Protein 6XYE (pdb70)

Nearest PDB structures (foldseek):
  6xye-assembly1_A  TM=1.014E+00  e=1.224E-12  Morbillivirus canis
  6xye-assembly1_B  TM=1.003E+00  e=4.525E-70  Morbillivirus canis
  5yxw-assembly1_B  TM=9.207E-01  e=1.035E-49  Measles virus strain Ichinose-B95a
  8uuq-assembly1_E  TM=9.115E-01  e=1.194E-48  Measles virus strain Ichinose-B95a
  7upb-assembly1_A  TM=8.606E-01  e=6.570E-30  Henipavirus nipahense

Radius of gyration: 33.46 Å; Cα contacts (8 Å, |Δi|>4): 2441; chains: 6; bounding box: 87×92×81 Å

Solvent-accessible surface area: 60922 Å² total; per-residue (Å²): 176,24,80,83,87,59,3,28,50,9,2,3,16,25,46,59,62,5,64,3,41,60,9,64,108,95,46,98,23,35,5,2,15,37,9,54,29,39,14,103,78,46,92,136,20,13,170,78,52,54,34,54,17,49,98,2,1,36,27,3,5,85,83,10,24,107,24,13,55,84,7,30,150,31,119,58,44,4,21,1,85,64,21,19,60,3,12,6,37,21,2,68,26,9,35,57,24,109,132,17,81,17,120,90,81,75,41,109,74,20,68,67,37,5,110,153,22,82,97,39,4,40,80,34,160,38,85,148,51,65,31,6,16,6,10,18,21,25,35,64,26,21,55,31,28,91,120,26,12,150,179,45,26,65,71,140,55,18,7,116,101,20,4,54,75,29,25,84,26,2,54,80,2,18,76,50,4,7,28,54,38,102,42,12,18,34,8,93,8,37,0,85,76,1,31,92,13,8,23,13,15,27,28,58,4,10,71,92,45,67,34,64,0,79,50,113,38,15,13,7,1,23,49,4,4,31,1,88,6,27,39,13,24,76,95,14,40,10,2,10,0,15,4,8,62,2,38,46,56,84,56,214,38,8,57,1,25,28,0,35,22,5,3,13,32,72,74,111,104,46,18,87,7,25,29,16,96,9,0,9,16,44,49,154,102,25,21,12,32,33,102,98,16,8,4,44,39,106,95,0,0,1,0,4,84,29,0,39,102,59,29,19,92,63,8,44,78,7,6,116,26,61,7,50,52,8,3,50,19,75,19,30,30,121,116,28,43,68,18,2,0,6,138,3,2,0,19,1,3,10,67,60,35,110,1,75,19,116,91,102,53,77,94,87,131,31,46,134,111,70,25,13,30,48,9,1,45,97,86,11,74,46,3,45,7,106,58,16,30,0,72,10,8,43,83,113,53,94,81,49,111,139,14,98,172,74,65,49,4,35,55,20,42,128,46,120,24,7,13,6,11,35,26,5,38,30,72,150,119,113,137,175,23,79,86,86,61,3,26,49,10,3,4,15,25,45,61,62,5,65,3,42,60,9,64,109,95,45,97,22,34,4,2,14,38,9,52,30,40,14,104,76,45,92,137,20,13,171,78,51,53,35,56,17,48,96,2,1,35,29,3,4,85,83,13,24,111,24,12,54,84,8,31,146,31,119,58,45,4,20,0,83,63,21,18,61,4,13,7,37,22,2,70,25,9,34,58,23,109,133,17,81,18,121,91,82,78,41,110,74,22,67,67,37,5,107,151,24,80,98,38,4,42,78,33,158,38,84,147,53,64,32,6,16,5,10,17,22,25,35,59,26,21,54,29,27,91,118,25,11,150,179,45,26,64,72,140,54,17,7,114,105,20,4,53,75,29,27,87,25,3,58,80,1,18,74,49,4,7,32,57,37,104,44,13,18,34,9,91,8,39,0,85,76,0,31,90,14,8,22,14,14,25,25,59,4,10,70,92,46,67,31,65,0,76,50,114,38,16,14,5,1,22,47,3,4,32,1,89,6,28,40,13,25,76,97,13,40,10,2,11,0,15,3,7,62,2,39,46,56,86,57,214,38,8,57,1,25,30,1,35,21,5,2,12,31,72,72,112,107,45,19,88,7,25,28,18,100,8,0,9,16,44,50,154,103,26,20,11,31,33,102,99,17,8,4,47,40,105,97,0,0,1,1,4,83,28,0,40,101,60,31,21,92,70,9,45,76,7,7,117,27,62,8,50,53,7,3,50,20,78,21,30,33,124,120,28,44,68,21,1,0,6,138,3,3,0,18,0,2,10,66,61,36,108,1,73,19,116,94,104,52,76,93,85,133,28,47,135,110,70,28,11,30,49,10,1,45,97,86,10,73,47,2,47,7,106,60,19,33,0,73,11,8,43,84,112,51,94,82,48,112,138,15,98,168,75,66,49,4,36,53,20,42,127,45,119,27,7,10,7,13,34,24,6,41,28,72,153,118,109,139,175,24,82,83,85,60,4,26,50,11,2,4,16,25,46,59,61,5,65,3,42,60,9,64,109,94,46,97,24,36,5,2,14,36,10,53,31,38,15,105,76,45,91,136,20,14,173,78,52,54,35,56,17,47,96,1,1,36,31,3,5,86,81,10,24,111,24,12,54,83,8,29,148,32,117,57,48,4,19,0,81,64,21,18,62,3,11,6,36,21,2,68,27,8,33,58,24,110,133,17,80,18,120,91,81,77,42,110,72,21,70,68,38,6,109,151,23,82,97,38,4,41,79,34,158,37,85,146,51,67,31,6,17,5,9,18,22,25,34,64,26,22,56,31,27,89,118,25,11,152,179,44,27,64,74,141,57,18,6,116,105,20,4,54,75,30,26,86,25,3,59,79,2,17,75,49,4,6,28,54,36,101,40,12,17,33,9,91,8,38,1,85,76,1,31,92,14,8,22,15,16,29,29,60,3,10,71,92,47,65,31,66,0,80,50,113,38,14,13,8,1,22,50,4,4,30,1,89,6,26,42,14,25,76,96,14,40,10,2,10,0,15,4,8,61,2,38,46,55,84,56,214,36,8,57,1,25,31,1,36,21,5,2,13,32,71,73,112,105,45,18,86,7,24,28,16,97,8,0,9,14,44,50,154,104,25,21,11,31,33,100,98,18,10,4,46,40,106,96,0,0,1,2,4,82,25,0,40,102,58,29,20,91,67,8,44,79,6,6,117,27,62,8,50,50,7,3,50,20,77,18,30,31,122,119,28,44,68,19,1,0,6,137,4,3,0,19,1,2,10,67,61,36,110,1,72,19,115,92,103,53,77,93,87,131,31,46,136,111,70,26,12,28,47,11,1,46,99,85,11,74,47,3,46,7,104,59,16,33,0,72,10,8,44,81,115,51,94,80,49,111,139,14,98,170,75,64,49,4,30,52,19,43,126,46,115,24,8,12,6,14,38,23,6,42,28,74,151,125,112,139

Structure (mmCIF, N/CA/C/O backbone):
data_6XYE
#
_entry.id   6XYE
#
_cell.length_a   1.00
_cell.length_b   1.00
_cell.length_c   1.00
_cell.angle_alpha   90.00
_cell.angle_beta   90.00
_cell.angle_gamma   90.00
#
_symmetry.space_group_name_H-M   'P 1'
#
loop_
_entity.id
_entity.type
_entity.pdbx_description
1 polymer 'Fusion glycoprotein F2'
2 polymer 'Fusion glycoprotein F1'
#
loop_
_atom_site.group_PDB
_atom_site.id
_atom_site.type_symbol
_atom_site.label_atom_id
_atom_site.label_alt_id
_atom_site.label_comp_id
_atom_site.label_asym_id
_atom_site.label_entity_id
_atom_site.label_seq_id
_atom_site.pdbx_PDB_ins_code
_atom_site.Cartn_x
_atom_site.Cartn_y
_atom_site.Cartn_z
_atom_site.occupancy
_atom_site.B_iso_or_equiv
_atom_site.auth_seq_id
_atom_site.auth_comp_id
_atom_site.auth_asym_id
_atom_site.auth_atom_id
_atom_site.pdbx_PDB_model_num
ATOM 1 N N . GLN A 1 1 ? 59.996 57.936 102.291 1.00 75.49 136 GLN A N 1
ATOM 2 C CA . GLN A 1 1 ? 61.248 58.244 102.968 1.00 75.49 136 GLN A CA 1
ATOM 3 C C . GLN A 1 1 ? 61.290 59.700 103.378 1.00 75.49 136 GLN A C 1
ATOM 4 O O . GLN A 1 1 ? 61.710 60.036 104.482 1.00 75.49 136 GLN A O 1
ATOM 10 N N . ILE A 1 2 ? 60.846 60.566 102.478 1.00 74.12 137 ILE A N 1
ATOM 11 C CA . ILE A 1 2 ? 60.776 61.991 102.768 1.00 74.12 137 ILE A CA 1
ATOM 12 C C . ILE A 1 2 ? 59.498 62.281 103.541 1.00 74.12 137 ILE A C 1
ATOM 13 O O . ILE A 1 2 ? 58.402 61.904 103.118 1.00 74.12 137 ILE A O 1
ATOM 18 N N . HIS A 1 3 ? 59.641 62.944 104.688 1.00 75.99 138 HIS A N 1
ATOM 19 C CA . HIS A 1 3 ? 58.492 63.393 105.467 1.00 75.99 138 HIS A CA 1
ATOM 20 C C . HIS A 1 3 ? 58.007 64.712 104.872 1.00 75.99 138 HIS A C 1
ATOM 21 O O . HIS A 1 3 ? 58.285 65.804 105.373 1.00 75.99 138 HIS A O 1
ATOM 28 N N . TRP A 1 4 ? 57.253 64.596 103.774 1.00 69.97 139 TRP A N 1
ATOM 29 C CA . TRP A 1 4 ? 56.708 65.759 103.086 1.00 69.97 139 TRP A CA 1
ATOM 30 C C . TRP A 1 4 ? 55.681 66.508 103.925 1.00 69.97 139 TRP A C 1
ATOM 31 O O . TRP A 1 4 ? 55.423 67.684 103.653 1.00 69.97 139 TRP A O 1
ATOM 42 N N . ASN A 1 5 ? 55.079 65.844 104.919 1.00 76.81 140 ASN A N 1
ATOM 43 C CA . ASN A 1 5 ? 54.042 66.445 105.749 1.00 76.81 140 ASN A CA 1
ATOM 44 C C . ASN A 1 5 ? 54.564 67.609 106.571 1.00 76.81 140 ASN A C 1
ATOM 45 O O . ASN A 1 5 ? 53.805 68.542 106.846 1.00 76.81 140 ASN A O 1
ATOM 50 N N . ASN A 1 6 ? 55.859 67.587 106.886 1.00 76.06 141 ASN A N 1
ATOM 51 C CA . ASN A 1 6 ? 56.505 68.762 107.525 1.00 76.06 141 ASN A CA 1
ATOM 52 C C . ASN A 1 6 ? 56.919 69.768 106.448 1.00 76.06 141 ASN A C 1
ATOM 53 O O . ASN A 1 6 ? 57.215 70.925 106.811 1.00 76.06 141 ASN A O 1
ATOM 58 N N . LEU A 1 7 ? 56.956 69.345 105.180 1.00 75.96 142 LEU A N 1
ATOM 59 C CA . LEU A 1 7 ? 57.554 70.214 104.171 1.00 75.96 142 LEU A CA 1
ATOM 60 C C . LEU A 1 7 ? 56.569 71.171 103.516 1.00 75.96 142 LEU A C 1
ATOM 61 O O . LEU A 1 7 ? 56.972 72.252 103.073 1.00 75.96 142 LEU A O 1
ATOM 66 N N . SER A 1 8 ? 55.301 70.805 103.415 1.00 74.63 143 SER A N 1
ATOM 67 C CA . SER A 1 8 ? 54.359 71.697 102.760 1.00 74.63 143 SER A CA 1
ATOM 68 C C . SER A 1 8 ? 53.895 72.830 103.662 1.00 74.63 143 SER A C 1
ATOM 69 O O . SER A 1 8 ? 53.264 73.770 103.170 1.00 74.63 143 SER A O 1
ATOM 72 N N . THR A 1 9 ? 54.199 72.773 104.963 1.00 75.59 144 THR A N 1
ATOM 73 C CA . THR A 1 9 ? 53.736 73.809 105.881 1.00 75.59 144 THR A CA 1
ATOM 74 C C . THR A 1 9 ? 54.464 75.126 105.664 1.00 75.59 144 THR A C 1
ATOM 75 O O . THR A 1 9 ? 53.933 76.187 106.004 1.00 75.59 144 THR A O 1
ATOM 79 N N . ILE A 1 10 ? 55.682 75.083 105.130 1.00 67.82 145 ILE A N 1
ATOM 80 C CA . ILE A 1 10 ? 56.319 76.260 104.560 1.00 67.82 145 ILE A CA 1
ATOM 81 C C . ILE A 1 10 ? 56.519 76.101 103.064 1.00 67.82 145 ILE A C 1
ATOM 82 O O . ILE A 1 10 ? 57.309 76.832 102.463 1.00 67.82 145 ILE A O 1
ATOM 87 N N . GLY A 1 11 ? 55.816 75.161 102.448 1.00 66.24 146 GLY A N 1
ATOM 88 C CA . GLY A 1 11 ? 55.763 75.125 101.010 1.00 66.24 146 GLY A CA 1
ATOM 89 C C . GLY A 1 11 ? 57.002 74.549 100.380 1.00 66.24 146 GLY A C 1
ATOM 90 O O . GLY A 1 11 ? 57.778 75.281 99.770 1.00 66.24 146 GLY A O 1
ATOM 91 N N . ILE A 1 12 ? 57.239 73.262 100.573 1.00 67.43 147 ILE A N 1
ATOM 92 C CA . ILE A 1 12 ? 58.266 72.540 99.837 1.00 67.43 147 ILE A CA 1
ATOM 93 C C . ILE A 1 12 ? 57.560 71.434 99.083 1.00 67.43 147 ILE A C 1
ATOM 94 O O . ILE A 1 12 ? 57.036 70.493 99.690 1.00 67.43 147 ILE A O 1
ATOM 99 N N . ILE A 1 13 ? 57.500 71.564 97.761 1.00 69.07 148 ILE A N 1
ATOM 100 C CA . ILE A 1 13 ? 56.693 70.684 96.929 1.00 69.07 148 ILE A CA 1
ATOM 101 C C . ILE A 1 13 ? 57.543 70.193 95.765 1.00 69.07 148 ILE A C 1
ATOM 102 O O . ILE A 1 13 ? 57.918 70.978 94.889 1.00 69.07 148 ILE A O 1
ATOM 107 N N . GLY A 1 14 ? 57.837 68.897 95.751 1.00 58.57 149 GLY A N 1
ATOM 108 C CA . GLY A 1 14 ? 58.728 68.336 94.764 1.00 58.57 149 GLY A CA 1
ATOM 109 C C . GLY A 1 14 ? 57.982 68.013 93.486 1.00 58.57 149 GLY A C 1
ATOM 110 O O . GLY A 1 14 ? 57.211 67.064 93.426 1.00 58.57 149 GLY A O 1
ATOM 111 N N . THR A 1 15 ? 58.251 68.806 92.453 1.00 62.27 150 THR A N 1
ATOM 112 C CA . THR A 1 15 ? 57.530 68.687 91.198 1.00 62.27 150 THR A CA 1
ATOM 113 C C . THR A 1 15 ? 57.991 67.517 90.345 1.00 62.27 150 THR A C 1
ATOM 114 O O . THR A 1 15 ? 57.361 67.243 89.319 1.00 62.27 150 THR A O 1
ATOM 118 N N . ASP A 1 16 ? 59.063 66.832 90.731 1.00 68.93 151 ASP A N 1
ATOM 119 C CA . ASP A 1 16 ? 59.561 65.708 89.956 1.00 68.93 151 ASP A CA 1
ATOM 120 C C . ASP A 1 16 ? 60.443 64.858 90.855 1.00 68.93 151 ASP A C 1
ATOM 121 O O . ASP A 1 16 ? 61.183 65.385 91.690 1.00 68.93 151 ASP A O 1
ATOM 126 N N . SER A 1 17 ? 60.350 63.544 90.677 1.00 70.67 152 SER A N 1
ATOM 127 C CA . SER A 1 17 ? 61.238 62.592 91.326 1.00 70.67 152 SER A CA 1
ATOM 128 C C . SER A 1 17 ? 61.535 61.476 90.342 1.00 70.67 152 SER A C 1
ATOM 129 O O . SER A 1 17 ? 60.617 60.855 89.802 1.00 70.67 152 SER A O 1
ATOM 132 N N . VAL A 1 18 ? 62.825 61.301 90.054 1.00 64.95 153 VAL A N 1
ATOM 133 C CA . VAL A 1 18 ? 63.279 60.330 89.020 1.00 64.95 153 VAL A CA 1
ATOM 134 C C . VAL A 1 18 ? 64.327 59.420 89.662 1.00 64.95 153 VAL A C 1
ATOM 135 O O . VAL A 1 18 ? 64.645 59.620 90.849 1.00 64.95 153 VAL A O 1
ATOM 139 N N . HIS A 1 19 ? 64.843 58.468 88.887 1.00 67.76 154 HIS A N 1
ATOM 140 C CA . HIS A 1 19 ? 65.962 57.647 89.321 1.00 67.76 154 HIS A CA 1
ATOM 141 C C . HIS A 1 19 ? 67.282 58.335 89.005 1.00 67.76 154 HIS A C 1
ATOM 142 O O . HIS A 1 19 ? 67.328 59.528 88.704 1.00 67.76 154 HIS A O 1
ATOM 149 N N . TYR A 1 20 ? 68.364 57.570 89.092 1.00 62.90 155 TYR A N 1
ATOM 150 C CA . TYR A 1 20 ? 69.702 58.049 88.765 1.00 62.90 155 TYR A CA 1
ATOM 151 C C . TYR A 1 20 ? 70.533 56.935 88.150 1.00 62.90 155 TYR A C 1
ATOM 152 O O . TYR A 1 20 ? 70.503 55.800 88.625 1.00 62.90 155 TYR A O 1
ATOM 161 N N . LYS A 1 21 ? 71.265 57.262 87.097 1.00 66.10 156 LYS A N 1
ATOM 162 C CA . LYS A 1 21 ? 72.135 56.315 86.422 1.00 66.10 156 LYS A CA 1
ATOM 163 C C . LYS A 1 21 ? 73.534 56.893 86.380 1.00 66.10 156 LYS A C 1
ATOM 164 O O . LYS A 1 21 ? 73.694 58.113 86.386 1.00 66.10 156 LYS A O 1
ATOM 170 N N . ILE A 1 22 ? 74.538 56.028 86.335 1.00 65.07 157 ILE A N 1
ATOM 171 C CA . ILE A 1 22 ? 75.907 56.442 86.094 1.00 65.07 157 ILE A CA 1
ATOM 172 C C . ILE A 1 22 ? 76.430 55.605 84.934 1.00 65.07 157 ILE A C 1
ATOM 173 O O . ILE A 1 22 ? 75.999 54.468 84.709 1.00 65.07 157 ILE A O 1
ATOM 178 N N . MET A 1 23 ? 77.304 56.196 84.128 1.00 75.09 158 MET A N 1
ATOM 179 C CA . MET A 1 23 ? 77.833 55.488 82.969 1.00 75.09 158 MET A CA 1
ATOM 180 C C . MET A 1 23 ? 79.106 54.766 83.385 1.00 75.09 158 MET A C 1
ATOM 181 O O . MET A 1 23 ? 79.869 55.248 84.224 1.00 75.09 158 MET A O 1
ATOM 186 N N . THR A 1 24 ? 79.298 53.577 82.826 1.00 83.59 159 THR A N 1
ATOM 187 C CA . THR A 1 24 ? 80.511 52.807 83.010 1.00 83.59 159 THR A CA 1
ATOM 188 C C . THR A 1 24 ? 81.197 52.592 81.672 1.00 83.59 159 THR A C 1
ATOM 189 O O . THR A 1 24 ? 80.596 52.747 80.592 1.00 83.59 159 THR A O 1
ATOM 193 N N . ARG A 1 25 ? 82.468 52.188 81.766 1.00 73.81 160 ARG A N 1
ATOM 194 C CA . ARG A 1 25 ? 83.421 52.171 80.660 1.00 73.81 160 ARG A CA 1
ATOM 195 C C . ARG A 1 25 ? 84.011 50.772 80.546 1.00 73.81 160 ARG A C 1
ATOM 196 O O . ARG A 1 25 ? 85.080 50.494 81.108 1.00 73.81 160 ARG A O 1
ATOM 204 N N . PRO A 1 26 ? 83.341 49.858 79.839 1.00 84.88 161 PRO A N 1
ATOM 205 C CA . PRO A 1 26 ? 83.896 48.502 79.714 1.00 84.88 161 PRO A CA 1
ATOM 206 C C . PRO A 1 26 ? 85.055 48.422 78.749 1.00 84.88 161 PRO A C 1
ATOM 207 O O . PRO A 1 26 ? 85.953 47.593 78.936 1.00 84.88 161 PRO A O 1
ATOM 211 N N . SER A 1 27 ? 85.057 49.245 77.706 1.00 81.21 162 SER A N 1
ATOM 212 C CA . SER A 1 27 ? 86.113 49.183 76.711 1.00 81.21 162 SER A CA 1
ATOM 213 C C . SER A 1 27 ? 86.427 50.586 76.216 1.00 81.21 162 SER A C 1
ATOM 214 O O . SER A 1 27 ? 85.961 51.583 76.768 1.00 81.21 162 SER A O 1
ATOM 217 N N . HIS A 1 28 ? 87.239 50.646 75.165 1.00 76.05 163 HIS A N 1
ATOM 218 C CA . HIS A 1 28 ? 87.796 51.892 74.672 1.00 76.05 163 HIS A CA 1
ATOM 219 C C . HIS A 1 28 ? 87.775 51.887 73.152 1.00 76.05 163 HIS A C 1
ATOM 220 O O . HIS A 1 28 ? 87.355 50.918 72.517 1.00 76.05 163 HIS A O 1
ATOM 227 N N . GLN A 1 29 ? 88.257 52.979 72.565 1.00 76.07 164 GLN A N 1
ATOM 228 C CA . GLN A 1 29 ? 88.286 53.074 71.116 1.00 76.07 164 GLN A CA 1
ATOM 229 C C . GLN A 1 29 ? 89.337 54.099 70.719 1.00 76.07 164 GLN A C 1
ATOM 230 O O . GLN A 1 29 ? 89.565 55.066 71.446 1.00 76.07 164 GLN A O 1
ATOM 236 N N . TYR A 1 30 ? 89.962 53.898 69.563 1.00 74.46 165 TYR A N 1
ATOM 237 C CA . TYR A 1 30 ? 91.076 54.755 69.181 1.00 74.46 165 TYR A CA 1
ATOM 238 C C . TYR A 1 30 ? 90.660 55.871 68.236 1.00 74.46 165 TYR A C 1
ATOM 239 O O . TYR A 1 30 ? 89.794 55.694 67.375 1.00 74.46 165 TYR A O 1
ATOM 248 N N . LEU A 1 31 ? 91.320 57.023 68.392 1.00 76.30 166 LEU A N 1
ATOM 249 C CA . LEU A 1 31 ? 90.915 58.274 67.757 1.00 76.30 166 LEU A CA 1
ATOM 250 C C . LEU A 1 31 ? 92.160 59.139 67.586 1.00 76.30 166 LEU A C 1
ATOM 251 O O . LEU A 1 31 ? 92.688 59.656 68.569 1.00 76.30 166 LEU A O 1
ATOM 256 N N . VAL A 1 32 ? 92.628 59.301 66.353 1.00 80.59 167 VAL A N 1
ATOM 257 C CA . VAL A 1 32 ? 93.901 59.962 66.081 1.00 80.59 167 VAL A CA 1
ATOM 258 C C . VAL A 1 32 ? 93.637 61.397 65.653 1.00 80.59 167 VAL A C 1
ATOM 259 O O . VAL A 1 32 ? 92.983 61.635 64.630 1.00 80.59 167 VAL A O 1
ATOM 263 N N . ILE A 1 33 ? 94.144 62.355 66.427 1.00 72.69 168 ILE A N 1
ATOM 264 C CA . ILE A 1 33 ? 94.127 63.757 66.038 1.00 72.69 168 ILE A CA 1
ATOM 265 C C . ILE A 1 33 ? 95.405 64.000 65.252 1.00 72.69 168 ILE A C 1
ATOM 266 O O . ILE A 1 33 ? 96.514 64.027 65.810 1.00 72.69 168 ILE A O 1
ATOM 271 N N . LYS A 1 34 ? 95.234 64.141 63.946 1.00 79.84 169 LYS A N 1
ATOM 272 C CA . LYS A 1 34 ? 96.297 64.544 63.040 1.00 79.84 169 LYS A CA 1
ATOM 273 C C . LYS A 1 34 ? 96.269 66.063 62.979 1.00 79.84 169 LYS A C 1
ATOM 274 O O . LYS A 1 34 ? 95.406 66.651 62.324 1.00 79.84 169 LYS A O 1
ATOM 280 N N . LEU A 1 35 ? 97.216 66.704 63.675 1.00 63.06 170 LEU A N 1
ATOM 281 C CA . LEU A 1 35 ? 97.223 68.162 63.791 1.00 63.06 170 LEU A CA 1
ATOM 282 C C . LEU A 1 35 ? 97.500 68.830 62.456 1.00 63.06 170 LEU A C 1
ATOM 283 O O . LEU A 1 35 ? 97.054 69.957 62.221 1.00 63.06 170 LEU A O 1
ATOM 288 N N . MET A 1 36 ? 98.221 68.111 61.589 1.00 74.17 171 MET A N 1
ATOM 289 C CA . MET A 1 36 ? 98.608 68.616 60.245 1.00 74.17 171 MET A CA 1
ATOM 290 C C . MET A 1 36 ? 97.403 68.531 59.303 1.00 74.17 171 MET A C 1
ATOM 291 O O . MET A 1 36 ? 96.853 67.422 59.147 1.00 74.17 171 MET A O 1
ATOM 296 N N . PRO A 1 37 ? 96.977 69.642 58.661 1.00 68.71 172 PRO A N 1
ATOM 297 C CA . PRO A 1 37 ? 95.878 69.599 57.691 1.00 68.71 172 PRO A CA 1
ATOM 298 C C . PRO A 1 37 ? 96.323 68.819 56.445 1.00 68.71 172 PRO A C 1
ATOM 299 O O . PRO A 1 37 ? 97.111 69.341 55.678 1.00 68.71 172 PRO A O 1
ATOM 303 N N . ASN A 1 38 ? 95.818 67.591 56.292 1.00 87.78 173 ASN A N 1
ATOM 304 C CA . ASN A 1 38 ? 96.324 66.650 55.264 1.00 87.78 173 ASN A CA 1
ATOM 305 C C . ASN A 1 38 ? 95.682 67.050 53.941 1.00 87.78 173 ASN A C 1
ATOM 306 O O . ASN A 1 38 ? 94.868 66.271 53.419 1.00 87.78 173 ASN A O 1
ATOM 311 N N . VAL A 1 39 ? 96.061 68.205 53.405 1.00 87.20 174 VAL A N 1
ATOM 312 C CA . VAL A 1 39 ? 95.372 68.682 52.174 1.00 87.20 174 VAL A CA 1
ATOM 313 C C . VAL A 1 39 ? 96.430 68.999 51.119 1.00 87.20 174 VAL A C 1
ATOM 314 O O . VAL A 1 39 ? 96.621 70.189 50.815 1.00 87.20 174 VAL A O 1
ATOM 318 N N . SER A 1 40 ? 97.060 67.962 50.561 1.00 91.30 175 SER A N 1
ATOM 319 C CA . SER A 1 40 ? 98.079 68.164 49.499 1.00 91.30 175 SER A CA 1
ATOM 320 C C . SER A 1 40 ? 97.426 68.886 48.318 1.00 91.30 175 SER A C 1
ATOM 321 O O . SER A 1 40 ? 98.155 69.395 47.448 1.00 91.30 175 SER A O 1
ATOM 324 N N . LEU A 1 41 ? 96.091 68.957 48.321 1.00 96.21 176 LEU A N 1
ATOM 325 C CA . LEU A 1 41 ? 95.339 69.738 47.302 1.00 96.21 176 LEU A CA 1
ATOM 326 C C . LEU A 1 41 ? 95.835 71.189 47.306 1.00 96.21 176 LEU A C 1
ATOM 327 O O . LEU A 1 41 ? 95.485 71.934 46.370 1.00 96.21 176 LEU A O 1
ATOM 332 N N . ILE A 1 42 ? 96.614 71.567 48.326 1.00 105.31 177 ILE A N 1
ATOM 333 C CA . ILE A 1 42 ? 97.020 72.995 48.514 1.00 105.31 177 ILE A CA 1
ATOM 334 C C . ILE A 1 42 ? 97.768 73.487 47.270 1.00 105.31 177 ILE A C 1
ATOM 335 O O . ILE A 1 42 ? 97.928 74.712 47.144 1.00 105.31 177 ILE A O 1
ATOM 340 N N . ASP A 1 43 ? 98.230 72.577 46.404 1.00 116.92 178 ASP A N 1
ATOM 341 C CA . ASP A 1 43 ? 98.879 73.001 45.134 1.00 116.92 178 ASP A CA 1
ATOM 342 C C . ASP A 1 43 ? 100.062 73.928 45.421 1.00 116.92 178 ASP A C 1
ATOM 343 O O . ASP A 1 43 ? 100.111 75.023 44.829 1.00 116.92 178 ASP A O 1
ATOM 348 N N . ASN A 1 44 ? 100.960 73.515 46.318 1.00 111.13 179 ASN A N 1
ATOM 349 C CA . ASN A 1 44 ? 102.156 74.333 46.647 1.00 111.13 179 ASN A CA 1
ATOM 350 C C . ASN A 1 44 ? 101.721 75.708 47.171 1.00 111.13 179 ASN A C 1
ATOM 351 O O . ASN A 1 44 ? 102.309 76.717 46.736 1.00 111.13 179 ASN A O 1
ATOM 356 N N . CYS A 1 45 ? 100.714 75.742 48.049 1.00 109.58 180 CYS A N 1
ATOM 357 C CA . CYS A 1 45 ? 100.228 77.024 48.629 1.00 109.58 180 CYS A CA 1
ATOM 358 C C . CYS A 1 45 ? 100.233 76.935 50.154 1.00 109.58 180 CYS A C 1
ATOM 359 O O . CYS A 1 45 ? 100.354 75.805 50.670 1.00 109.58 180 CYS A O 1
ATOM 362 N N . THR A 1 46 ? 100.157 78.079 50.840 1.00 101.83 181 THR A N 1
ATOM 363 C CA . THR A 1 46 ? 100.226 78.126 52.326 1.00 101.83 181 THR A CA 1
ATOM 364 C C . THR A 1 46 ? 101.621 77.691 52.765 1.00 101.83 181 THR A C 1
ATOM 365 O O . THR A 1 46 ? 101.801 77.472 53.978 1.00 101.83 181 THR A O 1
ATOM 369 N N . LYS A 1 47 ? 102.565 77.588 51.820 1.00 106.06 182 LYS A N 1
ATOM 370 C CA . LYS A 1 47 ? 103.847 77.034 52.233 1.00 106.06 182 LYS A CA 1
ATOM 371 C C . LYS A 1 47 ? 104.425 77.790 53.419 1.00 106.06 182 LYS A C 1
ATOM 372 O O . LYS A 1 47 ? 104.933 77.179 54.363 1.00 106.06 182 LYS A O 1
ATOM 378 N N . ALA A 1 48 ? 104.334 79.121 53.399 1.00 101.18 183 ALA A N 1
ATOM 379 C CA . ALA A 1 48 ? 104.956 79.920 54.450 1.00 101.18 183 ALA A CA 1
ATOM 380 C C . ALA A 1 48 ? 104.210 79.782 55.769 1.00 101.18 183 ALA A C 1
ATOM 381 O O . ALA A 1 48 ? 104.831 79.702 56.834 1.00 101.18 183 ALA A O 1
ATOM 383 N N . GLU A 1 49 ? 102.881 79.729 55.712 1.00 97.54 184 GLU A N 1
ATOM 384 C CA . GLU A 1 49 ? 102.075 79.662 56.926 1.00 97.54 184 GLU A CA 1
ATOM 385 C C . GLU A 1 49 ? 102.194 78.297 57.577 1.00 97.54 184 GLU A C 1
ATOM 386 O O . GLU A 1 49 ? 102.319 78.190 58.801 1.00 97.54 184 GLU A O 1
ATOM 392 N N . LEU A 1 50 ? 102.187 77.247 56.760 1.00 92.49 185 LEU A N 1
ATOM 393 C CA . LEU A 1 50 ? 102.450 75.907 57.260 1.00 92.49 185 LEU A CA 1
ATOM 394 C C . LEU A 1 50 ? 103.877 75.781 57.774 1.00 92.49 185 LEU A C 1
ATOM 395 O O . LEU A 1 50 ? 104.129 75.070 58.751 1.00 92.49 185 LEU A O 1
ATOM 400 N N . GLY A 1 51 ? 104.821 76.482 57.144 1.00 90.20 186 GLY A N 1
ATOM 401 C CA . GLY A 1 51 ? 106.203 76.414 57.590 1.00 90.20 186 GLY A CA 1
ATOM 402 C C . GLY A 1 51 ? 106.419 77.110 58.915 1.00 90.20 186 GLY A C 1
ATOM 403 O O . GLY A 1 51 ? 107.233 76.672 59.735 1.00 90.20 186 GLY A O 1
ATOM 404 N N . GLU A 1 52 ? 105.699 78.208 59.144 1.00 87.39 187 GLU A N 1
ATOM 405 C CA . GLU A 1 52 ? 105.674 78.816 60.470 1.00 87.39 187 GLU A CA 1
ATOM 406 C C . GLU A 1 52 ? 104.962 77.914 61.464 1.00 87.39 187 GLU A C 1
ATOM 407 O O . GLU A 1 52 ? 105.373 77.798 62.624 1.00 87.39 187 GLU A O 1
ATOM 413 N N . TYR A 1 53 ? 103.907 77.239 61.005 1.00 79.65 188 TYR A N 1
ATOM 414 C CA . TYR A 1 53 ? 103.111 76.402 61.888 1.00 79.65 188 TYR A CA 1
ATOM 415 C C . TYR A 1 53 ? 103.887 75.175 62.340 1.00 79.65 188 TYR A C 1
ATOM 416 O O . TYR A 1 53 ? 103.650 74.653 63.431 1.00 79.65 188 TYR A O 1
ATOM 425 N N . GLU A 1 54 ? 104.726 74.667 61.441 1.00 81.45 189 GLU A N 1
ATOM 426 C CA . GLU A 1 54 ? 105.605 73.526 61.793 1.00 81.45 189 GLU A CA 1
ATOM 427 C C . GLU A 1 54 ? 106.344 73.913 63.073 1.00 81.45 189 GLU A C 1
ATOM 428 O O . GLU A 1 54 ? 106.261 73.163 64.060 1.00 81.45 189 GLU A O 1
ATOM 434 N N . LYS A 1 55 ? 107.012 75.064 63.048 1.00 83.03 190 LYS A N 1
ATOM 435 C CA . LYS A 1 55 ? 107.796 75.503 64.229 1.00 83.03 190 LYS A CA 1
ATOM 436 C C . LYS A 1 55 ? 106.835 75.699 65.406 1.00 83.03 190 LYS A C 1
ATOM 437 O O . LYS A 1 55 ? 107.165 75.240 66.516 1.00 83.03 190 LYS A O 1
ATOM 443 N N . LEU A 1 56 ? 105.677 76.312 65.149 1.00 75.25 191 LEU A N 1
ATOM 444 C CA . LEU A 1 56 ? 104.672 76.492 66.225 1.00 75.25 191 LEU A CA 1
ATOM 445 C C . LEU A 1 56 ? 104.523 75.143 66.927 1.00 75.25 191 LEU A C 1
ATOM 446 O O . LEU A 1 56 ? 104.495 75.113 68.171 1.00 75.25 191 LEU A O 1
ATOM 451 N N . LEU A 1 57 ? 104.485 74.070 66.135 1.00 78.50 192 LEU A N 1
ATOM 452 C CA . LEU A 1 57 ? 104.169 72.748 66.660 1.00 78.50 192 LEU A CA 1
ATOM 453 C C . LEU A 1 57 ? 105.122 72.273 67.738 1.00 78.50 192 LEU A C 1
ATOM 454 O O . LEU A 1 57 ? 104.725 71.432 68.545 1.00 78.50 192 LEU A O 1
ATOM 459 N N . ASN A 1 58 ? 106.348 72.791 67.783 1.00 79.67 193 ASN A N 1
ATOM 460 C CA . ASN A 1 58 ? 107.270 72.381 68.832 1.00 79.67 193 ASN A CA 1
ATOM 461 C C . ASN A 1 58 ? 106.807 72.896 70.190 1.00 79.67 193 ASN A C 1
ATOM 462 O O . ASN A 1 58 ? 106.740 72.136 71.162 1.00 79.67 193 ASN A O 1
ATOM 467 N N . SER A 1 59 ? 106.416 74.170 70.257 1.00 78.33 194 SER A N 1
ATOM 468 C CA . SER A 1 59 ? 105.846 74.692 71.491 1.00 78.33 194 SER A CA 1
ATOM 469 C C . SER A 1 59 ? 104.458 74.138 71.745 1.00 78.33 194 SER A C 1
ATOM 470 O O . SER A 1 59 ? 103.999 74.138 72.891 1.00 78.33 194 SER A O 1
ATOM 473 N N . VAL A 1 60 ? 103.771 73.701 70.696 1.00 77.16 195 VAL A N 1
ATOM 474 C CA . VAL A 1 60 ? 102.508 72.997 70.888 1.00 77.16 195 VAL A CA 1
ATOM 475 C C . VAL A 1 60 ? 102.723 71.686 71.626 1.00 77.16 195 VAL A C 1
ATOM 476 O O . VAL A 1 60 ? 102.058 71.400 72.626 1.00 77.16 195 VAL A O 1
ATOM 480 N N . LEU A 1 61 ? 103.684 70.889 71.160 1.00 74.26 196 LEU A N 1
ATOM 481 C CA . LEU A 1 61 ? 103.717 69.473 71.501 1.00 74.26 196 LEU A CA 1
ATOM 482 C C . LEU A 1 61 ? 104.756 69.141 72.559 1.00 74.26 196 LEU A C 1
ATOM 483 O O . LEU A 1 61 ? 104.435 68.468 73.541 1.00 74.26 196 LEU A O 1
ATOM 488 N N . GLU A 1 62 ? 105.992 69.607 72.340 1.00 78.82 197 GLU A N 1
ATOM 489 C CA . GLU A 1 62 ? 107.223 69.013 72.931 1.00 78.82 197 GLU A CA 1
ATOM 490 C C . GLU A 1 62 ? 107.051 68.771 74.437 1.00 78.82 197 GLU A C 1
ATOM 491 O O . GLU A 1 62 ? 107.344 67.647 74.884 1.00 78.82 197 GLU A O 1
ATOM 497 N N . PRO A 1 63 ? 106.602 69.764 75.233 1.00 73.82 198 PRO A N 1
ATOM 498 C CA . PRO A 1 63 ? 106.376 69.569 76.669 1.00 73.82 198 PRO A CA 1
ATOM 499 C C . PRO A 1 63 ? 105.643 68.248 76.948 1.00 73.82 198 PRO A C 1
ATOM 500 O O . PRO A 1 63 ? 106.126 67.462 77.744 1.00 73.82 198 PRO A O 1
ATOM 504 N N . ILE A 1 64 ? 104.503 68.051 76.281 1.00 72.97 199 ILE A N 1
ATOM 505 C CA . ILE A 1 64 ? 103.702 66.836 76.389 1.00 72.97 199 ILE A CA 1
ATOM 506 C C . ILE A 1 64 ? 104.517 65.629 75.950 1.00 72.97 199 ILE A C 1
ATOM 507 O O . ILE A 1 64 ? 104.437 64.550 76.553 1.00 72.97 199 ILE A O 1
ATOM 512 N N . ASN A 1 65 ? 105.271 65.807 74.859 1.00 73.53 200 ASN A N 1
ATOM 513 C CA . ASN A 1 65 ? 106.068 64.703 74.265 1.00 73.53 200 ASN A CA 1
ATOM 514 C C . ASN A 1 65 ? 107.041 64.211 75.328 1.00 73.53 200 ASN A C 1
ATOM 515 O O . ASN A 1 65 ? 107.102 62.992 75.562 1.00 73.53 200 ASN A O 1
ATOM 520 N N . GLN A 1 66 ? 107.753 65.147 75.951 1.00 75.36 201 GLN A N 1
ATOM 521 C CA . GLN A 1 66 ? 108.692 64.780 77.038 1.00 75.36 201 GLN A CA 1
ATOM 522 C C . GLN A 1 66 ? 107.892 64.162 78.187 1.00 75.36 201 GLN A C 1
ATOM 523 O O . GLN A 1 66 ? 108.329 63.119 78.705 1.00 75.36 201 GLN A O 1
ATOM 529 N N . ALA A 1 67 ? 106.744 64.752 78.530 1.00 75.52 202 ALA A N 1
ATOM 530 C CA . ALA A 1 67 ? 105.964 64.256 79.687 1.00 75.52 202 ALA A CA 1
ATOM 531 C C . ALA A 1 67 ? 105.614 62.776 79.479 1.00 75.52 202 ALA A C 1
ATOM 532 O O . ALA A 1 67 ? 105.602 62.027 80.473 1.00 75.52 202 ALA A O 1
ATOM 534 N N . LEU A 1 68 ? 105.398 62.377 78.222 1.00 77.23 203 LEU A N 1
ATOM 535 C CA . LEU A 1 68 ? 105.051 61.023 77.805 1.00 77.23 203 LEU A CA 1
ATOM 536 C C . LEU A 1 68 ? 106.282 60.142 77.628 1.00 77.23 203 LEU A C 1
ATOM 537 O O . LEU A 1 68 ? 106.216 58.939 77.894 1.00 77.23 203 LEU A O 1
ATOM 542 N N . THR A 1 69 ? 107.409 60.709 77.202 1.00 76.11 204 THR A N 1
ATOM 543 C CA . THR A 1 69 ? 108.621 59.907 77.159 1.00 76.11 204 THR A CA 1
ATOM 544 C C . THR A 1 69 ? 109.140 59.597 78.554 1.00 76.11 204 THR A C 1
ATOM 545 O O . THR A 1 69 ? 109.751 58.542 78.753 1.00 76.11 204 THR A O 1
ATOM 549 N N . LEU A 1 70 ? 108.890 60.477 79.531 1.00 80.06 205 LEU A N 1
ATOM 550 C CA . LEU A 1 70 ? 109.192 60.107 80.912 1.00 80.06 205 LEU A CA 1
ATOM 551 C C . LEU A 1 70 ? 108.307 58.977 81.405 1.00 80.06 205 LEU A C 1
ATOM 552 O O . LEU A 1 70 ? 108.757 58.156 82.206 1.00 80.06 205 LEU A O 1
ATOM 557 N N . MET A 1 71 ? 107.059 58.914 80.953 1.00 81.80 206 MET A N 1
ATOM 558 C CA . MET A 1 71 ? 106.225 57.794 81.386 1.00 81.80 206 MET A CA 1
ATOM 559 C C . MET A 1 71 ? 106.605 56.496 80.669 1.00 81.80 206 MET A C 1
ATOM 560 O O . MET A 1 71 ? 106.611 55.422 81.282 1.00 81.80 206 MET A O 1
ATOM 565 N N . THR A 1 72 ? 106.949 56.571 79.380 1.00 83.73 207 THR A N 1
ATOM 566 C CA . THR A 1 72 ? 107.256 55.348 78.636 1.00 83.73 207 THR A CA 1
ATOM 567 C C . THR A 1 72 ? 108.629 54.795 78.987 1.00 83.73 207 THR A C 1
ATOM 568 O O . THR A 1 72 ? 108.754 53.623 79.363 1.00 83.73 207 THR A O 1
ATOM 572 N N . LYS A 1 73 ? 109.668 55.624 78.893 1.00 82.78 208 LYS A N 1
ATOM 573 C CA . LYS A 1 73 ? 111.027 55.094 78.864 1.00 82.78 208 LYS A CA 1
ATOM 574 C C . LYS A 1 73 ? 111.571 54.847 80.265 1.00 82.78 208 LYS A C 1
ATOM 575 O O . LYS A 1 73 ? 112.767 54.588 80.430 1.00 82.78 208 LYS A O 1
ATOM 581 N N . ASN A 1 74 ? 110.728 54.930 81.282 1.00 94.36 209 ASN A N 1
ATOM 582 C CA . ASN A 1 74 ? 111.189 54.699 82.638 1.00 94.36 209 ASN A CA 1
ATOM 583 C C . ASN A 1 74 ? 110.278 53.710 83.337 1.00 94.36 209 ASN A C 1
ATOM 584 O O . ASN A 1 74 ? 110.594 52.529 83.417 1.00 94.36 209 ASN A O 1
ATOM 589 N N . GLY B 2 3 ? 108.456 41.424 82.476 1.00 105.88 227 GLY B N 1
ATOM 590 C CA . GLY B 2 3 ? 109.115 42.676 82.153 1.00 105.88 227 GLY B CA 1
ATOM 591 C C . GLY B 2 3 ? 108.313 43.877 82.597 1.00 105.88 227 GLY B C 1
ATOM 592 O O . GLY B 2 3 ? 107.104 43.781 82.796 1.00 105.88 227 GLY B O 1
ATOM 593 N N . VAL B 2 4 ? 108.982 45.015 82.765 1.00 112.81 228 VAL B N 1
ATOM 594 C CA . VAL B 2 4 ? 108.323 46.250 83.158 1.00 112.81 228 VAL B CA 1
ATOM 595 C C . VAL B 2 4 ? 108.546 47.298 82.077 1.00 112.81 228 VAL B C 1
ATOM 596 O O . VAL B 2 4 ? 109.465 47.213 81.257 1.00 112.81 228 VAL B O 1
ATOM 600 N N . VAL B 2 5 ? 107.670 48.294 82.068 1.00 108.61 229 VAL B N 1
ATOM 601 C CA . VAL B 2 5 ? 107.874 49.545 81.354 1.00 108.61 229 VAL B CA 1
ATOM 602 C C . VAL B 2 5 ? 107.993 50.692 82.358 1.00 108.61 229 VAL B C 1
ATOM 603 O O . VAL B 2 5 ? 108.146 51.855 81.996 1.00 108.61 229 VAL B O 1
ATOM 607 N N . LEU B 2 6 ? 107.977 50.336 83.639 1.00 107.28 230 LEU B N 1
ATOM 608 C CA . LEU B 2 6 ? 107.848 51.288 84.737 1.00 107.28 230 LEU B CA 1
ATOM 609 C C . LEU B 2 6 ? 108.901 50.955 85.790 1.00 107.28 230 LEU B C 1
ATOM 610 O O . LEU B 2 6 ? 108.727 50.016 86.572 1.00 107.28 230 LEU B O 1
ATOM 615 N N . ALA B 2 7 ? 109.987 51.722 85.806 1.00 111.61 231 ALA B N 1
ATOM 616 C CA . ALA B 2 7 ? 111.041 51.591 86.802 1.00 111.61 231 ALA B CA 1
ATOM 617 C C . ALA B 2 7 ? 111.105 52.880 87.606 1.00 111.61 231 ALA B C 1
ATOM 618 O O . ALA B 2 7 ? 111.260 53.965 87.032 1.00 111.61 231 ALA B O 1
ATOM 620 N N . GLY B 2 8 ? 110.999 52.759 88.931 1.00 110.82 232 GLY B N 1
ATOM 621 C CA . GLY B 2 8 ? 110.821 53.940 89.761 1.00 110.82 232 GLY B CA 1
ATOM 622 C C . GLY B 2 8 ? 112.077 54.763 89.944 1.00 110.82 232 GLY B C 1
ATOM 623 O O . GLY B 2 8 ? 112.001 55.986 90.086 1.00 110.82 232 GLY B O 1
ATOM 624 N N . ALA B 2 9 ? 113.246 54.119 89.914 1.00 108.76 233 ALA B N 1
ATOM 625 C CA . ALA B 2 9 ? 114.490 54.835 90.179 1.00 108.76 233 ALA B CA 1
ATOM 626 C C . ALA B 2 9 ? 114.892 55.736 89.019 1.00 108.76 233 ALA B C 1
ATOM 627 O O . ALA B 2 9 ? 115.738 56.620 89.188 1.00 108.76 233 ALA B O 1
ATOM 629 N N . ALA B 2 10 ? 114.306 55.532 87.843 1.00 109.26 234 ALA B N 1
ATOM 630 C CA . ALA B 2 10 ? 114.593 56.382 86.697 1.00 109.26 234 ALA B CA 1
ATOM 631 C C . ALA B 2 10 ? 113.469 57.371 86.411 1.00 109.26 234 ALA B C 1
ATOM 632 O O . ALA B 2 10 ? 113.699 58.393 85.758 1.00 109.26 234 ALA B O 1
ATOM 634 N N . LEU B 2 11 ? 112.251 57.084 86.879 1.00 102.45 235 LEU B N 1
ATOM 635 C CA . LEU B 2 11 ? 111.147 58.022 86.717 1.00 102.45 235 LEU B CA 1
ATOM 636 C C . LEU B 2 11 ? 111.106 59.049 87.839 1.00 102.45 235 LEU B C 1
ATOM 637 O O . LEU B 2 11 ? 111.118 60.256 87.582 1.00 102.45 235 LEU B O 1
ATOM 642 N N . GLY B 2 12 ? 111.047 58.596 89.082 1.00 102.73 236 GLY B N 1
ATOM 643 C CA . GLY B 2 12 ? 111.017 59.525 90.188 1.00 102.73 236 GLY B CA 1
ATOM 644 C C . GLY B 2 12 ? 109.622 59.884 90.648 1.00 102.73 236 GLY B C 1
ATOM 645 O O . GLY B 2 12 ? 109.215 59.458 91.728 1.00 102.73 236 GLY B O 1
ATOM 646 N N . VAL B 2 13 ? 108.872 60.650 89.856 1.00 96.67 237 VAL B N 1
ATOM 647 C CA . VAL B 2 13 ? 107.585 61.171 90.309 1.00 96.67 237 VAL B CA 1
ATOM 648 C C . VAL B 2 13 ? 106.536 61.037 89.206 1.00 96.67 237 VAL B C 1
ATOM 649 O O . VAL B 2 13 ? 106.787 61.378 88.043 1.00 96.67 237 VAL B O 1
ATOM 653 N N . ALA B 2 14 ? 105.380 60.487 89.572 1.00 86.93 238 ALA B N 1
ATOM 654 C CA . ALA B 2 14 ? 104.188 60.325 88.749 1.00 86.93 238 ALA B CA 1
ATOM 655 C C . ALA B 2 14 ? 103.035 59.949 89.674 1.00 86.93 238 ALA B C 1
ATOM 656 O O . ALA B 2 14 ? 103.253 59.368 90.739 1.00 86.93 238 ALA B O 1
ATOM 658 N N . THR B 2 15 ? 101.815 60.277 89.255 1.00 80.10 239 THR B N 1
ATOM 659 C CA . THR B 2 15 ? 100.647 60.076 90.099 1.00 80.10 239 THR B CA 1
ATOM 660 C C . THR B 2 15 ? 99.874 58.828 89.681 1.00 80.10 239 THR B C 1
ATOM 661 O O . THR B 2 15 ? 100.286 58.079 88.799 1.00 80.10 239 THR B O 1
ATOM 665 N N . ALA B 2 16 ? 98.714 58.631 90.314 1.00 74.26 240 ALA B N 1
ATOM 666 C CA . ALA B 2 16 ? 97.949 57.400 90.141 1.00 74.26 240 ALA B CA 1
ATOM 667 C C . ALA B 2 16 ? 97.392 57.273 88.736 1.00 74.26 240 ALA B C 1
ATOM 668 O O . ALA B 2 16 ? 97.590 56.246 88.067 1.00 74.26 240 ALA B O 1
ATOM 670 N N . ALA B 2 17 ? 96.700 58.312 88.278 1.00 78.27 241 ALA B N 1
ATOM 671 C CA . ALA B 2 17 ? 96.116 58.293 86.948 1.00 78.27 241 ALA B CA 1
ATOM 672 C C . ALA B 2 17 ? 97.193 58.253 85.882 1.00 78.27 241 ALA B C 1
ATOM 673 O O . ALA B 2 17 ? 97.004 57.642 84.826 1.00 78.27 241 ALA B O 1
ATOM 675 N N . GLN B 2 18 ? 98.347 58.856 86.162 1.00 76.89 242 GLN B N 1
ATOM 676 C CA . GLN B 2 18 ? 99.449 58.827 85.209 1.00 76.89 242 GLN B CA 1
ATOM 677 C C . GLN B 2 18 ? 100.033 57.426 85.075 1.00 76.89 242 GLN B C 1
ATOM 678 O O . GLN B 2 18 ? 100.354 56.980 83.963 1.00 76.89 242 GLN B O 1
ATOM 684 N N . ILE B 2 19 ? 100.159 56.716 86.198 1.00 80.96 243 ILE B N 1
ATOM 685 C CA . ILE B 2 19 ? 100.620 55.334 86.178 1.00 80.96 243 ILE B CA 1
ATOM 686 C C . ILE B 2 19 ? 99.645 54.457 85.411 1.00 80.96 243 ILE B C 1
ATOM 687 O O . ILE B 2 19 ? 100.053 53.665 84.552 1.00 80.96 243 ILE B O 1
ATOM 692 N N . THR B 2 20 ? 98.345 54.610 85.678 1.00 78.57 244 THR B N 1
ATOM 693 C CA . THR B 2 20 ? 97.358 53.799 84.974 1.00 78.57 244 THR B CA 1
ATOM 694 C C . THR B 2 20 ? 97.298 54.141 83.492 1.00 78.57 244 THR B C 1
ATOM 695 O O . THR B 2 20 ? 97.086 53.248 82.664 1.00 78.57 244 THR B O 1
ATOM 699 N N . ALA B 2 21 ? 97.536 55.404 83.135 1.00 80.97 245 ALA B N 1
ATOM 700 C CA . ALA B 2 21 ? 97.594 55.774 81.726 1.00 80.97 245 ALA B CA 1
ATOM 701 C C . ALA B 2 21 ? 98.820 55.194 81.047 1.00 80.97 245 ALA B C 1
ATOM 702 O O . ALA B 2 21 ? 98.744 54.799 79.881 1.00 80.97 245 ALA B O 1
ATOM 704 N N . GLY B 2 22 ? 99.946 55.108 81.757 1.00 84.74 246 GLY B N 1
ATOM 705 C CA . GLY B 2 22 ? 101.117 54.471 81.175 1.00 84.74 246 GLY B CA 1
ATOM 706 C C . GLY B 2 22 ? 100.942 52.974 80.995 1.00 84.74 246 GLY B C 1
ATOM 707 O O . GLY B 2 22 ? 101.367 52.404 79.983 1.00 84.74 246 GLY B O 1
ATOM 708 N N . ILE B 2 23 ? 100.300 52.325 81.967 1.00 90.77 247 ILE B N 1
ATOM 709 C CA . ILE B 2 23 ? 100.012 50.899 81.860 1.00 90.77 247 ILE B CA 1
ATOM 710 C C . ILE B 2 23 ? 99.059 50.636 80.707 1.00 90.77 247 ILE B C 1
ATOM 711 O O . ILE B 2 23 ? 99.269 49.716 79.911 1.00 90.77 247 ILE B O 1
ATOM 716 N N . ALA B 2 24 ? 98.034 51.480 80.561 1.00 93.65 248 ALA B N 1
ATOM 717 C CA . ALA B 2 24 ? 97.087 51.316 79.464 1.00 93.65 248 ALA B CA 1
ATOM 718 C C . ALA B 2 24 ? 97.721 51.658 78.121 1.00 93.65 248 ALA B C 1
ATOM 719 O O . ALA B 2 24 ? 97.305 51.139 77.079 1.00 93.65 248 ALA B O 1
ATOM 721 N N . LEU B 2 25 ? 98.723 52.538 78.123 1.00 97.90 249 LEU B N 1
ATOM 722 C CA . LEU B 2 25 ? 99.467 52.796 76.901 1.00 97.90 249 LEU B CA 1
ATOM 723 C C . LEU B 2 25 ? 100.296 51.586 76.511 1.00 97.90 249 LEU B C 1
ATOM 724 O O . LEU B 2 25 ? 100.406 51.254 75.325 1.00 97.90 249 LEU B O 1
ATOM 729 N N . HIS B 2 26 ? 100.872 50.902 77.499 1.00 112.90 250 HIS B N 1
ATOM 730 C CA . HIS B 2 26 ? 101.591 49.675 77.185 1.00 112.90 250 HIS B CA 1
ATOM 731 C C . HIS B 2 26 ? 100.644 48.517 76.874 1.00 112.90 250 HIS B C 1
ATOM 732 O O . HIS B 2 26 ? 101.081 47.518 76.287 1.00 112.90 250 HIS B O 1
ATOM 739 N N . GLN B 2 27 ? 99.362 48.626 77.242 1.00 115.59 251 GLN B N 1
ATOM 740 C CA . GLN B 2 27 ? 98.375 47.675 76.741 1.00 115.59 251 GLN B CA 1
ATOM 741 C C . GLN B 2 27 ? 98.224 47.792 75.234 1.00 115.59 251 GLN B C 1
ATOM 742 O O . GLN B 2 27 ? 98.006 46.790 74.549 1.00 115.59 251 GLN B O 1
ATOM 748 N N . SER B 2 28 ? 98.408 49.014 74.729 1.00 113.96 252 SER B N 1
ATOM 749 C CA . SER B 2 28 ? 98.592 49.240 73.272 1.00 113.96 252 SER B CA 1
ATOM 750 C C . SER B 2 28 ? 99.985 48.758 72.850 1.00 113.96 252 SER B C 1
ATOM 751 O O . SER B 2 28 ? 100.975 49.209 73.453 1.00 113.96 252 SER B O 1
ATOM 754 N N . ASN B 2 29 ? 100.023 47.821 71.900 1.00 129.30 253 ASN B N 1
ATOM 755 C CA . ASN B 2 29 ? 101.288 47.229 71.395 1.00 129.30 253 ASN B CA 1
ATOM 756 C C . ASN B 2 29 ? 101.693 47.981 70.126 1.00 129.30 253 ASN B C 1
ATOM 757 O O . ASN B 2 29 ? 102.410 47.394 69.295 1.00 129.30 253 ASN B O 1
ATOM 762 N N . LEU B 2 30 ? 101.297 49.254 70.023 1.00 127.95 254 LEU B N 1
ATOM 763 C CA . LEU B 2 30 ? 101.623 50.065 68.821 1.00 127.95 254 LEU B CA 1
ATOM 764 C C . LEU B 2 30 ? 103.145 50.156 68.699 1.00 127.95 254 LEU B C 1
ATOM 765 O O . LEU B 2 30 ? 103.640 50.033 67.571 1.00 127.95 254 LEU B O 1
ATOM 770 N N . ASN B 2 31 ? 103.847 50.334 69.823 1.00 134.42 255 ASN B N 1
ATOM 771 C CA . ASN B 2 31 ? 105.334 50.385 69.812 1.00 134.42 255 ASN B CA 1
ATOM 772 C C . ASN B 2 31 ? 105.884 49.013 69.406 1.00 134.42 255 ASN B C 1
ATOM 773 O O . ASN B 2 31 ? 106.789 48.973 68.549 1.00 134.42 255 ASN B O 1
ATOM 778 N N . ALA B 2 32 ? 105.355 47.939 70.001 1.00 143.34 256 ALA B N 1
ATOM 779 C CA . ALA B 2 32 ? 105.776 46.559 69.663 1.00 143.34 256 ALA B CA 1
ATOM 780 C C . ALA B 2 32 ? 105.567 46.316 68.165 1.00 143.34 256 ALA B C 1
ATOM 781 O O . ALA B 2 32 ? 106.529 45.884 67.498 1.00 143.34 256 ALA B O 1
ATOM 783 N N . GLN B 2 33 ? 104.365 46.602 67.659 1.00 142.24 257 GLN B N 1
ATOM 784 C CA . GLN B 2 33 ? 104.055 46.425 66.213 1.00 142.24 257 GLN B CA 1
ATOM 785 C C . GLN B 2 33 ? 104.764 47.520 65.408 1.00 142.24 257 GLN B C 1
ATOM 786 O O . GLN B 2 33 ? 105.200 48.510 66.017 1.00 142.24 257 GLN B O 1
ATOM 792 N N . ALA B 2 34 ? 104.949 47.322 64.100 1.00 128.42 258 ALA B N 1
ATOM 793 C CA . ALA B 2 34 ? 105.529 48.416 63.287 1.00 128.42 258 ALA B CA 1
ATOM 794 C C . ALA B 2 34 ? 104.544 49.591 63.304 1.00 128.42 258 ALA B C 1
ATOM 795 O O . ALA B 2 34 ? 103.347 49.362 63.039 1.00 128.42 258 ALA B O 1
ATOM 797 N N . ILE B 2 35 ? 105.038 50.804 63.575 1.00 118.36 259 ILE B N 1
ATOM 798 C CA . ILE B 2 35 ? 104.160 52.013 63.588 1.00 118.36 259 ILE B CA 1
ATOM 799 C C . ILE B 2 35 ? 104.076 52.568 62.163 1.00 118.36 259 ILE B C 1
ATOM 800 O O . ILE B 2 35 ? 103.274 53.495 61.939 1.00 118.36 259 ILE B O 1
ATOM 805 N N . GLN B 2 36 ? 104.873 52.016 61.245 1.00 111.92 260 GLN B N 1
ATOM 806 C CA . GLN B 2 36 ? 104.871 52.479 59.833 1.00 111.92 260 GLN B CA 1
ATOM 807 C C . GLN B 2 36 ? 103.486 52.230 59.230 1.00 111.92 260 GLN B C 1
ATOM 808 O O . GLN B 2 36 ? 102.988 53.123 58.526 1.00 111.92 260 GLN B O 1
ATOM 814 N N . SER B 2 37 ? 102.871 51.087 59.547 1.00 108.34 261 SER B N 1
ATOM 815 C CA . SER B 2 37 ? 101.543 50.745 58.974 1.00 108.34 261 SER B CA 1
ATOM 816 C C . SER B 2 37 ? 100.527 51.812 59.394 1.00 108.34 261 SER B C 1
ATOM 817 O O . SER B 2 37 ? 99.752 52.254 58.525 1.00 108.34 261 SER B O 1
ATOM 820 N N . LEU B 2 38 ? 100.569 52.241 60.659 1.00 100.07 262 LEU B N 1
ATOM 821 C CA . LEU B 2 38 ? 99.669 53.329 61.127 1.00 100.07 262 LEU B CA 1
ATOM 822 C C . LEU B 2 38 ? 100.004 54.605 60.349 1.00 100.07 262 LEU B C 1
ATOM 823 O O . LEU B 2 38 ? 99.085 55.189 59.741 1.00 100.07 262 LEU B O 1
ATOM 828 N N . ARG B 2 39 ? 101.281 55.001 60.369 1.00 104.88 263 ARG B N 1
ATOM 829 C CA . ARG B 2 39 ? 101.767 56.140 59.602 1.00 104.88 263 ARG B CA 1
ATOM 830 C C . ARG B 2 39 ? 101.311 56.076 58.149 1.00 104.88 263 ARG B C 1
ATOM 831 O O . ARG B 2 39 ? 100.672 57.008 57.650 1.00 104.88 263 ARG B O 1
ATOM 839 N N . THR B 2 40 ? 101.638 54.974 57.469 1.00 104.14 264 THR B N 1
ATOM 840 C CA . THR B 2 40 ? 101.378 54.842 56.040 1.00 104.14 264 THR B CA 1
ATOM 841 C C . THR B 2 40 ? 99.896 54.712 55.713 1.00 104.14 264 THR B C 1
ATOM 842 O O . THR B 2 40 ? 99.510 54.932 54.560 1.00 104.14 264 THR B O 1
ATOM 846 N N . SER B 2 41 ? 99.055 54.360 56.687 1.00 103.99 265 SER B N 1
ATOM 847 C CA . SER B 2 41 ? 97.622 54.375 56.429 1.00 103.99 265 SER B CA 1
ATOM 848 C C . SER B 2 41 ? 97.091 55.799 56.353 1.00 103.99 265 SER B C 1
ATOM 849 O O . SER B 2 41 ? 96.138 56.072 55.612 1.00 103.99 265 SER B O 1
ATOM 852 N N . LEU B 2 42 ? 97.643 56.696 57.176 1.00 93.82 266 LEU B N 1
ATOM 853 C CA . LEU B 2 42 ? 96.968 57.995 57.452 1.00 93.82 266 LEU B CA 1
ATOM 854 C C . LEU B 2 42 ? 97.309 59.013 56.360 1.00 93.82 266 LEU B C 1
ATOM 855 O O . LEU B 2 42 ? 96.712 60.108 56.375 1.00 93.82 266 LEU B O 1
ATOM 860 N N . GLU B 2 43 ? 98.237 58.670 55.464 1.00 103.36 267 GLU B N 1
ATOM 861 C CA . GLU B 2 43 ? 98.678 59.610 54.397 1.00 103.36 267 GLU B CA 1
ATOM 862 C C . GLU B 2 43 ? 97.519 59.940 53.449 1.00 103.36 267 GLU B C 1
ATOM 863 O O . GLU B 2 43 ? 97.377 61.126 53.095 1.00 103.36 267 GLU B O 1
ATOM 869 N N . GLN B 2 44 ? 96.761 58.923 53.033 1.00 105.97 268 GLN B N 1
ATOM 870 C CA . GLN B 2 44 ? 95.829 59.060 51.884 1.00 105.97 268 GLN B CA 1
ATOM 871 C C . GLN B 2 44 ? 94.387 58.988 52.391 1.00 105.97 268 GLN B C 1
ATOM 872 O O . GLN B 2 44 ? 93.483 58.800 51.553 1.00 105.97 268 GLN B O 1
ATOM 878 N N . SER B 2 45 ? 94.179 59.160 53.701 1.00 99.04 269 SER B N 1
ATOM 879 C CA . SER B 2 45 ? 92.811 59.012 54.261 1.00 99.04 269 SER B CA 1
ATOM 880 C C . SER B 2 45 ? 91.885 60.057 53.631 1.00 99.04 269 SER B C 1
ATOM 881 O O . SER B 2 45 ? 90.797 59.662 53.165 1.00 99.04 269 SER B O 1
ATOM 884 N N . ASN B 2 46 ? 92.325 61.321 53.618 1.00 95.51 270 ASN B N 1
ATOM 885 C CA . ASN B 2 46 ? 91.583 62.443 52.981 1.00 95.51 270 ASN B CA 1
ATOM 886 C C . ASN B 2 46 ? 90.106 62.371 53.383 1.00 95.51 270 ASN B C 1
ATOM 887 O O . ASN B 2 46 ? 89.243 62.427 52.486 1.00 95.51 270 ASN B O 1
ATOM 892 N N . LYS B 2 47 ? 89.842 62.243 54.685 1.00 84.88 271 LYS B N 1
ATOM 893 C CA . LYS B 2 47 ? 88.452 62.125 55.207 1.00 84.88 271 LYS B CA 1
ATOM 894 C C . LYS B 2 47 ? 88.358 62.785 56.587 1.00 84.88 271 LYS B C 1
ATOM 895 O O . LYS B 2 47 ? 89.250 62.536 57.422 1.00 84.88 271 LYS B O 1
ATOM 901 N N . ALA B 2 48 ? 87.319 63.602 56.792 1.00 80.89 272 ALA B N 1
ATOM 902 C CA . ALA B 2 48 ? 87.083 64.299 58.078 1.00 80.89 272 ALA B CA 1
ATOM 903 C C . ALA B 2 48 ? 87.087 63.278 59.220 1.00 80.89 272 ALA B C 1
ATOM 904 O O . ALA B 2 48 ? 87.824 63.496 60.194 1.00 80.89 272 ALA B O 1
ATOM 906 N N . ILE B 2 49 ? 86.293 62.210 59.095 1.00 88.13 273 ILE B N 1
ATOM 907 C CA . ILE B 2 49 ? 86.261 61.136 60.133 1.00 88.13 273 ILE B CA 1
ATOM 908 C C . ILE B 2 49 ? 86.250 59.780 59.420 1.00 88.13 273 ILE B C 1
ATOM 909 O O . ILE B 2 49 ? 85.236 59.476 58.762 1.00 88.13 273 ILE B O 1
ATOM 914 N N . GLU B 2 50 ? 87.336 59.008 59.531 1.00 87.86 274 GLU B N 1
ATOM 915 C CA . GLU B 2 50 ? 87.418 57.736 58.764 1.00 87.86 274 GLU B CA 1
ATOM 916 C C . GLU B 2 50 ? 87.607 56.563 59.730 1.00 87.86 274 GLU B C 1
ATOM 917 O O . GLU B 2 50 ? 88.095 56.796 60.849 1.00 87.86 274 GLU B O 1
ATOM 923 N N . GLU B 2 51 ? 87.205 55.359 59.314 1.00 92.72 275 GLU B N 1
ATOM 924 C CA . GLU B 2 51 ? 87.397 54.155 60.163 1.00 92.72 275 GLU B CA 1
ATOM 925 C C . GLU B 2 51 ? 88.536 53.310 59.587 1.00 92.72 275 GLU B C 1
ATOM 926 O O . GLU B 2 51 ? 88.275 52.492 58.691 1.00 92.72 275 GLU B O 1
ATOM 932 N N . ILE B 2 52 ? 89.756 53.551 60.068 1.00 95.66 276 ILE B N 1
ATOM 933 C CA . ILE B 2 52 ? 90.968 52.752 59.719 1.00 95.66 276 ILE B CA 1
ATOM 934 C C . ILE B 2 52 ? 91.120 51.628 60.747 1.00 95.66 276 ILE B C 1
ATOM 935 O O . ILE B 2 52 ? 91.501 51.926 61.891 1.00 95.66 276 ILE B O 1
ATOM 940 N N . ARG B 2 53 ? 90.815 50.387 60.359 1.00 101.72 277 ARG B N 1
ATOM 941 C CA . ARG B 2 53 ? 90.875 49.241 61.309 1.00 101.72 277 ARG B CA 1
ATOM 942 C C . ARG B 2 53 ? 92.325 48.863 61.626 1.00 101.72 277 ARG B C 1
ATOM 943 O O . ARG B 2 53 ? 93.208 49.165 60.799 1.00 101.72 277 ARG B O 1
ATOM 951 N N . GLU B 2 54 ? 92.560 48.256 62.794 1.00 114.37 278 GLU B N 1
ATOM 952 C CA . GLU B 2 54 ? 93.927 47.823 63.194 1.00 114.37 278 GLU B CA 1
ATOM 953 C C . GLU B 2 54 ? 93.842 46.387 63.726 1.00 114.37 278 GLU B C 1
ATOM 954 O O . GLU B 2 54 ? 93.003 46.140 64.611 1.00 114.37 278 GLU B O 1
ATOM 960 N N . ALA B 2 55 ? 94.680 45.483 63.207 1.00 124.82 279 ALA B N 1
ATOM 961 C CA . ALA B 2 55 ? 94.435 44.028 63.352 1.00 124.82 279 ALA B CA 1
ATOM 962 C C . ALA B 2 55 ? 94.536 43.655 64.834 1.00 124.82 279 ALA B C 1
ATOM 963 O O . ALA B 2 55 ? 95.506 44.094 65.485 1.00 124.82 279 ALA B O 1
ATOM 965 N N . THR B 2 56 ? 93.587 42.858 65.332 1.00 127.54 280 THR B N 1
ATOM 966 C CA . THR B 2 56 ? 93.568 42.473 66.771 1.00 127.54 280 THR B CA 1
ATOM 967 C C . THR B 2 56 ? 93.526 43.739 67.637 1.00 127.54 280 THR B C 1
ATOM 968 O O . THR B 2 56 ? 94.210 43.760 68.679 1.00 127.54 280 THR B O 1
ATOM 972 N N . GLN B 2 57 ? 92.780 44.757 67.198 1.00 109.01 281 GLN B N 1
ATOM 973 C CA . GLN B 2 57 ? 92.681 46.034 67.956 1.00 109.01 281 GLN B CA 1
ATOM 974 C C . GLN B 2 57 ? 91.386 46.749 67.552 1.00 109.01 281 GLN B C 1
ATOM 975 O O . GLN B 2 57 ? 90.781 46.344 66.539 1.00 109.01 281 GLN B O 1
ATOM 981 N N . GLU B 2 58 ? 90.958 47.747 68.331 1.00 98.30 282 GLU B N 1
ATOM 982 C CA . GLU B 2 58 ? 89.744 48.526 67.972 1.00 98.30 282 GLU B CA 1
ATOM 983 C C . GLU B 2 58 ? 90.007 49.310 66.681 1.00 98.30 282 GLU B C 1
ATOM 984 O O . GLU B 2 58 ? 91.188 49.590 66.388 1.00 98.30 282 GLU B O 1
ATOM 990 N N . THR B 2 59 ? 88.947 49.630 65.932 1.00 97.19 283 THR B N 1
ATOM 991 C CA . THR B 2 59 ? 89.093 50.473 64.752 1.00 97.19 283 THR B CA 1
ATOM 992 C C . THR B 2 59 ? 89.582 51.869 65.121 1.00 97.19 283 THR B C 1
ATOM 993 O O . THR B 2 59 ? 88.981 52.556 65.948 1.00 97.19 283 THR B O 1
ATOM 997 N N . VAL B 2 60 ? 90.673 52.279 64.499 1.00 87.99 284 VAL B N 1
ATOM 998 C CA . VAL B 2 60 ? 91.159 53.647 64.623 1.00 87.99 284 VAL B CA 1
ATOM 999 C C . VAL B 2 60 ? 90.217 54.560 63.853 1.00 87.99 284 VAL B C 1
ATOM 1000 O O . VAL B 2 60 ? 89.732 54.201 62.780 1.00 87.99 284 VAL B O 1
ATOM 1004 N N . ILE B 2 61 ? 89.830 55.674 64.469 1.00 84.87 285 ILE B N 1
ATOM 1005 C CA . ILE B 2 61 ? 88.977 56.667 63.753 1.00 84.87 285 ILE B CA 1
ATOM 1006 C C . ILE B 2 61 ? 89.822 57.919 63.528 1.00 84.87 285 ILE B C 1
ATOM 1007 O O . ILE B 2 61 ? 90.307 58.483 64.528 1.00 84.87 285 ILE B O 1
ATOM 1012 N N . ALA B 2 62 ? 89.995 58.330 62.267 1.00 90.60 286 ALA B N 1
ATOM 1013 C CA . ALA B 2 62 ? 90.927 59.428 61.916 1.00 90.60 286 ALA B CA 1
ATOM 1014 C C . ALA B 2 62 ? 90.152 60.741 61.752 1.00 90.60 286 ALA B C 1
ATOM 1015 O O . ALA B 2 62 ? 89.169 60.747 60.990 1.00 90.60 286 ALA B O 1
ATOM 1017 N N . VAL B 2 63 ? 90.598 61.811 62.420 1.00 82.16 287 VAL B N 1
ATOM 1018 C CA . VAL B 2 63 ? 89.896 63.129 62.347 1.00 82.16 287 VAL B CA 1
ATOM 1019 C C . VAL B 2 63 ? 90.680 64.076 61.427 1.00 82.16 287 VAL B C 1
ATOM 1020 O O . VAL B 2 63 ? 91.882 63.824 61.210 1.00 82.16 287 VAL B O 1
ATOM 1024 N N . GLN B 2 64 ? 90.014 65.108 60.889 1.00 80.60 288 GLN B N 1
ATOM 1025 C CA . GLN B 2 64 ? 90.708 66.174 60.182 1.00 80.60 288 GLN B CA 1
ATOM 1026 C C . GLN B 2 64 ? 90.130 67.492 60.681 1.00 80.60 288 GLN B C 1
ATOM 1027 O O . GLN B 2 64 ? 89.154 67.495 61.433 1.00 80.60 288 GLN B O 1
ATOM 1033 N N . GLY B 2 65 ? 90.757 68.610 60.321 1.00 71.29 289 GLY B N 1
ATOM 1034 C CA . GLY B 2 65 ? 90.250 69.900 60.759 1.00 71.29 289 GLY B CA 1
ATOM 1035 C C . GLY B 2 65 ? 89.406 70.748 59.823 1.00 71.29 289 GLY B C 1
ATOM 1036 O O . GLY B 2 65 ? 88.287 71.122 60.179 1.00 71.29 289 GLY B O 1
ATOM 1037 N N . VAL B 2 66 ? 89.920 71.077 58.633 1.00 76.68 290 VAL B N 1
ATOM 1038 C CA . VAL B 2 66 ? 89.441 72.239 57.875 1.00 76.68 290 VAL B CA 1
ATOM 1039 C C . VAL B 2 66 ? 89.105 71.951 56.412 1.00 76.68 290 VAL B C 1
ATOM 1040 O O . VAL B 2 66 ? 89.218 72.843 55.564 1.00 76.68 290 VAL B O 1
ATOM 1044 N N . GLN B 2 67 ? 88.653 70.726 56.120 1.00 92.61 291 GLN B N 1
ATOM 1045 C CA . GLN B 2 67 ? 88.742 70.145 54.779 1.00 92.61 291 GLN B CA 1
ATOM 1046 C C . GLN B 2 67 ? 87.924 70.889 53.717 1.00 92.61 291 GLN B C 1
ATOM 1047 O O . GLN B 2 67 ? 88.350 70.975 52.554 1.00 92.61 291 GLN B O 1
ATOM 1053 N N . ASP B 2 68 ? 86.775 71.450 54.096 1.00 105.59 292 ASP B N 1
ATOM 1054 C CA . ASP B 2 68 ? 85.740 71.745 53.107 1.00 105.59 292 ASP B CA 1
ATOM 1055 C C . ASP B 2 68 ? 86.087 72.922 52.213 1.00 105.59 292 ASP B C 1
ATOM 1056 O O . ASP B 2 68 ? 85.723 72.918 51.036 1.00 105.59 292 ASP B O 1
ATOM 1061 N N . TYR B 2 69 ? 86.780 73.935 52.736 1.00 102.23 293 TYR B N 1
ATOM 1062 C CA . TYR B 2 69 ? 87.112 75.055 51.862 1.00 102.23 293 TYR B CA 1
ATOM 1063 C C . TYR B 2 69 ? 88.151 74.655 50.823 1.00 102.23 293 TYR B C 1
ATOM 1064 O O . TYR B 2 69 ? 88.089 75.100 49.666 1.00 102.23 293 TYR B O 1
ATOM 1073 N N . VAL B 2 70 ? 89.102 73.810 51.211 1.00 111.27 294 VAL B N 1
ATOM 1074 C CA . VAL B 2 70 ? 90.053 73.284 50.244 1.00 111.27 294 VAL B CA 1
ATOM 1075 C C . VAL B 2 70 ? 89.337 72.404 49.227 1.00 111.27 294 VAL B C 1
ATOM 1076 O O . VAL B 2 70 ? 89.679 72.419 48.038 1.00 111.27 294 VAL B O 1
ATOM 1080 N N . ASN B 2 71 ? 88.284 71.694 49.654 1.00 110.81 295 ASN B N 1
ATOM 1081 C CA . ASN B 2 71 ? 87.420 71.039 48.672 1.00 110.81 295 ASN B CA 1
ATOM 1082 C C . ASN B 2 71 ? 86.691 72.043 47.785 1.00 110.81 295 ASN B C 1
ATOM 1083 O O . ASN B 2 71 ? 86.328 71.714 46.652 1.00 110.81 295 ASN B O 1
ATOM 1088 N N . ASN B 2 72 ? 86.480 73.268 48.265 1.00 112.88 296 ASN B N 1
ATOM 1089 C CA . ASN B 2 72 ? 85.659 74.202 47.511 1.00 112.88 296 ASN B CA 1
ATOM 1090 C C . ASN B 2 72 ? 86.445 74.883 46.395 1.00 112.88 296 ASN B C 1
ATOM 1091 O O . ASN B 2 72 ? 86.094 74.766 45.218 1.00 112.88 296 ASN B O 1
ATOM 1096 N N . GLU B 2 73 ? 87.472 75.661 46.752 1.00 114.61 297 GLU B N 1
ATOM 1097 C CA . GLU B 2 73 ? 88.001 76.671 45.795 1.00 114.61 297 GLU B CA 1
ATOM 1098 C C . GLU B 2 73 ? 89.313 76.193 45.160 1.00 114.61 297 GLU B C 1
ATOM 1099 O O . GLU B 2 73 ? 90.325 76.907 45.291 1.00 114.61 297 GLU B O 1
ATOM 1105 N N . LEU B 2 74 ? 89.254 75.109 44.384 1.00 126.43 298 LEU B N 1
ATOM 1106 C CA . LEU B 2 74 ? 90.381 74.764 43.479 1.00 126.43 298 LEU B CA 1
ATOM 1107 C C . LEU B 2 74 ? 90.173 75.415 42.107 1.00 126.43 298 LEU B C 1
ATOM 1108 O O . LEU B 2 74 ? 90.863 76.416 41.825 1.00 126.43 298 LEU B O 1
ATOM 1113 N N . VAL B 2 75 ? 89.279 74.861 41.280 1.00 138.90 299 VAL B N 1
ATOM 1114 C CA . VAL B 2 75 ? 89.074 75.372 39.889 1.00 138.90 299 VAL B CA 1
ATOM 1115 C C . VAL B 2 75 ? 88.529 76.806 39.891 1.00 138.90 299 VAL B C 1
ATOM 1116 O O . VAL B 2 75 ? 89.039 77.619 39.100 1.00 138.90 299 VAL B O 1
ATOM 1120 N N . PRO B 2 76 ? 87.543 77.169 40.742 1.00 129.46 300 PRO B N 1
ATOM 1121 C CA . PRO B 2 76 ? 86.937 78.508 40.687 1.00 129.46 300 PRO B CA 1
ATOM 1122 C C . PRO B 2 76 ? 87.961 79.619 40.960 1.00 129.46 300 PRO B C 1
ATOM 1123 O O . PRO B 2 76 ? 87.984 80.597 40.234 1.00 129.46 300 PRO B O 1
ATOM 1127 N N . ALA B 2 77 ? 88.774 79.425 41.998 1.00 128.86 301 ALA B N 1
ATOM 1128 C CA . ALA B 2 77 ? 89.709 80.449 42.516 1.00 128.86 301 ALA B CA 1
ATOM 1129 C C . ALA B 2 77 ? 90.694 80.850 41.415 1.00 128.86 301 ALA B C 1
ATOM 1130 O O . ALA B 2 77 ? 91.369 81.882 41.566 1.00 128.86 301 ALA B O 1
ATOM 1132 N N . MET B 2 78 ? 90.764 80.061 40.342 1.00 133.62 302 MET B N 1
ATOM 1133 C CA . MET B 2 78 ? 91.716 80.355 39.239 1.00 133.62 302 MET B CA 1
ATOM 1134 C C . MET B 2 78 ? 91.355 81.716 38.641 1.00 133.62 302 MET B C 1
ATOM 1135 O O . MET B 2 78 ? 92.284 82.497 38.354 1.00 133.62 302 MET B O 1
ATOM 1140 N N . GLN B 2 79 ? 90.064 82.062 38.664 1.00 136.76 303 GLN B N 1
ATOM 1141 C CA . GLN B 2 79 ? 89.653 83.479 38.477 1.00 136.76 303 GLN B CA 1
ATOM 1142 C C . GLN B 2 79 ? 88.984 84.029 39.745 1.00 136.76 303 GLN B C 1
ATOM 1143 O O . GLN B 2 79 ? 89.051 85.257 39.944 1.00 136.76 303 GLN B O 1
ATOM 1149 N N . HIS B 2 80 ? 88.326 83.179 40.542 1.00 138.54 304 HIS B N 1
ATOM 1150 C CA . HIS B 2 80 ? 87.559 83.674 41.721 1.00 138.54 304 HIS B CA 1
ATOM 1151 C C . HIS B 2 80 ? 88.437 84.324 42.799 1.00 138.54 304 HIS B C 1
ATOM 1152 O O . HIS B 2 80 ? 88.053 85.415 43.266 1.00 138.54 304 HIS B O 1
ATOM 1159 N N . MET B 2 81 ? 89.567 83.710 43.171 1.00 124.98 305 MET B N 1
ATOM 1160 C CA . MET B 2 81 ? 90.389 84.247 44.296 1.00 124.98 305 MET B CA 1
ATOM 1161 C C . MET B 2 81 ? 91.846 83.801 44.131 1.00 124.98 305 MET B C 1
ATOM 1162 O O . MET B 2 81 ? 92.086 82.580 44.138 1.00 124.98 305 MET B O 1
ATOM 1167 N N . SER B 2 82 ? 92.782 84.752 44.048 1.00 122.30 306 SER B N 1
ATOM 1168 C CA . SER B 2 82 ? 94.198 84.404 43.748 1.00 122.30 306 SER B CA 1
ATOM 1169 C C . SER B 2 82 ? 94.776 83.451 44.804 1.00 122.30 306 SER B C 1
ATOM 1170 O O . SER B 2 82 ? 94.292 83.460 45.953 1.00 122.30 306 SER B O 1
ATOM 1173 N N . CYS B 2 83 ? 95.767 82.649 44.403 1.00 114.83 307 CYS B N 1
ATOM 1174 C CA . CYS B 2 83 ? 96.453 81.672 45.290 1.00 114.83 307 CYS B CA 1
ATOM 1175 C C . CYS B 2 83 ? 96.971 82.398 46.533 1.00 114.83 307 CYS B C 1
ATOM 1176 O O . CYS B 2 83 ? 96.787 81.869 47.645 1.00 114.83 307 CYS B O 1
ATOM 1179 N N . GLU B 2 84 ? 97.554 83.583 46.347 1.00 109.94 308 GLU B N 1
ATOM 1180 C CA . GLU B 2 84 ? 98.046 84.381 47.498 1.00 109.94 308 GLU B CA 1
ATOM 1181 C C . GLU B 2 84 ? 96.826 84.847 48.291 1.00 109.94 308 GLU B C 1
ATOM 1182 O O . GLU B 2 84 ? 96.847 84.727 49.525 1.00 109.94 308 GLU B O 1
ATOM 1188 N N . LEU B 2 85 ? 95.798 85.331 47.590 1.00 108.49 309 LEU B N 1
ATOM 1189 C CA . LEU B 2 85 ? 94.606 85.790 48.296 1.00 108.49 309 LEU B CA 1
ATOM 1190 C C . LEU B 2 85 ? 94.039 84.682 49.174 1.00 108.49 309 LEU B C 1
ATOM 1191 O O . LEU B 2 85 ? 93.817 84.870 50.379 1.00 108.49 309 LEU B O 1
ATOM 1196 N N . VAL B 2 86 ? 93.834 83.506 48.582 1.00 107.46 310 VAL B N 1
ATOM 1197 C CA . VAL B 2 86 ? 93.409 82.332 49.334 1.00 107.46 310 VAL B CA 1
ATOM 1198 C C . VAL B 2 86 ? 94.496 81.895 50.307 1.00 107.46 310 VAL B C 1
ATOM 1199 O O . VAL B 2 86 ? 94.199 81.359 51.380 1.00 107.46 310 VAL B O 1
ATOM 1203 N N . GLY B 2 87 ? 95.762 82.155 49.977 1.00 96.99 311 GLY B N 1
ATOM 1204 C CA . GLY B 2 87 ? 96.840 81.869 50.906 1.00 96.99 311 GLY B CA 1
ATOM 1205 C C . GLY B 2 87 ? 96.747 82.716 52.155 1.00 96.99 311 GLY B C 1
ATOM 1206 O O . GLY B 2 87 ? 96.922 82.219 53.267 1.00 96.99 311 GLY B O 1
ATOM 1207 N N . GLN B 2 88 ? 96.473 84.002 51.956 1.00 90.83 312 GLN B N 1
ATOM 1208 C CA . GLN B 2 88 ? 96.192 84.884 53.108 1.00 90.83 312 GLN B CA 1
ATOM 1209 C C . GLN B 2 88 ? 94.935 84.357 53.790 1.00 90.83 312 GLN B C 1
ATOM 1210 O O . GLN B 2 88 ? 94.955 84.208 55.026 1.00 90.83 312 GLN B O 1
ATOM 1216 N N . ARG B 2 89 ? 93.915 84.017 53.002 1.00 81.97 313 ARG B N 1
ATOM 1217 C CA . ARG B 2 89 ? 92.630 83.628 53.629 1.00 81.97 313 ARG B CA 1
ATOM 1218 C C . ARG B 2 89 ? 92.874 82.411 54.512 1.00 81.97 313 ARG B C 1
ATOM 1219 O O . ARG B 2 89 ? 92.445 82.427 55.682 1.00 81.97 313 ARG B O 1
ATOM 1227 N N . LEU B 2 90 ? 93.517 81.381 53.957 1.00 81.33 314 LEU B N 1
ATOM 1228 C CA . LEU B 2 90 ? 93.825 80.155 54.735 1.00 81.33 314 LEU B CA 1
ATOM 1229 C C . LEU B 2 90 ? 94.692 80.539 55.936 1.00 81.33 314 LEU B C 1
ATOM 1230 O O . LEU B 2 90 ? 94.366 80.107 57.057 1.00 81.33 314 LEU B O 1
ATOM 1235 N N . GLY B 2 91 ? 95.730 81.351 55.706 1.00 77.22 315 GLY B N 1
ATOM 1236 C CA . GLY B 2 91 ? 96.641 81.730 56.765 1.00 77.22 315 GLY B CA 1
ATOM 1237 C C . GLY B 2 91 ? 95.901 82.262 57.964 1.00 77.22 315 GLY B C 1
ATOM 1238 O O . GLY B 2 91 ? 96.232 81.941 59.107 1.00 77.22 315 GLY B O 1
ATOM 1239 N N . LEU B 2 92 ? 94.825 82.989 57.678 1.00 69.08 316 LEU B N 1
ATOM 1240 C CA . LEU B 2 92 ? 93.952 83.497 58.759 1.00 69.08 316 LEU B CA 1
ATOM 1241 C C . LEU B 2 92 ? 93.376 82.313 59.531 1.00 69.08 316 LEU B C 1
ATOM 1242 O O . LEU B 2 92 ? 93.619 82.223 60.749 1.00 69.08 316 LEU B O 1
ATOM 1247 N N . LYS B 2 93 ? 92.662 81.422 58.839 1.00 62.37 317 LYS B N 1
ATOM 1248 C CA . LYS B 2 93 ? 91.983 80.320 59.567 1.00 62.37 317 LYS B CA 1
ATOM 1249 C C . LYS B 2 93 ? 93.038 79.469 60.268 1.00 62.37 317 LYS B C 1
ATOM 1250 O O . LYS B 2 93 ? 92.838 79.130 61.448 1.00 62.37 317 LYS B O 1
ATOM 1256 N N . LEU B 2 94 ? 94.134 79.182 59.569 1.00 59.93 318 LEU B N 1
ATOM 1257 C CA . LEU B 2 94 ? 95.165 78.305 60.162 1.00 59.93 318 LEU B CA 1
ATOM 1258 C C . LEU B 2 94 ? 95.636 78.948 61.465 1.00 59.93 318 LEU B C 1
ATOM 1259 O O . LEU B 2 94 ? 95.700 78.234 62.482 1.00 59.93 318 LEU B O 1
ATOM 1264 N N . LEU B 2 95 ? 95.903 80.255 61.448 1.00 58.44 319 LEU B N 1
ATOM 1265 C CA . LEU B 2 95 ? 96.333 80.896 62.681 1.00 58.44 319 LEU B CA 1
ATOM 1266 C C . LEU B 2 95 ? 95.212 80.888 63.712 1.00 58.44 319 LEU B C 1
ATOM 1267 O O . LEU B 2 95 ? 95.471 80.816 64.916 1.00 58.44 319 LEU B O 1
ATOM 1272 N N . ARG B 2 96 ? 93.958 80.901 63.259 1.00 55.24 320 ARG B N 1
ATOM 1273 C CA . ARG B 2 96 ? 92.860 80.724 64.200 1.00 55.24 320 ARG B CA 1
ATOM 1274 C C . ARG B 2 96 ? 92.837 79.310 64.751 1.00 55.24 320 ARG B C 1
ATOM 1275 O O . ARG B 2 96 ? 92.532 79.100 65.931 1.00 55.24 320 ARG B O 1
ATOM 1283 N N . TYR B 2 97 ? 93.171 78.335 63.910 1.00 54.30 321 TYR B N 1
ATOM 1284 C CA . TYR B 2 97 ? 93.213 76.953 64.358 1.00 54.30 321 TYR B CA 1
ATOM 1285 C C . TYR B 2 97 ? 94.328 76.785 65.374 1.00 54.30 321 TYR B C 1
ATOM 1286 O O . TYR B 2 97 ? 94.173 76.080 66.377 1.00 54.30 321 TYR B O 1
ATOM 1295 N N . TYR B 2 98 ? 95.451 77.457 65.126 1.00 62.95 322 TYR B N 1
ATOM 1296 C CA . TYR B 2 98 ? 96.551 77.470 66.074 1.00 62.95 322 TYR B CA 1
ATOM 1297 C C . TYR B 2 98 ? 96.154 78.175 67.351 1.00 62.95 322 TYR B C 1
ATOM 1298 O O . TYR B 2 98 ? 96.604 77.799 68.434 1.00 62.95 322 TYR B O 1
ATOM 1307 N N . THR B 2 99 ? 95.303 79.189 67.245 1.00 57.33 323 THR B N 1
ATOM 1308 C CA . THR B 2 99 ? 94.847 79.887 68.433 1.00 57.33 323 THR B CA 1
ATOM 1309 C C . THR B 2 99 ? 93.989 78.974 69.285 1.00 57.33 323 THR B C 1
ATOM 1310 O O . THR B 2 99 ? 94.138 78.924 70.511 1.00 57.33 323 THR B O 1
ATOM 1314 N N . GLU B 2 100 ? 93.140 78.185 68.634 1.00 52.23 324 GLU B N 1
ATOM 1315 C CA . GLU B 2 100 ? 92.289 77.255 69.362 1.00 52.23 324 GLU B CA 1
ATOM 1316 C C . GLU B 2 100 ? 93.105 76.135 69.990 1.00 52.23 324 GLU B C 1
ATOM 1317 O O . GLU B 2 100 ? 92.948 75.830 71.182 1.00 52.23 324 GLU B O 1
ATOM 1323 N N . LEU B 2 101 ? 93.998 75.522 69.213 1.00 54.20 325 LEU B N 1
ATOM 1324 C CA . LEU B 2 101 ? 94.837 74.460 69.745 1.00 54.20 325 LEU B CA 1
ATOM 1325 C C . LEU B 2 101 ? 95.820 74.956 70.777 1.00 54.20 325 LEU B C 1
ATOM 1326 O O . LEU B 2 101 ? 96.180 74.196 71.671 1.00 54.20 325 LEU B O 1
ATOM 1331 N N . LEU B 2 102 ? 96.242 76.209 70.701 1.00 53.46 326 LEU B N 1
ATOM 1332 C CA . LEU B 2 102 ? 97.084 76.761 71.737 1.00 53.46 326 LEU B CA 1
ATOM 1333 C C . LEU B 2 102 ? 96.268 77.135 72.958 1.00 53.46 326 LEU B C 1
ATOM 1334 O O . LEU B 2 102 ? 96.815 77.210 74.067 1.00 53.46 326 LEU B O 1
ATOM 1339 N N . SER B 2 103 ? 94.963 77.331 72.787 1.00 49.63 327 SER B N 1
ATOM 1340 C CA . SER B 2 103 ? 94.104 77.491 73.947 1.00 49.63 327 SER B CA 1
ATOM 1341 C C . SER B 2 103 ? 93.901 76.170 74.669 1.00 49.63 327 SER B C 1
ATOM 1342 O O . SER B 2 103 ? 93.872 76.136 75.904 1.00 49.63 327 SER B O 1
ATOM 1345 N N . ILE B 2 104 ? 93.765 75.067 73.928 1.00 54.14 328 ILE B N 1
ATOM 1346 C CA . ILE B 2 104 ? 93.385 73.808 74.552 1.00 54.14 328 ILE B CA 1
ATOM 1347 C C . ILE B 2 104 ? 94.530 72.790 74.649 1.00 54.14 328 ILE B C 1
ATOM 1348 O O . ILE B 2 104 ? 94.709 72.188 75.713 1.00 54.14 328 ILE B O 1
ATOM 1353 N N . PHE B 2 105 ? 95.339 72.598 73.604 1.00 58.57 329 PHE B N 1
ATOM 1354 C CA . PHE B 2 105 ? 96.506 71.729 73.691 1.00 58.57 329 PHE B CA 1
ATOM 1355 C C . PHE B 2 105 ? 97.744 72.483 74.139 1.00 58.57 329 PHE B C 1
ATOM 1356 O O . PHE B 2 105 ? 98.837 71.912 74.146 1.00 58.57 329 PHE B O 1
ATOM 1364 N N . GLY B 2 106 ? 97.600 73.751 74.502 1.00 54.65 330 GLY B N 1
ATOM 1365 C CA . GLY B 2 106 ? 98.734 74.605 74.734 1.00 54.65 330 GLY B CA 1
ATOM 1366 C C . GLY B 2 106 ? 99.318 74.471 76.118 1.00 54.65 330 GLY B C 1
ATOM 1367 O O . GLY B 2 106 ? 99.266 73.412 76.748 1.00 54.65 330 GLY B O 1
ATOM 1368 N N . PRO B 2 107 ? 99.905 75.558 76.618 1.00 52.54 331 PRO B N 1
ATOM 1369 C CA . PRO B 2 107 ? 100.622 75.486 77.889 1.00 52.54 331 PRO B CA 1
ATOM 1370 C C . PRO B 2 107 ? 99.770 75.819 79.096 1.00 52.54 331 PRO B C 1
ATOM 1371 O O . PRO B 2 107 ? 100.293 75.799 80.216 1.00 52.54 331 PRO B O 1
ATOM 1375 N N . SER B 2 108 ? 98.494 76.135 78.917 1.00 50.77 332 SER B N 1
ATOM 1376 C CA . SER B 2 108 ? 97.590 76.142 80.057 1.00 50.77 332 SER B CA 1
ATOM 1377 C C . SER B 2 108 ? 97.104 74.748 80.402 1.00 50.77 332 SER B C 1
ATOM 1378 O O . SER B 2 108 ? 96.439 74.577 81.424 1.00 50.77 332 SER B O 1
ATOM 1381 N N . LEU B 2 109 ? 97.409 73.763 79.567 1.00 51.85 333 LEU B N 1
ATOM 1382 C CA . LEU B 2 109 ? 96.996 72.376 79.738 1.00 51.85 333 LEU B CA 1
ATOM 1383 C C . LEU B 2 109 ? 97.932 71.751 80.760 1.00 51.85 333 LEU B C 1
ATOM 1384 O O . LEU B 2 109 ? 99.141 71.672 80.553 1.00 51.85 333 LEU B O 1
ATOM 1389 N N . ARG B 2 110 ? 97.372 71.301 81.884 1.00 57.54 334 ARG B N 1
ATOM 1390 C CA . ARG B 2 110 ? 98.203 71.003 83.049 1.00 57.54 334 ARG B CA 1
ATOM 1391 C C . ARG B 2 110 ? 98.930 69.669 82.916 1.00 57.54 334 ARG B C 1
ATOM 1392 O O . ARG B 2 110 ? 100.162 69.628 82.838 1.00 57.54 334 ARG B O 1
ATOM 1400 N N . ASP B 2 111 ? 98.190 68.564 82.890 1.00 59.93 335 ASP B N 1
ATOM 1401 C CA . ASP B 2 111 ? 98.796 67.240 82.998 1.00 59.93 335 ASP B CA 1
ATOM 1402 C C . ASP B 2 111 ? 98.359 66.379 81.829 1.00 59.93 335 ASP B C 1
ATOM 1403 O O . ASP B 2 111 ? 97.288 65.753 81.888 1.00 59.93 335 ASP B O 1
ATOM 1408 N N . PRO B 2 112 ? 99.146 66.294 80.758 1.00 58.34 336 PRO B N 1
ATOM 1409 C CA . PRO B 2 112 ? 98.671 65.571 79.568 1.00 58.34 336 PRO B CA 1
ATOM 1410 C C . PRO B 2 112 ? 98.684 64.068 79.731 1.00 58.34 336 PRO B C 1
ATOM 1411 O O . PRO B 2 112 ? 98.050 63.361 78.939 1.00 58.34 336 PRO B O 1
ATOM 1415 N N . ILE B 2 113 ? 99.367 63.577 80.767 1.00 60.87 337 ILE B N 1
ATOM 1416 C CA . ILE B 2 113 ? 99.280 62.128 81.119 1.00 60.87 337 ILE B CA 1
ATOM 1417 C C . ILE B 2 113 ? 97.895 61.859 81.718 1.00 60.87 337 ILE B C 1
ATOM 1418 O O . ILE B 2 113 ? 97.248 60.885 81.285 1.00 60.87 337 ILE B O 1
ATOM 1423 N N . SER B 2 114 ? 97.452 62.707 82.651 1.00 68.74 338 SER B N 1
ATOM 1424 C CA . SER B 2 114 ? 96.135 62.526 83.319 1.00 68.74 338 SER B CA 1
ATOM 1425 C C . SER B 2 114 ? 95.098 63.478 82.713 1.00 68.74 338 SER B C 1
ATOM 1426 O O . SER B 2 114 ? 94.006 63.600 83.304 1.00 68.74 338 SER B O 1
ATOM 1429 N N . ALA B 2 115 ? 95.408 64.107 81.574 1.00 65.62 339 ALA B N 1
ATOM 1430 C CA . ALA B 2 115 ? 94.498 65.123 80.988 1.00 65.62 339 ALA B CA 1
ATOM 1431 C C . ALA B 2 115 ? 93.128 64.516 80.678 1.00 65.62 339 ALA B C 1
ATOM 1432 O O . ALA B 2 115 ? 93.083 63.419 80.086 1.00 65.62 339 ALA B O 1
ATOM 1434 N N . GLU B 2 116 ? 92.056 65.232 81.031 1.00 65.01 340 GLU B N 1
ATOM 1435 C CA . GLU B 2 116 ? 90.680 64.762 80.716 1.00 65.01 340 GLU B CA 1
ATOM 1436 C C . GLU B 2 116 ? 89.970 65.843 79.893 1.00 65.01 340 GLU B C 1
ATOM 1437 O O . GLU B 2 116 ? 89.645 66.908 80.453 1.00 65.01 340 GLU B O 1
ATOM 1443 N N . ILE B 2 117 ? 89.772 65.562 78.605 1.00 56.84 341 ILE B N 1
ATOM 1444 C CA . ILE B 2 117 ? 89.355 66.531 77.599 1.00 56.84 341 ILE B CA 1
ATOM 1445 C C . ILE B 2 117 ? 88.003 66.093 77.059 1.00 56.84 341 ILE B C 1
ATOM 1446 O O . ILE B 2 117 ? 87.922 65.110 76.315 1.00 56.84 341 ILE B O 1
ATOM 1451 N N . SER B 2 118 ? 86.947 66.826 77.412 1.00 51.36 342 SER B N 1
ATOM 1452 C CA . SER B 2 118 ? 85.591 66.411 77.075 1.00 51.36 342 SER B CA 1
ATOM 1453 C C . SER B 2 118 ? 85.295 66.631 75.593 1.00 51.36 342 SER B C 1
ATOM 1454 O O . SER B 2 118 ? 85.963 67.402 74.903 1.00 51.36 342 SER B O 1
ATOM 1457 N N . ILE B 2 119 ? 84.257 65.944 75.109 1.00 52.40 343 ILE B N 1
ATOM 1458 C CA . ILE B 2 119 ? 83.972 65.916 73.677 1.00 52.40 343 ILE B CA 1
ATOM 1459 C C . ILE B 2 119 ? 83.261 67.194 73.249 1.00 52.40 343 ILE B C 1
ATOM 1460 O O . ILE B 2 119 ? 83.149 67.501 72.056 1.00 52.40 343 ILE B O 1
ATOM 1465 N N . GLN B 2 120 ? 82.797 67.984 74.218 1.00 51.56 344 GLN B N 1
ATOM 1466 C CA . GLN B 2 120 ? 82.161 69.252 73.875 1.00 51.56 344 GLN B CA 1
ATOM 1467 C C . GLN B 2 120 ? 83.194 70.300 73.469 1.00 51.56 344 GLN B C 1
ATOM 1468 O O . GLN B 2 120 ? 83.061 70.934 72.414 1.00 51.56 344 GLN B O 1
ATOM 1474 N N . ALA B 2 121 ? 84.246 70.464 74.279 1.00 39.98 345 ALA B N 1
ATOM 1475 C CA . ALA B 2 121 ? 85.138 71.609 74.139 1.00 39.98 345 ALA B CA 1
ATOM 1476 C C . ALA B 2 121 ? 86.016 71.510 72.904 1.00 39.98 345 ALA B C 1
ATOM 1477 O O . ALA B 2 121 ? 86.573 72.514 72.453 1.00 39.98 345 ALA B O 1
ATOM 1479 N N . LEU B 2 122 ? 86.133 70.324 72.331 1.00 45.04 346 LEU B N 1
ATOM 1480 C CA . LEU B 2 122 ? 87.016 70.073 71.211 1.00 45.04 346 LEU B CA 1
ATOM 1481 C C . LEU B 2 122 ? 86.395 70.390 69.873 1.00 45.04 346 LEU B C 1
ATOM 1482 O O . LEU B 2 122 ? 86.929 69.933 68.862 1.00 45.04 346 LEU B O 1
ATOM 1487 N N . SER B 2 123 ? 85.307 71.164 69.846 1.00 47.71 347 SER B N 1
ATOM 1488 C CA . SER B 2 123 ? 84.409 71.163 68.697 1.00 47.71 347 SER B CA 1
ATOM 1489 C C . SER B 2 123 ? 85.076 71.718 67.451 1.00 47.71 347 SER B C 1
ATOM 1490 O O . SER B 2 123 ? 85.246 70.995 66.466 1.00 47.71 347 SER B O 1
ATOM 1493 N N . TYR B 2 124 ? 85.545 72.965 67.502 1.00 51.05 348 TYR B N 1
ATOM 1494 C CA . TYR B 2 124 ? 86.222 73.548 66.348 1.00 51.05 348 TYR B CA 1
ATOM 1495 C C . TYR B 2 124 ? 87.585 72.903 66.118 1.00 51.05 348 TYR B C 1
ATOM 1496 O O . TYR B 2 124 ? 88.123 72.955 65.006 1.00 51.05 348 TYR B O 1
ATOM 1505 N N . ALA B 2 125 ? 88.155 72.292 67.158 1.00 51.20 349 ALA B N 1
ATOM 1506 C CA . ALA B 2 125 ? 89.314 71.435 66.955 1.00 51.20 349 ALA B CA 1
ATOM 1507 C C . ALA B 2 125 ? 88.922 70.181 66.196 1.00 51.20 349 ALA B C 1
ATOM 1508 O O . ALA B 2 125 ? 89.616 69.773 65.257 1.00 51.20 349 ALA B O 1
ATOM 1510 N N . LEU B 2 126 ? 87.800 69.570 66.568 1.00 50.91 350 LEU B N 1
ATOM 1511 C CA . LEU B 2 126 ? 87.336 68.385 65.860 1.00 50.91 350 LEU B CA 1
ATOM 1512 C C . LEU B 2 126 ? 86.415 68.716 64.694 1.00 50.91 350 LEU B C 1
ATOM 1513 O O . LEU B 2 126 ? 85.607 67.867 64.310 1.00 50.91 350 LEU B O 1
ATOM 1518 N N . GLY B 2 127 ? 86.512 69.937 64.157 1.00 56.34 351 GLY B N 1
ATOM 1519 C CA . GLY B 2 127 ? 85.822 70.276 62.897 1.00 56.34 351 GLY B CA 1
ATOM 1520 C C . GLY B 2 127 ? 84.463 70.923 63.113 1.00 56.34 351 GLY B C 1
ATOM 1521 O O . GLY B 2 127 ? 83.784 71.191 62.103 1.00 56.34 351 GLY B O 1
ATOM 1522 N N . GLY B 2 128 ? 84.071 71.170 64.368 1.00 60.05 352 GLY B N 1
ATOM 1523 C CA . GLY B 2 128 ? 82.804 71.871 64.661 1.00 60.05 352 GLY B CA 1
ATOM 1524 C C . GLY B 2 128 ? 81.588 70.958 64.678 1.00 60.05 352 GLY B C 1
ATOM 1525 O O . GLY B 2 128 ? 80.468 71.483 64.828 1.00 60.05 352 GLY B O 1
ATOM 1526 N N . GLU B 2 129 ? 81.787 69.643 64.540 1.00 60.47 353 GLU B N 1
ATOM 1527 C CA . GLU B 2 129 ? 80.657 68.673 64.602 1.00 60.47 353 GLU B CA 1
ATOM 1528 C C . GLU B 2 129 ? 80.920 67.680 65.740 1.00 60.47 353 GLU B C 1
ATOM 1529 O O . GLU B 2 129 ? 82.015 67.080 65.743 1.00 60.47 353 GLU B O 1
ATOM 1535 N N . ILE B 2 130 ? 79.960 67.500 66.655 1.00 52.07 354 ILE B N 1
ATOM 1536 C CA . ILE B 2 130 ? 80.197 66.561 67.746 1.00 52.07 354 ILE B CA 1
ATOM 1537 C C . ILE B 2 130 ? 79.325 65.319 67.616 1.00 52.07 354 ILE B C 1
ATOM 1538 O O . ILE B 2 130 ? 79.741 64.228 68.037 1.00 52.07 354 ILE B O 1
ATOM 1543 N N . HIS B 2 131 ? 78.165 65.426 66.976 1.00 58.22 355 HIS B N 1
ATOM 1544 C CA . HIS B 2 131 ? 77.214 64.321 66.987 1.00 58.22 355 HIS B CA 1
ATOM 1545 C C . HIS B 2 131 ? 77.632 63.204 66.039 1.00 58.22 355 HIS B C 1
ATOM 1546 O O . HIS B 2 131 ? 77.313 62.032 66.275 1.00 58.22 355 HIS B O 1
ATOM 1553 N N . LYS B 2 132 ? 78.348 63.553 64.968 1.00 62.57 356 LYS B N 1
ATOM 1554 C CA . LYS B 2 132 ? 78.636 62.558 63.900 1.00 62.57 356 LYS B CA 1
ATOM 1555 C C . LYS B 2 132 ? 79.623 61.511 64.427 1.00 62.57 356 LYS B C 1
ATOM 1556 O O . LYS B 2 132 ? 79.426 60.325 64.124 1.00 62.57 356 LYS B O 1
ATOM 1562 N N . ILE B 2 133 ? 80.627 61.924 65.205 1.00 66.42 357 ILE B N 1
ATOM 1563 C CA . ILE B 2 133 ? 81.616 60.983 65.726 1.00 66.42 357 ILE B CA 1
ATOM 1564 C C . ILE B 2 133 ? 80.955 59.989 66.670 1.00 66.42 357 ILE B C 1
ATOM 1565 O O . ILE B 2 133 ? 81.241 58.784 66.637 1.00 66.42 357 ILE B O 1
ATOM 1570 N N . LEU B 2 134 ? 80.070 60.505 67.524 1.00 66.27 358 LEU B N 1
ATOM 1571 C CA . LEU B 2 134 ? 79.279 59.631 68.429 1.00 66.27 358 LEU B CA 1
ATOM 1572 C C . LEU B 2 134 ? 78.303 58.811 67.580 1.00 66.27 358 LEU B C 1
ATOM 1573 O O . LEU B 2 134 ? 77.931 57.707 68.015 1.00 66.27 358 LEU B O 1
ATOM 1578 N N . GLU B 2 135 ? 77.868 59.358 66.443 1.00 74.91 359 GLU B N 1
ATOM 1579 C CA . GLU B 2 135 ? 76.984 58.600 65.518 1.00 74.91 359 GLU B CA 1
ATOM 1580 C C . GLU B 2 135 ? 77.768 57.397 64.990 1.00 74.91 359 GLU B C 1
ATOM 1581 O O . GLU B 2 135 ? 77.188 56.297 64.930 1.00 74.91 359 GLU B O 1
ATOM 1587 N N . LYS B 2 136 ? 79.050 57.598 64.666 1.00 75.44 360 LYS B N 1
ATOM 1588 C CA . LYS B 2 136 ? 79.911 56.484 64.187 1.00 75.44 360 LYS B CA 1
ATOM 1589 C C . LYS B 2 136 ? 80.003 55.444 65.305 1.00 75.44 360 LYS B C 1
ATOM 1590 O O . LYS B 2 136 ? 79.938 54.239 64.994 1.00 75.44 360 LYS B O 1
ATOM 1596 N N . LEU B 2 137 ? 80.120 55.901 66.556 1.00 76.89 361 LEU B N 1
ATOM 1597 C CA . LEU B 2 137 ? 80.206 54.970 67.714 1.00 76.89 361 LEU B CA 1
ATOM 1598 C C . LEU B 2 137 ? 79.002 54.020 67.709 1.00 76.89 361 LEU B C 1
ATOM 1599 O O . LEU B 2 137 ? 79.069 52.993 68.418 1.00 76.89 361 LEU B O 1
ATOM 1604 N N . GLY B 2 138 ? 77.942 54.347 66.957 1.00 80.41 362 GLY B N 1
ATOM 1605 C CA . GLY B 2 138 ? 76.785 53.429 66.904 1.00 80.41 362 GLY B CA 1
ATOM 1606 C C . GLY B 2 138 ? 75.600 53.935 67.709 1.00 80.41 362 GLY B C 1
ATOM 1607 O O . GLY B 2 138 ? 74.687 53.129 67.975 1.00 80.41 362 GLY B O 1
ATOM 1608 N N . TYR B 2 139 ? 75.592 55.226 68.053 1.00 86.50 363 TYR B N 1
ATOM 1609 C CA . TYR B 2 139 ? 74.474 55.823 68.831 1.00 86.50 363 TYR B CA 1
ATOM 1610 C C . TYR B 2 139 ? 73.612 56.659 67.881 1.00 86.50 363 TYR B C 1
ATOM 1611 O O . TYR B 2 139 ? 74.180 57.536 67.201 1.00 86.50 363 TYR B O 1
ATOM 1620 N N . SER B 2 140 ? 72.297 56.415 67.850 1.00 95.87 364 SER B N 1
ATOM 1621 C CA . SER B 2 140 ? 71.398 57.119 66.890 1.00 95.87 364 SER B CA 1
ATOM 1622 C C . SER B 2 140 ? 71.388 58.639 67.115 1.00 95.87 364 SER B C 1
ATOM 1623 O O . SER B 2 140 ? 71.552 59.378 66.123 1.00 95.87 364 SER B O 1
ATOM 1626 N N . GLY B 2 141 ? 71.208 59.081 68.365 1.00 100.26 365 GLY B N 1
ATOM 1627 C CA . GLY B 2 141 ? 70.766 60.455 68.680 1.00 100.26 365 GLY B CA 1
ATOM 1628 C C . GLY B 2 141 ? 69.250 60.528 68.604 1.00 100.26 365 GLY B C 1
ATOM 1629 O O . GLY B 2 141 ? 68.683 61.609 68.848 1.00 100.26 365 GLY B O 1
ATOM 1630 N N . ASN B 2 142 ? 68.640 59.394 68.249 1.00 105.58 366 ASN B N 1
ATOM 1631 C CA . ASN B 2 142 ? 67.177 59.131 68.323 1.00 105.58 366 ASN B CA 1
ATOM 1632 C C . ASN B 2 142 ? 66.859 58.224 69.517 1.00 105.58 366 ASN B C 1
ATOM 1633 O O . ASN B 2 142 ? 65.673 57.874 69.681 1.00 105.58 366 ASN B O 1
ATOM 1638 N N . ASP B 2 143 ? 67.876 57.904 70.336 1.00 99.79 367 ASP B N 1
ATOM 1639 C CA . ASP B 2 143 ? 67.848 56.753 71.287 1.00 99.79 367 ASP B CA 1
ATOM 1640 C C . ASP B 2 143 ? 68.091 57.235 72.719 1.00 99.79 367 ASP B C 1
ATOM 1641 O O . ASP B 2 143 ? 68.354 58.439 72.898 1.00 99.79 367 ASP B O 1
ATOM 1646 N N . MET B 2 144 ? 68.029 56.315 73.690 1.00 94.40 368 MET B N 1
ATOM 1647 C CA . MET B 2 144 ? 68.138 56.694 75.126 1.00 94.40 368 MET B CA 1
ATOM 1648 C C . MET B 2 144 ? 69.526 57.247 75.450 1.00 94.40 368 MET B C 1
ATOM 1649 O O . MET B 2 144 ? 69.600 58.284 76.117 1.00 94.40 368 MET B O 1
ATOM 1654 N N . ILE B 2 145 ? 70.595 56.675 74.904 1.00 86.95 369 ILE B N 1
ATOM 1655 C CA . ILE B 2 145 ? 71.931 57.175 75.346 1.00 86.95 369 ILE B CA 1
ATOM 1656 C C . ILE B 2 145 ? 72.270 58.530 74.716 1.00 86.95 369 ILE B C 1
ATOM 1657 O O . ILE B 2 145 ? 72.538 59.456 75.486 1.00 86.95 369 ILE B O 1
ATOM 1662 N N . ALA B 2 146 ? 72.188 58.669 73.391 1.00 82.02 370 ALA B N 1
ATOM 1663 C CA . ALA B 2 146 ? 72.661 59.908 72.728 1.00 82.02 370 ALA B CA 1
ATOM 1664 C C . ALA B 2 146 ? 71.910 61.150 73.214 1.00 82.02 370 ALA B C 1
ATOM 1665 O O . ALA B 2 146 ? 72.567 62.184 73.406 1.00 82.02 370 ALA B O 1
ATOM 1667 N N . ILE B 2 147 ? 70.596 61.028 73.426 1.00 81.97 371 ILE B N 1
ATOM 1668 C CA . ILE B 2 147 ? 69.745 62.185 73.836 1.00 81.97 371 ILE B CA 1
ATOM 1669 C C . ILE B 2 147 ? 70.037 62.540 75.298 1.00 81.97 371 ILE B C 1
ATOM 1670 O O . ILE B 2 147 ? 70.531 63.659 75.539 1.00 81.97 371 ILE B O 1
ATOM 1675 N N . LEU B 2 148 ? 69.731 61.631 76.228 1.00 84.42 372 LEU B N 1
ATOM 1676 C CA . LEU B 2 148 ? 69.936 61.901 77.677 1.00 84.42 372 LEU B CA 1
ATOM 1677 C C . LEU B 2 148 ? 71.396 62.299 77.915 1.00 84.42 372 LEU B C 1
ATOM 1678 O O . LEU B 2 148 ? 71.631 63.334 78.570 1.00 84.42 372 LEU B O 1
ATOM 1683 N N . GLU B 2 149 ? 72.330 61.502 77.389 1.00 74.19 373 GLU B N 1
ATOM 1684 C CA . GLU B 2 149 ? 73.775 61.662 77.698 1.00 74.19 373 GLU B CA 1
ATOM 1685 C C . GLU B 2 149 ? 74.533 62.075 76.434 1.00 74.19 373 GLU B C 1
ATOM 1686 O O . GLU B 2 149 ? 74.944 61.182 75.667 1.00 74.19 373 GLU B O 1
ATOM 1692 N N . SER B 2 150 ? 74.680 63.385 76.221 1.00 54.85 374 SER B N 1
ATOM 1693 C CA . SER B 2 150 ? 75.761 63.929 75.359 1.00 54.85 374 SER B CA 1
ATOM 1694 C C . SER B 2 150 ? 76.727 64.740 76.225 1.00 54.85 374 SER B C 1
ATOM 1695 O O . SER B 2 150 ? 77.634 65.383 75.668 1.00 54.85 374 SER B O 1
ATOM 1698 N N . ARG B 2 151 ? 76.517 64.712 77.545 1.00 50.17 375 ARG B N 1
ATOM 1699 C CA . ARG B 2 151 ? 77.230 65.630 78.474 1.00 50.17 375 ARG B CA 1
ATOM 1700 C C . ARG B 2 151 ? 78.707 65.263 78.692 1.00 50.17 375 ARG B C 1
ATOM 1701 O O . ARG B 2 151 ? 79.507 66.208 78.825 1.00 50.17 375 ARG B O 1
ATOM 1709 N N . GLY B 2 152 ? 79.062 63.975 78.803 1.00 52.08 376 GLY B N 1
ATOM 1710 C CA . GLY B 2 152 ? 80.325 63.611 79.421 1.00 52.08 376 GLY B CA 1
ATOM 1711 C C . GLY B 2 152 ? 81.125 62.513 78.759 1.00 52.08 376 GLY B C 1
ATOM 1712 O O . GLY B 2 152 ? 81.869 61.808 79.458 1.00 52.08 376 GLY B O 1
ATOM 1713 N N . ILE B 2 153 ? 80.994 62.318 77.451 1.00 50.52 377 ILE B N 1
ATOM 1714 C CA . ILE B 2 153 ? 81.840 61.371 76.743 1.00 50.52 377 ILE B CA 1
ATOM 1715 C C . ILE B 2 153 ? 83.273 61.884 76.719 1.00 50.52 377 ILE B C 1
ATOM 1716 O O . ILE B 2 153 ? 83.592 62.853 76.021 1.00 50.52 377 ILE B O 1
ATOM 1721 N N . LYS B 2 154 ? 84.153 61.234 77.487 1.00 57.73 378 LYS B N 1
ATOM 1722 C CA . LYS B 2 154 ? 85.479 61.770 77.780 1.00 57.73 378 LYS B CA 1
ATOM 1723 C C . LYS B 2 154 ? 86.541 61.183 76.858 1.00 57.73 378 LYS B C 1
ATOM 1724 O O . LYS B 2 154 ? 86.393 60.079 76.333 1.00 57.73 378 LYS B O 1
ATOM 1730 N N . THR B 2 155 ? 87.616 61.947 76.667 1.00 56.63 379 THR B N 1
ATOM 1731 C CA . THR B 2 155 ? 88.793 61.527 75.922 1.00 56.63 379 THR B CA 1
ATOM 1732 C C . THR B 2 155 ? 90.035 61.687 76.790 1.00 56.63 379 THR B C 1
ATOM 1733 O O . THR B 2 155 ? 90.066 62.502 77.717 1.00 56.63 379 THR B O 1
ATOM 1737 N N . LYS B 2 156 ? 91.068 60.903 76.485 1.00 57.50 380 LYS B N 1
ATOM 1738 C CA . LYS B 2 156 ? 92.348 60.996 77.173 1.00 57.50 380 LYS B CA 1
ATOM 1739 C C . LYS B 2 156 ? 93.467 60.870 76.157 1.00 57.50 380 LYS B C 1
ATOM 1740 O O . LYS B 2 156 ? 93.273 60.341 75.068 1.00 57.50 380 LYS B O 1
ATOM 1746 N N . ILE B 2 157 ? 94.650 61.345 76.535 1.00 63.26 381 ILE B N 1
ATOM 1747 C CA . ILE B 2 157 ? 95.831 61.311 75.677 1.00 63.26 381 ILE B CA 1
ATOM 1748 C C . ILE B 2 157 ? 96.532 59.978 75.854 1.00 63.26 381 ILE B C 1
ATOM 1749 O O . ILE B 2 157 ? 96.809 59.563 76.984 1.00 63.26 381 ILE B O 1
ATOM 1754 N N . THR B 2 158 ? 96.841 59.306 74.743 1.00 72.56 382 THR B N 1
ATOM 1755 C CA . THR B 2 158 ? 97.616 58.081 74.812 1.00 72.56 382 THR B CA 1
ATOM 1756 C C . THR B 2 158 ? 99.027 58.270 74.280 1.00 72.56 382 THR B C 1
ATOM 1757 O O . THR B 2 158 ? 99.990 58.027 75.008 1.00 72.56 382 THR B O 1
ATOM 1761 N N . HIS B 2 159 ? 99.191 58.697 73.036 1.00 75.36 383 HIS B N 1
ATOM 1762 C CA . HIS B 2 159 ? 100.528 58.637 72.455 1.00 75.36 383 HIS B CA 1
ATOM 1763 C C . HIS B 2 159 ? 100.814 59.874 71.620 1.00 75.36 383 HIS B C 1
ATOM 1764 O O . HIS B 2 159 ? 99.900 60.519 71.112 1.00 75.36 383 HIS B O 1
ATOM 1771 N N . VAL B 2 160 ? 102.098 60.213 71.491 1.00 81.10 384 VAL B N 1
ATOM 1772 C CA . VAL B 2 160 ? 102.557 61.327 70.667 1.00 81.10 384 VAL B CA 1
ATOM 1773 C C . VAL B 2 160 ? 103.619 60.811 69.705 1.00 81.10 384 VAL B C 1
ATOM 1774 O O . VAL B 2 160 ? 104.545 60.107 70.121 1.00 81.10 384 VAL B O 1
ATOM 1778 N N . ASP B 2 161 ? 103.476 61.133 68.418 1.00 87.80 385 ASP B N 1
ATOM 1779 C CA . ASP B 2 161 ? 104.508 60.841 67.433 1.00 87.80 385 ASP B CA 1
ATOM 1780 C C . ASP B 2 161 ? 104.963 62.130 66.763 1.00 87.80 385 ASP B C 1
ATOM 1781 O O . ASP B 2 161 ? 104.134 62.928 66.313 1.00 87.80 385 ASP B O 1
ATOM 1786 N N . LEU B 2 162 ? 106.278 62.322 66.695 1.00 82.93 386 LEU B N 1
ATOM 1787 C CA . LEU B 2 162 ? 106.865 63.524 66.116 1.00 82.93 386 LEU B CA 1
ATOM 1788 C C . LEU B 2 162 ? 106.973 63.554 64.591 1.00 82.93 386 LEU B C 1
ATOM 1789 O O . LEU B 2 162 ? 106.719 64.619 64.025 1.00 82.93 386 LEU B O 1
ATOM 1794 N N . PRO B 2 163 ? 107.387 62.498 63.869 1.00 89.83 387 PRO B N 1
ATOM 1795 C CA . PRO B 2 163 ? 107.390 62.644 62.405 1.00 89.83 387 PRO B CA 1
ATOM 1796 C C . PRO B 2 163 ? 105.996 62.671 61.812 1.00 89.83 387 PRO B C 1
ATOM 1797 O O . PRO B 2 163 ? 105.764 63.385 60.829 1.00 89.83 387 PRO B O 1
ATOM 1801 N N . GLY B 2 164 ? 105.050 61.933 62.396 1.00 85.88 388 GLY B N 1
ATOM 1802 C CA . GLY B 2 164 ? 103.661 62.111 62.026 1.00 85.88 388 GLY B CA 1
ATOM 1803 C C . GLY B 2 164 ? 103.028 63.350 62.615 1.00 85.88 388 GLY B C 1
ATOM 1804 O O . GLY B 2 164 ? 101.923 63.715 62.196 1.00 85.88 388 GLY B O 1
ATOM 1805 N N . LYS B 2 165 ? 103.704 63.981 63.588 1.00 82.91 389 LYS B N 1
ATOM 1806 C CA . LYS B 2 165 ? 103.288 65.233 64.234 1.00 82.91 389 LYS B CA 1
ATOM 1807 C C . LYS B 2 165 ? 101.906 65.117 64.866 1.00 82.91 389 LYS B C 1
ATOM 1808 O O . LYS B 2 165 ? 101.145 66.081 64.911 1.00 82.91 389 LYS B O 1
ATOM 1814 N N . LEU B 2 166 ? 101.566 63.930 65.346 1.00 78.27 390 LEU B N 1
ATOM 1815 C CA . LEU B 2 166 ? 100.180 63.656 65.674 1.00 78.27 390 LEU B CA 1
ATOM 1816 C C . LEU B 2 166 ? 100.050 63.094 67.072 1.00 78.27 390 LEU B C 1
ATOM 1817 O O . LEU B 2 166 ? 100.995 62.542 67.644 1.00 78.27 390 LEU B O 1
ATOM 1822 N N . ILE B 2 167 ? 98.843 63.236 67.613 1.00 72.74 391 ILE B N 1
ATOM 1823 C CA . ILE B 2 167 ? 98.522 62.761 68.951 1.00 72.74 391 ILE B CA 1
ATOM 1824 C C . ILE B 2 167 ? 97.418 61.721 68.817 1.00 72.74 391 ILE B C 1
ATOM 1825 O O . ILE B 2 167 ? 96.559 61.824 67.935 1.00 72.74 391 ILE B O 1
ATOM 1830 N N . ILE B 2 168 ? 97.495 60.685 69.639 1.00 73.66 392 ILE B N 1
ATOM 1831 C CA . ILE B 2 168 ? 96.596 59.547 69.597 1.00 73.66 392 ILE B CA 1
ATOM 1832 C C . ILE B 2 168 ? 95.814 59.553 70.897 1.00 73.66 392 ILE B C 1
ATOM 1833 O O . ILE B 2 168 ? 96.418 59.419 71.974 1.00 73.66 392 ILE B O 1
ATOM 1838 N N . LEU B 2 169 ? 94.495 59.728 70.798 1.00 71.39 393 LEU B N 1
ATOM 1839 C CA . LEU B 2 169 ? 93.577 59.670 71.921 1.00 71.39 393 LEU B CA 1
ATOM 1840 C C . LEU B 2 169 ? 92.783 58.376 71.892 1.00 71.39 393 LEU B C 1
ATOM 1841 O O . LEU B 2 169 ? 92.666 57.705 70.867 1.00 71.39 393 LEU B O 1
ATOM 1846 N N . SER B 2 170 ? 92.180 58.052 73.026 1.00 69.08 394 SER B N 1
ATOM 1847 C CA . SER B 2 170 ? 91.281 56.916 73.093 1.00 69.08 394 SER B CA 1
ATOM 1848 C C . SER B 2 170 ? 90.083 57.303 73.930 1.00 69.08 394 SER B C 1
ATOM 1849 O O . SER B 2 170 ? 90.223 57.720 75.082 1.00 69.08 394 SER B O 1
ATOM 1852 N N . ILE B 2 171 ? 88.901 57.146 73.351 1.00 69.23 395 ILE B N 1
ATOM 1853 C CA . ILE B 2 171 ? 87.669 57.570 73.999 1.00 69.23 395 ILE B CA 1
ATOM 1854 C C . ILE B 2 171 ? 87.013 56.345 74.613 1.00 69.23 395 ILE B C 1
ATOM 1855 O O . ILE B 2 171 ? 87.399 55.208 74.310 1.00 69.23 395 ILE B O 1
ATOM 1860 N N . SER B 2 172 ? 86.040 56.590 75.493 1.00 69.21 396 SER B N 1
ATOM 1861 C CA . SER B 2 172 ? 85.332 55.495 76.202 1.00 69.21 396 SER B CA 1
ATOM 1862 C C . SER B 2 172 ? 83.963 55.265 75.559 1.00 69.21 396 SER B C 1
ATOM 1863 O O . SER B 2 172 ? 83.614 56.010 74.620 1.00 69.21 396 SER B O 1
ATOM 1866 N N . TYR B 2 173 ? 83.220 54.273 76.053 1.00 78.17 397 TYR B N 1
ATOM 1867 C CA . TYR B 2 173 ? 81.857 54.007 75.528 1.00 78.17 397 TYR B CA 1
ATOM 1868 C C . TYR B 2 173 ? 80.848 54.359 76.619 1.00 78.17 397 TYR B C 1
ATOM 1869 O O . TYR B 2 173 ? 81.015 53.880 77.757 1.00 78.17 397 TYR B O 1
ATOM 1878 N N . PRO B 2 174 ? 79.804 55.164 76.335 1.00 74.87 398 PRO B N 1
ATOM 1879 C CA . PRO B 2 174 ? 78.780 55.410 77.343 1.00 74.87 398 PRO B CA 1
ATOM 1880 C C . PRO B 2 174 ? 78.073 54.063 77.551 1.00 74.87 398 PRO B C 1
ATOM 1881 O O . PRO B 2 174 ? 77.624 53.497 76.571 1.00 74.87 398 PRO B O 1
ATOM 1885 N N . THR B 2 175 ? 78.055 53.556 78.785 1.00 78.00 399 THR B N 1
ATOM 1886 C CA . THR B 2 175 ? 77.253 52.344 79.105 1.00 78.00 399 THR B CA 1
ATOM 1887 C C . THR B 2 175 ? 76.475 52.592 80.401 1.00 78.00 399 THR B C 1
ATOM 1888 O O . THR B 2 175 ? 77.099 52.577 81.479 1.00 78.00 399 THR B O 1
ATOM 1892 N N . LEU B 2 176 ? 75.168 52.832 80.278 1.00 69.08 400 LEU B N 1
ATOM 1893 C CA . LEU B 2 176 ? 74.373 53.327 81.390 1.00 69.08 400 LEU B CA 1
ATOM 1894 C C . LEU B 2 176 ? 74.049 52.198 82.349 1.00 69.08 400 LEU B C 1
ATOM 1895 O O . LEU B 2 176 ? 73.738 51.083 81.930 1.00 69.08 400 LEU B O 1
ATOM 1900 N N . SER B 2 177 ? 74.134 52.490 83.641 1.00 74.03 401 SER B N 1
ATOM 1901 C CA . SER B 2 177 ? 73.763 51.532 84.663 1.00 74.03 401 SER B CA 1
ATOM 1902 C C . SER B 2 177 ? 73.303 52.308 85.877 1.00 74.03 401 SER B C 1
ATOM 1903 O O . SER B 2 177 ? 74.017 53.177 86.379 1.00 74.03 401 SER B O 1
ATOM 1906 N N . GLU B 2 178 ? 72.096 52.020 86.336 1.00 66.86 402 GLU B N 1
ATOM 1907 C CA . GLU B 2 178 ? 71.557 52.746 87.467 1.00 66.86 402 GLU B CA 1
ATOM 1908 C C . GLU B 2 178 ? 72.117 52.137 88.736 1.00 66.86 402 GLU B C 1
ATOM 1909 O O . GLU B 2 178 ? 72.350 50.928 88.807 1.00 66.86 402 GLU B O 1
ATOM 1915 N N . VAL B 2 179 ? 72.357 53.014 89.712 1.00 64.22 403 VAL B N 1
ATOM 1916 C CA . VAL B 2 179 ? 72.577 52.616 91.129 1.00 64.22 403 VAL B CA 1
ATOM 1917 C C . VAL B 2 179 ? 71.303 51.943 91.639 1.00 64.22 403 VAL B C 1
ATOM 1918 O O . VAL B 2 179 ? 70.225 52.225 91.084 1.00 64.22 403 VAL B O 1
ATOM 1922 N N . LYS B 2 180 ? 71.426 51.062 92.630 1.00 67.99 404 LYS B N 1
ATOM 1923 C CA . LYS B 2 180 ? 70.261 50.270 93.101 1.00 67.99 404 LYS B CA 1
ATOM 1924 C C . LYS B 2 180 ? 69.148 51.119 93.726 1.00 67.99 404 LYS B C 1
ATOM 1925 O O . LYS B 2 180 ? 67.986 50.902 93.344 1.00 67.99 404 LYS B O 1
ATOM 1931 N N . GLY B 2 181 ? 69.472 52.079 94.595 1.00 72.78 405 GLY B N 1
ATOM 1932 C CA . GLY B 2 181 ? 68.393 52.793 95.315 1.00 72.78 405 GLY B CA 1
ATOM 1933 C C . GLY B 2 181 ? 68.537 54.301 95.316 1.00 72.78 405 GLY B C 1
ATOM 1934 O O . GLY B 2 181 ? 68.494 54.899 96.399 1.00 72.78 405 GLY B O 1
ATOM 1935 N N . VAL B 2 182 ? 68.630 54.877 94.120 1.00 70.54 406 VAL B N 1
ATOM 1936 C CA . VAL B 2 182 ? 68.817 56.301 93.861 1.00 70.54 406 VAL B CA 1
ATOM 1937 C C . VAL B 2 182 ? 67.547 56.940 93.304 1.00 70.54 406 VAL B C 1
ATOM 1938 O O . VAL B 2 182 ? 67.024 56.558 92.249 1.00 70.54 406 VAL B O 1
ATOM 1942 N N . IL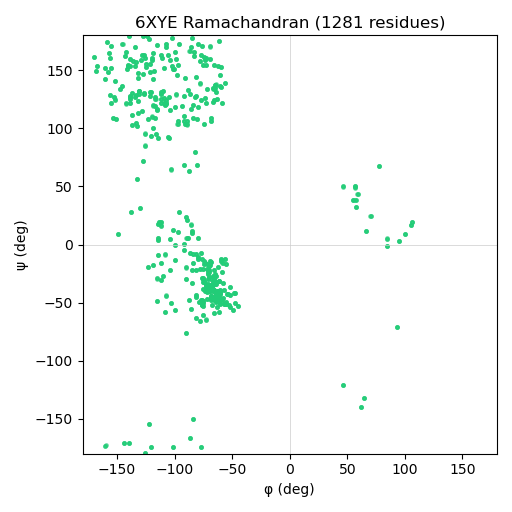E B 2 183 ? 67.046 57.925 94.035 1.00 64.73 407 ILE B N 1
ATOM 1943 C CA . ILE B 2 183 ? 65.875 58.706 93.661 1.00 64.73 407 ILE B CA 1
ATOM 1944 C C . ILE B 2 183 ? 66.229 60.177 93.812 1.00 64.73 407 ILE B C 1
ATOM 1945 O O . ILE B 2 183 ? 66.760 60.608 94.839 1.00 64.73 407 ILE B O 1
ATOM 1950 N N . VAL B 2 184 ? 65.949 60.947 92.765 1.00 61.00 408 VAL B N 1
ATOM 1951 C CA . VAL B 2 184 ? 66.269 62.364 92.692 1.00 61.00 408 VAL B CA 1
ATOM 1952 C C . VAL B 2 184 ? 64.984 63.159 92.822 1.00 61.00 408 VAL B C 1
ATOM 1953 O O . VAL B 2 184 ? 64.053 62.958 92.039 1.00 61.00 408 VAL B O 1
ATOM 1957 N N . HIS B 2 185 ? 64.939 64.060 93.795 1.00 63.62 409 HIS B N 1
ATOM 1958 C CA . HIS B 2 185 ? 63.806 64.954 93.993 1.00 63.62 409 HIS B CA 1
ATOM 1959 C C . HIS B 2 185 ? 64.200 66.375 93.624 1.00 63.62 409 HIS B C 1
ATOM 1960 O O . HIS B 2 185 ? 65.185 66.909 94.157 1.00 63.62 409 HIS B O 1
ATOM 1967 N N . ARG B 2 186 ? 63.423 66.992 92.728 1.00 52.99 410 ARG B N 1
ATOM 1968 C CA . ARG B 2 186 ? 63.596 68.400 92.370 1.00 52.99 410 ARG B CA 1
ATOM 1969 C C . ARG B 2 186 ? 62.706 69.239 93.269 1.00 52.99 410 ARG B C 1
ATOM 1970 O O . ARG B 2 186 ? 61.484 69.216 93.140 1.00 52.99 410 ARG B O 1
ATOM 1978 N N . LEU B 2 187 ? 63.315 69.999 94.161 1.00 48.83 411 LEU B N 1
ATOM 1979 C CA . LEU B 2 187 ? 62.517 70.766 95.094 1.00 48.83 411 LEU B CA 1
ATOM 1980 C C . LEU B 2 187 ? 61.986 72.032 94.439 1.00 48.83 411 LEU B C 1
ATOM 1981 O O . LEU B 2 187 ? 62.351 72.375 93.312 1.00 48.83 411 LEU B O 1
ATOM 1986 N N . GLU B 2 188 ? 61.108 72.720 95.172 1.00 58.63 412 GLU B N 1
ATOM 1987 C CA . GLU B 2 188 ? 60.472 73.953 94.737 1.00 58.63 412 GLU B CA 1
ATOM 1988 C C . GLU B 2 188 ? 59.792 74.571 95.950 1.00 58.63 412 GLU B C 1
ATOM 1989 O O . GLU B 2 188 ? 59.360 73.858 96.858 1.00 58.63 412 GLU B O 1
ATOM 1995 N N . ALA B 2 189 ? 59.704 75.898 95.971 1.00 66.80 413 ALA B N 1
ATOM 1996 C CA . ALA B 2 189 ? 59.090 76.582 97.098 1.00 66.80 413 ALA B CA 1
ATOM 1997 C C . ALA B 2 189 ? 58.310 77.795 96.621 1.00 66.80 413 ALA B C 1
ATOM 1998 O O . ALA B 2 189 ? 58.446 78.244 95.481 1.00 66.80 413 ALA B O 1
ATOM 2000 N N . VAL B 2 190 ? 57.420 78.256 97.500 1.00 78.80 414 VAL B N 1
ATOM 2001 C CA . VAL B 2 190 ? 56.595 79.471 97.244 1.00 78.80 414 VAL B CA 1
ATOM 2002 C C . VAL B 2 190 ? 56.924 80.494 98.330 1.00 78.80 414 VAL B C 1
ATOM 2003 O O . VAL B 2 190 ? 57.479 80.099 99.375 1.00 78.80 414 VAL B O 1
ATOM 2007 N N . SER B 2 191 ? 56.613 81.763 98.069 1.00 79.93 415 SER B N 1
ATOM 2008 C CA . SER B 2 191 ? 56.842 82.822 99.034 1.00 79.93 415 SER B CA 1
ATOM 2009 C C . SER B 2 191 ? 55.667 82.944 99.993 1.00 79.93 415 SER B C 1
ATOM 2010 O O . SER B 2 191 ? 54.608 82.348 99.801 1.00 79.93 415 SER B O 1
ATOM 2013 N N . TYR B 2 192 ? 55.872 83.743 101.035 1.00 86.02 416 TYR B N 1
ATOM 2014 C CA . TYR B 2 192 ? 54.847 84.015 102.028 1.00 86.02 416 TYR B CA 1
ATOM 2015 C C . TYR B 2 192 ? 55.221 85.296 102.756 1.00 86.02 416 TYR B C 1
ATOM 2016 O O . TYR B 2 192 ? 56.185 85.970 102.396 1.00 86.02 416 TYR B O 1
ATOM 2025 N N . ASN B 2 193 ? 54.466 85.624 103.807 1.00 95.67 417 ASN B N 1
ATOM 2026 C CA . ASN B 2 193 ? 54.767 86.780 104.643 1.00 95.67 417 ASN B CA 1
ATOM 2027 C C . ASN B 2 193 ? 54.527 86.477 106.117 1.00 95.67 417 ASN B C 1
ATOM 2028 O O . ASN B 2 193 ? 53.750 85.582 106.457 1.00 95.67 417 ASN B O 1
ATOM 2033 N N . ILE B 2 194 ? 55.228 87.205 106.975 1.00 91.93 418 ILE B N 1
ATOM 2034 C CA . ILE B 2 194 ? 54.986 87.235 108.411 1.00 91.93 418 ILE B CA 1
ATOM 2035 C C . ILE B 2 194 ? 54.949 88.692 108.854 1.00 91.93 418 ILE B C 1
ATOM 2036 O O . ILE B 2 194 ? 55.860 89.469 108.549 1.00 91.93 418 ILE B O 1
ATOM 2041 N N . GLY B 2 195 ? 53.843 89.090 109.482 1.00 94.97 419 GLY B N 1
ATOM 2042 C CA . GLY B 2 195 ? 53.405 90.493 109.372 1.00 94.97 419 GLY B CA 1
ATOM 2043 C C . GLY B 2 195 ? 53.466 90.945 107.922 1.00 94.97 419 GLY B C 1
ATOM 2044 O O . GLY B 2 195 ? 52.834 90.287 107.073 1.00 94.97 419 GLY B O 1
ATOM 2045 N N . SER B 2 196 ? 54.248 91.990 107.627 1.00 92.46 420 SER B N 1
ATOM 2046 C CA . SER B 2 196 ? 54.342 92.503 106.236 1.00 92.46 420 SER B CA 1
ATOM 2047 C C . SER B 2 196 ? 55.605 91.976 105.542 1.00 92.46 420 SER B C 1
ATOM 2048 O O . SER B 2 196 ? 55.693 92.119 104.307 1.00 92.46 420 SER B O 1
ATOM 2051 N N . GLN B 2 197 ? 56.547 91.407 106.302 1.00 95.23 421 GLN B N 1
ATOM 2052 C CA . GLN B 2 197 ? 57.829 90.925 105.719 1.00 95.23 421 GLN B CA 1
ATOM 2053 C C . GLN B 2 197 ? 57.558 89.765 104.751 1.00 95.23 421 GLN B C 1
ATOM 2054 O O . GLN B 2 197 ? 56.794 88.863 105.131 1.00 95.23 421 GLN B O 1
ATOM 2060 N N . GLU B 2 198 ? 58.216 89.758 103.585 1.00 84.78 422 GLU B N 1
ATOM 2061 C CA . GLU B 2 198 ? 58.002 88.695 102.561 1.00 84.78 422 GLU B CA 1
ATOM 2062 C C . GLU B 2 198 ? 59.245 87.801 102.472 1.00 84.78 422 GLU B C 1
ATOM 2063 O O . GLU B 2 198 ? 60.359 88.344 102.363 1.00 84.78 422 GLU B O 1
ATOM 2069 N N . TRP B 2 199 ? 59.048 86.478 102.484 1.00 84.46 423 TRP B N 1
ATOM 2070 C CA . TRP B 2 199 ? 60.137 85.521 102.649 1.00 84.46 423 TRP B CA 1
ATOM 2071 C C . TRP B 2 199 ? 59.887 84.307 101.762 1.00 84.46 423 TRP B C 1
ATOM 2072 O O . TRP B 2 199 ? 58.768 84.095 101.283 1.00 84.46 423 TRP B O 1
ATOM 2083 N N . TYR B 2 200 ? 60.935 83.493 101.580 1.00 74.45 424 TYR B N 1
ATOM 2084 C CA . TYR B 2 200 ? 60.765 82.089 101.198 1.00 74.45 424 TYR B CA 1
ATOM 2085 C C . TYR B 2 200 ? 61.980 81.280 101.644 1.00 74.45 424 TYR B C 1
ATOM 2086 O O . TYR B 2 200 ? 62.965 81.832 102.121 1.00 74.45 424 TYR B O 1
ATOM 2095 N N . THR B 2 201 ? 61.869 79.952 101.530 1.00 72.06 425 THR B N 1
ATOM 2096 C CA . THR B 2 201 ? 62.824 79.028 102.197 1.00 72.06 425 THR B CA 1
ATOM 2097 C C . THR B 2 201 ? 64.023 78.779 101.276 1.00 72.06 425 THR B C 1
ATOM 2098 O O . THR B 2 201 ? 63.797 78.520 100.078 1.00 72.06 425 THR B O 1
ATOM 2102 N N . THR B 2 202 ? 65.244 78.874 101.813 1.00 64.28 426 THR B N 1
ATOM 2103 C CA . THR B 2 202 ? 66.470 78.676 100.993 1.00 64.28 426 THR B CA 1
ATOM 2104 C C . THR B 2 202 ? 66.965 77.234 101.149 1.00 64.28 426 THR B C 1
ATOM 2105 O O . THR B 2 202 ? 67.499 76.910 102.229 1.00 64.28 426 THR B O 1
ATOM 2109 N N . VAL B 2 203 ? 66.776 76.404 100.118 1.00 59.37 427 VAL B N 1
ATOM 2110 C CA . VAL B 2 203 ? 67.209 74.975 100.170 1.00 59.37 427 VAL B CA 1
ATOM 2111 C C . VAL B 2 203 ? 67.892 74.608 98.847 1.00 59.37 427 VAL B C 1
ATOM 2112 O O . VAL B 2 203 ? 67.659 75.312 97.846 1.00 59.37 427 VAL B O 1
ATOM 2116 N N . PRO B 2 204 ? 68.749 73.562 98.808 1.00 53.97 428 PRO B N 1
ATOM 2117 C CA . PRO B 2 204 ? 69.394 73.126 97.563 1.00 53.97 428 PRO B CA 1
ATOM 2118 C C . PRO B 2 204 ? 68.363 72.791 96.476 1.00 53.97 428 PRO B C 1
ATOM 2119 O O . PRO B 2 204 ? 67.358 72.176 96.791 1.00 53.97 428 PRO B O 1
ATOM 2123 N N . ARG B 2 205 ? 68.642 73.197 95.232 1.00 49.62 429 ARG B N 1
ATOM 2124 C CA . ARG B 2 205 ? 67.689 73.004 94.104 1.00 49.62 429 ARG B CA 1
ATOM 2125 C C . ARG B 2 205 ? 67.320 71.522 93.996 1.00 49.62 429 ARG B C 1
ATOM 2126 O O . ARG B 2 205 ? 66.110 71.219 93.969 1.00 49.62 429 ARG B O 1
ATOM 2134 N N . TYR B 2 206 ? 68.321 70.637 93.952 1.00 49.42 430 TYR B N 1
ATOM 2135 C CA . TYR B 2 206 ? 68.007 69.182 93.931 1.00 49.42 430 TYR B CA 1
ATOM 2136 C C . TYR B 2 206 ? 68.414 68.496 95.242 1.00 49.42 430 TYR B C 1
ATOM 2137 O O . TYR B 2 206 ? 69.213 69.068 95.995 1.00 49.42 430 TYR B O 1
ATOM 2146 N N . VAL B 2 207 ? 67.836 67.319 95.517 1.00 60.86 431 VAL B N 1
ATOM 2147 C CA . VAL B 2 207 ? 68.338 66.382 96.521 1.00 60.86 431 VAL B CA 1
ATOM 2148 C C . VAL B 2 207 ? 68.330 64.985 95.914 1.00 60.86 431 VAL B C 1
ATOM 2149 O O . VAL B 2 207 ? 67.559 64.698 94.989 1.00 60.86 431 VAL B O 1
ATOM 2153 N N . ALA B 2 208 ? 69.214 64.123 96.421 1.00 64.13 432 ALA B N 1
ATOM 2154 C CA . ALA B 2 208 ? 69.380 62.765 95.855 1.00 64.13 432 ALA B CA 1
ATOM 2155 C C . ALA B 2 208 ? 69.551 61.762 96.998 1.00 64.13 432 ALA B C 1
ATOM 2156 O O . ALA B 2 208 ? 70.498 61.924 97.785 1.00 64.13 432 ALA B O 1
ATOM 2158 N N . THR B 2 209 ? 68.668 60.765 97.075 1.00 72.79 433 THR B N 1
ATOM 2159 C CA . THR B 2 209 ? 68.732 59.783 98.186 1.00 72.79 433 THR B CA 1
ATOM 2160 C C . THR B 2 209 ? 69.148 58.418 97.633 1.00 72.79 433 THR B C 1
ATOM 2161 O O . THR B 2 209 ? 68.467 57.929 96.710 1.00 72.79 433 THR B O 1
ATOM 2165 N N . ASN B 2 210 ? 70.213 57.831 98.184 1.00 77.80 434 ASN B N 1
ATOM 2166 C CA . ASN B 2 210 ? 70.638 56.468 97.765 1.00 77.80 434 ASN B CA 1
ATOM 2167 C C . ASN B 2 210 ? 70.491 55.538 98.970 1.00 77.80 434 ASN B C 1
ATOM 2168 O O . ASN B 2 210 ? 71.401 55.525 99.822 1.00 77.80 434 ASN B O 1
ATOM 2173 N N . GLY B 2 211 ? 69.359 54.835 99.061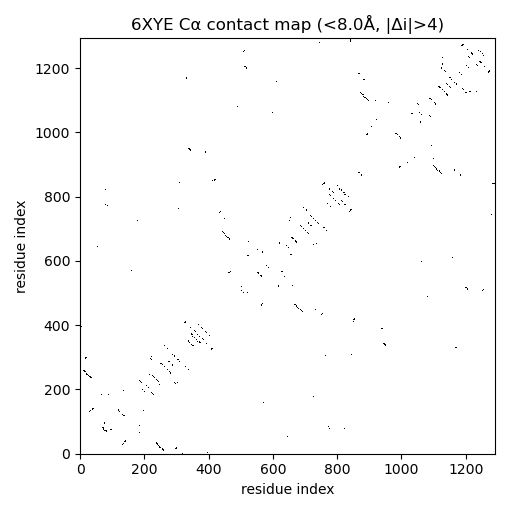 1.00 77.56 435 GLY B N 1
ATOM 2174 C CA . GLY B 2 211 ? 69.010 54.110 100.297 1.00 77.56 435 GLY B CA 1
ATOM 2175 C C . GLY B 2 211 ? 68.796 55.099 101.429 1.00 77.56 435 GLY B C 1
ATOM 2176 O O . GLY B 2 211 ? 68.056 56.080 101.216 1.00 77.56 435 GLY B O 1
ATOM 2177 N N . TYR B 2 212 ? 69.398 54.849 102.594 1.00 83.42 436 TYR B N 1
ATOM 2178 C CA . TYR B 2 212 ? 69.320 55.815 103.724 1.00 83.42 436 TYR B CA 1
ATOM 2179 C C . TYR B 2 212 ? 70.059 57.108 103.368 1.00 83.42 436 TYR B C 1
ATOM 2180 O O . TYR B 2 212 ? 69.548 58.192 103.704 1.00 83.42 436 TYR B O 1
ATOM 2189 N N . LEU B 2 213 ? 71.191 56.983 102.671 1.00 76.79 437 LEU B N 1
ATOM 2190 C CA . LEU B 2 213 ? 72.099 58.132 102.416 1.00 76.79 437 LEU B CA 1
ATOM 2191 C C . LEU B 2 213 ? 71.410 59.157 101.511 1.00 76.79 437 LEU B C 1
ATOM 2192 O O . LEU B 2 213 ? 70.815 58.737 100.504 1.00 76.79 437 LEU B O 1
ATOM 2197 N N . ILE B 2 214 ? 71.481 60.445 101.862 1.00 71.59 438 ILE B N 1
ATOM 2198 C CA . ILE B 2 214 ? 70.932 61.514 100.974 1.00 71.59 438 ILE B CA 1
ATOM 2199 C C . ILE B 2 214 ? 72.102 62.407 100.555 1.00 71.59 438 ILE B C 1
ATOM 2200 O O . ILE B 2 214 ? 72.813 62.901 101.454 1.00 71.59 438 ILE B O 1
ATOM 2205 N N . SER B 2 215 ? 72.282 62.625 99.249 1.00 64.18 439 SER B N 1
ATOM 2206 C CA . SER B 2 215 ? 73.439 63.420 98.761 1.00 64.18 439 SER B CA 1
ATOM 2207 C C . SER B 2 215 ? 72.966 64.753 98.176 1.00 64.18 439 SER B C 1
ATOM 2208 O O . SER B 2 215 ? 71.761 64.884 97.884 1.00 64.18 439 SER B O 1
ATOM 2211 N N . ASN B 2 216 ? 73.896 65.702 98.027 1.00 58.77 440 ASN B N 1
ATOM 2212 C CA . ASN B 2 216 ? 73.696 66.892 97.213 1.00 58.77 440 ASN B CA 1
ATOM 2213 C C . ASN B 2 216 ? 73.837 66.549 95.744 1.00 58.77 440 ASN B C 1
ATOM 2214 O O . ASN B 2 216 ? 74.010 65.393 95.351 1.00 58.77 440 ASN B O 1
ATOM 2219 N N . PHE B 2 217 ? 73.800 67.569 94.911 1.00 56.06 441 PHE B N 1
ATOM 2220 C CA . PHE B 2 217 ? 73.651 67.237 93.513 1.00 56.06 441 PHE B CA 1
ATOM 2221 C C . PHE B 2 217 ? 74.230 68.369 92.689 1.00 56.06 441 PHE B C 1
ATOM 2222 O O . PHE B 2 217 ? 74.254 69.514 93.134 1.00 56.06 441 PHE B O 1
ATOM 2230 N N . ASP B 2 218 ? 74.708 68.036 91.503 1.00 63.13 442 ASP B N 1
ATOM 2231 C CA . ASP B 2 218 ? 75.240 69.040 90.602 1.00 63.13 442 ASP B CA 1
ATOM 2232 C C . ASP B 2 218 ? 74.220 69.335 89.519 1.00 63.13 442 ASP B C 1
ATOM 2233 O O . ASP B 2 218 ? 73.402 68.489 89.161 1.00 63.13 442 ASP B O 1
ATOM 2238 N N . GLU B 2 219 ? 74.299 70.539 88.988 1.00 76.69 443 GLU B N 1
ATOM 2239 C CA . GLU B 2 219 ? 73.344 71.013 88.015 1.00 76.69 443 GLU B CA 1
ATOM 2240 C C . GLU B 2 219 ? 73.963 71.180 86.639 1.00 76.69 443 GLU B C 1
ATOM 2241 O O . GLU B 2 219 ? 73.228 71.303 85.654 1.00 76.69 443 GLU B O 1
ATOM 2247 N N . SER B 2 220 ? 75.286 71.195 86.542 1.00 74.19 444 SER B N 1
ATOM 2248 C CA . SER B 2 220 ? 75.920 71.471 85.258 1.00 74.19 444 SER B CA 1
ATOM 2249 C C . SER B 2 220 ? 75.987 70.254 84.328 1.00 74.19 444 SER B C 1
ATOM 2250 O O . SER B 2 220 ? 75.680 70.413 83.142 1.00 74.19 444 SER B O 1
ATOM 2253 N N . PRO B 2 221 ? 76.385 69.019 84.770 1.00 66.52 445 PRO B N 1
ATOM 2254 C CA . PRO B 2 221 ? 76.315 67.912 83.808 1.00 66.52 445 PRO B CA 1
ATOM 2255 C C . PRO B 2 221 ? 74.987 67.170 83.824 1.00 66.52 445 PRO B C 1
ATOM 2256 O O . PRO B 2 221 ? 74.646 66.501 82.843 1.00 66.52 445 PRO B O 1
ATOM 2260 N N . CYS B 2 222 ? 74.221 67.297 84.909 1.00 73.10 446 CYS B N 1
ATOM 2261 C CA . CYS B 2 222 ? 73.120 66.384 85.191 1.00 73.10 446 CYS B CA 1
ATOM 2262 C C . CYS B 2 222 ? 71.860 66.807 84.448 1.00 73.10 446 CYS B C 1
ATOM 2263 O O . CYS B 2 222 ? 71.330 67.895 84.673 1.00 73.10 446 CYS B O 1
ATOM 2266 N N . VAL B 2 223 ? 71.377 65.917 83.595 1.00 70.25 447 VAL B N 1
ATOM 2267 C CA . VAL B 2 223 ? 70.241 66.138 82.719 1.00 70.25 447 VAL B CA 1
ATOM 2268 C C . VAL B 2 223 ? 69.086 65.295 83.244 1.00 70.25 447 VAL B C 1
ATOM 2269 O O . VAL B 2 223 ? 69.302 64.261 83.882 1.00 70.25 447 VAL B O 1
ATOM 2273 N N . PHE B 2 224 ? 67.861 65.739 82.999 1.00 61.22 448 PHE B N 1
ATOM 2274 C CA . PHE B 2 224 ? 66.673 65.084 83.533 1.00 61.22 448 PHE B CA 1
ATOM 2275 C C . PHE B 2 224 ? 65.829 64.505 82.408 1.00 61.22 448 PHE B C 1
ATOM 2276 O O . PHE B 2 224 ? 65.318 65.242 81.560 1.00 61.22 448 PHE B O 1
ATOM 2284 N N . VAL B 2 225 ? 65.698 63.183 82.398 1.00 73.89 449 VAL B N 1
ATOM 2285 C CA . VAL B 2 225 ? 64.716 62.515 81.561 1.00 73.89 449 VAL B CA 1
ATOM 2286 C C . VAL B 2 225 ? 63.626 62.013 82.503 1.00 73.89 449 VAL B C 1
ATOM 2287 O O . VAL B 2 225 ? 63.797 62.046 83.725 1.00 73.89 449 VAL B O 1
ATOM 2291 N N . SER B 2 226 ? 62.503 61.549 81.945 1.00 79.57 450 SER B N 1
ATOM 2292 C CA . SER B 2 226 ? 61.317 61.251 82.741 1.00 79.57 450 SER B CA 1
ATOM 2293 C C . SER B 2 226 ? 61.519 60.024 83.625 1.00 79.57 450 SER B C 1
ATOM 2294 O O . SER B 2 226 ? 60.839 59.862 84.642 1.00 79.57 450 SER B O 1
ATOM 2297 N N . GLU B 2 227 ? 62.443 59.148 83.254 1.00 78.65 451 GLU B N 1
ATOM 2298 C CA . GLU B 2 227 ? 62.745 57.982 84.068 1.00 78.65 451 GLU B CA 1
ATOM 2299 C C . GLU B 2 227 ? 63.797 58.254 85.131 1.00 78.65 451 GLU B C 1
ATOM 2300 O O . GLU B 2 227 ? 63.588 57.901 86.295 1.00 78.65 451 GLU B O 1
ATOM 2306 N N . SER B 2 228 ? 64.911 58.881 84.776 1.00 75.97 452 SER B N 1
ATOM 2307 C CA . SER B 2 228 ? 66.037 58.966 85.685 1.00 75.97 452 SER B CA 1
ATOM 2308 C C . SER B 2 228 ? 66.746 60.293 85.507 1.00 75.97 452 SER B C 1
ATOM 2309 O O . SER B 2 228 ? 66.442 61.071 84.602 1.00 75.97 452 SER B O 1
ATOM 2312 N N . ALA B 2 229 ? 67.697 60.544 86.399 1.00 72.21 453 ALA B N 1
ATOM 2313 C CA . ALA B 2 229 ? 68.591 61.687 86.310 1.00 72.21 453 ALA B CA 1
ATOM 2314 C C . ALA B 2 229 ? 69.946 61.190 85.833 1.00 72.21 453 ALA B C 1
ATOM 2315 O O . ALA B 2 229 ? 70.606 60.412 86.528 1.00 72.21 453 ALA B O 1
ATOM 2317 N N . ILE B 2 230 ? 70.360 61.636 84.655 1.00 73.83 454 ILE B N 1
ATOM 2318 C CA . ILE B 2 230 ? 71.593 61.188 84.035 1.00 73.83 454 ILE B CA 1
ATOM 2319 C C . ILE B 2 230 ? 72.702 62.150 84.401 1.00 73.83 454 ILE B C 1
ATOM 2320 O O . ILE B 2 230 ? 72.633 63.336 84.068 1.00 73.83 454 ILE B O 1
ATOM 2325 N N . CYS B 2 231 ? 73.725 61.648 85.068 1.00 69.57 455 CYS B N 1
ATOM 2326 C CA . CYS B 2 231 ? 74.870 62.463 85.429 1.00 69.57 455 CYS B CA 1
ATOM 2327 C C . CYS B 2 231 ? 76.109 61.881 84.771 1.00 69.57 455 CYS B C 1
ATOM 2328 O O . CYS B 2 231 ? 76.684 60.906 85.261 1.00 69.57 455 CYS B O 1
ATOM 2331 N N . SER B 2 232 ? 76.517 62.500 83.665 1.00 67.12 456 SER B N 1
ATOM 2332 C CA . SER B 2 232 ? 77.534 61.922 82.799 1.00 67.12 456 SER B CA 1
ATOM 2333 C C . SER B 2 232 ? 78.920 62.036 83.407 1.00 67.12 456 SER B C 1
ATOM 2334 O O . SER B 2 232 ? 79.786 61.191 83.164 1.00 67.12 456 SER B O 1
ATOM 2337 N N . GLN B 2 233 ? 79.157 63.079 84.178 1.00 61.09 457 GLN B N 1
ATOM 2338 C CA . GLN B 2 233 ? 80.366 63.187 84.963 1.00 61.09 457 GLN B CA 1
ATOM 2339 C C . GLN B 2 233 ? 79.994 62.761 86.374 1.00 61.09 457 GLN B C 1
ATOM 2340 O O . GLN B 2 233 ? 78.812 62.694 86.716 1.00 61.09 457 GLN B O 1
ATOM 2346 N N . ASN B 2 234 ? 80.999 62.387 87.159 1.00 59.03 458 ASN B N 1
ATOM 2347 C CA . ASN B 2 234 ? 80.790 62.090 88.564 1.00 59.03 458 ASN B CA 1
ATOM 2348 C C . ASN B 2 234 ? 80.221 63.307 89.255 1.00 59.03 458 ASN B C 1
ATOM 2349 O O . ASN B 2 234 ? 80.810 64.388 89.205 1.00 59.03 458 ASN B O 1
ATOM 2354 N N . SER B 2 235 ? 79.046 63.125 89.859 1.00 53.28 459 SER B N 1
ATOM 2355 C CA . SER B 2 235 ? 78.105 64.240 90.133 1.00 53.28 459 SER B CA 1
ATOM 2356 C C . SER B 2 235 ? 77.782 64.335 91.625 1.00 53.28 459 SER B C 1
ATOM 2357 O O . SER B 2 235 ? 77.319 65.398 92.063 1.00 53.28 459 SER B O 1
ATOM 2360 N N . LEU B 2 236 ? 78.017 63.256 92.373 1.00 53.23 460 LEU B N 1
ATOM 2361 C CA . LEU B 2 236 ? 77.434 63.121 93.733 1.00 53.23 460 LEU B CA 1
ATOM 2362 C C . LEU B 2 236 ? 78.349 63.773 94.776 1.00 53.23 460 LEU B C 1
ATOM 2363 O O . LEU B 2 236 ? 78.846 63.042 95.654 1.00 53.23 460 LEU B O 1
ATOM 2368 N N . TYR B 2 237 ? 78.552 65.092 94.695 1.00 50.79 461 TYR B N 1
ATOM 2369 C CA . TYR B 2 237 ? 79.345 65.792 95.740 1.00 50.79 461 TYR B CA 1
ATOM 2370 C C . TYR B 2 237 ? 78.583 65.680 97.066 1.00 50.79 461 TYR B C 1
ATOM 2371 O O . TYR B 2 237 ? 77.351 65.865 97.059 1.00 50.79 461 TYR B O 1
ATOM 2380 N N . PRO B 2 238 ? 79.255 65.408 98.208 1.00 58.13 462 PRO B N 1
ATOM 2381 C CA . PRO B 2 238 ? 78.569 65.186 99.497 1.00 58.13 462 PRO B CA 1
ATOM 2382 C C . PRO B 2 238 ? 77.727 66.334 100.076 1.00 58.13 462 PRO B C 1
ATOM 2383 O O . PRO B 2 238 ? 77.730 67.417 99.521 1.00 58.13 462 PRO B O 1
ATOM 2387 N N . MET B 2 239 ? 77.042 66.062 101.196 1.00 74.71 463 MET B N 1
ATOM 2388 C CA . MET B 2 239 ? 76.164 67.064 101.858 1.00 74.71 463 MET B CA 1
ATOM 2389 C C . MET B 2 239 ? 76.690 67.292 103.279 1.00 74.71 463 MET B C 1
ATOM 2390 O O . MET B 2 239 ? 77.752 66.730 103.611 1.00 74.71 463 MET B O 1
ATOM 2395 N N . SER B 2 240 ? 75.971 68.075 104.085 1.00 77.37 464 SER B N 1
ATOM 2396 C CA . SER B 2 240 ? 76.362 68.293 105.502 1.00 77.37 464 SER B CA 1
ATOM 2397 C C . SER B 2 240 ? 75.244 67.769 106.407 1.00 77.37 464 SER B C 1
ATOM 2398 O O . SER B 2 240 ? 74.084 67.759 105.957 1.00 77.37 464 SER B O 1
ATOM 2401 N N . PRO B 2 241 ? 75.544 67.281 107.630 1.00 83.75 465 PRO B N 1
ATOM 2402 C CA . PRO B 2 241 ? 74.496 66.834 108.553 1.00 83.75 465 PRO B CA 1
ATOM 2403 C C . PRO B 2 241 ? 73.530 67.997 108.805 1.00 83.75 465 PRO B C 1
ATOM 2404 O O . PRO B 2 241 ? 72.336 67.776 108.857 1.00 83.75 465 PRO B O 1
ATOM 2408 N N . LEU B 2 242 ? 74.082 69.208 108.928 1.00 77.09 466 LEU B N 1
ATOM 2409 C CA . LEU B 2 242 ? 73.283 70.439 109.155 1.00 77.09 466 LEU B CA 1
ATOM 2410 C C . LEU B 2 242 ? 72.678 70.911 107.827 1.00 77.09 466 LEU B C 1
ATOM 2411 O O . LEU B 2 242 ? 72.041 71.976 107.826 1.00 77.09 466 LEU B O 1
ATOM 2416 N N . LEU B 2 243 ? 72.843 70.140 106.750 1.00 70.28 467 LEU B N 1
ATOM 2417 C CA . LEU B 2 243 ? 71.923 70.281 105.625 1.00 70.28 467 LEU B CA 1
ATOM 2418 C C . LEU B 2 243 ? 71.043 69.046 105.480 1.00 70.28 467 LEU B C 1
ATOM 2419 O O . LEU B 2 243 ? 69.889 69.141 105.050 1.00 70.28 467 LEU B O 1
ATOM 2424 N N . GLN B 2 244 ? 71.555 67.876 105.860 1.00 80.41 468 GLN B N 1
ATOM 2425 C CA . GLN B 2 244 ? 70.806 66.648 105.633 1.00 80.41 468 GLN B CA 1
ATOM 2426 C C . GLN B 2 244 ? 69.657 66.516 106.626 1.00 80.41 468 GLN B C 1
ATOM 2427 O O . GLN B 2 244 ? 68.675 65.814 106.365 1.00 80.41 468 GLN B O 1
ATOM 2433 N N . GLN B 2 245 ? 69.738 67.224 107.750 1.00 80.41 469 GLN B N 1
ATOM 2434 C CA . GLN B 2 245 ? 68.620 67.230 108.685 1.00 80.41 469 GLN B CA 1
ATOM 2435 C C . GLN B 2 245 ? 67.459 68.070 108.168 1.00 80.41 469 GLN B C 1
ATOM 2436 O O . GLN B 2 245 ? 66.337 67.955 108.666 1.00 80.41 469 GLN B O 1
ATOM 2442 N N . CYS B 2 246 ? 67.706 68.920 107.173 1.00 78.60 470 CYS B N 1
ATOM 2443 C CA . CYS B 2 246 ? 66.681 69.836 106.688 1.00 78.60 470 CYS B CA 1
ATOM 2444 C C . CYS B 2 246 ? 65.642 69.147 105.814 1.00 78.60 470 CYS B C 1
ATOM 2445 O O . CYS B 2 246 ? 64.436 69.334 105.996 1.00 78.60 470 CYS B O 1
ATOM 2448 N N . ILE B 2 247 ? 66.091 68.346 104.852 1.00 72.90 471 ILE B N 1
ATOM 2449 C CA . ILE B 2 247 ? 65.180 67.876 103.814 1.00 72.90 471 ILE B CA 1
ATOM 2450 C C . ILE B 2 247 ? 64.359 66.681 104.311 1.00 72.90 471 ILE B C 1
ATOM 2451 O O . ILE B 2 247 ? 63.235 66.448 103.844 1.00 72.90 471 ILE B O 1
ATOM 2456 N N . ARG B 2 248 ? 64.844 65.968 105.333 1.00 82.41 472 ARG B N 1
ATOM 2457 C CA . ARG B 2 248 ? 64.178 64.725 105.721 1.00 82.41 472 ARG B CA 1
ATOM 2458 C C . ARG B 2 248 ? 62.872 64.974 106.492 1.00 82.41 472 ARG B C 1
ATOM 2459 O O . ARG B 2 248 ? 61.801 64.570 106.032 1.00 82.41 472 ARG B O 1
ATOM 2467 N N . GLY B 2 249 ? 62.922 65.634 107.649 1.00 77.16 473 GLY B N 1
ATOM 2468 C CA . GLY B 2 249 ? 61.742 65.659 108.490 1.00 77.16 473 GLY B CA 1
ATOM 2469 C C . GLY B 2 249 ? 61.517 66.880 109.357 1.00 77.16 473 GLY B C 1
ATOM 2470 O O . GLY B 2 249 ? 60.629 66.863 110.214 1.00 77.16 473 GLY B O 1
ATOM 2471 N N . ASP B 2 250 ? 62.303 67.937 109.172 1.00 78.90 474 ASP B N 1
ATOM 2472 C CA . ASP B 2 250 ? 62.219 69.098 110.048 1.00 78.90 474 ASP B CA 1
ATOM 2473 C C . ASP B 2 250 ? 62.631 70.350 109.294 1.00 78.90 474 ASP B C 1
ATOM 2474 O O . ASP B 2 250 ? 63.577 70.326 108.507 1.00 78.90 474 ASP B O 1
ATOM 2479 N N . THR B 2 251 ? 61.925 71.450 109.556 1.00 88.42 475 THR B N 1
ATOM 2480 C CA . THR B 2 251 ? 62.294 72.756 109.034 1.00 88.42 475 THR B CA 1
ATOM 2481 C C . THR B 2 251 ? 62.714 73.718 110.127 1.00 88.42 475 THR B C 1
ATOM 2482 O O . THR B 2 251 ? 62.700 74.930 109.908 1.00 88.42 475 THR B O 1
ATOM 2486 N N . SER B 2 252 ? 63.074 73.206 111.304 1.00 87.78 476 SER B N 1
ATOM 2487 C CA . SER B 2 252 ? 63.521 74.084 112.377 1.00 87.78 476 SER B CA 1
ATOM 2488 C C . SER B 2 252 ? 64.900 74.660 112.079 1.00 87.78 476 SER B C 1
ATOM 2489 O O . SER B 2 252 ? 65.283 75.691 112.639 1.00 87.78 476 SER B O 1
ATOM 2492 N N . SER B 2 253 ? 65.655 74.006 111.195 1.00 90.23 477 SER B N 1
ATOM 2493 C CA . SER B 2 253 ? 67.005 74.475 110.901 1.00 90.23 477 SER B CA 1
ATOM 2494 C C . SER B 2 253 ? 67.097 75.089 109.509 1.00 90.23 477 SER B C 1
ATOM 2495 O O . SER B 2 253 ? 68.123 75.681 109.156 1.00 90.23 477 SER B O 1
ATOM 2498 N N . CYS B 2 254 ? 66.046 74.966 108.707 1.00 89.18 478 CYS B N 1
ATOM 2499 C CA . CYS B 2 254 ? 66.120 75.408 107.322 1.00 89.18 478 CYS B CA 1
ATOM 2500 C C . CYS B 2 254 ? 65.905 76.917 107.233 1.00 89.18 478 CYS B C 1
ATOM 2501 O O . CYS B 2 254 ? 64.910 77.444 107.732 1.00 89.18 478 CYS B O 1
ATOM 2504 N N . ALA B 2 255 ? 66.829 77.608 106.569 1.00 82.72 479 ALA B N 1
ATOM 2505 C CA . ALA B 2 255 ? 66.890 79.064 106.584 1.00 82.72 479 ALA B CA 1
ATOM 2506 C C . ALA B 2 255 ? 65.932 79.678 105.572 1.00 82.72 479 ALA B C 1
ATOM 2507 O O . ALA B 2 255 ? 65.427 79.010 104.669 1.00 82.72 479 ALA B O 1
ATOM 2509 N N . ARG B 2 256 ? 65.700 80.978 105.726 1.00 84.17 480 ARG B N 1
ATOM 2510 C CA . ARG B 2 256 ? 64.691 81.696 104.962 1.00 84.17 480 ARG B CA 1
ATOM 2511 C C . ARG B 2 256 ? 65.241 83.050 104.545 1.00 84.17 480 ARG B C 1
ATOM 2512 O O . ARG B 2 256 ? 66.156 83.588 105.166 1.00 84.17 480 ARG B O 1
ATOM 2520 N N . THR B 2 257 ? 64.689 83.558 103.441 1.00 79.29 481 THR B N 1
ATOM 2521 C CA . THR B 2 257 ? 65.274 84.715 102.717 1.00 79.29 481 THR B CA 1
ATOM 2522 C C . THR B 2 257 ? 64.198 85.780 102.502 1.00 79.29 481 THR B C 1
ATOM 2523 O O . THR B 2 257 ? 63.013 85.454 102.633 1.00 79.29 481 THR B O 1
ATOM 2527 N N . LEU B 2 258 ? 64.622 87.005 102.191 1.00 74.31 482 LEU B N 1
ATOM 2528 C CA . LEU B 2 258 ? 63.717 88.090 101.747 1.00 74.31 482 LEU B CA 1
ATOM 2529 C C . LEU B 2 258 ? 63.791 88.211 100.224 1.00 74.31 482 LEU B C 1
ATOM 2530 O O . LEU B 2 258 ? 64.823 87.840 99.638 1.00 74.31 482 LEU B O 1
ATOM 2535 N N . VAL B 2 259 ? 62.695 88.658 99.622 1.00 73.46 483 VAL B N 1
ATOM 2536 C CA . VAL B 2 259 ? 62.416 88.492 98.205 1.00 73.46 483 VAL B CA 1
ATOM 2537 C C . VAL B 2 259 ? 63.214 89.470 97.372 1.00 73.46 483 VAL B C 1
ATOM 2538 O O . VAL B 2 259 ? 63.741 90.460 97.886 1.00 73.46 483 VAL B O 1
ATOM 2542 N N . SER B 2 260 ? 63.299 89.184 96.075 1.00 76.22 484 SER B N 1
ATOM 2543 C CA . SER B 2 260 ? 64.026 89.999 95.113 1.00 76.22 484 SER B CA 1
ATOM 2544 C C . SER B 2 260 ? 63.028 90.911 94.416 1.00 76.22 484 SER B C 1
ATOM 2545 O O . SER B 2 260 ? 62.246 90.459 93.573 1.00 76.22 484 SER B O 1
ATOM 2548 N N . GLY B 2 261 ? 63.021 92.188 94.810 1.00 81.67 485 GLY B N 1
ATOM 2549 C CA . GLY B 2 261 ? 61.909 93.095 94.467 1.00 81.67 485 GLY B CA 1
ATOM 2550 C C . GLY B 2 261 ? 60.597 92.617 95.069 1.00 81.67 485 GLY B C 1
ATOM 2551 O O . GLY B 2 261 ? 60.610 92.201 96.243 1.00 81.67 485 GLY B O 1
ATOM 2552 N N . THR B 2 262 ? 59.495 92.720 94.318 1.00 84.49 486 THR B N 1
ATOM 2553 C CA . THR B 2 262 ? 58.160 92.299 94.823 1.00 84.49 486 THR B CA 1
ATOM 2554 C C . THR B 2 262 ? 57.799 90.906 94.293 1.00 84.49 486 THR B C 1
ATOM 2555 O O . THR B 2 262 ? 56.707 90.417 94.644 1.00 84.49 486 THR B O 1
ATOM 2559 N N . MET B 2 263 ? 58.675 90.294 93.491 1.00 86.18 487 MET B N 1
ATOM 2560 C CA . MET B 2 263 ? 58.367 88.974 92.869 1.00 86.18 487 MET B CA 1
ATOM 2561 C C . MET B 2 263 ? 58.270 87.895 93.953 1.00 86.18 487 MET B C 1
ATOM 2562 O O . MET B 2 263 ? 59.167 87.850 94.820 1.00 86.18 487 MET B O 1
ATOM 2567 N N . GLY B 2 264 ? 57.245 87.038 93.880 1.00 88.44 488 GLY B N 1
ATOM 2568 C CA . GLY B 2 264 ? 57.206 85.831 94.733 1.00 88.44 488 GLY B CA 1
ATOM 2569 C C . GLY B 2 264 ? 56.092 84.891 94.308 1.00 88.44 488 GLY B C 1
ATOM 2570 O O . GLY B 2 264 ? 55.193 85.343 93.566 1.00 88.44 488 GLY B O 1
ATOM 2571 N N . ASN B 2 265 ? 56.176 83.623 94.720 1.00 81.23 489 ASN B N 1
ATOM 2572 C CA . ASN B 2 265 ? 55.111 82.629 94.424 1.00 81.23 489 ASN B CA 1
ATOM 2573 C C . ASN B 2 265 ? 54.104 82.649 95.576 1.00 81.23 489 ASN B C 1
ATOM 2574 O O . ASN B 2 265 ? 54.432 82.119 96.653 1.00 81.23 489 ASN B O 1
ATOM 2579 N N . LYS B 2 266 ? 52.943 83.270 95.367 1.00 86.26 490 LYS B N 1
ATOM 2580 C CA . LYS B 2 266 ? 51.966 83.427 96.478 1.00 86.26 490 LYS B CA 1
ATOM 2581 C C . LYS B 2 266 ? 50.973 82.260 96.496 1.00 86.26 490 LYS B C 1
ATOM 2582 O O . LYS B 2 266 ? 50.163 82.221 97.435 1.00 86.26 490 LYS B O 1
ATOM 2588 N N . PHE B 2 267 ? 51.042 81.355 95.513 1.00 87.86 491 PHE B N 1
ATOM 2589 C CA . PHE B 2 267 ? 50.072 80.230 95.421 1.00 87.86 491 PHE B CA 1
ATOM 2590 C C . PHE B 2 267 ? 50.676 79.067 94.628 1.00 87.86 491 PHE B C 1
ATOM 2591 O O . PHE B 2 267 ? 51.671 79.284 93.909 1.00 87.86 491 PHE B O 1
ATOM 2599 N N . ILE B 2 268 ? 50.103 77.875 94.811 1.00 91.29 492 ILE B N 1
ATOM 2600 C CA . ILE B 2 268 ? 50.575 76.660 94.087 1.00 91.29 492 ILE B CA 1
ATOM 2601 C C . ILE B 2 268 ? 49.463 75.609 94.124 1.00 91.29 492 ILE B C 1
ATOM 2602 O O . ILE B 2 268 ? 48.631 75.634 95.053 1.00 91.29 492 ILE B O 1
ATOM 2607 N N . LEU B 2 269 ? 49.443 74.758 93.100 1.00 100.14 493 LEU B N 1
ATOM 2608 C CA . LEU B 2 269 ? 48.618 73.561 93.025 1.00 100.14 493 LEU B CA 1
ATOM 2609 C C . LEU B 2 269 ? 49.513 72.344 93.205 1.00 100.14 493 LEU B C 1
ATOM 2610 O O . LEU B 2 269 ? 50.451 72.141 92.429 1.00 100.14 493 LEU B O 1
ATOM 2615 N N . SER B 2 270 ? 49.221 71.537 94.224 1.00 103.95 494 SER B N 1
ATOM 2616 C CA . SER B 2 270 ? 49.947 70.299 94.492 1.00 103.95 494 SER B CA 1
ATOM 2617 C C . SER B 2 270 ? 48.956 69.220 94.886 1.00 103.95 494 SER B C 1
ATOM 2618 O O . SER B 2 270 ? 48.154 69.432 95.800 1.00 103.95 494 SER B O 1
ATOM 2621 N N . LYS B 2 271 ? 49.022 68.080 94.184 1.00 105.97 495 LYS B N 1
ATOM 2622 C CA . LYS B 2 271 ? 48.135 66.927 94.385 1.00 105.97 495 LYS B CA 1
ATOM 2623 C C . LYS B 2 271 ? 46.662 67.317 94.283 1.00 105.97 495 LYS B C 1
ATOM 2624 O O . LYS B 2 271 ? 45.816 66.837 95.038 1.00 105.97 495 LYS B O 1
ATOM 2630 N N . GLY B 2 272 ? 46.353 68.212 93.349 1.00 105.26 496 GLY B N 1
ATOM 2631 C CA . GLY B 2 272 ? 44.999 68.705 93.220 1.00 105.26 496 GLY B CA 1
ATOM 2632 C C . GLY B 2 272 ? 44.530 69.605 94.337 1.00 105.26 496 GLY B C 1
ATOM 2633 O O . GLY B 2 272 ? 43.325 69.701 94.572 1.00 105.26 496 GLY B O 1
ATOM 2634 N N . ASN B 2 273 ? 45.442 70.272 95.036 1.00 109.16 497 ASN B N 1
ATOM 2635 C CA . ASN B 2 273 ? 45.076 71.149 96.133 1.00 109.16 497 ASN B CA 1
ATOM 2636 C C . ASN B 2 273 ? 45.777 72.492 95.986 1.00 109.16 497 ASN B C 1
ATOM 2637 O O . ASN B 2 273 ? 46.982 72.561 95.740 1.00 109.16 497 ASN B O 1
ATOM 2642 N N . ILE B 2 274 ? 45.007 73.563 96.129 1.00 106.67 498 ILE B N 1
ATOM 2643 C CA . ILE B 2 274 ? 45.529 74.924 96.096 1.00 106.67 498 ILE B CA 1
ATOM 2644 C C . ILE B 2 274 ? 45.995 75.291 97.494 1.00 106.67 498 ILE B C 1
ATOM 2645 O O . ILE B 2 274 ? 45.194 75.337 98.434 1.00 106.67 498 ILE B O 1
ATOM 2650 N N . VAL B 2 275 ? 47.290 75.544 97.640 1.00 107.34 499 VAL B N 1
ATOM 2651 C CA . VAL B 2 275 ? 47.847 76.057 98.882 1.00 107.34 499 VAL B CA 1
ATOM 2652 C C . VAL B 2 275 ? 48.498 77.393 98.556 1.00 107.34 499 VAL B C 1
ATOM 2653 O O . VAL B 2 275 ? 49.256 77.502 97.580 1.00 107.34 499 VAL B O 1
ATOM 2657 N N . ALA B 2 276 ? 48.185 78.408 99.357 1.00 116.38 500 ALA B N 1
ATOM 2658 C CA . ALA B 2 276 ? 48.642 79.763 99.088 1.00 116.38 500 ALA B CA 1
ATOM 2659 C C . ALA B 2 276 ? 48.592 80.566 100.374 1.00 116.38 500 ALA B C 1
ATOM 2660 O O . ALA B 2 276 ? 48.110 80.087 101.402 1.00 116.38 500 ALA B O 1
ATOM 2662 N N . ASN B 2 277 ? 49.096 81.794 100.302 1.00 118.12 501 ASN B N 1
ATOM 2663 C CA . ASN B 2 277 ? 48.903 82.778 101.359 1.00 118.12 501 ASN B CA 1
ATOM 2664 C C . ASN B 2 277 ? 47.867 83.771 100.860 1.00 118.12 501 ASN B C 1
ATOM 2665 O O . ASN B 2 277 ? 48.202 84.768 100.217 1.00 118.12 501 ASN B O 1
ATOM 2670 N N . CYS B 2 278 ? 46.607 83.507 101.168 1.00 118.54 502 CYS B N 1
ATOM 2671 C CA . CYS B 2 278 ? 45.522 84.387 100.764 1.00 118.54 502 CYS B CA 1
ATOM 2672 C C . CYS B 2 278 ? 45.307 85.533 101.741 1.00 118.54 502 CYS B C 1
ATOM 2673 O O . CYS B 2 278 ? 44.286 86.219 101.659 1.00 118.54 502 CYS B O 1
ATOM 2676 N N . ALA B 2 279 ? 46.241 85.744 102.668 1.00 120.33 503 ALA B N 1
ATOM 2677 C CA . ALA B 2 279 ? 46.313 87.019 103.368 1.00 120.33 503 ALA B CA 1
ATOM 2678 C C . ALA B 2 279 ? 47.189 88.006 102.605 1.00 120.33 503 ALA B C 1
ATOM 2679 O O . ALA B 2 279 ? 47.474 89.101 103.104 1.00 120.33 503 ALA B O 1
ATOM 2681 N N . SER B 2 280 ? 47.644 87.633 101.408 1.00 118.25 504 SER B N 1
ATOM 2682 C CA . SER B 2 280 ? 48.478 88.503 100.590 1.00 118.25 504 SER B CA 1
ATOM 2683 C C . SER B 2 280 ? 47.821 88.937 99.287 1.00 118.25 504 SER B C 1
ATOM 2684 O O . SER B 2 280 ? 47.845 90.131 98.978 1.00 118.25 504 SER B O 1
ATOM 2687 N N . ILE B 2 281 ? 47.246 88.016 98.509 1.00 117.43 505 ILE B N 1
ATOM 2688 C CA . ILE B 2 281 ? 46.532 88.388 97.293 1.00 117.43 505 ILE B CA 1
ATOM 2689 C C . ILE B 2 281 ? 45.122 87.814 97.331 1.00 117.43 505 ILE B C 1
ATOM 2690 O O . ILE B 2 281 ? 44.730 87.119 98.270 1.00 117.43 505 ILE B O 1
ATOM 2695 N N . LEU B 2 282 ? 44.384 88.097 96.251 1.00 125.84 506 LEU B N 1
ATOM 2696 C CA . LEU B 2 282 ? 42.903 87.990 96.204 1.00 125.84 506 LEU B CA 1
ATOM 2697 C C . LEU B 2 282 ? 42.497 86.532 95.981 1.00 125.84 506 LEU B C 1
ATOM 2698 O O . LEU B 2 282 ? 42.701 86.022 94.861 1.00 125.84 506 LEU B O 1
ATOM 2703 N N . CYS B 2 283 ? 41.953 85.898 97.021 1.00 134.89 507 CYS B N 1
ATOM 2704 C CA . CYS B 2 283 ? 41.357 84.577 96.889 1.00 134.89 507 CYS B CA 1
ATOM 2705 C C . CYS B 2 283 ? 39.876 84.685 97.211 1.00 134.89 507 CYS B C 1
ATOM 2706 O O . CYS B 2 283 ? 39.511 85.086 98.320 1.00 134.89 507 CYS B O 1
ATOM 2709 N N . LYS B 2 284 ? 39.010 84.351 96.254 1.00 134.04 508 LYS B N 1
ATOM 2710 C CA . LYS B 2 284 ? 37.561 84.625 96.457 1.00 134.04 508 LYS B CA 1
ATOM 2711 C C . LYS B 2 284 ? 36.721 83.451 95.944 1.00 134.04 508 LYS B C 1
ATOM 2712 O O . LYS B 2 284 ? 36.901 83.060 94.774 1.00 134.04 508 LYS B O 1
ATOM 2718 N N . CYS B 2 285 ? 35.828 82.934 96.794 1.00 134.93 509 CYS B N 1
ATOM 2719 C CA . CYS B 2 285 ? 35.003 81.778 96.465 1.00 134.93 509 CYS B CA 1
ATOM 2720 C C . CYS B 2 285 ? 34.059 82.156 95.329 1.00 134.93 509 CYS B C 1
ATOM 2721 O O . CYS B 2 285 ? 33.315 83.135 95.432 1.00 134.93 509 CYS B O 1
ATOM 2724 N N . TYR B 2 286 ? 34.107 81.389 94.235 1.00 137.87 510 TYR B N 1
ATOM 2725 C CA . TYR B 2 286 ? 33.521 81.835 92.972 1.00 137.87 510 TYR B CA 1
ATOM 2726 C C . TYR B 2 286 ? 32.002 81.728 92.980 1.00 137.87 510 TYR B C 1
ATOM 2727 O O . TYR B 2 286 ? 31.305 82.701 92.667 1.00 137.87 510 TYR B O 1
ATOM 2736 N N . SER B 2 287 ? 31.469 80.557 93.328 1.00 144.25 511 SER B N 1
ATOM 2737 C CA . SER B 2 287 ? 30.023 80.362 93.280 1.00 144.25 511 SER B CA 1
ATOM 2738 C C . SER B 2 287 ? 29.333 81.069 94.439 1.00 144.25 511 SER B C 1
ATOM 2739 O O . SER B 2 287 ? 28.197 81.539 94.306 1.00 144.25 511 SER B O 1
ATOM 2742 N N . THR B 2 288 ? 30.006 81.158 95.587 1.00 150.91 512 THR B N 1
ATOM 2743 C CA . THR B 2 288 ? 29.427 81.880 96.714 1.00 150.91 512 THR B CA 1
ATOM 2744 C C . THR B 2 288 ? 29.516 83.388 96.502 1.00 150.91 512 THR B C 1
ATOM 2745 O O . THR B 2 288 ? 28.514 84.097 96.636 1.00 150.91 512 THR B O 1
ATOM 2749 N N . GLY B 2 289 ? 30.698 83.889 96.156 1.00 149.26 513 GLY B N 1
ATOM 2750 C CA . GLY B 2 289 ? 30.861 85.290 95.834 1.00 149.26 513 GLY B CA 1
ATOM 2751 C C . GLY B 2 289 ? 31.560 86.132 96.877 1.00 149.26 513 GLY B C 1
ATOM 2752 O O . GLY B 2 289 ? 31.431 87.363 96.840 1.00 149.26 513 GLY B O 1
ATOM 2753 N N . THR B 2 290 ? 32.306 85.488 97.781 1.00 147.53 514 THR B N 1
ATOM 2754 C CA . THR B 2 290 ? 32.927 86.209 98.922 1.00 147.53 514 THR B CA 1
ATOM 2755 C C . THR B 2 290 ? 34.410 85.847 99.061 1.00 147.53 514 THR B C 1
ATOM 2756 O O . THR B 2 290 ? 34.776 84.712 98.697 1.00 147.53 514 THR B O 1
ATOM 2760 N N . ILE B 2 291 ? 35.231 86.796 99.526 1.00 140.95 515 ILE B N 1
ATOM 2761 C CA . ILE B 2 291 ? 36.688 86.539 99.751 1.00 140.95 515 ILE B CA 1
ATOM 2762 C C . ILE B 2 291 ? 36.857 85.761 101.063 1.00 140.95 515 ILE B C 1
ATOM 2763 O O . ILE B 2 291 ? 35.933 85.810 101.900 1.00 140.95 515 ILE B O 1
ATOM 2768 N N . ILE B 2 292 ? 37.977 85.048 101.220 1.00 140.87 516 ILE B N 1
ATOM 2769 C CA . ILE B 2 292 ? 38.247 84.270 102.467 1.00 140.87 516 ILE B CA 1
ATOM 2770 C C . ILE B 2 292 ? 39.413 84.922 103.221 1.00 140.87 516 ILE B C 1
ATOM 2771 O O . ILE B 2 292 ? 40.454 85.179 102.582 1.00 140.87 516 ILE B O 1
ATOM 2776 N N . ASN B 2 293 ? 39.248 85.155 104.529 1.00 145.03 517 ASN B N 1
ATOM 2777 C CA . ASN B 2 293 ? 40.322 85.703 105.340 1.00 145.03 517 ASN B CA 1
ATOM 2778 C C . ASN B 2 293 ? 41.084 84.600 106.066 1.00 145.03 517 ASN B C 1
ATOM 2779 O O . ASN B 2 293 ? 40.701 83.427 106.067 1.00 145.03 517 ASN B O 1
ATOM 2784 N N . GLN B 2 294 ? 42.176 85.002 106.702 1.00 130.99 518 GLN B N 1
ATOM 2785 C CA . GLN B 2 294 ? 43.124 84.096 107.325 1.00 130.99 518 GLN B CA 1
ATOM 2786 C C . GLN B 2 294 ? 43.445 84.567 108.738 1.00 130.99 518 GLN B C 1
ATOM 2787 O O . GLN B 2 294 ? 43.506 85.770 109.008 1.00 130.99 518 GLN B O 1
ATOM 2793 N N . SER B 2 295 ? 43.615 83.600 109.643 1.00 142.96 519 SER B N 1
ATOM 2794 C CA . SER B 2 295 ? 44.092 83.874 110.991 1.00 142.96 519 SER B CA 1
ATOM 2795 C C . SER B 2 295 ? 45.485 84.505 110.970 1.00 142.96 519 SER B C 1
ATOM 2796 O O . SER B 2 295 ? 46.364 84.064 110.226 1.00 142.96 519 SER B O 1
ATOM 2799 N N . PRO B 2 296 ? 45.714 85.542 111.786 1.00 145.20 520 PRO B N 1
ATOM 2800 C CA . PRO B 2 296 ? 47.069 86.110 111.900 1.00 145.20 520 PRO B CA 1
ATOM 2801 C C . PRO B 2 296 ? 48.070 85.194 112.577 1.00 145.20 520 PRO B C 1
ATOM 2802 O O . PRO B 2 296 ? 49.276 85.457 112.483 1.00 145.20 520 PRO B O 1
ATOM 2806 N N . ASP B 2 297 ? 47.624 84.140 113.258 1.00 149.84 521 ASP B N 1
ATOM 2807 C CA . ASP B 2 297 ? 48.507 83.103 113.771 1.00 149.84 521 ASP B CA 1
ATOM 2808 C C . ASP B 2 297 ? 48.734 81.984 112.762 1.00 149.84 521 ASP B C 1
ATOM 2809 O O . ASP B 2 297 ? 49.096 80.872 113.156 1.00 149.84 521 ASP B O 1
ATOM 2814 N N . LYS B 2 298 ? 48.514 82.254 111.474 1.00 137.87 522 LYS B N 1
ATOM 2815 C CA . LYS B 2 298 ? 48.719 81.291 110.401 1.00 137.87 522 LYS B CA 1
ATOM 2816 C C . LYS B 2 298 ? 49.491 81.960 109.272 1.00 137.87 522 LYS B C 1
ATOM 2817 O O . LYS B 2 298 ? 49.493 83.186 109.140 1.00 137.87 522 LYS B O 1
ATOM 2823 N N . LEU B 2 299 ? 50.158 81.139 108.457 1.00 123.25 523 LEU B N 1
ATOM 2824 C CA . LEU B 2 299 ? 51.105 81.647 107.475 1.00 123.25 523 LEU B CA 1
ATOM 2825 C C . LEU B 2 299 ? 50.736 81.328 106.035 1.00 123.25 523 LEU B C 1
ATOM 2826 O O . LEU B 2 299 ? 51.274 81.959 105.121 1.00 123.25 523 LEU B O 1
ATOM 2831 N N . LEU B 2 300 ? 49.850 80.367 105.806 1.00 121.67 524 LEU B N 1
ATOM 2832 C CA . LEU B 2 300 ? 49.310 80.080 104.489 1.00 121.67 524 LEU B CA 1
ATOM 2833 C C . LEU B 2 300 ? 47.825 79.774 104.624 1.00 121.67 524 LEU B C 1
ATOM 2834 O O . LEU B 2 300 ? 47.225 79.955 105.687 1.00 121.67 524 LEU B O 1
ATOM 2839 N N . THR B 2 301 ? 47.225 79.310 103.526 1.00 123.66 525 THR B N 1
ATOM 2840 C CA . THR B 2 301 ? 45.861 78.798 103.526 1.00 123.66 525 THR B CA 1
ATOM 2841 C C . THR B 2 301 ? 45.728 77.777 102.401 1.00 123.66 525 THR B C 1
ATOM 2842 O O . THR B 2 301 ? 46.067 78.066 101.250 1.00 123.66 525 THR B O 1
ATOM 2846 N N . PHE B 2 302 ? 45.249 76.582 102.742 1.00 123.83 526 PHE B N 1
ATOM 2847 C CA . PHE B 2 302 ? 45.115 75.478 101.799 1.00 123.83 526 PHE B CA 1
ATOM 2848 C C . PHE B 2 302 ? 43.656 75.373 101.378 1.00 123.83 526 PHE B C 1
ATOM 2849 O O . PHE B 2 302 ? 42.760 75.728 102.150 1.00 123.83 526 PHE B O 1
ATOM 2857 N N . ILE B 2 303 ? 43.420 74.887 100.163 1.00 116.88 527 ILE B N 1
ATOM 2858 C CA . ILE B 2 303 ? 42.086 74.813 99.582 1.00 116.88 527 ILE B CA 1
ATOM 2859 C C . ILE B 2 303 ? 41.897 73.441 98.949 1.00 116.88 527 ILE B C 1
ATOM 2860 O O . ILE B 2 303 ? 42.756 72.975 98.194 1.00 116.88 527 ILE B O 1
ATOM 2865 N N . ALA B 2 304 ? 40.803 72.786 99.346 1.00 117.04 528 ALA B N 1
ATOM 2866 C CA . ALA B 2 304 ? 40.315 71.549 98.699 1.00 117.04 528 ALA B CA 1
ATOM 2867 C C . ALA B 2 304 ? 38.869 71.778 98.250 1.00 117.04 528 ALA B C 1
ATOM 2868 O O . ALA B 2 304 ? 38.345 72.887 98.481 1.00 117.04 528 ALA B O 1
ATOM 2870 N N . SER B 2 305 ? 38.257 70.767 97.632 1.00 111.96 529 SER B N 1
ATOM 2871 C CA . SER B 2 305 ? 36.918 70.931 97.063 1.00 111.96 529 SER B CA 1
ATOM 2872 C C . SER B 2 305 ? 35.895 71.290 98.129 1.00 111.96 529 SER B C 1
ATOM 2873 O O . SER B 2 305 ? 34.928 72.009 97.851 1.00 111.96 529 SER B O 1
ATOM 2876 N N . ASP B 2 306 ? 36.100 70.812 99.357 1.00 114.21 530 ASP B N 1
ATOM 2877 C CA . ASP B 2 306 ? 35.051 70.897 100.367 1.00 114.21 530 ASP B CA 1
ATOM 2878 C C . ASP B 2 306 ? 34.898 72.309 100.920 1.00 114.21 530 ASP B C 1
ATOM 2879 O O . ASP B 2 306 ? 33.806 72.699 101.346 1.00 114.21 530 ASP B O 1
ATOM 2884 N N . THR B 2 307 ? 35.979 73.090 100.932 1.00 121.03 531 THR B N 1
ATOM 2885 C CA . THR B 2 307 ? 35.868 74.460 101.420 1.00 121.03 531 THR B CA 1
ATOM 2886 C C . THR B 2 307 ? 35.220 75.356 100.371 1.00 121.03 531 THR B C 1
ATOM 2887 O O . THR B 2 307 ? 34.296 76.118 100.678 1.00 121.03 531 THR B O 1
ATOM 2891 N N . CYS B 2 308 ? 35.687 75.274 99.122 1.00 125.02 532 CYS B N 1
ATOM 2892 C CA . CYS B 2 308 ? 35.070 75.999 98.021 1.00 125.02 532 CYS B CA 1
ATOM 2893 C C . CYS B 2 308 ? 35.423 75.270 96.737 1.00 125.02 532 CYS B C 1
ATOM 2894 O O . CYS B 2 308 ? 36.607 74.986 96.515 1.00 125.02 532 CYS B O 1
ATOM 2897 N N . PRO B 2 309 ? 34.446 74.938 95.894 1.00 124.47 533 PRO B N 1
ATOM 2898 C CA . PRO B 2 309 ? 34.723 74.086 94.727 1.00 124.47 533 PRO B CA 1
ATOM 2899 C C . PRO B 2 309 ? 35.526 74.771 93.636 1.00 124.47 533 PRO B C 1
ATOM 2900 O O . PRO B 2 309 ? 36.373 74.142 92.997 1.00 124.47 533 PRO B O 1
ATOM 2904 N N . LEU B 2 310 ? 35.247 76.045 93.385 1.00 129.14 534 LEU B N 1
ATOM 2905 C CA . LEU B 2 310 ? 35.964 76.820 92.380 1.00 129.14 534 LEU B CA 1
ATOM 2906 C C . LEU B 2 310 ? 36.395 78.131 93.013 1.00 129.14 534 LEU B C 1
ATOM 2907 O O . LEU B 2 310 ? 35.582 78.804 93.650 1.00 129.14 534 LEU B O 1
ATOM 2912 N N . VAL B 2 311 ? 37.662 78.498 92.835 1.00 132.31 535 VAL B N 1
ATOM 2913 C CA . VAL B 2 311 ? 38.228 79.673 93.493 1.00 132.31 535 VAL B CA 1
ATOM 2914 C C . VAL B 2 311 ? 38.754 80.640 92.437 1.00 132.31 535 VAL B C 1
ATOM 2915 O O . VAL B 2 311 ? 39.149 80.228 91.340 1.00 132.31 535 VAL B O 1
ATOM 2919 N N . GLU B 2 312 ? 38.690 81.932 92.747 1.00 127.44 536 GLU B N 1
ATOM 2920 C CA . GLU B 2 312 ? 39.239 82.971 91.898 1.00 127.44 536 GLU B CA 1
ATOM 2921 C C . GLU B 2 312 ? 40.473 83.566 92.551 1.00 127.44 536 GLU B C 1
ATOM 2922 O O . GLU B 2 312 ? 40.409 84.068 93.679 1.00 127.44 536 GLU B O 1
ATOM 2928 N N . ILE B 2 313 ? 41.599 83.495 91.845 1.00 122.52 537 ILE B N 1
ATOM 2929 C CA . ILE B 2 313 ? 42.834 84.105 92.312 1.00 122.52 537 ILE B CA 1
ATOM 2930 C C . ILE B 2 313 ? 43.281 85.126 91.282 1.00 122.52 537 ILE B C 1
ATOM 2931 O O . ILE B 2 313 ? 43.961 84.783 90.303 1.00 122.52 537 ILE B O 1
ATOM 2936 N N . ASP B 2 314 ? 42.870 86.376 91.501 1.00 132.73 538 ASP B N 1
ATOM 2937 C CA . ASP B 2 314 ? 43.230 87.539 90.685 1.00 132.73 538 ASP B CA 1
ATOM 2938 C C . ASP B 2 314 ? 42.850 87.332 89.218 1.00 132.73 538 ASP B C 1
ATOM 2939 O O . ASP B 2 314 ? 43.654 87.514 88.302 1.00 132.73 538 ASP B O 1
ATOM 2944 N N . GLY B 2 315 ? 41.605 86.905 89.003 1.00 139.24 539 GLY B N 1
ATOM 2945 C CA . GLY B 2 315 ? 41.034 86.824 87.674 1.00 139.24 539 GLY B CA 1
ATOM 2946 C C . GLY B 2 315 ? 41.016 85.452 87.035 1.00 139.24 539 GLY B C 1
ATOM 2947 O O . GLY B 2 315 ? 40.695 85.352 85.844 1.00 139.24 539 GLY B O 1
ATOM 2948 N N . VAL B 2 316 ? 41.335 84.392 87.774 1.00 125.11 540 VAL B N 1
ATOM 2949 C CA . VAL B 2 316 ? 41.373 83.037 87.236 1.00 125.11 540 VAL B CA 1
ATOM 2950 C C . VAL B 2 316 ? 40.177 82.279 87.791 1.00 125.11 540 VAL B C 1
ATOM 2951 O O . VAL B 2 316 ? 39.458 82.796 88.650 1.00 125.11 540 VAL B O 1
ATOM 2955 N N . THR B 2 317 ? 39.949 81.071 87.290 1.00 120.55 541 THR B N 1
ATOM 2956 C CA . THR B 2 317 ? 38.835 80.246 87.741 1.00 120.55 541 THR B CA 1
ATOM 2957 C C . THR B 2 317 ? 39.338 78.824 87.909 1.00 120.55 541 THR B C 1
ATOM 2958 O O . THR B 2 317 ? 39.510 78.103 86.921 1.00 120.55 541 THR B O 1
ATOM 2962 N N . ILE B 2 318 ? 39.567 78.420 89.152 1.00 121.98 542 ILE B N 1
ATOM 2963 C CA . ILE B 2 318 ? 40.276 77.190 89.472 1.00 121.98 542 ILE B CA 1
ATOM 2964 C C . ILE B 2 318 ? 39.287 76.173 90.005 1.00 121.98 542 ILE B C 1
ATOM 2965 O O . ILE B 2 318 ? 38.620 76.422 91.014 1.00 121.98 542 ILE B O 1
ATOM 2970 N N . GLN B 2 319 ? 39.210 75.030 89.332 1.00 121.84 543 GLN B N 1
ATOM 2971 C CA . GLN B 2 319 ? 38.494 73.859 89.810 1.00 121.84 543 GLN B CA 1
ATOM 2972 C C . GLN B 2 319 ? 39.461 72.971 90.576 1.00 121.84 543 GLN B C 1
ATOM 2973 O O . GLN B 2 319 ? 40.532 72.633 90.062 1.00 121.84 543 GLN B O 1
ATOM 2979 N N . VAL B 2 320 ? 39.090 72.592 91.798 1.00 115.88 544 VAL B N 1
ATOM 2980 C CA . VAL B 2 320 ? 39.950 71.793 92.656 1.00 115.88 544 VAL B CA 1
ATOM 2981 C C . VAL B 2 320 ? 39.303 70.438 92.892 1.00 115.88 544 VAL B C 1
ATOM 2982 O O . VAL B 2 320 ? 38.155 70.193 92.518 1.00 115.88 544 VAL B O 1
ATOM 2986 N N . GLY B 2 321 ? 40.069 69.550 93.525 1.00 109.40 545 GLY B N 1
ATOM 2987 C CA . GLY B 2 321 ? 39.634 68.204 93.810 1.00 109.40 545 GLY B CA 1
ATOM 2988 C C . GLY B 2 321 ? 39.674 67.874 95.292 1.00 109.40 545 GLY B C 1
ATOM 2989 O O . GLY B 2 321 ? 39.610 68.737 96.162 1.00 109.40 545 GLY B O 1
ATOM 2990 N N . GLY B 2 322 ? 39.805 66.577 95.560 1.00 111.65 546 GLY B N 1
ATOM 2991 C CA . GLY B 2 322 ? 39.733 66.102 96.929 1.00 111.65 546 GLY B CA 1
ATOM 2992 C C . GLY B 2 322 ? 40.996 66.401 97.711 1.00 111.65 546 GLY B C 1
ATOM 2993 O O . GLY B 2 322 ? 42.088 66.531 97.154 1.00 111.65 546 GLY B O 1
ATOM 2994 N N . ARG B 2 323 ? 40.835 66.500 99.029 1.00 114.72 547 ARG B N 1
ATOM 2995 C CA . ARG B 2 323 ? 41.940 66.880 99.894 1.00 114.72 547 ARG B CA 1
ATOM 2996 C C . ARG B 2 323 ? 42.948 65.747 100.042 1.00 114.72 547 ARG B C 1
ATOM 2997 O O . ARG B 2 323 ? 42.599 64.625 100.420 1.00 114.72 547 ARG B O 1
ATOM 3005 N N . GLN B 2 324 ? 44.213 66.058 99.759 1.00 113.40 548 GLN B N 1
ATOM 3006 C CA . GLN B 2 324 ? 45.313 65.112 99.867 1.00 113.40 548 GLN B CA 1
ATOM 3007 C C . GLN B 2 324 ? 46.277 65.448 100.991 1.00 113.40 548 GLN B C 1
ATOM 3008 O O . GLN B 2 324 ? 47.419 64.981 100.968 1.00 113.40 548 GLN B O 1
ATOM 3014 N N . TYR B 2 325 ? 45.862 66.257 101.961 1.00 113.51 549 TYR B N 1
ATOM 3015 C CA . TYR B 2 325 ? 46.774 66.823 102.937 1.00 113.51 549 TYR B CA 1
ATOM 3016 C C . TYR B 2 325 ? 46.125 66.863 104.308 1.00 113.51 549 TYR B C 1
ATOM 3017 O O . TYR B 2 325 ? 44.900 66.952 104.416 1.00 113.51 549 TYR B O 1
ATOM 3026 N N . PRO B 2 326 ? 46.914 66.778 105.374 1.00 121.87 550 PRO B N 1
ATOM 3027 C CA . PRO B 2 326 ? 46.387 67.101 106.700 1.00 121.87 550 PRO B CA 1
ATOM 3028 C C . PRO B 2 326 ? 46.102 68.589 106.821 1.00 121.87 550 PRO B C 1
ATOM 3029 O O . PRO B 2 326 ? 46.627 69.418 106.076 1.00 121.87 550 PRO B O 1
ATOM 3033 N N . ASP B 2 327 ? 45.247 68.922 107.783 1.00 127.37 551 ASP B N 1
ATOM 3034 C CA . ASP B 2 327 ? 44.772 70.289 107.901 1.00 127.37 551 ASP B CA 1
ATOM 3035 C C . ASP B 2 327 ? 45.725 71.126 108.752 1.00 127.37 551 ASP B C 1
ATOM 3036 O O . ASP B 2 327 ? 46.602 70.611 109.447 1.00 127.37 551 ASP B O 1
ATOM 3041 N N . MET B 2 328 ? 45.531 72.442 108.689 1.00 131.50 552 MET B N 1
ATOM 3042 C CA . MET B 2 328 ? 46.486 73.404 109.234 1.00 131.50 552 MET B CA 1
ATOM 3043 C C . MET B 2 328 ? 46.396 73.409 110.752 1.00 131.50 552 MET B C 1
ATOM 3044 O O . MET B 2 328 ? 45.436 73.920 111.333 1.00 131.50 552 MET B O 1
ATOM 3049 N N . VAL B 2 329 ? 47.390 72.773 111.376 1.00 133.63 553 VAL B N 1
ATOM 3050 C CA . VAL B 2 329 ? 47.623 72.917 112.841 1.00 133.63 553 VAL B CA 1
ATOM 3051 C C . VAL B 2 329 ? 48.446 74.192 113.053 1.00 133.63 553 VAL B C 1
ATOM 3052 O O . VAL B 2 329 ? 49.036 74.687 112.072 1.00 133.63 553 VAL B O 1
ATOM 3056 N N . TYR B 2 330 ? 48.461 74.705 114.284 1.00 133.06 554 TYR B N 1
ATOM 3057 C CA . TYR B 2 330 ? 49.210 75.917 114.598 1.00 133.06 554 TYR B CA 1
ATOM 3058 C C . TYR B 2 330 ? 50.702 75.730 114.325 1.00 133.06 554 TYR B C 1
ATOM 3059 O O . TYR B 2 330 ? 51.249 74.640 114.502 1.00 133.06 554 TYR B O 1
ATOM 3068 N N . GLU B 2 331 ? 51.352 76.809 113.888 1.00 124.98 555 GLU B N 1
ATOM 3069 C CA . GLU B 2 331 ? 52.738 76.770 113.444 1.00 124.98 555 GLU B CA 1
ATOM 3070 C C . GLU B 2 331 ? 53.662 77.580 114.350 1.00 124.98 555 GLU B C 1
ATOM 3071 O O . GLU B 2 331 ? 54.888 77.458 114.236 1.00 124.98 555 GLU B O 1
ATOM 3077 N N . SER B 2 332 ? 53.108 78.351 115.287 1.00 132.58 556 SER B N 1
ATOM 3078 C CA . SER B 2 332 ? 53.894 79.261 116.118 1.00 132.58 556 SER B CA 1
ATOM 3079 C C . SER B 2 332 ? 54.804 78.550 117.116 1.00 132.58 556 SER B C 1
ATOM 3080 O O . SER B 2 332 ? 55.691 79.199 117.677 1.00 132.58 556 SER B O 1
ATOM 3083 N N . LYS B 2 333 ? 54.611 77.253 117.355 1.00 137.36 557 LYS B N 1
ATOM 3084 C CA . LYS B 2 333 ? 55.535 76.468 118.166 1.00 137.36 557 LYS B CA 1
ATOM 3085 C C . LYS B 2 333 ? 56.544 75.684 117.338 1.00 137.36 557 LYS B C 1
ATOM 3086 O O . LYS B 2 333 ? 57.232 74.816 117.886 1.00 137.36 557 LYS B O 1
ATOM 3092 N N . VAL B 2 334 ? 56.638 75.951 116.037 1.00 132.25 558 VAL B N 1
ATOM 3093 C CA . VAL B 2 334 ? 57.665 75.380 115.176 1.00 132.25 558 VAL B CA 1
ATOM 3094 C C . VAL B 2 334 ? 58.483 76.539 114.633 1.00 132.25 558 VAL B C 1
ATOM 3095 O O . VAL B 2 334 ? 57.951 77.411 113.935 1.00 132.25 558 VAL B O 1
ATOM 3099 N N . ALA B 2 335 ? 59.785 76.530 114.941 1.00 118.03 559 ALA B N 1
ATOM 3100 C CA . ALA B 2 335 ? 60.664 77.703 114.723 1.00 118.03 559 ALA B CA 1
ATOM 3101 C C . ALA B 2 335 ? 60.889 77.952 113.226 1.00 118.03 559 ALA B C 1
ATOM 3102 O O . ALA B 2 335 ? 60.517 77.084 112.410 1.00 118.03 559 ALA B O 1
ATOM 3104 N N . LEU B 2 336 ? 61.499 79.092 112.888 1.00 103.97 560 LEU B N 1
ATOM 3105 C CA . LEU B 2 336 ? 61.750 79.444 111.463 1.00 103.97 560 LEU B CA 1
ATOM 3106 C C . LEU B 2 336 ? 63.237 79.752 111.276 1.00 103.97 560 LEU B C 1
ATOM 3107 O O . LEU B 2 336 ? 63.908 80.039 112.287 1.00 103.97 560 LEU B O 1
ATOM 3112 N N . GLY B 2 337 ? 63.734 79.696 110.038 1.00 88.76 561 GLY B N 1
ATOM 3113 C CA . GLY B 2 337 ? 65.190 79.755 109.789 1.00 88.76 561 GLY B CA 1
ATOM 3114 C C . GLY B 2 337 ? 65.753 81.158 109.929 1.00 88.76 561 GLY B C 1
ATOM 3115 O O . GLY B 2 337 ? 64.958 82.108 110.064 1.00 88.76 561 GLY B O 1
ATOM 3116 N N . PRO B 2 338 ? 67.093 81.342 109.923 1.00 79.33 562 PRO B N 1
ATOM 3117 C CA . PRO B 2 338 ? 67.695 82.679 109.971 1.00 79.33 562 PRO B CA 1
ATOM 3118 C C . PRO B 2 338 ? 67.772 83.255 108.550 1.00 79.33 562 PRO B C 1
ATOM 3119 O O . PRO B 2 338 ? 67.402 82.557 107.624 1.00 79.33 562 PRO B O 1
ATOM 3123 N N . ALA B 2 339 ? 68.257 84.495 108.408 1.00 78.20 563 ALA B N 1
ATOM 3124 C CA . ALA B 2 339 ? 68.325 85.108 107.064 1.00 78.20 563 ALA B CA 1
ATOM 3125 C C . ALA B 2 339 ? 69.457 84.471 106.256 1.00 78.20 563 ALA B C 1
ATOM 3126 O O . ALA B 2 339 ? 70.340 83.853 106.870 1.00 78.20 563 ALA B O 1
ATOM 3128 N N . ILE B 2 340 ? 69.402 84.580 104.928 1.00 74.66 564 ILE B N 1
ATOM 3129 C CA . ILE B 2 340 ? 70.516 84.070 104.077 1.00 74.66 564 ILE B CA 1
ATOM 3130 C C . ILE B 2 340 ? 70.979 85.205 103.165 1.00 74.66 564 ILE B C 1
ATOM 3131 O O . ILE B 2 340 ? 70.127 85.811 102.495 1.00 74.66 564 ILE B O 1
ATOM 3136 N N . SER B 2 341 ? 72.283 85.457 103.126 1.00 78.67 565 SER B N 1
ATOM 3137 C CA . SER B 2 341 ? 72.817 86.495 102.213 1.00 78.67 565 SER B CA 1
ATOM 3138 C C . SER B 2 341 ? 73.940 85.868 101.396 1.00 78.67 565 SER B C 1
ATOM 3139 O O . SER B 2 341 ? 74.931 85.427 102.002 1.00 78.67 565 SER B O 1
ATOM 3142 N N . LEU B 2 342 ? 73.698 85.783 100.102 1.00 83.20 566 LEU B N 1
ATOM 3143 C CA . LEU B 2 342 ? 74.582 85.071 99.158 1.00 83.20 566 LEU B CA 1
ATOM 3144 C C . LEU B 2 342 ? 75.578 86.097 98.615 1.00 83.20 566 LEU B C 1
ATOM 3145 O O . LEU B 2 342 ? 75.458 86.457 97.427 1.00 83.20 566 LEU B O 1
ATOM 3150 N N . GLU B 2 343 ? 76.495 86.593 99.447 1.00 87.65 567 GLU B N 1
ATOM 3151 C CA . GLU B 2 343 ? 77.482 87.600 98.970 1.00 87.65 567 GLU B CA 1
ATOM 3152 C C . GLU B 2 343 ? 78.757 87.459 99.794 1.00 87.65 567 GLU B C 1
ATOM 3153 O O . GLU B 2 343 ? 78.716 87.805 100.991 1.00 87.65 567 GLU B O 1
ATOM 3159 N N . ARG B 2 344 ? 79.835 86.930 99.201 1.00 80.22 568 ARG B N 1
ATOM 3160 C CA . ARG B 2 344 ? 80.891 86.434 100.070 1.00 80.22 568 ARG B CA 1
ATOM 3161 C C . ARG B 2 344 ? 81.517 87.523 100.922 1.00 80.22 568 ARG B C 1
ATOM 3162 O O . ARG B 2 344 ? 82.179 87.210 101.911 1.00 80.22 568 ARG B O 1
ATOM 3170 N N . LEU B 2 345 ? 81.348 88.788 100.535 1.00 73.82 569 LEU B N 1
ATOM 3171 C CA . LEU B 2 345 ? 81.854 89.895 101.334 1.00 73.82 569 LEU B CA 1
ATOM 3172 C C . LEU B 2 345 ? 81.176 89.963 102.691 1.00 73.82 569 LEU B C 1
ATOM 3173 O O . LEU B 2 345 ? 81.818 90.276 103.692 1.00 73.82 569 LEU B O 1
ATOM 3178 N N . ASP B 2 346 ? 79.863 89.708 102.694 1.00 81.17 570 ASP B N 1
ATOM 3179 C CA . ASP B 2 346 ? 79.058 89.669 103.945 1.00 81.17 570 ASP B CA 1
ATOM 3180 C C . ASP B 2 346 ? 79.538 88.490 104.795 1.00 81.17 570 ASP B C 1
ATOM 3181 O O . ASP B 2 346 ? 79.804 88.698 105.994 1.00 81.17 570 ASP B O 1
ATOM 3186 N N . VAL B 2 347 ? 79.674 87.310 104.181 1.00 77.55 571 VAL B N 1
ATOM 3187 C CA . VAL B 2 347 ? 80.191 86.118 104.914 1.00 77.55 571 VAL B CA 1
ATOM 3188 C C . VAL B 2 347 ? 81.612 86.446 105.377 1.00 77.55 571 VAL B C 1
ATOM 3189 O O . VAL B 2 347 ? 81.934 86.146 106.542 1.00 77.55 571 VAL B O 1
ATOM 3193 N N . GLY B 2 348 ? 82.407 87.080 104.508 1.00 77.09 572 GLY B N 1
ATOM 3194 C CA . GLY B 2 348 ? 83.773 87.492 104.887 1.00 77.09 572 GLY B CA 1
ATOM 3195 C C . GLY B 2 348 ? 83.743 88.524 106.000 1.00 77.09 572 GLY B C 1
ATOM 3196 O O . GLY B 2 348 ? 84.469 88.335 106.994 1.00 77.09 572 GLY B O 1
ATOM 3197 N N . THR B 2 349 ? 82.920 89.568 105.843 1.00 75.66 573 THR B N 1
ATOM 3198 C CA . THR B 2 349 ? 82.769 90.601 106.897 1.00 75.66 573 THR B CA 1
ATOM 3199 C C . THR B 2 349 ? 82.456 89.921 108.228 1.00 75.66 573 THR B C 1
ATOM 3200 O O . THR B 2 349 ? 83.084 90.293 109.238 1.00 75.66 573 THR B O 1
ATOM 3204 N N . ASN B 2 350 ? 81.558 88.926 108.228 1.00 81.19 574 ASN B N 1
ATOM 3205 C CA . ASN B 2 350 ? 81.121 88.310 109.507 1.00 81.19 574 ASN B CA 1
ATOM 3206 C C . ASN B 2 350 ? 82.079 87.208 109.974 1.00 81.19 574 ASN B C 1
ATOM 3207 O O . ASN B 2 350 ? 82.062 86.912 111.185 1.00 81.19 574 ASN B O 1
ATOM 3212 N N . LEU B 2 351 ? 82.856 86.636 109.051 1.00 78.65 575 LEU B N 1
ATOM 3213 C CA . LEU B 2 351 ? 84.002 85.773 109.437 1.00 78.65 575 LEU B CA 1
ATOM 3214 C C . LEU B 2 351 ? 85.098 86.680 110.005 1.00 78.65 575 LEU B C 1
ATOM 3215 O O . LEU B 2 351 ? 85.783 86.253 110.954 1.00 78.65 575 LEU B O 1
ATOM 3220 N N . GLY B 2 352 ? 85.238 87.887 109.450 1.00 87.73 576 GLY B N 1
ATOM 3221 C CA . GLY B 2 352 ? 86.115 88.910 110.049 1.00 87.73 576 GLY B CA 1
ATOM 3222 C C . GLY B 2 352 ? 85.536 89.423 111.355 1.00 87.73 576 GLY B C 1
ATOM 3223 O O . GLY B 2 352 ? 86.283 90.055 112.128 1.00 87.73 576 GLY B O 1
ATOM 3224 N N . ASN B 2 353 ? 84.241 89.184 111.563 1.00 84.53 577 ASN B N 1
ATOM 3225 C CA . ASN B 2 353 ? 83.616 89.469 112.878 1.00 84.53 577 ASN B CA 1
ATOM 3226 C C . ASN B 2 353 ? 83.992 88.317 113.804 1.00 84.53 577 ASN B C 1
ATOM 3227 O O . ASN B 2 353 ? 84.412 88.580 114.941 1.00 84.53 577 ASN B O 1
ATOM 3232 N N . ALA B 2 354 ? 83.781 87.088 113.319 1.00 85.22 578 ALA B N 1
ATOM 3233 C CA . ALA B 2 354 ? 84.246 85.863 114.005 1.00 85.22 578 ALA B CA 1
ATOM 3234 C C . ALA B 2 354 ? 85.713 86.050 114.390 1.00 85.22 578 ALA B C 1
ATOM 3235 O O . ALA B 2 354 ? 86.068 85.678 115.515 1.00 85.22 578 ALA B O 1
ATOM 3237 N N . LEU B 2 355 ? 86.518 86.631 113.497 1.00 93.49 579 LEU B N 1
ATOM 3238 C CA . LEU B 2 355 ? 87.943 86.916 113.816 1.00 93.49 579 LEU B CA 1
ATOM 3239 C C . LEU B 2 355 ? 87.995 87.909 114.982 1.00 93.49 579 LEU B C 1
ATOM 3240 O O . LEU B 2 355 ? 88.801 87.689 115.908 1.00 93.49 579 LEU B O 1
ATOM 3245 N N . LYS B 2 356 ? 87.139 88.936 114.955 1.00 92.98 580 LYS B N 1
ATOM 3246 C CA . LYS B 2 356 ? 87.082 89.936 116.056 1.00 92.98 580 LYS B CA 1
ATOM 3247 C C . LYS B 2 356 ? 86.653 89.238 117.352 1.00 92.98 580 LYS B C 1
ATOM 3248 O O . LYS B 2 356 ? 87.232 89.551 118.408 1.00 92.98 580 LYS B O 1
ATOM 3254 N N . LYS B 2 357 ? 85.688 88.316 117.266 1.00 96.09 581 LYS B N 1
ATOM 3255 C CA . LYS B 2 357 ? 85.213 87.579 118.468 1.00 96.09 581 LYS B CA 1
ATOM 3256 C C . LYS B 2 357 ? 86.381 86.764 119.031 1.00 96.09 581 LYS B C 1
ATOM 3257 O O . LYS B 2 357 ? 86.559 86.765 120.267 1.00 96.09 581 LYS B O 1
ATOM 3263 N N . LEU B 2 358 ? 87.165 86.132 118.153 1.00 96.31 582 LEU B N 1
ATOM 3264 C CA . LEU B 2 358 ? 88.341 85.333 118.583 1.00 96.31 582 LEU B CA 1
ATOM 3265 C C . LEU B 2 358 ? 89.322 86.264 119.300 1.00 96.31 582 LEU B C 1
ATOM 3266 O O . LEU B 2 358 ? 89.871 85.853 120.343 1.00 96.31 582 LEU B O 1
ATOM 3271 N N . ASP B 2 359 ? 89.516 87.469 118.754 1.00 96.17 583 ASP B N 1
ATOM 3272 C CA . ASP B 2 359 ? 90.396 88.493 119.377 1.00 96.17 583 ASP B CA 1
ATOM 3273 C C . ASP B 2 359 ? 89.799 88.910 120.726 1.00 96.17 583 ASP B C 1
ATOM 3274 O O . ASP B 2 359 ? 90.465 89.699 121.425 1.00 96.17 583 ASP B O 1
ATOM 3279 N N . GLN C 1 1 ? 113.201 74.687 102.272 1.00 74.15 136 GLN C N 1
ATOM 3280 C CA . GLN C 1 1 ? 112.313 75.620 102.952 1.00 74.15 136 GLN C CA 1
ATOM 3281 C C . GLN C 1 1 ? 111.030 74.932 103.366 1.00 74.15 136 GLN C C 1
ATOM 3282 O O . GLN C 1 1 ? 110.534 75.129 104.471 1.00 74.15 136 GLN C O 1
ATOM 3288 N N . ILE C 1 2 ? 110.497 74.117 102.467 1.00 71.42 137 ILE C N 1
ATOM 3289 C CA . ILE C 1 2 ? 109.296 73.348 102.760 1.00 71.42 137 ILE C CA 1
ATOM 3290 C C . ILE C 1 2 ? 109.683 72.094 103.531 1.00 71.42 137 ILE C C 1
ATOM 3291 O O . ILE C 1 2 ? 110.553 71.331 103.105 1.00 71.42 137 ILE C O 1
ATOM 3296 N N . HIS C 1 3 ? 109.040 71.888 104.680 1.00 75.20 138 HIS C N 1
ATOM 3297 C CA . HIS C 1 3 ? 109.224 70.667 105.458 1.00 75.20 138 HIS C CA 1
ATOM 3298 C C . HIS C 1 3 ? 108.319 69.591 104.865 1.00 75.20 138 HIS C C 1
ATOM 3299 O O . HIS C 1 3 ? 107.235 69.289 105.369 1.00 75.20 138 HIS C O 1
ATOM 3306 N N . TRP C 1 4 ? 108.791 68.995 103.765 1.00 65.24 139 TRP C N 1
ATOM 3307 C CA . TRP C 1 4 ? 108.051 67.945 103.078 1.00 65.24 139 TRP C CA 1
ATOM 3308 C C . TRP C 1 4 ? 107.914 66.681 103.917 1.00 65.24 139 TRP C C 1
ATOM 3309 O O . TRP C 1 4 ? 107.021 65.872 103.647 1.00 65.24 139 TRP C O 1
ATOM 3320 N N . ASN C 1 5 ? 108.792 66.488 104.908 1.00 72.06 140 ASN C N 1
ATOM 3321 C CA . ASN C 1 5 ? 108.789 65.289 105.737 1.00 72.06 140 ASN C CA 1
ATOM 3322 C C . ASN C 1 5 ? 107.522 65.162 106.563 1.00 72.06 140 ASN C C 1
ATOM 3323 O O . ASN C 1 5 ? 107.091 64.040 106.839 1.00 72.06 140 ASN C O 1
ATOM 3328 N N . ASN C 1 6 ? 106.898 66.297 106.881 1.00 72.00 141 ASN C N 1
ATOM 3329 C CA . ASN C 1 6 ? 105.560 66.273 107.524 1.00 72.00 141 ASN C CA 1
ATOM 3330 C C . ASN C 1 6 ? 104.478 66.132 106.450 1.00 72.00 141 ASN C C 1
ATOM 3331 O O . ASN C 1 6 ? 103.328 65.814 106.817 1.00 72.00 141 ASN C O 1
ATOM 3336 N N . LEU C 1 7 ? 104.822 66.376 105.181 1.00 73.04 142 LEU C N 1
ATOM 3337 C CA . LEU C 1 7 ? 103.768 66.463 104.176 1.00 73.04 142 LEU C CA 1
ATOM 3338 C C . LEU C 1 7 ? 103.425 65.133 103.521 1.00 73.04 142 LEU C C 1
ATOM 3339 O O . LEU C 1 7 ? 102.286 64.945 103.081 1.00 73.04 142 LEU C O 1
ATOM 3344 N N . SER C 1 8 ? 104.373 64.215 103.416 1.00 71.94 143 SER C N 1
ATOM 3345 C CA . SER C 1 8 ? 104.065 62.954 102.761 1.00 71.94 143 SER C CA 1
ATOM 3346 C C . SER C 1 8 ? 103.316 61.988 103.665 1.00 71.94 143 SER C C 1
ATOM 3347 O O . SER C 1 8 ? 102.812 60.973 103.174 1.00 71.94 143 SER C O 1
ATOM 3350 N N . THR C 1 9 ? 103.218 62.279 104.967 1.00 71.31 144 THR C N 1
ATOM 3351 C CA . THR C 1 9 ? 102.552 61.362 105.886 1.00 71.31 144 THR C CA 1
ATOM 3352 C C . THR C 1 9 ? 101.047 61.339 105.674 1.00 71.31 144 THR C C 1
ATOM 3353 O O . THR C 1 9 ? 100.391 60.350 106.015 1.00 71.31 144 THR C O 1
ATOM 3357 N N . ILE C 1 10 ? 100.477 62.417 105.142 1.00 64.36 145 ILE C N 1
ATOM 3358 C CA . ILE C 1 10 ? 99.137 62.385 104.576 1.00 64.36 145 ILE C CA 1
ATOM 3359 C C . ILE C 1 10 ? 99.171 62.639 103.080 1.00 64.36 145 ILE C C 1
ATOM 3360 O O . ILE C 1 10 ? 98.142 62.961 102.483 1.00 64.36 145 ILE C O 1
ATOM 3365 N N . GLY C 1 11 ? 100.335 62.497 102.461 1.00 60.67 146 GLY C N 1
ATOM 3366 C CA . GLY C 1 11 ? 100.388 62.469 101.022 1.00 60.67 146 GLY C CA 1
ATOM 3367 C C . GLY C 1 11 ? 100.269 63.831 100.394 1.00 60.67 146 GLY C C 1
ATOM 3368 O O . GLY C 1 11 ? 99.247 64.141 99.787 1.00 60.67 146 GLY C O 1
ATOM 3369 N N . ILE C 1 12 ? 101.269 64.677 100.584 1.00 64.30 147 ILE C N 1
ATOM 3370 C CA . ILE C 1 12 ? 101.382 65.927 99.849 1.00 64.30 147 ILE C CA 1
ATOM 3371 C C . ILE C 1 12 ? 102.691 65.865 99.091 1.00 64.30 147 ILE C C 1
ATOM 3372 O O . ILE C 1 12 ? 103.770 65.878 99.694 1.00 64.30 147 ILE C O 1
ATOM 3377 N N . ILE C 1 13 ? 102.604 65.749 97.769 1.00 63.76 148 ILE C N 1
ATOM 3378 C CA . ILE C 1 13 ? 103.766 65.487 96.933 1.00 63.76 148 ILE C CA 1
ATOM 3379 C C . ILE C 1 13 ? 103.766 66.469 95.770 1.00 63.76 148 ILE C C 1
ATOM 3380 O O . ILE C 1 13 ? 102.895 66.405 94.896 1.00 63.76 148 ILE C O 1
ATOM 3385 N N . GLY C 1 14 ? 104.744 67.369 95.753 1.00 51.35 149 GLY C N 1
ATOM 3386 C CA . GLY C 1 14 ? 104.785 68.421 94.767 1.00 51.35 149 GLY C CA 1
ATOM 3387 C C . GLY C 1 14 ? 105.432 67.936 93.486 1.00 51.35 149 GLY C C 1
ATOM 3388 O O . GLY C 1 14 ? 106.638 67.739 93.423 1.00 51.35 149 GLY C O 1
ATOM 3389 N N . THR C 1 15 ? 104.607 67.775 92.456 1.00 56.22 150 THR C N 1
ATOM 3390 C CA . THR C 1 15 ? 105.065 67.210 91.199 1.00 56.22 150 THR C CA 1
ATOM 3391 C C . THR C 1 15 ? 105.848 68.192 90.344 1.00 56.22 150 THR C C 1
ATOM 3392 O O . THR C 1 15 ? 106.396 67.782 89.316 1.00 56.22 150 THR C O 1
ATOM 3396 N N . ASP C 1 16 ? 105.911 69.463 90.731 1.00 61.42 151 ASP C N 1
ATOM 3397 C CA . ASP C 1 16 ? 106.636 70.454 89.954 1.00 61.42 151 ASP C CA 1
ATOM 3398 C C . ASP C 1 16 ? 106.938 71.641 90.853 1.00 61.42 151 ASP C C 1
ATOM 3399 O O . ASP C 1 16 ? 106.115 72.021 91.691 1.00 61.42 151 ASP C O 1
ATOM 3404 N N . SER C 1 17 ? 108.123 72.214 90.672 1.00 64.93 152 SER C N 1
ATOM 3405 C CA . SER C 1 17 ? 108.510 73.457 91.321 1.00 64.93 152 SER C CA 1
ATOM 3406 C C . SER C 1 17 ? 109.328 74.270 90.335 1.00 64.93 152 SER C C 1
ATOM 3407 O O . SER C 1 17 ? 110.321 73.783 89.791 1.00 64.93 152 SER C O 1
ATOM 3410 N N . VAL C 1 18 ? 108.837 75.477 90.049 1.00 60.92 153 VAL C N 1
ATOM 3411 C CA . VAL C 1 18 ? 109.451 76.354 89.013 1.00 60.92 153 VAL C CA 1
ATOM 3412 C C . VAL C 1 18 ? 109.721 77.716 89.656 1.00 60.92 153 VAL C C 1
ATOM 3413 O O . VAL C 1 18 ? 109.393 77.891 90.844 1.00 60.92 153 VAL C O 1
ATOM 3417 N N . HIS C 1 19 ? 110.288 78.637 88.879 1.00 63.64 154 HIS C N 1
ATOM 3418 C CA . HIS C 1 19 ? 110.446 80.016 89.314 1.00 63.64 154 HIS C CA 1
ATOM 3419 C C . HIS C 1 19 ? 109.191 80.819 89.002 1.00 63.64 154 HIS C C 1
ATOM 3420 O O . HIS C 1 19 ? 108.133 80.266 88.704 1.00 63.64 154 HIS C O 1
ATOM 3427 N N . TYR C 1 20 ? 109.317 82.138 89.090 1.00 60.86 155 TYR C N 1
ATOM 3428 C CA . TYR C 1 20 ? 108.236 83.061 88.767 1.00 60.86 155 TYR C CA 1
ATOM 3429 C C . TYR C 1 20 ? 108.787 84.337 88.151 1.00 60.86 155 TYR C C 1
ATOM 3430 O O . TYR C 1 20 ? 109.788 84.875 88.623 1.00 60.86 155 TYR C O 1
ATOM 3439 N N . LYS C 1 21 ? 108.136 84.810 87.100 1.00 62.90 156 LYS C N 1
ATOM 3440 C CA . LYS C 1 21 ? 108.523 86.036 86.425 1.00 62.90 156 LYS C CA 1
ATOM 3441 C C . LYS C 1 21 ? 107.326 86.963 86.387 1.00 62.90 156 LYS C C 1
ATOM 3442 O O . LYS C 1 21 ? 106.188 86.495 86.396 1.00 62.90 156 LYS C O 1
ATOM 3448 N N . ILE C 1 22 ? 107.577 88.264 86.342 1.00 65.31 157 ILE C N 1
ATOM 3449 C CA . ILE C 1 22 ? 106.537 89.246 86.105 1.00 65.31 157 ILE C CA 1
ATOM 3450 C C . ILE C 1 22 ? 106.999 90.117 84.944 1.00 65.31 157 ILE C C 1
ATOM 3451 O O . ILE C 1 22 ? 108.199 90.308 84.715 1.00 65.31 157 ILE C O 1
ATOM 3456 N N . MET C 1 23 ? 106.050 90.582 84.141 1.00 75.40 158 MET C N 1
ATOM 3457 C CA . MET C 1 23 ? 106.397 91.393 82.982 1.00 75.40 158 MET C CA 1
ATOM 3458 C C . MET C 1 23 ? 106.392 92.857 83.399 1.00 75.40 158 MET C C 1
ATOM 3459 O O . MET C 1 23 ? 105.597 93.278 84.240 1.00 75.40 158 MET C O 1
ATOM 3464 N N . THR C 1 24 ? 107.327 93.615 82.837 1.00 83.67 159 THR C N 1
ATOM 3465 C CA . THR C 1 24 ? 107.392 95.050 83.022 1.00 83.67 159 THR C CA 1
ATOM 3466 C C . THR C 1 24 ? 107.233 95.753 81.685 1.00 83.67 159 THR C C 1
ATOM 3467 O O . THR C 1 24 ? 107.394 95.155 80.604 1.00 83.67 159 THR C O 1
ATOM 3471 N N . ARG C 1 25 ? 106.952 97.056 81.781 1.00 70.62 160 ARG C N 1
ATOM 3472 C CA . ARG C 1 25 ? 106.490 97.892 80.677 1.00 70.62 160 ARG C CA 1
ATOM 3473 C C . ARG C 1 25 ? 107.410 99.100 80.561 1.00 70.62 160 ARG C C 1
ATOM 3474 O O . ARG C 1 25 ? 107.122 100.165 81.124 1.00 70.62 160 ARG C O 1
ATOM 3482 N N . PRO C 1 26 ? 108.534 98.973 79.850 1.00 82.30 161 PRO C N 1
ATOM 3483 C CA . PRO C 1 26 ? 109.434 100.129 79.723 1.00 82.30 161 PRO C CA 1
ATOM 3484 C C . PRO C 1 26 ? 108.924 101.175 78.760 1.00 82.30 161 PRO C C 1
ATOM 3485 O O . PRO C 1 26 ? 109.198 102.366 78.947 1.00 82.30 161 PRO C O 1
ATOM 3489 N N . SER C 1 27 ? 108.206 100.769 77.719 1.00 80.18 162 SER C N 1
ATOM 3490 C CA . SER C 1 27 ? 107.732 101.716 76.726 1.00 80.18 162 SER C CA 1
ATOM 3491 C C . SER C 1 27 ? 106.357 101.291 76.235 1.00 80.18 162 SER C C 1
ATOM 3492 O O . SER C 1 27 ? 105.725 100.391 76.789 1.00 80.18 162 SER C O 1
ATOM 3495 N N . HIS C 1 28 ? 105.898 101.967 75.186 1.00 76.13 163 HIS C N 1
ATOM 3496 C CA . HIS C 1 28 ? 104.538 101.831 74.697 1.00 76.13 163 HIS C CA 1
ATOM 3497 C C . HIS C 1 28 ? 104.548 101.816 73.177 1.00 76.13 163 HIS C C 1
ATOM 3498 O O . HIS C 1 28 ? 105.596 101.934 72.539 1.00 76.13 163 HIS C O 1
ATOM 3505 N N . GLN C 1 29 ? 103.360 101.692 72.594 1.00 76.08 164 GLN C N 1
ATOM 3506 C CA . GLN C 1 29 ? 103.258 101.671 71.145 1.00 76.08 164 GLN C CA 1
ATOM 3507 C C . GLN C 1 29 ? 101.845 102.073 70.753 1.00 76.08 164 GLN C C 1
ATOM 3508 O O . GLN C 1 29 ? 100.895 101.790 71.482 1.00 76.08 164 GLN C O 1
ATOM 3514 N N . TYR C 1 30 ? 101.705 102.716 69.597 1.00 75.12 165 TYR C N 1
ATOM 3515 C CA . TYR C 1 30 ? 100.407 103.257 69.220 1.00 75.12 165 TYR C CA 1
ATOM 3516 C C . TYR C 1 30 ? 99.642 102.342 68.277 1.00 75.12 165 TYR C C 1
ATOM 3517 O O . TYR C 1 30 ? 100.224 101.679 67.413 1.00 75.12 165 TYR C O 1
ATOM 3526 N N . LEU C 1 31 ? 98.315 102.342 68.437 1.00 76.68 166 LEU C N 1
ATOM 3527 C CA . LEU C 1 31 ? 97.429 101.369 67.804 1.00 76.68 166 LEU C CA 1
ATOM 3528 C C . LEU C 1 31 ? 96.059 102.019 67.637 1.00 76.68 166 LEU C C 1
ATOM 3529 O O . LEU C 1 31 ? 95.351 102.219 68.623 1.00 76.68 166 LEU C O 1
ATOM 3534 N N . VAL C 1 32 ? 95.682 102.345 66.406 1.00 79.90 167 VAL C N 1
ATOM 3535 C CA . VAL C 1 32 ? 94.475 103.121 66.138 1.00 79.90 167 VAL C CA 1
ATOM 3536 C C . VAL C 1 32 ? 93.360 102.179 65.713 1.00 79.90 167 VAL C C 1
ATOM 3537 O O . VAL C 1 32 ? 93.475 101.494 64.689 1.00 79.90 167 VAL C O 1
ATOM 3541 N N . ILE C 1 33 ? 92.279 102.142 66.490 1.00 72.35 168 ILE C N 1
ATOM 3542 C CA . ILE C 1 33 ? 91.069 101.431 66.104 1.00 72.35 168 ILE C CA 1
ATOM 3543 C C . ILE C 1 33 ? 90.221 102.419 65.322 1.00 72.35 168 ILE C C 1
ATOM 3544 O O . ILE C 1 33 ? 89.648 103.368 65.882 1.00 72.35 168 ILE C O 1
ATOM 3549 N N . LYS C 1 34 ? 90.179 102.202 64.016 1.00 80.54 169 LYS C N 1
ATOM 3550 C CA . LYS C 1 34 ? 89.299 102.924 63.113 1.00 80.54 169 LYS C CA 1
ATOM 3551 C C . LYS C 1 34 ? 87.994 102.145 63.055 1.00 80.54 169 LYS C C 1
ATOM 3552 O O . LYS C 1 34 ? 87.911 101.104 62.400 1.00 80.54 169 LYS C O 1
ATOM 3558 N N . LEU C 1 35 ? 86.969 102.647 63.755 1.00 65.36 170 LEU C N 1
ATOM 3559 C CA . LEU C 1 35 ? 85.701 101.928 63.874 1.00 65.36 170 LEU C CA 1
ATOM 3560 C C . LEU C 1 35 ? 84.980 101.837 62.541 1.00 65.36 170 LEU C C 1
ATOM 3561 O O . LEU C 1 35 ? 84.223 100.890 62.308 1.00 65.36 170 LEU C O 1
ATOM 3566 N N . MET C 1 36 ? 85.243 102.821 61.674 1.00 73.63 171 MET C N 1
ATOM 3567 C CA . MET C 1 36 ? 84.608 102.907 60.332 1.00 73.63 171 MET C CA 1
ATOM 3568 C C . MET C 1 36 ? 85.278 101.904 59.388 1.00 73.63 171 MET C C 1
ATOM 3569 O O . MET C 1 36 ? 86.513 101.978 59.228 1.00 73.63 171 MET C O 1
ATOM 3574 N N . PRO C 1 37 ? 84.524 100.982 58.747 1.00 65.90 172 PRO C N 1
ATOM 3575 C CA . PRO C 1 37 ? 85.104 100.051 57.775 1.00 65.90 172 PRO C CA 1
ATOM 3576 C C . PRO C 1 37 ? 85.556 100.826 56.528 1.00 65.90 172 PRO C C 1
ATOM 3577 O O . PRO C 1 37 ? 84.709 101.250 55.764 1.00 65.90 172 PRO C O 1
ATOM 3581 N N . ASN C 1 38 ? 86.872 100.998 56.371 1.00 87.65 173 ASN C N 1
ATOM 3582 C CA . ASN C 1 38 ? 87.434 101.906 55.342 1.00 87.65 173 ASN C CA 1
ATOM 3583 C C . ASN C 1 38 ? 87.402 101.150 54.019 1.00 87.65 173 ASN C C 1
ATOM 3584 O O . ASN C 1 38 ? 88.481 100.832 53.493 1.00 87.65 173 ASN C O 1
ATOM 3589 N N . VAL C 1 39 ? 86.210 100.905 53.486 1.00 86.35 174 VAL C N 1
ATOM 3590 C CA . VAL C 1 39 ? 86.135 100.071 52.255 1.00 86.35 174 VAL C CA 1
ATOM 3591 C C . VAL C 1 39 ? 85.330 100.832 51.203 1.00 86.35 174 VAL C C 1
ATOM 3592 O O . VAL C 1 39 ? 84.202 100.407 50.902 1.00 86.35 174 VAL C O 1
ATOM 3596 N N . SER C 1 40 ? 85.915 101.895 50.644 1.00 89.08 175 SER C N 1
ATOM 3597 C CA . SER C 1 40 ? 85.230 102.679 49.584 1.00 89.08 175 SER C CA 1
ATOM 3598 C C . SER C 1 40 ? 84.924 101.755 48.404 1.00 89.08 175 SER C C 1
ATOM 3599 O O . SER C 1 40 ? 84.118 102.135 47.536 1.00 89.08 175 SER C O 1
ATOM 3602 N N . LEU C 1 41 ? 85.527 100.561 48.404 1.00 93.92 176 LEU C N 1
ATOM 3603 C CA . LEU C 1 41 ? 85.220 99.521 47.385 1.00 93.92 176 LEU C CA 1
ATOM 3604 C C . LEU C 1 41 ? 83.714 99.230 47.394 1.00 93.92 176 LEU C C 1
ATOM 3605 O O . LEU C 1 41 ? 83.239 98.556 46.459 1.00 93.92 176 LEU C O 1
ATOM 3610 N N . ILE C 1 42 ? 83.002 99.717 48.416 1.00 99.67 177 ILE C N 1
ATOM 3611 C CA . ILE C 1 42 ? 81.562 99.359 48.608 1.00 99.67 177 ILE C CA 1
ATOM 3612 C C . ILE C 1 42 ? 80.759 99.764 47.367 1.00 99.67 177 ILE C C 1
ATOM 3613 O O . ILE C 1 42 ? 79.616 99.294 47.244 1.00 99.67 177 ILE C O 1
ATOM 3618 N N . ASP C 1 43 ? 81.316 100.618 46.500 1.00 111.07 178 ASP C N 1
ATOM 3619 C CA . ASP C 1 43 ? 80.622 100.971 45.232 1.00 111.07 178 ASP C CA 1
ATOM 3620 C C . ASP C 1 43 ? 79.230 101.537 45.524 1.00 111.07 178 ASP C C 1
ATOM 3621 O O . ASP C 1 43 ? 78.254 101.035 44.935 1.00 111.07 178 ASP C O 1
ATOM 3626 N N . ASN C 1 44 ? 79.145 102.521 46.422 1.00 106.52 179 ASN C N 1
ATOM 3627 C CA . ASN C 1 44 ? 77.842 103.151 46.755 1.00 106.52 179 ASN C CA 1
ATOM 3628 C C . ASN C 1 44 ? 76.866 102.090 47.282 1.00 106.52 179 ASN C C 1
ATOM 3629 O O . ASN C 1 44 ? 75.697 102.099 46.850 1.00 106.52 179 ASN C O 1
ATOM 3634 N N . CYS C 1 45 ? 77.340 101.199 48.158 1.00 104.92 180 CYS C N 1
ATOM 3635 C CA . CYS C 1 45 ? 76.471 100.139 48.740 1.00 104.92 180 CYS C CA 1
ATOM 3636 C C . CYS C 1 45 ? 76.551 100.187 50.264 1.00 104.92 180 CYS C C 1
ATOM 3637 O O . CYS C 1 45 ? 77.473 100.853 50.778 1.00 104.92 180 CYS C O 1
ATOM 3640 N N . THR C 1 46 ? 75.598 99.552 50.953 1.00 96.89 181 THR C N 1
ATOM 3641 C CA . THR C 1 46 ? 75.528 99.587 52.439 1.00 96.89 181 THR C CA 1
ATOM 3642 C C . THR C 1 46 ? 75.213 101.014 52.880 1.00 96.89 181 THR C C 1
ATOM 3643 O O . THR C 1 46 ? 75.317 101.278 54.093 1.00 96.89 181 THR C O 1
ATOM 3647 N N . LYS C 1 47 ? 74.830 101.885 51.937 1.00 96.50 182 LYS C N 1
ATOM 3648 C CA . LYS C 1 47 ? 74.675 103.272 52.351 1.00 96.50 182 LYS C CA 1
ATOM 3649 C C . LYS C 1 47 ? 73.735 103.397 53.540 1.00 96.50 182 LYS C C 1
ATOM 3650 O O . LYS C 1 47 ? 74.015 104.141 54.484 1.00 96.50 182 LYS C O 1
ATOM 3656 N N . ALA C 1 48 ? 72.625 102.656 53.523 1.00 93.57 183 ALA C N 1
ATOM 3657 C CA . ALA C 1 48 ? 71.626 102.798 54.577 1.00 93.57 183 ALA C CA 1
ATOM 3658 C C . ALA C 1 48 ? 72.121 102.219 55.894 1.00 93.57 183 ALA C C 1
ATOM 3659 O O . ALA C 1 48 ? 71.885 102.796 56.960 1.00 93.57 183 ALA C O 1
ATOM 3661 N N . GLU C 1 49 ? 72.827 101.092 55.834 1.00 92.28 184 GLU C N 1
ATOM 3662 C CA . GLU C 1 49 ? 73.290 100.425 57.047 1.00 92.28 184 GLU C CA 1
ATOM 3663 C C . GLU C 1 49 ? 74.417 101.206 57.695 1.00 92.28 184 GLU C C 1
ATOM 3664 O O . GLU C 1 49 ? 74.452 101.367 58.919 1.00 92.28 184 GLU C O 1
ATOM 3670 N N . LEU C 1 50 ? 75.329 101.723 56.875 1.00 89.88 185 LEU C N 1
ATOM 3671 C CA . LEU C 1 50 ? 76.363 102.617 57.373 1.00 89.88 185 LEU C CA 1
ATOM 3672 C C . LEU C 1 50 ? 75.764 103.917 57.889 1.00 89.88 185 LEU C C 1
ATOM 3673 O O . LEU C 1 50 ? 76.259 104.489 58.865 1.00 89.88 185 LEU C O 1
ATOM 3678 N N . GLY C 1 51 ? 74.684 104.388 57.263 1.00 91.03 186 GLY C N 1
ATOM 3679 C CA . GLY C 1 51 ? 74.058 105.621 57.712 1.00 91.03 186 GLY C CA 1
ATOM 3680 C C . GLY C 1 51 ? 73.351 105.462 59.039 1.00 91.03 186 GLY C C 1
ATOM 3681 O O . GLY C 1 51 ? 73.328 106.385 59.859 1.00 91.03 186 GLY C O 1
ATOM 3682 N N . GLU C 1 52 ? 72.757 104.291 59.269 1.00 87.80 187 GLU C N 1
ATOM 3683 C CA . GLU C 1 52 ? 72.246 103.966 60.596 1.00 87.80 187 GLU C CA 1
ATOM 3684 C C . GLU C 1 52 ? 73.385 103.796 61.587 1.00 87.80 187 GLU C C 1
ATOM 3685 O O . GLU C 1 52 ? 73.285 104.210 62.747 1.00 87.80 187 GLU C O 1
ATOM 3691 N N . TYR C 1 53 ? 74.494 103.217 61.124 1.00 82.10 188 TYR C N 1
ATOM 3692 C CA . TYR C 1 53 ? 75.619 102.941 62.003 1.00 82.10 188 TYR C CA 1
ATOM 3693 C C . TYR C 1 53 ? 76.299 104.224 62.454 1.00 82.10 188 TYR C C 1
ATOM 3694 O O . TYR C 1 53 ? 76.873 104.278 63.543 1.00 82.10 188 TYR C O 1
ATOM 3703 N N . GLU C 1 54 ? 76.320 105.206 61.555 1.00 87.65 189 GLU C N 1
ATOM 3704 C CA . GLU C 1 54 ? 76.874 106.535 61.907 1.00 87.65 189 GLU C CA 1
ATOM 3705 C C . GLU C 1 54 ? 76.175 106.983 63.189 1.00 87.65 189 GLU C C 1
ATOM 3706 O O . GLU C 1 54 ? 76.870 107.283 64.174 1.00 87.65 189 GLU C O 1
ATOM 3712 N N . LYS C 1 55 ? 74.844 106.991 63.168 1.00 85.88 190 LYS C N 1
ATOM 3713 C CA . LYS C 1 55 ? 74.077 107.452 64.352 1.00 85.88 190 LYS C CA 1
ATOM 3714 C C . LYS C 1 55 ? 74.388 106.520 65.527 1.00 85.88 190 LYS C C 1
ATOM 3715 O O . LYS C 1 55 ? 74.626 107.034 66.637 1.00 85.88 190 LYS C O 1
ATOM 3721 N N . LEU C 1 56 ? 74.431 105.210 65.269 1.00 78.29 191 LEU C N 1
ATOM 3722 C CA . LEU C 1 56 ? 74.778 104.248 66.344 1.00 78.29 191 LEU C CA 1
ATOM 3723 C C . LEU C 1 56 ? 76.025 104.789 67.042 1.00 78.29 191 LEU C C 1
ATOM 3724 O O . LEU C 1 56 ? 76.068 104.779 68.286 1.00 78.29 191 LEU C O 1
ATOM 3729 N N . LEU C 1 57 ? 76.972 105.290 66.247 1.00 83.04 192 LEU C N 1
ATOM 3730 C CA . LEU C 1 57 ? 78.278 105.673 66.769 1.00 83.04 192 LEU C CA 1
ATOM 3731 C C . LEU C 1 57 ? 78.219 106.735 67.848 1.00 83.04 192 LEU C C 1
ATOM 3732 O O . LEU C 1 57 ? 79.149 106.808 68.652 1.00 83.04 192 LEU C O 1
ATOM 3737 N N . ASN C 1 58 ? 77.161 107.541 67.896 1.00 83.13 193 ASN C N 1
ATOM 3738 C CA . ASN C 1 58 ? 77.061 108.545 68.946 1.00 83.13 193 ASN C CA 1
ATOM 3739 C C . ASN C 1 58 ? 76.849 107.886 70.305 1.00 83.13 193 ASN C C 1
ATOM 3740 O O . ASN C 1 58 ? 77.544 108.205 71.275 1.00 83.13 193 ASN C O 1
ATOM 3745 N N . SER C 1 59 ? 75.938 106.913 70.374 1.00 79.80 194 SER C N 1
ATOM 3746 C CA . SER C 1 59 ? 75.772 106.158 71.608 1.00 79.80 194 SER C CA 1
ATOM 3747 C C . SER C 1 59 ? 76.944 105.229 71.858 1.00 79.80 194 SER C C 1
ATOM 3748 O O . SER C 1 59 ? 77.175 104.830 73.003 1.00 79.80 194 SER C O 1
ATOM 3751 N N . VAL C 1 60 ? 77.661 104.851 70.806 1.00 78.70 195 VAL C N 1
ATOM 3752 C CA . VAL C 1 60 ? 78.901 104.105 70.994 1.00 78.70 195 VAL C CA 1
ATOM 3753 C C . VAL C 1 60 ? 79.933 104.943 71.729 1.00 78.70 195 VAL C C 1
ATOM 3754 O O . VAL C 1 60 ? 80.515 104.508 72.727 1.00 78.70 195 VAL C O 1
ATOM 3758 N N . LEU C 1 61 ? 80.146 106.174 71.263 1.00 77.45 196 LEU C N 1
ATOM 3759 C CA . LEU C 1 61 ? 81.359 106.906 71.601 1.00 77.45 196 LEU C CA 1
ATOM 3760 C C . LEU C 1 61 ? 81.134 107.972 72.660 1.00 77.45 196 LEU C C 1
ATOM 3761 O O . LEU C 1 61 ? 81.880 108.027 73.640 1.00 77.45 196 LEU C O 1
ATOM 3766 N N . GLU C 1 62 ? 80.114 108.813 72.445 1.00 84.42 197 GLU C N 1
ATOM 3767 C CA . GLU C 1 62 ? 80.019 110.176 73.037 1.00 84.42 197 GLU C CA 1
ATOM 3768 C C . GLU C 1 62 ? 80.320 110.146 74.542 1.00 84.42 197 GLU C C 1
ATOM 3769 O O . GLU C 1 62 ? 81.150 110.959 74.987 1.00 84.42 197 GLU C O 1
ATOM 3775 N N . PRO C 1 63 ? 79.684 109.262 75.340 1.00 79.25 198 PRO C N 1
ATOM 3776 C CA . PRO C 1 63 ? 79.970 109.162 76.775 1.00 79.25 198 PRO C CA 1
ATOM 3777 C C . PRO C 1 63 ? 81.481 109.183 77.049 1.00 79.25 198 PRO C C 1
ATOM 3778 O O . PRO C 1 63 ? 81.925 109.992 77.844 1.00 79.25 198 PRO C O 1
ATOM 3782 N N . ILE C 1 64 ? 82.217 108.292 76.379 1.00 79.23 199 ILE C N 1
ATOM 3783 C CA . ILE C 1 64 ? 83.669 108.201 76.483 1.00 79.23 199 ILE C CA 1
ATOM 3784 C C . ILE C 1 64 ? 84.310 109.508 76.043 1.00 79.23 199 ILE C C 1
ATOM 3785 O O . ILE C 1 64 ? 85.288 109.975 76.643 1.00 79.23 199 ILE C O 1
ATOM 3790 N N . ASN C 1 65 ? 83.778 110.075 74.954 1.00 79.01 200 ASN C N 1
ATOM 3791 C CA . ASN C 1 65 ? 84.337 111.316 74.359 1.00 79.01 200 ASN C CA 1
ATOM 3792 C C . ASN C 1 65 ? 84.284 112.404 75.423 1.00 79.01 200 ASN C C 1
ATOM 3793 O O . ASN C 1 65 ? 85.312 113.062 75.654 1.00 79.01 200 ASN C O 1
ATOM 3798 N N . GLN C 1 66 ? 83.120 112.556 76.049 1.00 82.71 201 GLN C N 1
ATOM 3799 C CA . GLN C 1 66 ? 82.974 113.552 77.137 1.00 82.71 201 GLN C CA 1
ATOM 3800 C C . GLN C 1 66 ? 83.912 113.165 78.283 1.00 82.71 201 GLN C C 1
ATOM 3801 O O . GLN C 1 66 ? 84.601 114.062 78.800 1.00 82.71 201 GLN C O 1
ATOM 3807 N N . ALA C 1 67 ? 83.972 111.875 78.625 1.00 81.79 202 ALA C N 1
ATOM 3808 C CA . ALA C 1 67 ? 84.794 111.444 79.779 1.00 81.79 202 ALA C CA 1
ATOM 3809 C C . ALA C 1 67 ? 86.251 111.876 79.567 1.00 81.79 202 ALA C C 1
ATOM 3810 O O . ALA C 1 67 ? 86.910 112.238 80.559 1.00 81.79 202 ALA C O 1
ATOM 3812 N N . LEU C 1 68 ? 86.701 111.888 78.309 1.00 82.32 203 LEU C N 1
ATOM 3813 C CA . LEU C 1 68 ? 88.047 112.260 77.888 1.00 82.32 203 LEU C CA 1
ATOM 3814 C C . LEU C 1 68 ? 88.199 113.767 77.711 1.00 82.32 203 LEU C C 1
ATOM 3815 O O . LEU C 1 68 ? 89.276 114.307 77.974 1.00 82.32 203 LEU C O 1
ATOM 3820 N N . THR C 1 69 ? 87.145 114.463 77.289 1.00 83.26 204 THR C N 1
ATOM 3821 C CA . THR C 1 69 ? 87.238 115.913 77.247 1.00 83.26 204 THR C CA 1
ATOM 3822 C C . THR C 1 69 ? 87.253 116.517 78.642 1.00 83.26 204 THR C C 1
ATOM 3823 O O . THR C 1 69 ? 87.866 117.571 78.840 1.00 83.26 204 THR C O 1
ATOM 3827 N N . LEU C 1 70 ? 86.617 115.862 79.621 1.00 86.30 205 LEU C N 1
ATOM 3828 C CA . LEU C 1 70 ? 86.792 116.307 81.001 1.00 86.30 205 LEU C CA 1
ATOM 3829 C C . LEU C 1 70 ? 88.214 116.100 81.490 1.00 86.30 205 LEU C C 1
ATOM 3830 O O . LEU C 1 70 ? 88.705 116.898 82.290 1.00 86.30 205 LEU C O 1
ATOM 3835 N N . MET C 1 71 ? 88.888 115.049 81.035 1.00 93.02 206 MET C N 1
ATOM 3836 C CA . MET C 1 71 ? 90.276 114.882 81.464 1.00 93.02 206 MET C CA 1
ATOM 3837 C C . MET C 1 71 ? 91.211 115.858 80.744 1.00 93.02 206 MET C C 1
ATOM 3838 O O . MET C 1 71 ? 92.142 116.396 81.355 1.00 93.02 206 MET C O 1
ATOM 3843 N N . THR C 1 72 ? 90.971 116.120 79.456 1.00 92.02 207 THR C N 1
ATOM 3844 C CA . THR C 1 72 ? 91.877 116.995 78.710 1.00 92.02 207 THR C CA 1
ATOM 3845 C C . THR C 1 72 ? 91.675 118.461 79.063 1.00 92.02 207 THR C C 1
ATOM 3846 O O . THR C 1 72 ? 92.631 119.151 79.436 1.00 92.02 207 THR C O 1
ATOM 3850 N N . LYS C 1 73 ? 90.439 118.950 78.973 1.00 90.14 208 LYS C N 1
ATOM 3851 C CA . LYS C 1 73 ? 90.223 120.393 78.945 1.00 90.14 208 LYS C CA 1
ATOM 3852 C C . LYS C 1 73 ? 90.171 120.986 80.347 1.00 90.14 208 LYS C C 1
ATOM 3853 O O . LYS C 1 73 ? 89.802 122.153 80.514 1.00 90.14 208 LYS C O 1
ATOM 3859 N N . ASN C 1 74 ? 90.522 120.213 81.362 1.00 99.19 209 ASN C N 1
ATOM 3860 C CA . ASN C 1 74 ? 90.497 120.727 82.719 1.00 99.19 209 ASN C CA 1
ATOM 3861 C C . ASN C 1 74 ? 91.810 120.428 83.414 1.00 99.19 209 ASN C C 1
ATOM 3862 O O . ASN C 1 74 ? 92.678 121.289 83.492 1.00 99.19 209 ASN C O 1
ATOM 3867 N N . GLY D 2 3 ? 103.373 124.955 82.519 1.00 105.88 227 GLY D N 1
ATOM 3868 C CA . GLY D 2 3 ? 101.958 124.905 82.201 1.00 105.88 227 GLY D CA 1
ATOM 3869 C C . GLY D 2 3 ? 101.316 123.612 82.646 1.00 105.88 227 GLY D C 1
ATOM 3870 O O . GLY D 2 3 ? 102.001 122.610 82.842 1.00 105.88 227 GLY D O 1
ATOM 3871 N N . VAL D 2 4 ? 99.996 123.626 82.818 1.00 112.81 228 VAL D N 1
ATOM 3872 C CA . VAL D 2 4 ? 99.254 122.440 83.212 1.00 112.81 228 VAL D CA 1
ATOM 3873 C C . VAL D 2 4 ? 98.230 122.113 82.134 1.00 112.81 228 VAL D C 1
ATOM 3874 O O . VAL D 2 4 ? 97.844 122.953 81.316 1.00 112.81 228 VAL D O 1
ATOM 3878 N N . VAL D 2 5 ? 97.801 120.858 82.126 1.00 108.61 229 VAL D N 1
ATOM 3879 C CA . VAL D 2 5 ? 96.612 120.413 81.415 1.00 108.61 229 VAL D CA 1
ATOM 3880 C C . VAL D 2 5 ? 95.561 119.946 82.422 1.00 108.61 229 VAL D C 1
ATOM 3881 O O . VAL D 2 5 ? 94.475 119.501 82.063 1.00 108.61 229 VAL D O 1
ATOM 3885 N N . LEU D 2 6 ? 95.882 120.108 83.702 1.00 107.28 230 LEU D N 1
ATOM 3886 C CA . LEU D 2 6 ? 95.123 119.522 84.802 1.00 107.28 230 LEU D CA 1
ATOM 3887 C C . LEU D 2 6 ? 94.892 120.601 85.857 1.00 107.28 230 LEU D C 1
ATOM 3888 O O . LEU D 2 6 ? 95.796 120.916 86.636 1.00 107.28 230 LEU D O 1
ATOM 3893 N N . ALA D 2 7 ? 93.687 121.162 85.877 1.00 111.61 231 ALA D N 1
ATOM 3894 C CA . ALA D 2 7 ? 93.279 122.141 86.875 1.00 111.61 231 ALA D CA 1
ATOM 3895 C C . ALA D 2 7 ? 92.132 121.555 87.682 1.00 111.61 231 ALA D C 1
ATOM 3896 O O . ALA D 2 7 ? 91.112 121.150 87.111 1.00 111.61 231 ALA D O 1
ATOM 3898 N N . GLY D 2 8 ? 92.294 121.522 89.007 1.00 110.82 232 GLY D N 1
ATOM 3899 C CA . GLY D 2 8 ? 91.360 120.780 89.839 1.00 110.82 232 GLY D CA 1
ATOM 3900 C C . GLY D 2 8 ? 90.022 121.460 90.027 1.00 110.82 232 GLY D C 1
ATOM 3901 O O . GLY D 2 8 ? 88.999 120.786 90.171 1.00 110.82 232 GLY D O 1
ATOM 3902 N N . ALA D 2 9 ? 90.000 122.795 89.997 1.00 108.76 233 ALA D N 1
ATOM 3903 C CA . ALA D 2 9 ? 88.761 123.518 90.267 1.00 108.76 233 ALA D CA 1
ATOM 3904 C C . ALA D 2 9 ? 87.775 123.420 89.110 1.00 108.76 233 ALA D C 1
ATOM 3905 O O . ALA D 2 9 ? 86.588 123.714 89.283 1.00 108.76 233 ALA D O 1
ATOM 3907 N N . ALA D 2 10 ? 88.240 123.013 87.932 1.00 109.26 234 ALA D N 1
ATOM 3908 C CA . ALA D 2 10 ? 87.356 122.841 86.789 1.00 109.26 234 ALA D CA 1
ATOM 3909 C C . ALA D 2 10 ? 87.056 121.374 86.503 1.00 109.26 234 ALA D C 1
ATOM 3910 O O . ALA D 2 10 ? 86.053 121.066 85.853 1.00 109.26 234 ALA D O 1
ATOM 3912 N N . LEU D 2 11 ? 87.912 120.459 86.967 1.00 102.45 235 LEU D N 1
ATOM 3913 C CA . LEU D 2 11 ? 87.647 119.035 86.805 1.00 102.45 235 LEU D CA 1
ATOM 3914 C C . LEU D 2 11 ? 86.779 118.488 87.930 1.00 102.45 235 LEU D C 1
ATOM 3915 O O . LEU D 2 11 ? 85.725 117.899 87.676 1.00 102.45 235 LEU D O 1
ATOM 3920 N N . GLY D 2 12 ? 87.206 118.662 89.172 1.00 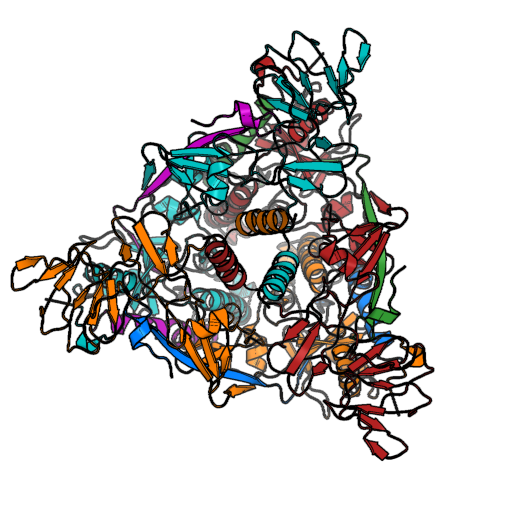102.73 236 GLY D N 1
ATOM 3921 C CA . GLY D 2 12 ? 86.418 118.173 90.280 1.00 102.73 236 GLY D CA 1
ATOM 3922 C C . GLY D 2 12 ? 86.802 116.784 90.738 1.00 102.73 236 GLY D C 1
ATOM 3923 O O . GLY D 2 12 ? 87.377 116.642 91.816 1.00 102.73 236 GLY D O 1
ATOM 3924 N N . VAL D 2 13 ? 86.507 115.753 89.946 1.00 96.67 237 VAL D N 1
ATOM 3925 C CA . VAL D 2 13 ? 86.697 114.377 90.397 1.00 96.67 237 VAL D CA 1
ATOM 3926 C C . VAL D 2 13 ? 87.331 113.534 89.292 1.00 96.67 237 VAL D C 1
ATOM 3927 O O . VAL D 2 13 ? 86.907 113.583 88.130 1.00 96.67 237 VAL D O 1
ATOM 3931 N N . ALA D 2 14 ? 88.384 112.804 89.654 1.00 86.93 238 ALA D N 1
ATOM 3932 C CA . ALA D 2 14 ? 89.115 111.851 88.828 1.00 86.93 238 ALA D CA 1
ATOM 3933 C C . ALA D 2 14 ? 90.017 111.037 89.750 1.00 86.93 238 ALA D C 1
ATOM 3934 O O . ALA D 2 14 ? 90.416 111.514 90.814 1.00 86.93 238 ALA D O 1
ATOM 3936 N N . THR D 2 15 ? 90.338 109.816 89.329 1.00 80.10 239 THR D N 1
ATOM 3937 C CA . THR D 2 15 ? 91.095 108.902 90.170 1.00 80.10 239 THR D CA 1
ATOM 3938 C C . THR D 2 15 ? 92.561 108.852 89.748 1.00 80.10 239 THR D C 1
ATOM 3939 O O . THR D 2 15 ? 93.004 109.582 88.865 1.00 80.10 239 THR D O 1
ATOM 3943 N N . ALA D 2 16 ? 93.311 107.943 90.378 1.00 74.26 240 ALA D N 1
ATOM 3944 C CA . ALA D 2 16 ? 94.759 107.891 90.200 1.00 74.26 240 ALA D CA 1
ATOM 3945 C C . ALA D 2 16 ? 95.141 107.472 88.794 1.00 74.26 240 ALA D C 1
ATOM 3946 O O . ALA D 2 16 ? 95.932 108.155 88.123 1.00 74.26 240 ALA D O 1
ATOM 3948 N N . ALA D 2 17 ? 94.583 106.355 88.337 1.00 78.27 241 ALA D N 1
ATOM 3949 C CA . ALA D 2 17 ? 94.885 105.859 87.005 1.00 78.27 241 ALA D CA 1
ATOM 3950 C C . ALA D 2 17 ? 94.381 106.814 85.942 1.00 78.27 241 ALA D C 1
ATOM 3951 O O . ALA D 2 17 ? 95.002 106.954 84.884 1.00 78.27 241 ALA D O 1
ATOM 3953 N N . GLN D 2 18 ? 93.285 107.515 86.225 1.00 76.89 242 GLN D N 1
ATOM 3954 C CA . GLN D 2 18 ? 92.759 108.486 85.275 1.00 76.89 242 GLN D CA 1
ATOM 3955 C C . GLN D 2 18 ? 93.684 109.690 85.139 1.00 76.89 242 GLN D C 1
ATOM 3956 O O . GLN D 2 18 ? 93.908 110.191 84.026 1.00 76.89 242 GLN D O 1
ATOM 3962 N N . ILE D 2 19 ? 94.241 110.151 86.260 1.00 80.96 243 ILE D N 1
ATOM 3963 C CA . ILE D 2 19 ? 95.211 111.238 86.238 1.00 80.96 243 ILE D CA 1
ATOM 3964 C C . ILE D 2 19 ? 96.454 110.829 85.467 1.00 80.96 243 ILE D C 1
ATOM 3965 O O . ILE D 2 19 ? 96.936 111.577 84.607 1.00 80.96 243 ILE D O 1
ATOM 3970 N N . THR D 2 20 ? 96.969 109.625 85.731 1.00 78.57 244 THR D N 1
ATOM 3971 C CA . THR D 2 20 ? 98.161 109.172 85.023 1.00 78.57 244 THR D CA 1
ATOM 3972 C C . THR D 2 20 ? 97.889 108.951 83.542 1.00 78.57 244 THR D C 1
ATOM 3973 O O . THR D 2 20 ? 98.767 109.211 82.711 1.00 78.57 244 THR D O 1
ATOM 3977 N N . ALA D 2 21 ? 96.674 108.530 83.189 1.00 80.97 245 ALA D N 1
ATOM 3978 C CA . ALA D 2 21 ? 96.320 108.397 81.781 1.00 80.97 245 ALA D CA 1
ATOM 3979 C C . ALA D 2 21 ? 96.211 109.749 81.103 1.00 80.97 245 ALA D C 1
ATOM 3980 O O . ALA D 2 21 ? 96.588 109.881 79.936 1.00 80.97 245 ALA D O 1
ATOM 3982 N N . GLY D 2 22 ? 95.728 110.769 81.815 1.00 84.74 246 GLY D N 1
ATOM 3983 C CA . GLY D 2 22 ? 95.697 112.102 81.234 1.00 84.74 246 GLY D CA 1
ATOM 3984 C C . GLY D 2 22 ? 97.082 112.694 81.050 1.00 84.74 246 GLY D C 1
ATOM 3985 O O . GLY D 2 22 ? 97.362 113.347 80.037 1.00 84.74 246 GLY D O 1
ATOM 3986 N N . ILE D 2 23 ? 97.968 112.459 82.019 1.00 90.77 247 ILE D N 1
ATOM 3987 C CA . ILE D 2 23 ? 99.348 112.919 81.908 1.00 90.77 247 ILE D CA 1
ATOM 3988 C C . ILE D 2 23 ? 100.046 112.223 80.752 1.00 90.77 247 ILE D C 1
ATOM 3989 O O . ILE D 2 23 ? 100.738 112.863 79.955 1.00 90.77 247 ILE D O 1
ATOM 3994 N N . ALA D 2 24 ? 99.823 110.914 80.606 1.00 93.65 248 ALA D N 1
ATOM 3995 C CA . ALA D 2 24 ? 100.433 110.175 79.507 1.00 93.65 248 ALA D CA 1
ATOM 3996 C C . ALA D 2 24 ? 99.817 110.556 78.166 1.00 93.65 248 ALA D C 1
ATOM 3997 O O . ALA D 2 24 ? 100.471 110.454 77.122 1.00 93.65 248 ALA D O 1
ATOM 3999 N N . LEU D 2 25 ? 98.555 110.988 78.172 1.00 97.90 249 LEU D N 1
ATOM 4000 C CA . LEU D 2 25 ? 97.957 111.506 76.952 1.00 97.90 249 LEU D CA 1
ATOM 4001 C C . LEU D 2 25 ? 98.594 112.827 76.561 1.00 97.90 249 LEU D C 1
ATOM 4002 O O . LEU D 2 25 ? 98.824 113.088 75.375 1.00 97.90 249 LEU D O 1
ATOM 4007 N N . HIS D 2 26 ? 98.904 113.666 77.549 1.00 112.90 250 HIS D N 1
ATOM 4008 C CA . HIS D 2 26 ? 99.610 114.900 77.233 1.00 112.90 250 HIS D CA 1
ATOM 4009 C C . HIS D 2 26 ? 101.085 114.654 76.918 1.00 112.90 250 HIS D C 1
ATOM 4010 O O . HIS D 2 26 ? 101.732 115.531 76.329 1.00 112.90 250 HIS D O 1
ATOM 4017 N N . GLN D 2 27 ? 101.629 113.488 77.283 1.00 115.59 251 GLN D N 1
ATOM 4018 C CA . GLN D 2 27 ? 102.943 113.104 76.778 1.00 115.59 251 GLN D CA 1
ATOM 4019 C C . GLN D 2 27 ? 102.912 112.916 75.271 1.00 115.59 251 GLN D C 1
ATOM 4020 O O . GLN D 2 27 ? 103.887 113.226 74.583 1.00 115.59 251 GLN D O 1
ATOM 4026 N N . SER D 2 28 ? 101.759 112.469 74.769 1.00 113.96 252 SER D N 1
ATOM 4027 C CA . SER D 2 28 ? 101.466 112.517 73.313 1.00 113.96 252 SER D CA 1
ATOM 4028 C C . SER D 2 28 ? 101.191 113.965 72.893 1.00 113.96 252 SER D C 1
ATOM 4029 O O . SER D 2 28 ? 100.309 114.600 73.499 1.00 113.96 252 SER D O 1
ATOM 4032 N N . ASN D 2 29 ? 101.982 114.465 71.941 1.00 129.30 253 ASN D N 1
ATOM 4033 C CA . ASN D 2 29 ? 101.865 115.857 71.437 1.00 129.30 253 ASN D CA 1
ATOM 4034 C C . ASN D 2 29 ? 101.007 115.835 70.171 1.00 129.30 253 ASN D C 1
ATOM 4035 O O . ASN D 2 29 ? 101.157 116.750 69.340 1.00 129.30 253 ASN D O 1
ATOM 4040 N N . LEU D 2 30 ? 100.099 114.859 70.070 1.00 127.95 254 LEU D N 1
ATOM 4041 C CA . LEU D 2 30 ? 99.230 114.739 68.870 1.00 127.95 254 LEU D CA 1
ATOM 4042 C C . LEU D 2 30 ? 98.394 116.015 68.752 1.00 127.95 254 LEU D C 1
ATOM 4043 O O . LEU D 2 30 ? 98.251 116.506 67.625 1.00 127.95 254 LEU D O 1
ATOM 4048 N N . ASN D 2 31 ? 97.894 116.535 69.878 1.00 134.42 255 ASN D N 1
ATOM 4049 C CA . ASN D 2 31 ? 97.110 117.799 69.870 1.00 134.42 255 ASN D CA 1
ATOM 4050 C C . ASN D 2 31 ? 98.026 118.959 69.462 1.00 134.42 255 ASN D C 1
ATOM 4051 O O . ASN D 2 31 ? 97.608 119.765 68.607 1.00 134.42 255 ASN D O 1
ATOM 4056 N N . ALA D 2 32 ? 99.223 119.034 70.053 1.00 143.34 256 ALA D N 1
ATOM 4057 C CA . ALA D 2 32 ? 100.210 120.085 69.713 1.00 143.34 256 ALA D CA 1
ATOM 4058 C C . ALA D 2 32 ? 100.520 120.026 68.214 1.00 143.34 256 ALA D C 1
ATOM 4059 O O . ALA D 2 32 ? 100.414 121.076 67.548 1.00 143.34 256 ALA D O 1
ATOM 4061 N N . GLN D 2 33 ? 100.868 118.841 67.706 1.00 142.24 257 GLN D N 1
ATOM 4062 C CA . GLN D 2 33 ? 101.171 118.661 66.259 1.00 142.24 257 GLN D CA 1
ATOM 4063 C C . GLN D 2 33 ? 99.866 118.732 65.458 1.00 142.24 257 GLN D C 1
ATOM 4064 O O . GLN D 2 33 ? 98.792 118.618 66.070 1.00 142.24 257 GLN D O 1
ATOM 4070 N N . ALA D 2 34 ? 99.941 118.992 64.150 1.00 128.42 258 ALA D N 1
ATOM 4071 C CA . ALA D 2 34 ? 98.701 118.952 63.341 1.00 128.42 258 ALA D CA 1
ATOM 4072 C C . ALA D 2 34 ? 98.172 117.513 63.358 1.00 128.42 258 ALA D C 1
ATOM 4073 O O . ALA D 2 34 ? 98.965 116.588 63.090 1.00 128.42 258 ALA D O 1
ATOM 4075 N N . ILE D 2 35 ? 96.874 117.338 63.633 1.00 118.36 259 ILE D N 1
ATOM 4076 C CA . ILE D 2 35 ? 96.262 115.975 63.647 1.00 118.36 259 ILE D CA 1
ATOM 4077 C C . ILE D 2 35 ? 95.818 115.627 62.224 1.00 118.36 259 ILE D C 1
ATOM 4078 O O . ILE D 2 35 ? 95.411 114.471 62.000 1.00 118.36 259 ILE D O 1
ATOM 4083 N N . GLN D 2 36 ? 95.898 116.594 61.306 1.00 111.92 260 GLN D N 1
ATOM 4084 C CA . GLN D 2 36 ? 95.492 116.363 59.895 1.00 111.92 260 GLN D CA 1
ATOM 4085 C C . GLN D 2 36 ? 96.395 115.285 59.289 1.00 111.92 260 GLN D C 1
ATOM 4086 O O . GLN D 2 36 ? 95.866 114.410 58.586 1.00 111.92 260 GLN D O 1
ATOM 4092 N N . SER D 2 37 ? 97.694 115.320 59.602 1.00 108.34 261 SER D N 1
ATOM 4093 C CA . SER D 2 37 ? 98.649 114.338 59.025 1.00 108.34 261 SER D CA 1
ATOM 4094 C C . SER D 2 37 ? 98.230 112.926 59.445 1.00 108.34 261 SER D C 1
ATOM 4095 O O . SER D 2 37 ? 98.229 112.034 58.576 1.00 108.34 261 SER D O 1
ATOM 4098 N N . LEU D 2 38 ? 97.840 112.748 60.711 1.00 100.07 262 LEU D N 1
ATOM 4099 C CA . LEU D 2 38 ? 97.345 111.426 61.180 1.00 100.07 262 LEU D CA 1
ATOM 4100 C C . LEU D 2 38 ? 96.069 111.083 60.406 1.00 100.07 262 LEU D C 1
ATOM 4101 O O . LEU D 2 38 ? 96.017 109.995 59.797 1.00 100.07 262 LEU D O 1
ATOM 4106 N N . ARG D 2 39 ? 95.091 111.994 60.430 1.00 104.88 263 ARG D N 1
ATOM 4107 C CA . ARG D 2 39 ? 93.859 111.850 59.666 1.00 104.88 263 ARG D CA 1
ATOM 4108 C C . ARG D 2 39 ? 94.136 111.487 58.212 1.00 104.88 263 ARG D C 1
ATOM 4109 O O . ARG D 2 39 ? 93.644 110.469 57.714 1.00 104.88 263 ARG D O 1
ATOM 4117 N N . THR D 2 40 ? 94.928 112.319 57.530 1.00 104.14 264 THR D N 1
ATOM 4118 C CA . THR D 2 40 ? 95.167 112.160 56.100 1.00 104.14 264 THR D CA 1
ATOM 4119 C C . THR D 2 40 ? 96.016 110.939 55.770 1.00 104.14 264 THR D C 1
ATOM 4120 O O . THR D 2 40 ? 96.013 110.495 54.617 1.00 104.14 264 THR D O 1
ATOM 4124 N N . SER D 2 41 ? 96.742 110.384 56.741 1.00 103.99 265 SER D N 1
ATOM 4125 C CA . SER D 2 41 ? 97.441 109.133 56.480 1.00 103.99 265 SER D CA 1
ATOM 4126 C C . SER D 2 41 ? 96.469 107.964 56.407 1.00 103.99 265 SER D C 1
ATOM 4127 O O . SER D 2 41 ? 96.704 107.002 55.664 1.00 103.99 265 SER D O 1
ATOM 4130 N N . LEU D 2 42 ? 95.419 107.997 57.233 1.00 93.82 266 LEU D N 1
ATOM 4131 C CA . LEU D 2 42 ? 94.628 106.765 57.511 1.00 93.82 266 LEU D CA 1
ATOM 4132 C C . LEU D 2 42 ? 93.572 106.555 56.422 1.00 93.82 266 LEU D C 1
ATOM 4133 O O . LEU D 2 42 ? 92.919 105.493 56.438 1.00 93.82 266 LEU D O 1
ATOM 4138 N N . GLU D 2 43 ? 93.405 107.532 55.527 1.00 103.36 267 GLU D N 1
ATOM 4139 C CA . GLU D 2 43 ? 92.367 107.448 54.463 1.00 103.36 267 GLU D CA 1
ATOM 4140 C C . GLU D 2 43 ? 92.654 106.279 53.513 1.00 103.36 267 GLU D C 1
ATOM 4141 O O . GLU D 2 43 ? 91.695 105.566 53.162 1.00 103.36 267 GLU D O 1
ATOM 4147 N N . GLN D 2 44 ? 93.912 106.127 53.093 1.00 105.97 268 GLN D N 1
ATOM 4148 C CA . GLN D 2 44 ? 94.253 105.251 51.943 1.00 105.97 268 GLN D CA 1
ATOM 4149 C C . GLN D 2 44 ? 95.034 104.035 52.447 1.00 105.97 268 GLN D C 1
ATOM 4150 O O . GLN D 2 44 ? 95.644 103.345 51.606 1.00 105.97 268 GLN D O 1
ATOM 4156 N N . SER D 2 45 ? 94.992 103.768 53.757 1.00 99.04 269 SER D N 1
ATOM 4157 C CA . SER D 2 45 ? 95.803 102.655 54.313 1.00 99.04 269 SER D CA 1
ATOM 4158 C C . SER D 2 45 ? 95.354 101.332 53.684 1.00 99.04 269 SER D C 1
ATOM 4159 O O . SER D 2 45 ? 96.237 100.585 53.215 1.00 99.04 269 SER D O 1
ATOM 4162 N N . ASN D 2 46 ? 94.039 101.085 53.675 1.00 95.51 270 ASN D N 1
ATOM 4163 C CA . ASN D 2 46 ? 93.432 99.884 53.039 1.00 95.51 270 ASN D CA 1
ATOM 4164 C C . ASN D 2 46 ? 94.230 98.638 53.438 1.00 95.51 270 ASN D C 1
ATOM 4165 O O . ASN D 2 46 ? 94.608 97.862 52.539 1.00 95.51 270 ASN D O 1
ATOM 4170 N N . LYS D 2 47 ? 94.477 98.472 54.739 1.00 84.88 271 LYS D N 1
ATOM 4171 C CA . LYS D 2 47 ? 95.272 97.324 55.258 1.00 84.88 271 LYS D CA 1
ATOM 4172 C C . LYS D 2 47 ? 94.750 96.914 56.639 1.00 84.88 271 LYS D C 1
ATOM 4173 O O . LYS D 2 47 ? 94.525 97.811 57.475 1.00 84.88 271 LYS D O 1
ATOM 4179 N N . ALA D 2 48 ? 94.559 95.606 56.844 1.00 80.89 272 ALA D N 1
ATOM 4180 C CA . ALA D 2 48 ? 94.075 95.054 58.131 1.00 80.89 272 ALA D CA 1
ATOM 4181 C C . ALA D 2 48 ? 94.963 95.564 59.270 1.00 80.89 272 ALA D C 1
ATOM 4182 O O . ALA D 2 48 ? 94.410 96.095 60.247 1.00 80.89 272 ALA D O 1
ATOM 4184 N N . ILE D 2 49 ? 96.283 95.406 59.141 1.00 88.13 273 ILE D N 1
ATOM 4185 C CA . ILE D 2 49 ? 97.235 95.911 60.177 1.00 88.13 273 ILE D CA 1
ATOM 4186 C C . ILE D 2 49 ? 98.414 96.576 59.460 1.00 88.13 273 ILE D C 1
ATOM 4187 O O . ILE D 2 49 ? 99.180 95.849 58.799 1.00 88.13 273 ILE D O 1
ATOM 4192 N N . GLU D 2 50 ? 98.545 97.903 59.572 1.00 87.86 274 GLU D N 1
ATOM 4193 C CA . GLU D 2 50 ? 99.605 98.607 58.802 1.00 87.86 274 GLU D CA 1
ATOM 4194 C C . GLU D 2 50 ? 100.532 99.353 59.766 1.00 87.86 274 GLU D C 1
ATOM 4195 O O . GLU D 2 50 ? 100.091 99.660 60.886 1.00 87.86 274 GLU D O 1
ATOM 4201 N N . GLU D 2 51 ? 101.775 99.604 59.346 1.00 92.72 275 GLU D N 1
ATOM 4202 C CA . GLU D 2 51 ? 102.727 100.368 60.192 1.00 92.72 275 GLU D CA 1
ATOM 4203 C C . GLU D 2 51 ? 102.892 101.777 59.617 1.00 92.72 275 GLU D C 1
ATOM 4204 O O . GLU D 2 51 ? 103.729 101.958 58.718 1.00 92.72 275 GLU D O 1
ATOM 4210 N N . ILE D 2 52 ? 102.078 102.715 60.101 1.00 95.66 276 ILE D N 1
ATOM 4211 C CA . ILE D 2 52 ? 102.167 104.164 59.752 1.00 95.66 276 ILE D CA 1
ATOM 4212 C C . ILE D 2 52 ? 103.070 104.854 60.778 1.00 95.66 276 ILE D C 1
ATOM 4213 O O . ILE D 2 52 ? 102.626 105.036 61.924 1.00 95.66 276 ILE D O 1
ATOM 4218 N N . ARG D 2 53 ? 104.297 105.207 60.387 1.00 101.72 277 ARG D N 1
ATOM 4219 C CA . ARG D 2 53 ? 105.265 105.828 61.334 1.00 101.72 277 ARG D CA 1
ATOM 4220 C C . ARG D 2 53 ? 104.873 107.274 61.653 1.00 101.72 277 ARG D C 1
ATOM 4221 O O . ARG D 2 53 ? 104.169 107.891 60.829 1.00 101.72 277 ARG D O 1
ATOM 4229 N N . GLU D 2 54 ? 105.286 107.779 62.820 1.00 114.37 278 GLU D N 1
ATOM 4230 C CA . GLU D 2 54 ? 104.984 109.180 63.222 1.00 114.37 278 GLU D CA 1
ATOM 4231 C C . GLU D 2 54 ? 106.274 109.820 63.750 1.00 114.37 278 GLU D C 1
ATOM 4232 O O . GLU D 2 54 ? 106.908 109.214 64.633 1.00 114.37 278 GLU D O 1
ATOM 4238 N N . ALA D 2 55 ? 106.640 110.997 63.231 1.00 124.82 279 ALA D N 1
ATOM 4239 C CA . ALA D 2 55 ? 108.024 111.508 63.372 1.00 124.82 279 ALA D CA 1
ATOM 4240 C C . ALA D 2 55 ? 108.302 111.780 64.853 1.00 124.82 279 ALA D C 1
ATOM 4241 O O . ALA D 2 55 ? 107.441 112.403 65.507 1.00 124.82 279 ALA D O 1
ATOM 4243 N N . THR D 2 56 ? 109.467 111.352 65.347 1.00 127.54 280 THR D N 1
ATOM 4244 C CA . THR D 2 56 ? 109.815 111.526 66.785 1.00 127.54 280 THR D CA 1
ATOM 4245 C C . THR D 2 56 ? 108.740 110.860 67.654 1.00 127.54 280 THR D C 1
ATOM 4246 O O . THR D 2 56 ? 108.385 111.442 68.698 1.00 127.54 280 THR D O 1
ATOM 4250 N N . GLN D 2 57 ? 108.227 109.707 67.216 1.00 109.01 281 GLN D N 1
ATOM 4251 C CA . GLN D 2 57 ? 107.170 108.985 67.977 1.00 109.01 281 GLN D CA 1
ATOM 4252 C C . GLN D 2 57 ? 107.193 107.507 67.572 1.00 109.01 281 GLN D C 1
ATOM 4253 O O . GLN D 2 57 ? 107.842 107.184 66.557 1.00 109.01 281 GLN D O 1
ATOM 4259 N N . GLU D 2 58 ? 106.542 106.639 68.352 1.00 98.30 282 GLU D N 1
ATOM 4260 C CA . GLU D 2 58 ? 106.468 105.198 67.993 1.00 98.30 282 GLU D CA 1
ATOM 4261 C C . GLU D 2 58 ? 105.653 105.037 66.704 1.00 98.30 282 GLU D C 1
ATOM 4262 O O . GLU D 2 58 ? 104.822 105.923 66.414 1.00 98.30 282 GLU D O 1
ATOM 4268 N N . THR D 2 59 ? 105.900 103.959 65.954 1.00 97.19 283 THR D N 1
ATOM 4269 C CA . THR D 2 59 ? 105.093 103.667 64.776 1.00 97.19 283 THR D CA 1
ATOM 4270 C C . THR D 2 59 ? 103.639 103.397 65.149 1.00 97.19 283 THR D C 1
ATOM 4271 O O . THR D 2 59 ? 103.345 102.534 65.977 1.00 97.19 283 THR D O 1
ATOM 4275 N N . VAL D 2 60 ? 102.739 104.141 64.531 1.00 87.99 284 VAL D N 1
ATOM 4276 C CA . VAL D 2 60 ? 101.311 103.882 64.659 1.00 87.99 284 VAL D CA 1
ATOM 4277 C C . VAL D 2 60 ? 100.985 102.611 63.889 1.00 87.99 284 VAL D C 1
ATOM 4278 O O . VAL D 2 60 ? 101.534 102.370 62.814 1.00 87.99 284 VAL D O 1
ATOM 4282 N N . ILE D 2 61 ? 100.213 101.721 64.507 1.00 84.87 285 ILE D N 1
ATOM 4283 C CA . ILE D 2 61 ? 99.773 100.488 63.792 1.00 84.87 285 ILE D CA 1
ATOM 4284 C C . ILE D 2 61 ? 98.266 100.599 63.571 1.00 84.87 285 ILE D C 1
ATOM 4285 O O . ILE D 2 61 ? 97.539 100.738 64.574 1.00 84.87 285 ILE D O 1
ATOM 4290 N N . ALA D 2 62 ? 97.819 100.545 62.312 1.00 90.60 286 ALA D N 1
ATOM 4291 C CA . ALA D 2 62 ? 96.402 100.808 61.965 1.00 90.60 286 ALA D CA 1
ATOM 4292 C C . ALA D 2 62 ? 95.648 99.483 61.803 1.00 90.60 286 ALA D C 1
ATOM 4293 O O . ALA D 2 62 ? 96.129 98.628 61.039 1.00 90.60 286 ALA D O 1
ATOM 4295 N N . VAL D 2 63 ? 94.500 99.338 62.474 1.00 82.16 287 VAL D N 1
ATOM 4296 C CA . VAL D 2 63 ? 93.705 98.073 62.403 1.00 82.16 287 VAL D CA 1
ATOM 4297 C C . VAL D 2 63 ? 92.491 98.283 61.487 1.00 82.16 287 VAL D C 1
ATOM 4298 O O . VAL D 2 63 ? 92.111 99.452 61.272 1.00 82.16 287 VAL D O 1
ATOM 4302 N N . GLN D 2 64 ? 91.925 97.193 60.950 1.00 80.60 288 GLN D N 1
ATOM 4303 C CA . GLN D 2 64 ? 90.653 97.265 60.247 1.00 80.60 288 GLN D CA 1
ATOM 4304 C C . GLN D 2 64 ? 89.798 96.108 60.748 1.00 80.60 288 GLN D C 1
ATOM 4305 O O . GLN D 2 64 ? 90.283 95.259 61.498 1.00 80.60 288 GLN D O 1
ATOM 4311 N N . GLY D 2 65 ? 88.515 96.097 60.392 1.00 71.29 289 GLY D N 1
ATOM 4312 C CA . GLY D 2 65 ? 87.649 95.015 60.832 1.00 71.29 289 GLY D CA 1
ATOM 4313 C C . GLY D 2 65 ? 87.330 93.862 59.896 1.00 71.29 289 GLY D C 1
ATOM 4314 O O . GLY D 2 65 ? 87.563 92.705 60.251 1.00 71.29 289 GLY D O 1
ATOM 4315 N N . VAL D 2 66 ? 86.785 94.145 58.708 1.00 76.68 290 VAL D N 1
ATOM 4316 C CA . VAL D 2 66 ? 86.013 93.152 57.952 1.00 76.68 290 VAL D CA 1
ATOM 4317 C C . VAL D 2 66 ? 86.425 93.005 56.487 1.00 76.68 290 VAL D C 1
ATOM 4318 O O . VAL D 2 66 ? 85.593 92.660 55.642 1.00 76.68 290 VAL D O 1
ATOM 4322 N N . GLN D 2 67 ? 87.712 93.222 56.192 1.00 92.61 291 GLN D N 1
ATOM 4323 C CA . GLN D 2 67 ? 88.168 93.589 54.849 1.00 92.61 291 GLN D CA 1
ATOM 4324 C C . GLN D 2 67 ? 87.926 92.510 53.787 1.00 92.61 291 GLN D C 1
ATOM 4325 O O . GLN D 2 67 ? 87.636 92.837 52.626 1.00 92.61 291 GLN D O 1
ATOM 4331 N N . ASP D 2 68 ? 88.011 91.234 54.165 1.00 105.59 292 ASP D N 1
ATOM 4332 C CA . ASP D 2 68 ? 88.267 90.190 53.175 1.00 105.59 292 ASP D CA 1
ATOM 4333 C C . ASP D 2 68 ? 87.070 89.906 52.284 1.00 105.59 292 ASP D C 1
ATOM 4334 O O . ASP D 2 68 ? 87.251 89.593 51.107 1.00 105.59 292 ASP D O 1
ATOM 4339 N N . TYR D 2 69 ? 85.848 90.003 52.811 1.00 102.23 293 TYR D N 1
ATOM 4340 C CA . TYR D 2 69 ? 84.709 89.735 51.941 1.00 102.23 293 TYR D CA 1
ATOM 4341 C C . TYR D 2 69 ? 84.536 90.836 50.903 1.00 102.23 293 TYR D C 1
ATOM 4342 O O . TYR D 2 69 ? 84.177 90.562 49.747 1.00 102.23 293 TYR D O 1
ATOM 4351 N N . VAL D 2 70 ? 84.798 92.081 51.291 1.00 111.27 294 VAL D N 1
ATOM 4352 C CA . VAL D 2 70 ? 84.778 93.168 50.325 1.00 111.27 294 VAL D CA 1
ATOM 4353 C C . VAL D 2 70 ? 85.895 92.985 49.304 1.00 111.27 294 VAL D C 1
ATOM 4354 O O . VAL D 2 70 ? 85.708 93.275 48.116 1.00 111.27 294 VAL D O 1
ATOM 4358 N N . ASN D 2 71 ? 87.036 92.425 49.727 1.00 110.81 295 ASN D N 1
ATOM 4359 C CA . ASN D 2 71 ? 88.030 92.001 48.742 1.00 110.81 295 ASN D CA 1
ATOM 4360 C C . ASN D 2 71 ? 87.519 90.870 47.856 1.00 110.81 295 ASN D C 1
ATOM 4361 O O . ASN D 2 71 ? 87.981 90.719 46.721 1.00 110.81 295 ASN D O 1
ATOM 4366 N N . ASN D 2 72 ? 86.562 90.078 48.338 1.00 112.88 296 ASN D N 1
ATOM 4367 C CA . ASN D 2 72 ? 86.158 88.901 47.585 1.00 112.88 296 ASN D CA 1
ATOM 4368 C C . ASN D 2 72 ? 85.173 89.245 46.472 1.00 112.88 296 ASN D C 1
ATOM 4369 O O . ASN D 2 72 ? 85.445 89.000 45.294 1.00 112.88 296 ASN D O 1
ATOM 4374 N N . GLU D 2 73 ? 83.988 89.750 46.833 1.00 114.61 297 GLU D N 1
ATOM 4375 C CA . GLU D 2 73 ? 82.846 89.707 45.879 1.00 114.61 297 GLU D CA 1
ATOM 4376 C C . GLU D 2 73 ? 82.606 91.083 45.246 1.00 114.61 297 GLU D C 1
ATOM 4377 O O . GLU D 2 73 ? 81.484 91.606 45.381 1.00 114.61 297 GLU D O 1
ATOM 4383 N N . LEU D 2 74 ? 83.574 91.572 44.467 1.00 126.43 298 LEU D N 1
ATOM 4384 C CA . LEU D 2 74 ? 83.310 92.722 43.564 1.00 126.43 298 LEU D CA 1
ATOM 4385 C C . LEU D 2 74 ? 82.844 92.218 42.193 1.00 126.43 298 LEU D C 1
ATOM 4386 O O . LEU D 2 74 ? 81.632 92.319 41.915 1.00 126.43 298 LEU D O 1
ATOM 4391 N N . VAL D 2 75 ? 83.767 91.719 41.363 1.00 138.90 299 VAL D N 1
ATOM 4392 C CA . VAL D 2 75 ? 83.421 91.288 39.973 1.00 138.90 299 VAL D CA 1
ATOM 4393 C C . VAL D 2 75 ? 82.448 90.102 39.977 1.00 138.90 299 VAL D C 1
ATOM 4394 O O . VAL D 2 75 ? 81.486 90.141 39.189 1.00 138.90 299 VAL D O 1
ATOM 4398 N N . PRO D 2 76 ? 82.626 89.065 40.827 1.00 129.46 300 PRO D N 1
ATOM 4399 C CA . PRO D 2 76 ? 81.765 87.874 40.774 1.00 129.46 300 PRO D CA 1
ATOM 4400 C C . PRO D 2 76 ? 80.293 88.210 41.051 1.00 129.46 300 PRO D C 1
ATOM 4401 O O . PRO D 2 76 ? 79.431 87.744 40.328 1.00 129.46 300 PRO D O 1
ATOM 4405 N N . ALA D 2 77 ? 80.060 89.011 42.091 1.00 128.86 301 ALA D N 1
ATOM 4406 C CA . ALA D 2 77 ? 78.709 89.313 42.613 1.00 128.86 301 ALA D CA 1
ATOM 4407 C C . ALA D 2 77 ? 77.867 89.969 41.515 1.00 128.86 301 ALA D C 1
ATOM 4408 O O . ALA D 2 77 ? 76.637 90.041 41.670 1.00 128.86 301 ALA D O 1
ATOM 4410 N N . MET D 2 78 ? 78.514 90.422 40.440 1.00 133.62 302 MET D N 1
ATOM 4411 C CA . MET D 2 78 ? 77.782 91.103 39.340 1.00 133.62 302 MET D CA 1
ATOM 4412 C C . MET D 2 78 ? 76.779 90.113 38.745 1.00 133.62 302 MET D C 1
ATOM 4413 O O . MET D 2 78 ? 75.638 90.531 38.461 1.00 133.62 302 MET D O 1
ATOM 4418 N N . GLN D 2 79 ? 77.121 88.821 38.766 1.00 136.76 303 GLN D N 1
ATOM 4419 C CA . GLN D 2 79 ? 76.095 87.760 38.581 1.00 136.76 303 GLN D CA 1
ATOM 4420 C C . GLN D 2 79 ? 75.954 86.905 39.849 1.00 136.76 303 GLN D C 1
ATOM 4421 O O . GLN D 2 79 ? 74.856 86.353 40.051 1.00 136.76 303 GLN D O 1
ATOM 4427 N N . HIS D 2 80 ? 77.021 86.757 40.643 1.00 138.54 304 HIS D N 1
ATOM 4428 C CA . HIS D 2 80 ? 76.977 85.844 41.821 1.00 138.54 304 HIS D CA 1
ATOM 4429 C C . HIS D 2 80 ? 75.980 86.282 42.903 1.00 138.54 304 HIS D C 1
ATOM 4430 O O . HIS D 2 80 ? 75.225 85.406 43.371 1.00 138.54 304 HIS D O 1
ATOM 4437 N N . MET D 2 81 ? 75.952 87.568 43.276 1.00 124.98 305 MET D N 1
ATOM 4438 C CA . MET D 2 81 ? 75.081 88.013 44.404 1.00 124.98 305 MET D CA 1
ATOM 4439 C C . MET D 2 81 ? 74.743 89.499 44.241 1.00 124.98 305 MET D C 1
ATOM 4440 O O . MET D 2 81 ? 75.683 90.315 44.245 1.00 124.98 305 MET D O 1
ATOM 4445 N N . SER D 2 82 ? 73.452 89.839 44.162 1.00 122.30 306 SER D N 1
ATOM 4446 C CA . SER D 2 82 ? 73.049 91.240 43.864 1.00 122.30 306 SER D CA 1
ATOM 4447 C C . SER D 2 82 ? 73.592 92.215 44.919 1.00 122.30 306 SER D C 1
ATOM 4448 O O . SER D 2 82 ? 73.828 91.790 46.067 1.00 122.30 306 SER D O 1
ATOM 4451 N N . CYS D 2 83 ? 73.794 93.474 44.518 1.00 114.83 307 CYS D N 1
ATOM 4452 C CA . CYS D 2 83 ? 74.303 94.554 45.404 1.00 114.83 307 CYS D CA 1
ATOM 4453 C C . CYS D 2 83 ? 73.420 94.642 46.650 1.00 114.83 307 CYS D C 1
ATOM 4454 O O . CYS D 2 83 ? 73.973 94.745 47.760 1.00 114.83 307 CYS D O 1
ATOM 4457 N N . GLU D 2 84 ? 72.101 94.559 46.468 1.00 109.94 308 GLU D N 1
ATOM 4458 C CA . GLU D 2 84 ? 71.168 94.588 47.622 1.00 109.94 308 GLU D CA 1
ATOM 4459 C C . GLU D 2 84 ? 71.372 93.297 48.414 1.00 109.94 308 GLU D C 1
ATOM 4460 O O . GLU D 2 84 ? 71.470 93.375 49.647 1.00 109.94 308 GLU D O 1
ATOM 4466 N N . LEU D 2 85 ? 71.461 92.165 47.712 1.00 108.49 309 LEU D N 1
ATOM 4467 C CA . LEU D 2 85 ? 71.658 90.902 48.416 1.00 108.49 309 LEU D CA 1
ATOM 4468 C C . LEU D 2 85 ? 72.904 90.961 49.290 1.00 108.49 309 LEU D C 1
ATOM 4469 O O . LEU D 2 85 ? 72.855 90.674 50.495 1.00 108.49 309 LEU D O 1
ATOM 4474 N N . VAL D 2 86 ? 74.024 91.368 48.695 1.00 107.46 310 VAL D N 1
ATOM 4475 C CA . VAL D 2 86 ? 75.256 91.582 49.443 1.00 107.46 310 VAL D CA 1
ATOM 4476 C C . VAL D 2 86 ? 75.098 92.742 50.418 1.00 107.46 310 VAL D C 1
ATOM 4477 O O . VAL D 2 86 ? 75.714 92.750 51.489 1.00 107.46 310 VAL D O 1
ATOM 4481 N N . GLY D 2 87 ? 74.242 93.712 50.091 1.00 96.99 311 GLY D N 1
ATOM 4482 C CA . GLY D 2 87 ? 73.957 94.789 51.021 1.00 96.99 311 GLY D CA 1
ATOM 4483 C C . GLY D 2 87 ? 73.273 94.286 52.272 1.00 96.99 311 GLY D C 1
ATOM 4484 O O . GLY D 2 87 ? 73.620 94.684 53.383 1.00 96.99 311 GLY D O 1
ATOM 4485 N N . GLN D 2 88 ? 72.292 93.409 52.076 1.00 90.83 312 GLN D N 1
ATOM 4486 C CA . GLN D 2 88 ? 71.670 92.726 53.229 1.00 90.83 312 GLN D CA 1
ATOM 4487 C C . GLN D 2 88 ? 72.755 91.897 53.907 1.00 90.83 312 GLN D C 1
ATOM 4488 O O . GLN D 2 88 ? 72.878 91.987 55.143 1.00 90.83 312 GLN D O 1
ATOM 4494 N N . ARG D 2 89 ? 73.554 91.181 53.116 1.00 81.97 313 ARG D N 1
ATOM 4495 C CA . ARG D 2 89 ? 74.533 90.259 53.740 1.00 81.97 313 ARG D CA 1
ATOM 4496 C C . ARG D 2 89 ? 75.470 91.076 54.620 1.00 81.97 313 ARG D C 1
ATOM 4497 O O . ARG D 2 89 ? 75.673 90.695 55.790 1.00 81.97 313 ARG D O 1
ATOM 4505 N N . LEU D 2 90 ? 76.042 92.146 54.064 1.00 81.33 314 LEU D N 1
ATOM 4506 C CA . LEU D 2 90 ? 76.955 93.022 54.840 1.00 81.33 314 LEU D CA 1
ATOM 4507 C C . LEU D 2 90 ? 76.195 93.583 56.044 1.00 81.33 314 LEU D C 1
ATOM 4508 O O . LEU D 2 90 ? 76.735 93.514 57.163 1.00 81.33 314 LEU D O 1
ATOM 4513 N N . GLY D 2 91 ? 74.974 94.080 55.818 1.00 77.22 315 GLY D N 1
ATOM 4514 C CA . GLY D 2 91 ? 74.195 94.681 56.880 1.00 77.22 315 GLY D CA 1
ATOM 4515 C C . GLY D 2 91 ? 74.105 93.774 58.078 1.00 77.22 315 GLY D C 1
ATOM 4516 O O . GLY D 2 91 ? 74.223 94.220 59.221 1.00 77.22 315 GLY D O 1
ATOM 4517 N N . LEU D 2 92 ? 74.008 92.479 57.792 1.00 69.08 316 LEU D N 1
ATOM 4518 C CA . LEU D 2 92 ? 74.005 91.468 58.872 1.00 69.08 316 LEU D CA 1
ATOM 4519 C C . LEU D 2 92 ? 75.321 91.557 59.640 1.00 69.08 316 LEU D C 1
ATOM 4520 O O . LEU D 2 92 ? 75.282 91.812 60.858 1.00 69.08 316 LEU D O 1
ATOM 4525 N N . LYS D 2 93 ? 76.447 91.381 58.945 1.00 62.37 317 LYS D N 1
ATOM 4526 C CA . LYS D 2 93 ? 77.743 91.339 59.668 1.00 62.37 317 LYS D CA 1
ATOM 4527 C C . LYS D 2 93 ? 77.959 92.677 60.370 1.00 62.37 317 LYS D C 1
ATOM 4528 O O . LYS D 2 93 ? 78.356 92.671 61.548 1.00 62.37 317 LYS D O 1
ATOM 4534 N N . LEU D 2 94 ? 77.661 93.771 59.672 1.00 59.93 318 LEU D N 1
ATOM 4535 C CA . LEU D 2 94 ? 77.911 95.101 60.265 1.00 59.93 318 LEU D CA 1
ATOM 4536 C C . LEU D 2 94 ? 77.123 95.189 61.571 1.00 59.93 318 LEU D C 1
ATOM 4537 O O . LEU D 2 94 ? 77.714 95.599 62.586 1.00 59.93 318 LEU D O 1
ATOM 4542 N N . LEU D 2 95 ? 75.856 94.771 61.558 1.00 58.44 319 LEU D N 1
ATOM 4543 C CA . LEU D 2 95 ? 75.090 94.825 62.793 1.00 58.44 319 LEU D CA 1
ATOM 4544 C C . LEU D 2 95 ? 75.658 93.856 63.822 1.00 58.44 319 LEU D C 1
ATOM 4545 O O . LEU D 2 95 ? 75.595 94.115 65.026 1.00 58.44 319 LEU D O 1
ATOM 4550 N N . ARG D 2 96 ? 76.269 92.761 63.366 1.00 55.24 320 ARG D N 1
ATOM 4551 C CA . ARG D 2 96 ? 76.971 91.896 64.304 1.00 55.24 320 ARG D CA 1
ATOM 4552 C C . ARG D 2 96 ? 78.211 92.579 64.852 1.00 55.24 320 ARG D C 1
ATOM 4553 O O . ARG D 2 96 ? 78.549 92.418 66.031 1.00 55.24 320 ARG D O 1
ATOM 4561 N N . TYR D 2 97 ? 78.888 93.354 64.009 1.00 54.30 321 TYR D N 1
ATOM 4562 C CA . TYR D 2 97 ? 80.068 94.077 64.454 1.00 54.30 321 TYR D CA 1
ATOM 4563 C C . TYR D 2 97 ? 79.662 95.127 65.472 1.00 54.30 321 TYR D C 1
ATOM 4564 O O . TYR D 2 97 ? 80.354 95.343 66.473 1.00 54.30 321 TYR D O 1
ATOM 4573 N N . TYR D 2 98 ? 78.520 95.768 65.228 1.00 62.95 322 TYR D N 1
ATOM 4574 C CA . TYR D 2 98 ? 77.965 96.715 66.178 1.00 62.95 322 TYR D CA 1
ATOM 4575 C C . TYR D 2 98 ? 77.555 96.019 67.456 1.00 62.95 322 TYR D C 1
ATOM 4576 O O . TYR D 2 98 ? 77.661 96.596 68.539 1.00 62.95 322 TYR D O 1
ATOM 4585 N N . THR D 2 99 ? 77.098 94.777 67.351 1.00 57.33 323 THR D N 1
ATOM 4586 C CA . THR D 2 99 ? 76.723 94.034 68.539 1.00 57.33 323 THR D CA 1
ATOM 4587 C C . THR D 2 99 ? 77.944 93.742 69.387 1.00 57.33 323 THR D C 1
ATOM 4588 O O . THR D 2 99 ? 77.917 93.896 70.614 1.00 57.33 323 THR D O 1
ATOM 4592 N N . GLU D 2 100 ? 79.049 93.399 68.733 1.00 52.23 324 GLU D N 1
ATOM 4593 C CA . GLU D 2 100 ? 80.281 93.122 69.457 1.00 52.23 324 GLU D CA 1
ATOM 4594 C C . GLU D 2 100 ? 80.849 94.386 70.084 1.00 52.23 324 GLU D C 1
ATOM 4595 O O . GLU D 2 100 ? 81.195 94.401 71.275 1.00 52.23 324 GLU D O 1
ATOM 4601 N N . LEU D 2 101 ? 80.934 95.467 69.307 1.00 54.20 325 LEU D N 1
ATOM 4602 C CA . LEU D 2 101 ? 81.440 96.722 69.838 1.00 54.20 325 LEU D CA 1
ATOM 4603 C C . LEU D 2 101 ? 80.524 97.328 70.874 1.00 54.20 325 LEU D C 1
ATOM 4604 O O . LEU D 2 101 ? 81.008 98.017 71.767 1.00 54.20 325 LEU D O 1
ATOM 4609 N N . LEU D 2 102 ? 79.227 97.071 70.802 1.00 53.46 326 LEU D N 1
ATOM 4610 C CA . LEU D 2 102 ? 78.333 97.527 71.841 1.00 53.46 326 LEU D CA 1
ATOM 4611 C C . LEU D 2 102 ? 78.418 96.632 73.061 1.00 53.46 326 LEU D C 1
ATOM 4612 O O . LEU D 2 102 ? 78.084 97.068 74.171 1.00 53.46 326 LEU D O 1
ATOM 4617 N N . SER D 2 103 ? 78.896 95.402 72.888 1.00 49.63 327 SER D N 1
ATOM 4618 C CA . SER D 2 103 ? 79.188 94.577 74.046 1.00 49.63 327 SER D CA 1
ATOM 4619 C C . SER D 2 103 ? 80.437 95.057 74.765 1.00 49.63 327 SER D C 1
ATOM 4620 O O . SER D 2 103 ? 80.485 95.048 75.999 1.00 49.63 327 SER D O 1
ATOM 4623 N N . ILE D 2 104 ? 81.460 95.488 74.021 1.00 54.14 328 ILE D N 1
ATOM 4624 C CA . ILE D 2 104 ? 82.743 95.783 74.641 1.00 54.14 328 ILE D CA 1
ATOM 4625 C C . ILE D 2 104 ? 83.057 97.283 74.738 1.00 54.14 328 ILE D C 1
ATOM 4626 O O . ILE D 2 104 ? 83.494 97.737 75.801 1.00 54.14 328 ILE D O 1
ATOM 4631 N N . PHE D 2 105 ? 82.818 98.081 73.694 1.00 58.57 329 PHE D N 1
ATOM 4632 C CA . PHE D 2 105 ? 82.992 99.526 73.781 1.00 58.57 329 PHE D CA 1
ATOM 4633 C C . PHE D 2 105 ? 81.724 100.225 74.234 1.00 58.57 329 PHE D C 1
ATOM 4634 O O . PHE D 2 105 ? 81.676 101.457 74.242 1.00 58.57 329 PHE D O 1
ATOM 4642 N N . GLY D 2 106 ? 80.697 99.469 74.600 1.00 54.65 330 GLY D N 1
ATOM 4643 C CA . GLY D 2 106 ? 79.393 100.028 74.836 1.00 54.65 330 GLY D CA 1
ATOM 4644 C C . GLY D 2 106 ? 79.223 100.601 76.221 1.00 54.65 330 GLY D C 1
ATOM 4645 O O . GLY D 2 106 ? 80.169 101.082 76.848 1.00 54.65 330 GLY D O 1
ATOM 4646 N N . PRO D 2 107 ? 77.989 100.569 76.725 1.00 52.54 331 PRO D N 1
ATOM 4647 C CA . PRO D 2 107 ? 77.699 101.226 77.997 1.00 52.54 331 PRO D CA 1
ATOM 4648 C C . PRO D 2 107 ? 77.838 100.321 79.203 1.00 52.54 331 PRO D C 1
ATOM 4649 O O . PRO D 2 107 ? 77.599 100.784 80.324 1.00 52.54 331 PRO D O 1
ATOM 4653 N N . SER D 2 108 ? 78.197 99.057 79.022 1.00 50.77 332 SER D N 1
ATOM 4654 C CA . SER D 2 108 ? 78.644 98.268 80.160 1.00 50.77 332 SER D CA 1
ATOM 4655 C C . SER D 2 108 ? 80.097 98.539 80.501 1.00 50.77 332 SER D C 1
ATOM 4656 O O . SER D 2 108 ? 80.579 98.047 81.521 1.00 50.77 332 SER D O 1
ATOM 4659 N N . LEU D 2 109 ? 80.797 99.294 79.664 1.00 51.85 333 LEU D N 1
ATOM 4660 C CA . LEU D 2 109 ? 82.206 99.625 79.831 1.00 51.85 333 LEU D CA 1
ATOM 4661 C C . LEU D 2 109 ? 82.286 100.747 80.853 1.00 51.85 333 LEU D C 1
ATOM 4662 O O . LEU D 2 109 ? 81.753 101.836 80.649 1.00 51.85 333 LEU D O 1
ATOM 4667 N N . ARG D 2 110 ? 82.959 100.485 81.975 1.00 57.54 334 ARG D N 1
ATOM 4668 C CA . ARG D 2 110 ? 82.808 101.353 83.141 1.00 57.54 334 ARG D CA 1
ATOM 4669 C C . ARG D 2 110 ? 83.603 102.647 83.007 1.00 57.54 334 ARG D C 1
ATOM 4670 O O . ARG D 2 110 ? 83.026 103.736 82.931 1.00 57.54 334 ARG D O 1
ATOM 4678 N N . ASP D 2 111 ? 84.930 102.554 82.976 1.00 59.93 335 ASP D N 1
ATOM 4679 C CA . ASP D 2 111 ? 85.778 103.738 83.082 1.00 59.93 335 ASP D CA 1
ATOM 4680 C C . ASP D 2 111 ? 86.738 103.788 81.910 1.00 59.93 335 ASP D C 1
ATOM 4681 O O . ASP D 2 111 ? 87.814 103.170 81.966 1.00 59.93 335 ASP D O 1
ATOM 4686 N N . PRO D 2 112 ? 86.418 104.514 80.841 1.00 58.34 336 PRO D N 1
ATOM 4687 C CA . PRO D 2 112 ? 87.277 104.462 79.648 1.00 58.34 336 PRO D CA 1
ATOM 4688 C C . PRO D 2 112 ? 88.575 105.220 79.808 1.00 58.34 336 PRO D C 1
ATOM 4689 O O . PRO D 2 112 ? 89.502 105.022 79.013 1.00 58.34 336 PRO D O 1
ATOM 4693 N N . ILE D 2 113 ? 88.665 106.056 80.844 1.00 60.87 337 ILE D N 1
ATOM 4694 C CA . ILE D 2 113 ? 89.967 106.701 81.192 1.00 60.87 337 ILE D CA 1
ATOM 4695 C C . ILE D 2 113 ? 90.890 105.633 81.788 1.00 60.87 337 ILE D C 1
ATOM 4696 O O . ILE D 2 113 ? 92.056 105.556 81.351 1.00 60.87 337 ILE D O 1
ATOM 4701 N N . SER D 2 114 ? 90.378 104.826 82.722 1.00 68.74 338 SER D N 1
ATOM 4702 C CA . SER D 2 114 ? 91.192 103.773 83.387 1.00 68.74 338 SER D CA 1
ATOM 4703 C C . SER D 2 114 ? 90.879 102.400 82.781 1.00 68.74 338 SER D C 1
ATOM 4704 O O . SER D 2 114 ? 91.318 101.392 83.370 1.00 68.74 338 SER D O 1
ATOM 4707 N N . ALA D 2 115 ? 90.176 102.357 81.644 1.00 65.62 339 ALA D N 1
ATOM 4708 C CA . ALA D 2 115 ? 89.745 101.063 81.058 1.00 65.62 339 ALA D CA 1
ATOM 4709 C C . ALA D 2 115 ? 90.952 100.176 80.744 1.00 65.62 339 ALA D C 1
ATOM 4710 O O . ALA D 2 115 ? 91.924 100.683 80.149 1.00 65.62 339 ALA D O 1
ATOM 4712 N N . GLU D 2 116 ? 90.865 98.890 81.096 1.00 65.01 340 GLU D N 1
ATOM 4713 C CA . GLU D 2 116 ? 91.956 97.930 80.777 1.00 65.01 340 GLU D CA 1
ATOM 4714 C C . GLU D 2 116 ? 91.368 96.777 79.956 1.00 65.01 340 GLU D C 1
ATOM 4715 O O . GLU D 2 116 ? 90.607 95.965 80.517 1.00 65.01 340 GLU D O 1
ATOM 4721 N N . ILE D 2 117 ? 91.706 96.746 78.666 1.00 56.84 341 ILE D N 1
ATOM 4722 C CA . ILE D 2 117 ? 91.070 95.903 77.662 1.00 56.84 341 ILE D CA 1
ATOM 4723 C C . ILE D 2 117 ? 92.120 94.948 77.118 1.00 56.84 341 ILE D C 1
ATOM 4724 O O . ILE D 2 117 ? 93.011 95.367 76.372 1.00 56.84 341 ILE D O 1
ATOM 4729 N N . SER D 2 118 ? 92.011 93.667 77.471 1.00 51.36 342 SER D N 1
ATOM 4730 C CA . SER D 2 118 ? 93.044 92.697 77.130 1.00 51.36 342 SER D CA 1
ATOM 4731 C C . SER D 2 118 ? 92.995 92.332 75.648 1.00 51.36 342 SER D C 1
ATOM 4732 O O . SER D 2 118 ? 91.992 92.528 74.961 1.00 51.36 342 SER D O 1
ATOM 4735 N N . ILE D 2 119 ? 94.106 91.773 75.160 1.00 52.40 343 ILE D N 1
ATOM 4736 C CA . ILE D 2 119 ? 94.268 91.541 73.727 1.00 52.40 343 ILE D CA 1
ATOM 4737 C C . ILE D 2 119 ? 93.511 90.289 73.301 1.00 52.40 343 ILE D C 1
ATOM 4738 O O . ILE D 2 119 ? 93.296 90.039 72.108 1.00 52.40 343 ILE D O 1
ATOM 4743 N N . GLN D 2 120 ? 93.059 89.493 74.271 1.00 51.56 344 GLN D N 1
ATOM 4744 C CA . GLN D 2 120 ? 92.274 88.311 73.929 1.00 51.56 344 GLN D CA 1
ATOM 4745 C C . GLN D 2 120 ? 90.850 88.686 73.528 1.00 51.56 344 GLN D C 1
ATOM 4746 O O . GLN D 2 120 ? 90.363 88.256 72.474 1.00 51.56 344 GLN D O 1
ATOM 4752 N N . ALA D 2 121 ? 90.187 89.517 74.341 1.00 39.98 345 ALA D N 1
ATOM 4753 C CA . ALA D 2 121 ? 88.750 89.722 74.205 1.00 39.98 345 ALA D CA 1
ATOM 4754 C C . ALA D 2 121 ? 88.395 90.533 72.972 1.00 39.98 345 ALA D C 1
ATOM 4755 O O . ALA D 2 121 ? 87.246 90.518 72.524 1.00 39.98 345 ALA D O 1
ATOM 4757 N N . LEU D 2 122 ? 89.364 91.225 72.396 1.00 45.04 346 LEU D N 1
ATOM 4758 C CA . LEU D 2 122 ? 89.140 92.116 71.277 1.00 45.04 346 LEU D CA 1
ATOM 4759 C C . LEU D 2 122 ? 89.169 91.421 69.939 1.00 45.04 346 LEU D C 1
ATOM 4760 O O . LEU D 2 122 ? 89.297 92.112 68.928 1.00 45.04 346 LEU D O 1
ATOM 4765 N N . SER D 2 123 ? 89.038 90.092 69.912 1.00 47.71 347 SER D N 1
ATOM 4766 C CA . SER D 2 123 ? 89.482 89.314 68.761 1.00 47.71 347 SER D CA 1
ATOM 4767 C C . SER D 2 123 ? 88.665 89.618 67.517 1.00 47.71 347 SER D C 1
ATOM 4768 O O . SER D 2 123 ? 89.205 90.125 66.531 1.00 47.71 347 SER D O 1
ATOM 4771 N N . TYR D 2 124 ? 87.350 89.405 67.572 1.00 51.05 348 TYR D N 1
ATOM 4772 C CA . TYR D 2 124 ? 86.504 89.703 66.421 1.00 51.05 348 TYR D CA 1
ATOM 4773 C C . TYR D 2 124 ? 86.385 91.206 66.192 1.00 51.05 348 TYR D C 1
ATOM 4774 O O . TYR D 2 124 ? 86.069 91.648 65.082 1.00 51.05 348 TYR D O 1
ATOM 4783 N N . ALA D 2 125 ? 86.635 92.004 67.232 1.00 51.20 349 ALA D N 1
ATOM 4784 C CA . ALA D 2 125 ? 86.802 93.436 67.030 1.00 51.20 349 ALA D CA 1
ATOM 4785 C C . ALA D 2 125 ? 88.083 93.720 66.267 1.00 51.20 349 ALA D C 1
ATOM 4786 O O . ALA D 2 125 ? 88.089 94.525 65.328 1.00 51.20 349 ALA D O 1
ATOM 4788 N N . LEU D 2 126 ? 89.172 93.050 66.635 1.00 50.91 350 LEU D N 1
ATOM 4789 C CA . LEU D 2 126 ? 90.428 93.237 65.923 1.00 50.91 350 LEU D CA 1
ATOM 4790 C C . LEU D 2 126 ? 90.595 92.274 64.756 1.00 50.91 350 LEU D C 1
ATOM 4791 O O . LEU D 2 126 ? 91.733 91.995 64.368 1.00 50.91 350 LEU D O 1
ATOM 4796 N N . GLY D 2 127 ? 89.486 91.751 64.222 1.00 56.34 351 GLY D N 1
ATOM 4797 C CA . GLY D 2 127 ? 89.531 90.985 62.962 1.00 56.34 351 GLY D CA 1
ATOM 4798 C C . GLY D 2 127 ? 89.646 89.484 63.176 1.00 56.34 351 GLY D C 1
ATOM 4799 O O . GLY D 2 127 ? 89.748 88.762 62.165 1.00 56.34 351 GLY D O 1
ATOM 4800 N N . GLY D 2 128 ? 89.631 89.020 64.431 1.00 60.05 352 GLY D N 1
ATOM 4801 C CA . GLY D 2 128 ? 89.653 87.572 64.723 1.00 60.05 352 GLY D CA 1
ATOM 4802 C C . GLY D 2 128 ? 91.050 86.971 64.735 1.00 60.05 352 GLY D C 1
ATOM 4803 O O . GLY D 2 128 ? 91.152 85.738 64.884 1.00 60.05 352 GLY D O 1
ATOM 4804 N N . GLU D 2 129 ? 92.092 87.798 64.594 1.00 60.47 353 GLU D N 1
ATOM 4805 C CA . GLU D 2 129 ? 93.495 87.299 64.652 1.00 60.47 353 GLU D CA 1
ATOM 4806 C C . GLU D 2 129 ? 94.230 88.021 65.788 1.00 60.47 353 GLU D C 1
ATOM 4807 O O . GLU D 2 129 ? 94.206 89.269 65.792 1.00 60.47 353 GLU D O 1
ATOM 4813 N N . ILE D 2 130 ? 94.866 87.277 66.701 1.00 52.07 354 ILE D N 1
ATOM 4814 C CA . ILE D 2 130 ? 95.566 87.948 67.790 1.00 52.07 354 ILE D CA 1
ATOM 4815 C C . ILE D 2 130 ? 97.077 87.809 67.655 1.00 52.07 354 ILE D C 1
ATOM 4816 O O . ILE D 2 130 ? 97.818 88.712 68.074 1.00 52.07 354 ILE D O 1
ATOM 4821 N N . HIS D 2 131 ? 97.559 86.750 67.013 1.00 58.22 355 HIS D N 1
ATOM 4822 C CA . HIS D 2 131 ? 98.990 86.474 67.019 1.00 58.22 355 HIS D CA 1
ATOM 4823 C C . HIS D 2 131 ? 99.749 87.393 66.069 1.00 58.22 355 HIS D C 1
ATOM 4824 O O . HIS D 2 131 ? 100.925 87.699 66.302 1.00 58.22 355 HIS D O 1
ATOM 4831 N N . LYS D 2 132 ? 99.087 87.841 65.001 1.00 62.57 356 LYS D N 1
ATOM 4832 C CA . LYS D 2 132 ? 99.803 88.587 63.931 1.00 62.57 356 LYS D CA 1
ATOM 4833 C C . LYS D 2 132 ? 100.223 89.963 64.458 1.00 62.57 356 LYS D C 1
ATOM 4834 O O . LYS D 2 132 ? 101.349 90.382 64.151 1.00 62.57 356 LYS D O 1
ATOM 4840 N N . ILE D 2 133 ? 99.368 90.628 65.239 1.00 66.42 357 ILE D N 1
ATOM 4841 C CA . ILE D 2 133 ? 99.694 91.954 65.759 1.00 66.42 357 ILE D CA 1
ATOM 4842 C C . ILE D 2 133 ? 100.888 91.874 66.700 1.00 66.42 357 ILE D C 1
ATOM 4843 O O . ILE D 2 133 ? 101.791 92.721 66.664 1.00 66.42 357 ILE D O 1
ATOM 4848 N N . LEU D 2 134 ? 100.883 90.849 67.553 1.00 66.27 358 LEU D N 1
ATOM 4849 C CA . LEU D 2 134 ? 102.038 90.597 68.454 1.00 66.27 358 LEU D CA 1
ATOM 4850 C C . LEU D 2 134 ? 103.232 90.158 67.601 1.00 66.27 358 LEU D C 1
ATOM 4851 O O . LEU D 2 134 ? 104.376 90.384 68.033 1.00 66.27 358 LEU D O 1
ATOM 4856 N N . GLU D 2 135 ? 102.970 89.510 66.465 1.00 74.91 359 GLU D N 1
ATOM 4857 C CA . GLU D 2 135 ? 104.064 89.120 65.536 1.00 74.91 359 GLU D CA 1
ATOM 4858 C C . GLU D 2 135 ? 104.716 90.399 65.007 1.00 74.91 359 GLU D C 1
ATOM 4859 O O . GLU D 2 135 ? 105.959 90.442 64.943 1.00 74.91 359 GLU D O 1
ATOM 4865 N N . LYS D 2 136 ? 103.904 91.411 64.686 1.00 75.44 360 LYS D N 1
ATOM 4866 C CA . LYS D 2 136 ? 104.441 92.712 64.206 1.00 75.44 360 LYS D CA 1
ATOM 4867 C C . LYS D 2 136 ? 105.301 93.309 65.322 1.00 75.44 360 LYS D C 1
ATOM 4868 O O . LYS D 2 136 ? 106.378 93.852 65.008 1.00 75.44 360 LYS D O 1
ATOM 4874 N N . LEU D 2 137 ? 104.850 93.182 66.574 1.00 76.89 361 LEU D N 1
ATOM 4875 C CA . LEU D 2 137 ? 105.619 93.719 67.730 1.00 76.89 361 LEU D CA 1
ATOM 4876 C C . LEU D 2 137 ? 107.041 93.147 67.720 1.00 76.89 361 LEU D C 1
ATOM 4877 O O . LEU D 2 137 ? 107.901 93.715 68.427 1.00 76.89 361 LEU D O 1
ATOM 4882 N N . GLY D 2 138 ? 107.282 92.065 66.967 1.00 80.41 362 GLY D N 1
ATOM 4883 C CA . GLY D 2 138 ? 108.654 91.517 66.909 1.00 80.41 362 GLY D CA 1
ATOM 4884 C C . GLY D 2 138 ? 108.806 90.237 67.713 1.00 80.41 362 GLY D C 1
ATOM 4885 O O . GLY D 2 138 ? 109.961 89.845 67.975 1.00 80.41 362 GLY D O 1
ATOM 4886 N N . TYR D 2 139 ? 107.691 89.588 68.060 1.00 86.50 363 TYR D N 1
ATOM 4887 C CA . TYR D 2 139 ? 107.732 88.321 68.837 1.00 86.50 363 TYR D CA 1
ATOM 4888 C C . TYR D 2 139 ? 107.432 87.158 67.887 1.00 86.50 363 TYR D C 1
ATOM 4889 O O . TYR D 2 139 ? 106.387 87.215 67.211 1.00 86.50 363 TYR D O 1
ATOM 4898 N N . SER D 2 140 ? 108.297 86.138 67.853 1.00 95.87 364 SER D N 1
ATOM 4899 C CA . SER D 2 140 ? 108.130 85.009 66.893 1.00 95.87 364 SER D CA 1
ATOM 4900 C C . SER D 2 140 ? 106.817 84.244 67.121 1.00 95.87 364 SER D C 1
ATOM 4901 O O . SER D 2 140 ? 106.092 84.020 66.131 1.00 95.87 364 SER D O 1
ATOM 4904 N N . GLY D 2 141 ? 106.527 83.867 68.372 1.00 100.26 365 GLY D N 1
ATOM 4905 C CA . GLY D 2 141 ? 105.556 82.801 68.689 1.00 100.26 365 GLY D CA 1
ATOM 4906 C C . GLY D 2 141 ? 106.246 81.449 68.610 1.00 100.26 365 GLY D C 1
ATOM 4907 O O . GLY D 2 141 ? 105.591 80.420 68.856 1.00 100.26 365 GLY D O 1
ATOM 4908 N N . ASN D 2 142 ? 107.532 81.484 68.251 1.00 105.58 366 ASN D N 1
ATOM 4909 C CA . ASN D 2 142 ? 108.488 80.345 68.322 1.00 105.58 366 ASN D CA 1
ATOM 4910 C C . ASN D 2 142 ? 109.437 80.519 69.513 1.00 105.58 366 ASN D C 1
ATOM 4911 O O . ASN D 2 142 ? 110.330 79.664 69.673 1.00 105.58 366 ASN D O 1
ATOM 4916 N N . ASP D 2 143 ? 109.211 81.560 70.333 1.00 99.79 367 ASP D N 1
ATOM 4917 C CA . ASP D 2 143 ? 110.227 82.108 71.281 1.00 99.79 367 ASP D CA 1
ATOM 4918 C C . ASP D 2 143 ? 109.692 82.078 72.715 1.00 99.79 367 ASP D C 1
ATOM 4919 O O . ASP D 2 143 ? 108.517 81.708 72.897 1.00 99.79 367 ASP D O 1
ATOM 4924 N N . MET D 2 144 ? 110.524 82.481 73.684 1.00 94.40 368 MET D N 1
ATOM 4925 C CA . MET D 2 144 ? 110.146 82.386 75.121 1.00 94.40 368 MET D CA 1
ATOM 4926 C C . MET D 2 144 ? 108.977 83.315 75.449 1.00 94.40 368 MET D C 1
ATOM 4927 O O . MET D 2 144 ? 108.042 82.864 76.119 1.00 94.40 368 MET D O 1
ATOM 4932 N N . ILE D 2 145 ? 108.940 84.528 74.904 1.00 86.95 369 ILE D N 1
ATOM 4933 C CA . ILE D 2 145 ? 107.843 85.438 75.350 1.00 86.95 369 ILE D CA 1
ATOM 4934 C C . ILE D 2 145 ? 106.497 85.059 74.724 1.00 86.95 369 ILE D C 1
ATOM 4935 O O . ILE D 2 145 ? 105.563 84.830 75.497 1.00 86.95 369 ILE D O 1
ATOM 4940 N N . ALA D 2 146 ? 106.413 84.919 73.399 1.00 82.02 370 ALA D N 1
ATOM 4941 C CA . ALA D 2 146 ? 105.101 84.714 72.740 1.00 82.02 370 ALA D CA 1
ATOM 4942 C C . ALA D 2 146 ? 104.398 83.445 73.227 1.00 82.02 370 ALA D C 1
ATOM 4943 O O . ALA D 2 146 ? 103.175 83.501 73.423 1.00 82.02 370 ALA D O 1
ATOM 4945 N N . ILE D 2 147 ? 105.158 82.365 73.436 1.00 81.97 371 ILE D N 1
ATOM 4946 C CA . ILE D 2 147 ? 104.578 81.051 73.847 1.00 81.97 371 ILE D CA 1
ATOM 4947 C C . ILE D 2 147 ? 104.130 81.127 75.311 1.00 81.97 371 ILE D C 1
ATOM 4948 O O . ILE D 2 147 ? 102.914 80.999 75.555 1.00 81.97 371 ILE D O 1
ATOM 4953 N N . LEU D 2 148 ? 105.074 81.313 76.238 1.00 84.42 372 LEU D N 1
ATOM 4954 C CA . LEU D 2 148 ? 104.742 81.356 77.688 1.00 84.42 372 LEU D CA 1
ATOM 4955 C C . LEU D 2 148 ? 103.671 82.425 77.930 1.00 84.42 372 LEU D C 1
ATOM 4956 O O . LEU D 2 148 ? 102.659 82.113 78.588 1.00 84.42 372 LEU D O 1
ATOM 4961 N N . GLU D 2 149 ? 103.897 83.632 77.404 1.00 74.19 373 GLU D N 1
ATOM 4962 C CA . GLU D 2 149 ? 103.041 84.806 77.717 1.00 74.19 373 GLU D CA 1
ATOM 4963 C C . GLU D 2 149 ? 102.302 85.259 76.455 1.00 74.19 373 GLU D C 1
ATOM 4964 O O . GLU D 2 149 ? 102.870 86.060 75.687 1.00 74.19 373 GLU D O 1
ATOM 4970 N N . SER D 2 150 ? 101.091 84.735 76.246 1.00 54.85 374 SER D N 1
ATOM 4971 C CA . SER D 2 150 ? 100.079 85.403 75.387 1.00 54.85 374 SER D CA 1
ATOM 4972 C C . SER D 2 150 ? 98.898 85.837 76.257 1.00 54.85 374 SER D C 1
ATOM 4973 O O . SER D 2 150 ? 97.887 86.305 75.704 1.00 54.85 374 SER D O 1
ATOM 4976 N N . ARG D 2 151 ? 99.031 85.668 77.577 1.00 50.17 375 ARG D N 1
ATOM 4977 C CA . ARG D 2 151 ? 97.883 85.830 78.509 1.00 50.17 375 ARG D CA 1
ATOM 4978 C C . ARG D 2 151 ? 97.467 87.294 78.729 1.00 50.17 375 ARG D C 1
ATOM 4979 O O . ARG D 2 151 ? 96.250 87.518 78.866 1.00 50.17 375 ARG D O 1
ATOM 4987 N N . GLY D 2 152 ? 98.409 88.242 78.838 1.00 52.08 376 GLY D N 1
ATOM 4988 C CA . GLY D 2 152 ? 98.099 89.519 79.458 1.00 52.08 376 GLY D CA 1
ATOM 4989 C C . GLY D 2 152 ? 98.651 90.759 78.795 1.00 52.08 376 GLY D C 1
ATOM 4990 O O . GLY D 2 152 ? 98.895 91.755 79.494 1.00 52.08 376 GLY D O 1
ATOM 4991 N N . ILE D 2 153 ? 98.882 90.743 77.486 1.00 50.52 377 ILE D N 1
ATOM 4992 C CA . ILE D 2 153 ? 99.280 91.948 76.778 1.00 50.52 377 ILE D CA 1
ATOM 4993 C C . ILE D 2 153 ? 98.123 92.937 76.758 1.00 50.52 377 ILE D C 1
ATOM 4994 O O . ILE D 2 153 ? 97.121 92.732 76.063 1.00 50.52 377 ILE D O 1
ATOM 4999 N N . LYS D 2 154 ? 98.252 94.023 77.526 1.00 57.73 378 LYS D N 1
ATOM 5000 C CA . LYS D 2 154 ? 97.128 94.907 77.823 1.00 57.73 378 LYS D CA 1
ATOM 5001 C C . LYS D 2 154 ? 97.107 96.121 76.902 1.00 57.73 378 LYS D C 1
ATOM 5002 O O . LYS D 2 154 ? 98.137 96.541 76.374 1.00 57.73 378 LYS D O 1
ATOM 5008 N N . THR D 2 155 ? 95.909 96.674 76.715 1.00 56.63 379 THR D N 1
ATOM 5009 C CA . THR D 2 155 ? 95.686 97.904 75.972 1.00 56.63 379 THR D CA 1
ATOM 5010 C C . THR D 2 155 ? 94.932 98.902 76.843 1.00 56.63 379 THR D C 1
ATOM 5011 O O . THR D 2 155 ? 94.212 98.523 77.772 1.00 56.63 379 THR D O 1
ATOM 5015 N N . LYS D 2 156 ? 95.098 100.188 76.538 1.00 57.50 380 LYS D N 1
ATOM 5016 C CA . LYS D 2 156 ? 94.383 101.252 77.229 1.00 57.50 380 LYS D CA 1
ATOM 5017 C C . LYS D 2 156 ? 93.933 102.286 76.215 1.00 57.50 380 LYS D C 1
ATOM 5018 O O . LYS D 2 156 ? 94.485 102.381 75.124 1.00 57.50 380 LYS D O 1
ATOM 5024 N N . ILE D 2 157 ? 92.934 103.076 76.597 1.00 63.26 381 ILE D N 1
ATOM 5025 C CA . ILE D 2 157 ? 92.373 104.118 75.741 1.00 63.26 381 ILE D CA 1
ATOM 5026 C C . ILE D 2 157 ? 93.182 105.389 75.916 1.00 63.26 381 ILE D C 1
ATOM 5027 O O . ILE D 2 157 ? 93.408 105.835 77.046 1.00 63.26 381 ILE D O 1
ATOM 5032 N N . THR D 2 158 ? 93.608 105.992 74.804 1.00 72.56 382 THR D N 1
ATOM 5033 C CA . THR D 2 158 ? 94.286 107.273 74.872 1.00 72.56 382 THR D CA 1
ATOM 5034 C C . THR D 2 158 ? 93.418 108.404 74.344 1.00 72.56 382 THR D C 1
ATOM 5035 O O . THR D 2 158 ? 93.153 109.360 75.073 1.00 72.56 382 THR D O 1
ATOM 5039 N N . HIS D 2 159 ? 92.963 108.335 73.101 1.00 75.36 383 HIS D N 1
ATOM 5040 C CA . HIS D 2 159 ? 92.348 109.525 72.523 1.00 75.36 383 HIS D CA 1
ATOM 5041 C C . HIS D 2 159 ? 91.130 109.159 71.691 1.00 75.36 383 HIS D C 1
ATOM 5042 O O . HIS D 2 159 ? 91.023 108.045 71.183 1.00 75.36 383 HIS D O 1
ATOM 5049 N N . VAL D 2 160 ? 90.197 110.104 71.566 1.00 81.10 384 VAL D N 1
ATOM 5050 C CA . VAL D 2 160 ? 89.000 109.949 70.745 1.00 81.10 384 VAL D CA 1
ATOM 5051 C C . VAL D 2 160 ? 88.916 111.128 69.784 1.00 81.10 384 VAL D C 1
ATOM 5052 O O . VAL D 2 160 ? 89.068 112.281 70.201 1.00 81.10 384 VAL D O 1
ATOM 5056 N N . ASP D 2 161 ? 88.704 110.845 68.498 1.00 87.80 385 ASP D N 1
ATOM 5057 C CA . ASP D 2 161 ? 88.441 111.886 67.514 1.00 87.80 385 ASP D CA 1
ATOM 5058 C C . ASP D 2 161 ? 87.095 111.640 66.848 1.00 87.80 385 ASP D C 1
ATOM 5059 O O . ASP D 2 161 ? 86.813 110.524 66.398 1.00 87.80 385 ASP D O 1
ATOM 5064 N N . LEU D 2 162 ? 86.274 112.686 66.784 1.00 82.93 386 LEU D N 1
ATOM 5065 C CA . LEU D 2 162 ? 84.938 112.598 66.209 1.00 82.93 386 LEU D CA 1
ATOM 5066 C C . LEU D 2 162 ? 84.853 112.677 64.684 1.00 82.93 386 LEU D C 1
ATOM 5067 O O . LEU D 2 162 ? 84.054 111.928 64.120 1.00 82.93 386 LEU D O 1
ATOM 5072 N N . PRO D 2 163 ? 85.561 113.562 63.960 1.00 89.83 387 PRO D N 1
ATOM 5073 C CA . PRO D 2 163 ? 85.428 113.493 62.497 1.00 89.83 387 PRO D CA 1
ATOM 5074 C C . PRO D 2 163 ? 86.096 112.271 61.901 1.00 89.83 387 PRO D C 1
ATOM 5075 O O . PRO D 2 163 ? 85.589 111.715 60.919 1.00 89.83 387 PRO D O 1
ATOM 5079 N N . GLY D 2 164 ? 87.209 111.816 62.481 1.00 85.88 388 GLY D N 1
ATOM 5080 C CA . GLY D 2 164 ? 87.744 110.523 62.109 1.00 85.88 388 GLY D CA 1
ATOM 5081 C C . GLY D 2 164 ? 86.985 109.357 62.699 1.00 85.88 388 GLY D C 1
ATOM 5082 O O . GLY D 2 164 ? 87.217 108.217 62.279 1.00 85.88 388 GLY D O 1
ATOM 5083 N N . LYS D 2 165 ? 86.105 109.629 63.675 1.00 82.91 389 LYS D N 1
ATOM 5084 C CA . LYS D 2 165 ? 85.227 108.646 64.323 1.00 82.91 389 LYS D CA 1
ATOM 5085 C C . LYS D 2 165 ? 86.017 107.504 64.952 1.00 82.91 389 LYS D C 1
ATOM 5086 O O . LYS D 2 165 ? 85.559 106.364 64.998 1.00 82.91 389 LYS D O 1
ATOM 5092 N N . L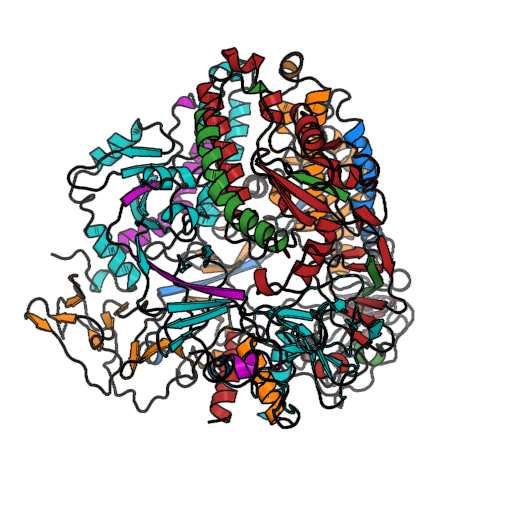EU D 2 166 ? 87.217 107.799 65.428 1.00 78.27 390 LEU D N 1
ATOM 5093 C CA . LEU D 2 166 ? 88.145 106.732 65.753 1.00 78.27 390 LEU D CA 1
ATOM 5094 C C . LEU D 2 166 ? 88.702 106.898 67.149 1.00 78.27 390 LEU D C 1
ATOM 5095 O O . LEU D 2 166 ? 88.713 107.992 67.722 1.00 78.27 390 LEU D O 1
ATOM 5100 N N . ILE D 2 167 ? 89.180 105.780 67.688 1.00 72.74 391 ILE D N 1
ATOM 5101 C CA . ILE D 2 167 ? 89.756 105.736 69.024 1.00 72.74 391 ILE D CA 1
ATOM 5102 C C . ILE D 2 167 ? 91.207 105.296 68.885 1.00 72.74 391 ILE D C 1
ATOM 5103 O O . ILE D 2 167 ? 91.542 104.500 68.002 1.00 72.74 391 ILE D O 1
ATOM 5108 N N . ILE D 2 168 ? 92.070 105.877 69.705 1.00 73.66 392 ILE D N 1
ATOM 5109 C CA . ILE D 2 168 ? 93.504 105.663 69.659 1.00 73.66 392 ILE D CA 1
ATOM 5110 C C . ILE D 2 168 ? 93.892 104.981 70.957 1.00 73.66 392 ILE D C 1
ATOM 5111 O O . ILE D 2 168 ? 93.711 105.571 72.035 1.00 73.66 392 ILE D O 1
ATOM 5116 N N . LEU D 2 169 ? 94.396 103.749 70.856 1.00 71.39 393 LEU D N 1
ATOM 5117 C CA . LEU D 2 169 ? 94.906 102.981 71.976 1.00 71.39 393 LEU D CA 1
ATOM 5118 C C . LEU D 2 169 ? 96.423 102.935 71.943 1.00 71.39 393 LEU D C 1
ATOM 5119 O O . LEU D 2 169 ? 97.061 103.168 70.916 1.00 71.39 393 LEU D O 1
ATOM 5124 N N . SER D 2 170 ? 97.008 102.572 73.075 1.00 69.08 394 SER D N 1
ATOM 5125 C CA . SER D 2 170 ? 98.441 102.357 73.137 1.00 69.08 394 SER D CA 1
ATOM 5126 C C . SER D 2 170 ? 98.703 101.125 73.972 1.00 69.08 394 SER D C 1
ATOM 5127 O O . SER D 2 170 ? 98.275 101.038 75.126 1.00 69.08 394 SER D O 1
ATOM 5130 N N . ILE D 2 171 ? 99.425 100.178 73.391 1.00 69.23 395 ILE D N 1
ATOM 5131 C CA . ILE D 2 171 ? 99.672 98.897 74.037 1.00 69.23 395 ILE D CA 1
ATOM 5132 C C . ILE D 2 171 ? 101.063 98.937 74.647 1.00 69.23 395 ILE D C 1
ATOM 5133 O O . ILE D 2 171 ? 101.856 99.837 74.342 1.00 69.23 395 ILE D O 1
ATOM 5138 N N . SER D 2 172 ? 101.337 97.970 75.525 1.00 69.21 396 SER D N 1
ATOM 5139 C CA . SER D 2 172 ? 102.641 97.900 76.230 1.00 69.21 396 SER D CA 1
ATOM 5140 C C . SER D 2 172 ? 103.519 96.827 75.584 1.00 69.21 396 SER D C 1
ATOM 5141 O O . SER D 2 172 ? 103.043 96.154 74.646 1.00 69.21 396 SER D O 1
ATOM 5144 N N . TYR D 2 173 ? 104.751 96.675 76.074 1.00 78.17 397 TYR D N 1
ATOM 5145 C CA . TYR D 2 173 ? 105.658 95.625 75.545 1.00 78.17 397 TYR D CA 1
ATOM 5146 C C . TYR D 2 173 ? 105.857 94.574 76.635 1.00 78.17 397 TYR D C 1
ATOM 5147 O O . TYR D 2 173 ? 106.193 94.956 77.772 1.00 78.17 397 TYR D O 1
ATOM 5156 N N . PRO D 2 174 ? 105.677 93.268 76.351 1.00 74.87 398 PRO D N 1
ATOM 5157 C CA . PRO D 2 174 ? 105.976 92.257 77.357 1.00 74.87 398 PRO D CA 1
ATOM 5158 C C . PRO D 2 174 ? 107.497 92.313 77.560 1.00 74.87 398 PRO D C 1
ATOM 5159 O O . PRO D 2 174 ? 108.208 92.205 76.578 1.00 74.87 398 PRO D O 1
ATOM 5163 N N . THR D 2 175 ? 107.949 92.549 78.793 1.00 78.00 399 THR D N 1
ATOM 5164 C CA . THR D 2 175 ? 109.401 92.455 79.109 1.00 78.00 399 THR D CA 1
ATOM 5165 C C . THR D 2 175 ? 109.576 91.656 80.404 1.00 78.00 399 THR D C 1
ATOM 5166 O O . THR D 2 175 ? 109.282 92.204 81.483 1.00 78.00 399 THR D O 1
ATOM 5170 N N . LEU D 2 176 ? 110.017 90.403 80.278 1.00 69.08 400 LEU D N 1
ATOM 5171 C CA . LEU D 2 176 ? 109.987 89.466 81.390 1.00 69.08 400 LEU D CA 1
ATOM 5172 C C . LEU D 2 176 ? 111.130 89.746 82.345 1.00 69.08 400 LEU D C 1
ATOM 5173 O O . LEU D 2 176 ? 112.251 90.030 81.923 1.00 69.08 400 LEU D O 1
ATOM 5178 N N . SER D 2 177 ? 110.839 89.673 83.638 1.00 74.03 401 SER D N 1
ATOM 5179 C CA . SER D 2 177 ? 111.858 89.827 84.657 1.00 74.03 401 SER D CA 1
ATOM 5180 C C . SER D 2 177 ? 111.417 89.041 85.872 1.00 74.03 401 SER D C 1
ATOM 5181 O O . SER D 2 177 ? 110.309 89.229 86.378 1.00 74.03 401 SER D O 1
ATOM 5184 N N . GLU D 2 178 ? 112.268 88.137 86.328 1.00 66.86 402 GLU D N 1
ATOM 5185 C CA . GLU D 2 178 ? 111.910 87.308 87.459 1.00 66.86 402 GLU D CA 1
ATOM 5186 C C . GLU D 2 178 ? 112.164 88.096 88.728 1.00 66.86 402 GLU D C 1
ATOM 5187 O O . GLU D 2 178 ? 113.097 88.899 88.797 1.00 66.86 402 GLU D O 1
ATOM 5193 N N . VAL D 2 179 ? 111.287 87.867 89.707 1.00 64.22 403 VAL D N 1
ATOM 5194 C CA . VAL D 2 179 ? 111.527 88.255 91.123 1.00 64.22 403 VAL D CA 1
ATOM 5195 C C . VAL D 2 179 ? 112.746 87.484 91.629 1.00 64.22 403 VAL D C 1
ATOM 5196 O O . VAL D 2 179 ? 113.035 86.409 91.072 1.00 64.22 403 VAL D O 1
ATOM 5200 N N . LYS D 2 180 ? 113.452 88.028 92.618 1.00 67.99 404 LYS D N 1
ATOM 5201 C CA . LYS D 2 180 ? 114.720 87.411 93.085 1.00 67.99 404 LYS D CA 1
ATOM 5202 C C . LYS D 2 180 ? 114.539 86.022 93.709 1.00 67.99 404 LYS D C 1
ATOM 5203 O O . LYS D 2 180 ? 115.304 85.122 93.325 1.00 67.99 404 LYS D O 1
ATOM 5209 N N . GLY D 2 181 ? 113.547 85.826 94.581 1.00 72.78 405 GLY D N 1
ATOM 5210 C CA . GLY D 2 181 ? 113.467 84.534 95.301 1.00 72.78 405 GLY D CA 1
ATOM 5211 C C . GLY D 2 181 ? 112.087 83.909 95.306 1.00 72.78 405 GLY D C 1
ATOM 5212 O O . GLY D 2 181 ? 111.592 83.574 96.390 1.00 72.78 405 GLY D O 1
ATOM 5213 N N . VAL D 2 182 ? 111.537 83.704 94.111 1.00 70.54 406 VAL D N 1
ATOM 5214 C CA . VAL D 2 182 ? 110.208 83.159 93.856 1.00 70.54 406 VAL D CA 1
ATOM 5215 C C . VAL D 2 182 ? 110.283 81.740 93.298 1.00 70.54 406 VAL D C 1
ATOM 5216 O O . VAL D 2 182 ? 110.871 81.476 92.241 1.00 70.54 406 VAL D O 1
ATOM 5220 N N . ILE D 2 183 ? 109.680 80.815 94.030 1.00 64.73 407 ILE D N 1
ATOM 5221 C CA . ILE D 2 183 ? 109.583 79.411 93.656 1.00 64.73 407 ILE D CA 1
ATOM 5222 C C . ILE D 2 183 ? 108.131 78.986 93.811 1.00 64.73 407 ILE D C 1
ATOM 5223 O O . ILE D 2 183 ? 107.496 79.232 94.840 1.00 64.73 407 ILE D O 1
ATOM 5228 N N . VAL D 2 184 ? 107.599 78.361 92.765 1.00 61.00 408 VAL D N 1
ATOM 5229 C CA . VAL D 2 184 ? 106.210 77.934 92.696 1.00 61.00 408 VAL D CA 1
ATOM 5230 C C . VAL D 2 184 ? 106.160 76.424 92.825 1.00 61.00 408 VAL D C 1
ATOM 5231 O O . VAL D 2 184 ? 106.794 75.717 92.040 1.00 61.00 408 VAL D O 1
ATOM 5235 N N . HIS D 2 185 ? 105.403 75.937 93.801 1.00 63.62 409 HIS D N 1
ATOM 5236 C CA . HIS D 2 185 ? 105.192 74.509 93.998 1.00 63.62 409 HIS D CA 1
ATOM 5237 C C . HIS D 2 185 ? 103.762 74.144 93.634 1.00 63.62 409 HIS D C 1
ATOM 5238 O O . HIS D 2 185 ? 102.810 74.733 94.170 1.00 63.62 409 HIS D O 1
ATOM 5245 N N . ARG D 2 186 ? 103.610 73.164 92.737 1.00 52.99 410 ARG D N 1
ATOM 5246 C CA . ARG D 2 186 ? 102.301 72.614 92.383 1.00 52.99 410 ARG D CA 1
ATOM 5247 C C . ARG D 2 186 ? 102.018 71.425 93.282 1.00 52.99 410 ARG D C 1
ATOM 5248 O O . ARG D 2 186 ? 102.645 70.376 93.151 1.00 52.99 410 ARG D O 1
ATOM 5256 N N . LEU D 2 187 ? 101.059 71.574 94.177 1.00 48.83 411 LEU D N 1
ATOM 5257 C CA . LEU D 2 187 ? 100.793 70.500 95.110 1.00 48.83 411 LEU D CA 1
ATOM 5258 C C . LEU D 2 187 ? 99.957 69.410 94.457 1.00 48.83 411 LEU D C 1
ATOM 5259 O O . LEU D 2 187 ? 99.474 69.557 93.332 1.00 48.83 411 LEU D O 1
ATOM 5264 N N . GLU D 2 188 ? 99.798 68.306 95.190 1.00 58.63 412 GLU D N 1
ATOM 5265 C CA . GLU D 2 188 ? 99.044 67.142 94.757 1.00 58.63 412 GLU D CA 1
ATOM 5266 C C . GLU D 2 188 ? 98.849 66.244 95.970 1.00 58.63 412 GLU D C 1
ATOM 5267 O O . GLU D 2 188 ? 99.685 66.223 96.875 1.00 58.63 412 GLU D O 1
ATOM 5273 N N . ALA D 2 189 ? 97.742 65.507 95.994 1.00 66.80 413 ALA D N 1
ATOM 5274 C CA . ALA D 2 189 ? 97.457 64.634 97.121 1.00 66.80 413 ALA D CA 1
ATOM 5275 C C . ALA D 2 189 ? 96.791 63.354 96.645 1.00 66.80 413 ALA D C 1
ATOM 5276 O O . ALA D 2 189 ? 96.330 63.250 95.507 1.00 66.80 413 ALA D O 1
ATOM 5278 N N . VAL D 2 190 ? 96.836 62.352 97.524 1.00 78.80 414 VAL D N 1
ATOM 5279 C CA . VAL D 2 190 ? 96.191 61.033 97.269 1.00 78.80 414 VAL D CA 1
ATOM 5280 C C . VAL D 2 190 ? 95.143 60.809 98.358 1.00 78.80 414 VAL D C 1
ATOM 5281 O O . VAL D 2 190 ? 95.213 61.486 99.403 1.00 78.80 414 VAL D O 1
ATOM 5285 N N . SER D 2 191 ? 94.196 59.908 98.099 1.00 79.93 415 SER D N 1
ATOM 5286 C CA . SER D 2 191 ? 93.167 59.580 99.067 1.00 79.93 415 SER D CA 1
ATOM 5287 C C . SER D 2 191 ? 93.648 58.499 100.024 1.00 79.93 415 SER D C 1
ATOM 5288 O O . SER D 2 191 ? 94.691 57.877 99.828 1.00 79.93 415 SER D O 1
ATOM 5291 N N . TYR D 2 192 ? 92.856 58.279 101.068 1.00 86.02 416 TYR D N 1
ATOM 5292 C CA . TYR D 2 192 ? 93.133 57.254 102.060 1.00 86.02 416 TYR D CA 1
ATOM 5293 C C . TYR D 2 192 ? 91.837 56.941 102.792 1.00 86.02 416 TYR D C 1
ATOM 5294 O O . TYR D 2 192 ? 90.772 57.442 102.435 1.00 86.02 416 TYR D O 1
ATOM 5303 N N . ASN D 2 193 ? 91.932 56.122 103.842 1.00 95.67 417 ASN D N 1
ATOM 5304 C CA . ASN D 2 193 ? 90.782 55.808 104.681 1.00 95.67 417 ASN D CA 1
ATOM 5305 C C . ASN D 2 193 ? 91.168 55.749 106.154 1.00 95.67 417 ASN D C 1
ATOM 5306 O O . ASN D 2 193 ? 92.332 55.520 106.490 1.00 95.67 417 ASN D O 1
ATOM 5311 N N . ILE D 2 194 ? 90.191 55.995 107.015 1.00 91.93 418 ILE D N 1
ATOM 5312 C CA . ILE D 2 194 ? 90.290 55.769 108.451 1.00 91.93 418 ILE D CA 1
ATOM 5313 C C . ILE D 2 194 ? 89.045 55.013 108.897 1.00 91.93 418 ILE D C 1
ATOM 5314 O O . ILE D 2 194 ? 87.917 55.417 108.596 1.00 91.93 418 ILE D O 1
ATOM 5319 N N . GLY D 2 195 ? 89.252 53.855 109.524 1.00 94.97 419 GLY D N 1
ATOM 5320 C CA . GLY D 2 195 ? 88.252 52.777 109.416 1.00 94.97 419 GLY D CA 1
ATOM 5321 C C . GLY D 2 195 ? 87.825 52.606 107.968 1.00 94.97 419 GLY D C 1
ATOM 5322 O O . GLY D 2 195 ? 88.707 52.386 107.116 1.00 94.97 419 GLY D O 1
ATOM 5323 N N . SER D 2 196 ? 86.528 52.765 107.677 1.00 92.46 420 SER D N 1
ATOM 5324 C CA . SER D 2 196 ? 86.032 52.593 106.287 1.00 92.46 420 SER D CA 1
ATOM 5325 C C . SER D 2 196 ? 85.859 53.951 105.595 1.00 92.46 420 SER D C 1
ATOM 5326 O O . SER D 2 196 ? 85.688 53.957 104.360 1.00 92.46 420 SER D O 1
ATOM 5329 N N . GLN D 2 197 ? 85.887 55.051 106.355 1.00 95.23 421 GLN D N 1
ATOM 5330 C CA . GLN D 2 197 ? 85.666 56.403 105.774 1.00 95.23 421 GLN D CA 1
ATOM 5331 C C . GLN D 2 197 ? 86.804 56.745 104.802 1.00 95.23 421 GLN D C 1
ATOM 5332 O O . GLN D 2 197 ? 87.968 56.531 105.179 1.00 95.23 421 GLN D O 1
ATOM 5338 N N . GLU D 2 198 ? 86.480 57.321 103.638 1.00 84.78 422 GLU D N 1
ATOM 5339 C CA . GLU D 2 198 ? 87.505 57.664 102.611 1.00 84.78 422 GLU D CA 1
ATOM 5340 C C . GLU D 2 198 ? 87.663 59.187 102.522 1.00 84.78 422 GLU D C 1
ATOM 5341 O O . GLU D 2 198 ? 86.637 59.884 102.417 1.00 84.78 422 GLU D O 1
ATOM 5347 N N . TRP D 2 199 ? 88.908 59.674 102.531 1.00 84.46 423 TRP D N 1
ATOM 5348 C CA . TRP D 2 199 ? 89.198 61.094 102.696 1.00 84.46 423 TRP D CA 1
ATOM 5349 C C . TRP D 2 199 ? 90.373 61.482 101.805 1.00 84.46 423 TRP D C 1
ATOM 5350 O O . TRP D 2 199 ? 91.111 60.617 101.323 1.00 84.46 423 TRP D O 1
ATOM 5361 N N . TYR D 2 200 ? 90.557 62.796 101.624 1.00 74.45 424 TYR D N 1
ATOM 5362 C CA . TYR D 2 200 ? 91.859 63.347 101.238 1.00 74.45 424 TYR D CA 1
ATOM 5363 C C . TYR D 2 200 ? 91.958 64.803 101.684 1.00 74.45 424 TYR D C 1
ATOM 5364 O O . TYR D 2 200 ? 90.991 65.383 102.165 1.00 74.45 424 TYR D O 1
ATOM 5373 N N . THR D 2 201 ? 93.165 65.367 101.567 1.00 72.06 425 THR D N 1
ATOM 5374 C CA . THR D 2 201 ? 93.494 66.654 102.234 1.00 72.06 425 THR D CA 1
ATOM 5375 C C . THR D 2 201 ? 93.111 67.819 101.315 1.00 72.06 425 THR D C 1
ATOM 5376 O O . THR D 2 201 ? 93.445 67.752 100.116 1.00 72.06 425 THR D O 1
ATOM 5380 N N . THR D 2 202 ? 92.423 68.831 101.855 1.00 64.28 426 THR D N 1
ATOM 5381 C CA . THR D 2 202 ? 91.983 69.994 101.037 1.00 64.28 426 THR D CA 1
ATOM 5382 C C . THR D 2 202 ? 92.989 71.140 101.190 1.00 64.28 426 THR D C 1
ATOM 5383 O O . THR D 2 202 ? 93.008 71.764 102.271 1.00 64.28 426 THR D O 1
ATOM 5387 N N . VAL D 2 203 ? 93.800 71.389 100.157 1.00 59.37 427 VAL D N 1
ATOM 5388 C CA . VAL D 2 203 ? 94.824 72.475 100.206 1.00 59.37 427 VAL D CA 1
ATOM 5389 C C . VAL D 2 203 ? 94.799 73.251 98.884 1.00 59.37 427 VAL D C 1
ATOM 5390 O O . VAL D 2 203 ? 94.301 72.700 97.884 1.00 59.37 427 VAL D O 1
ATOM 5394 N N . PRO D 2 204 ? 95.280 74.515 98.844 1.00 53.97 428 PRO D N 1
ATOM 5395 C CA . PRO D 2 204 ? 95.334 75.292 97.600 1.00 53.97 428 PRO D CA 1
ATOM 5396 C C . PRO D 2 204 ? 96.134 74.565 96.510 1.00 53.97 428 PRO D C 1
ATOM 5397 O O . PRO D 2 204 ? 97.168 73.998 96.821 1.00 53.97 428 PRO D O 1
ATOM 5401 N N . ARG D 2 205 ? 95.639 74.606 95.267 1.00 49.62 429 ARG D N 1
ATOM 5402 C CA . ARG D 2 205 ? 96.277 73.876 94.137 1.00 49.62 429 ARG D CA 1
ATOM 5403 C C . ARG D 2 205 ? 97.746 74.292 94.024 1.00 49.62 429 ARG D C 1
ATOM 5404 O O . ARG D 2 205 ? 98.610 73.393 93.994 1.00 49.62 429 ARG D O 1
ATOM 5412 N N . TYR D 2 206 ? 98.016 75.601 93.980 1.00 49.42 430 TYR D N 1
ATOM 5413 C CA . TYR D 2 206 ? 99.434 76.052 93.955 1.00 49.42 430 TYR D CA 1
ATOM 5414 C C . TYR D 2 206 ? 99.831 76.745 95.265 1.00 49.42 430 TYR D C 1
ATOM 5415 O O . TYR D 2 206 ? 98.940 77.154 96.021 1.00 49.42 430 TYR D O 1
ATOM 5424 N N . VAL D 2 207 ? 101.141 76.829 95.536 1.00 60.86 431 VAL D N 1
ATOM 5425 C CA . VAL D 2 207 ? 101.707 77.729 96.539 1.00 60.86 431 VAL D CA 1
ATOM 5426 C C . VAL D 2 207 ? 102.921 78.417 95.929 1.00 60.86 431 VAL D C 1
ATOM 5427 O O . VAL D 2 207 ? 103.551 77.892 95.002 1.00 60.86 431 VAL D O 1
ATOM 5431 N N . ALA D 2 208 ? 103.231 79.613 96.436 1.00 64.13 432 ALA D N 1
ATOM 5432 C CA . ALA D 2 208 ? 104.325 80.432 95.867 1.00 64.13 432 ALA D CA 1
ATOM 5433 C C . ALA D 2 208 ? 105.114 81.079 97.008 1.00 64.13 432 ALA D C 1
ATOM 5434 O O . ALA D 2 208 ? 104.505 81.819 97.797 1.00 64.13 432 ALA D O 1
ATOM 5436 N N . THR D 2 209 ? 106.418 80.808 97.081 1.00 72.79 433 THR D N 1
ATOM 5437 C CA . THR D 2 209 ? 107.242 81.351 98.189 1.00 72.79 433 THR D CA 1
ATOM 5438 C C . THR D 2 209 ? 108.218 82.391 97.634 1.00 72.79 433 THR D C 1
ATOM 5439 O O . THR D 2 209 ? 108.978 82.044 96.708 1.00 72.79 433 THR D O 1
ATOM 5443 N N . ASN D 2 210 ? 108.199 83.607 98.186 1.00 77.80 434 ASN D N 1
ATOM 5444 C CA . ASN D 2 210 ? 109.169 84.653 97.764 1.00 77.80 434 ASN D CA 1
ATOM 5445 C C . ASN D 2 210 ? 110.053 84.987 98.967 1.00 77.80 434 ASN D C 1
ATOM 5446 O O . ASN D 2 210 ? 109.615 85.783 99.821 1.00 77.80 434 ASN D O 1
ATOM 5451 N N . GLY D 2 211 ? 111.226 84.355 99.054 1.00 77.56 435 GLY D N 1
ATOM 5452 C CA . GLY D 2 211 ? 112.033 84.411 100.287 1.00 77.56 435 GLY D CA 1
ATOM 5453 C C . GLY D 2 211 ? 111.285 83.733 101.421 1.00 77.56 435 GLY D C 1
ATOM 5454 O O . GLY D 2 211 ? 110.801 82.604 101.209 1.00 77.56 435 GLY D O 1
ATOM 5455 N N . TYR D 2 212 ? 111.206 84.379 102.587 1.00 83.42 436 TYR D N 1
ATOM 5456 C CA . TYR D 2 212 ? 110.410 83.831 103.719 1.00 83.42 436 TYR D CA 1
ATOM 5457 C C . TYR D 2 212 ? 108.920 83.829 103.368 1.00 83.42 436 TYR D C 1
ATOM 5458 O O . TYR D 2 212 ? 108.234 82.847 103.705 1.00 83.42 436 TYR D O 1
ATOM 5467 N N . LEU D 2 213 ? 108.463 84.874 102.673 1.00 76.79 437 LEU D N 1
ATOM 5468 C CA . LEU D 2 213 ? 107.014 85.091 102.422 1.00 76.79 437 LEU D CA 1
ATOM 5469 C C . LEU D 2 213 ? 106.464 83.984 101.518 1.00 76.79 437 LEU D C 1
ATOM 5470 O O . LEU D 2 213 ? 107.121 83.677 100.509 1.00 76.79 437 LEU D O 1
ATOM 5475 N N . ILE D 2 214 ? 105.313 83.405 101.873 1.00 71.59 438 ILE D N 1
ATOM 5476 C CA . ILE D 2 214 ? 104.655 82.398 100.986 1.00 71.59 438 ILE D CA 1
ATOM 5477 C C . ILE D 2 214 ? 103.297 82.969 100.572 1.00 71.59 438 ILE D C 1
ATOM 5478 O O . ILE D 2 214 ? 102.518 83.340 101.473 1.00 71.59 438 ILE D O 1
ATOM 5483 N N . SER D 2 215 ? 103.015 83.018 99.267 1.00 64.18 439 SER D N 1
ATOM 5484 C CA . SER D 2 215 ? 101.748 83.627 98.783 1.00 64.18 439 SER D CA 1
ATOM 5485 C C . SER D 2 215 ? 100.825 82.554 98.200 1.00 64.18 439 SER D C 1
ATOM 5486 O O . SER D 2 215 ? 101.309 81.443 97.906 1.00 64.18 439 SER D O 1
ATOM 5489 N N . ASN D 2 216 ? 99.539 82.889 98.055 1.00 58.77 440 ASN D N 1
ATOM 5490 C CA . ASN D 2 216 ? 98.603 82.124 97.244 1.00 58.77 440 ASN D CA 1
ATOM 5491 C C . ASN D 2 216 ? 98.826 82.418 95.774 1.00 58.77 440 ASN D C 1
ATOM 5492 O O . ASN D 2 216 ? 99.742 83.143 95.379 1.00 58.77 440 ASN D O 1
ATOM 5497 N N . PHE D 2 217 ? 97.957 81.879 94.944 1.00 56.06 441 PHE D N 1
ATOM 5498 C CA . PHE D 2 217 ? 98.315 81.916 93.544 1.00 56.06 441 PHE D CA 1
ATOM 5499 C C . PHE D 2 217 ? 97.042 81.856 92.724 1.00 56.06 441 PHE D C 1
ATOM 5500 O O . PHE D 2 217 ? 96.038 81.307 93.172 1.00 56.06 441 PHE D O 1
ATOM 5508 N N . ASP D 2 218 ? 97.090 82.437 91.539 1.00 63.13 442 ASP D N 1
ATOM 5509 C CA . ASP D 2 218 ? 95.951 82.400 90.641 1.00 63.13 442 ASP D CA 1
ATOM 5510 C C . ASP D 2 218 ? 96.199 81.369 89.557 1.00 63.13 442 ASP D C 1
ATOM 5511 O O . ASP D 2 218 ? 97.338 81.080 89.195 1.00 63.13 442 ASP D O 1
ATOM 5516 N N . GLU D 2 219 ? 95.113 80.840 89.029 1.00 76.69 443 GLU D N 1
ATOM 5517 C CA . GLU D 2 219 ? 95.174 79.776 88.055 1.00 76.69 443 GLU D CA 1
ATOM 5518 C C . GLU D 2 219 ? 94.717 80.231 86.681 1.00 76.69 443 GLU D C 1
ATOM 5519 O O . GLU D 2 219 ? 94.972 79.533 85.694 1.00 76.69 443 GLU D O 1
ATOM 5525 N N . SER D 2 220 ? 94.046 81.371 86.586 1.00 74.19 444 SER D N 1
ATOM 5526 C CA . SER D 2 220 ? 93.487 81.785 85.304 1.00 74.19 444 SER D CA 1
ATOM 5527 C C . SER D 2 220 ? 94.507 82.449 84.372 1.00 74.19 444 SER D C 1
ATOM 5528 O O . SER D 2 220 ? 94.518 82.104 83.185 1.00 74.19 444 SER D O 1
ATOM 5531 N N . PRO D 2 221 ? 95.382 83.408 84.812 1.00 66.52 445 PRO D N 1
ATOM 5532 C CA . PRO D 2 221 ? 96.374 83.898 83.847 1.00 66.52 445 PRO D CA 1
ATOM 5533 C C . PRO D 2 221 ? 97.678 83.115 83.858 1.00 66.52 445 PRO D C 1
ATOM 5534 O O . PRO D 2 221 ? 98.425 83.152 82.875 1.00 66.52 445 PRO D O 1
ATOM 5538 N N . CYS D 2 222 ? 97.952 82.386 84.942 1.00 73.10 446 CYS D N 1
ATOM 5539 C CA . CYS D 2 222 ? 99.293 81.885 85.219 1.00 73.10 446 CYS D CA 1
ATOM 5540 C C . CYS D 2 222 ? 99.550 80.582 84.475 1.00 73.10 446 CYS D C 1
ATOM 5541 O O . CYS D 2 222 ? 98.870 79.581 84.701 1.00 73.10 446 CYS D O 1
ATOM 5544 N N . VAL D 2 223 ? 100.559 80.606 83.619 1.00 70.25 447 VAL D N 1
ATOM 5545 C CA . VAL D 2 223 ? 100.930 79.511 82.741 1.00 70.25 447 VAL D CA 1
ATOM 5546 C C . VAL D 2 223 ? 102.237 78.927 83.261 1.00 70.25 447 VAL D C 1
ATOM 5547 O O . VAL D 2 223 ? 103.029 79.628 83.897 1.00 70.25 447 VAL D O 1
ATOM 5551 N N . PHE D 2 224 ? 102.460 77.644 83.015 1.00 61.22 448 PHE D N 1
ATOM 5552 C CA . PHE D 2 224 ? 103.621 76.938 83.545 1.00 61.22 448 PHE D CA 1
ATOM 5553 C C . PHE D 2 224 ? 104.539 76.495 82.417 1.00 61.22 448 PHE D C 1
ATOM 5554 O O . PHE D 2 224 ? 104.151 75.686 81.569 1.00 61.22 448 PHE D O 1
ATOM 5562 N N . VAL D 2 225 ? 105.751 77.038 82.403 1.00 73.89 449 VAL D N 1
ATOM 5563 C CA . VAL D 2 225 ? 106.817 76.519 81.562 1.00 73.89 449 VAL D CA 1
ATOM 5564 C C . VAL D 2 225 ? 107.797 75.822 82.501 1.00 73.89 449 VAL D C 1
ATOM 5565 O O . VAL D 2 225 ? 107.687 75.953 83.723 1.00 73.89 449 VAL D O 1
ATOM 5569 N N . SER D 2 226 ? 108.756 75.079 81.939 1.00 79.57 450 SER D N 1
ATOM 5570 C CA . SER D 2 226 ? 109.607 74.198 82.732 1.00 79.57 450 SER D CA 1
ATOM 5571 C C . SER D 2 226 ? 110.574 74.982 83.614 1.00 79.57 450 SER D C 1
ATOM 5572 O O . SER D 2 226 ? 111.056 74.472 84.629 1.00 79.57 450 SER D O 1
ATOM 5575 N N . GLU D 2 227 ? 110.873 76.220 83.243 1.00 78.65 451 GLU D N 1
ATOM 5576 C CA . GLU D 2 227 ? 111.737 77.061 84.054 1.00 78.65 451 GLU D CA 1
ATOM 5577 C C . GLU D 2 227 ? 110.982 77.838 85.120 1.00 78.65 451 GLU D C 1
ATOM 5578 O O . GLU D 2 227 ? 111.395 77.831 86.283 1.00 78.65 451 GLU D O 1
ATOM 5584 N N . SER D 2 228 ? 109.883 78.493 84.769 1.00 75.97 452 SER D N 1
ATOM 5585 C CA . SER D 2 228 ? 109.252 79.427 85.681 1.00 75.97 452 SER D CA 1
ATOM 5586 C C . SER D 2 228 ? 107.747 79.383 85.507 1.00 75.97 452 SER D C 1
ATOM 5587 O O . SER D 2 228 ? 107.221 78.733 84.604 1.00 75.97 452 SER D O 1
ATOM 5590 N N . ALA D 2 229 ? 107.060 80.082 86.402 1.00 72.21 453 ALA D N 1
ATOM 5591 C CA . ALA D 2 229 ? 105.623 80.290 86.318 1.00 72.21 453 ALA D CA 1
ATOM 5592 C C . ALA D 2 229 ? 105.379 81.713 85.842 1.00 72.21 453 ALA D C 1
ATOM 5593 O O . ALA D 2 229 ? 105.728 82.672 86.537 1.00 72.21 453 ALA D O 1
ATOM 5595 N N . ILE D 2 230 ? 104.783 81.851 84.666 1.00 73.83 454 ILE D N 1
ATOM 5596 C CA . ILE D 2 230 ? 104.557 83.144 84.048 1.00 73.83 454 ILE D CA 1
ATOM 5597 C C . ILE D 2 230 ? 103.172 83.628 84.418 1.00 73.83 454 ILE D C 1
ATOM 5598 O O . ILE D 2 230 ? 102.176 82.978 84.088 1.00 73.83 454 ILE D O 1
ATOM 5603 N N . CYS D 2 231 ? 103.101 84.764 85.086 1.00 69.57 455 CYS D N 1
ATOM 5604 C CA . CYS D 2 231 ? 101.825 85.352 85.452 1.00 69.57 455 CYS D CA 1
ATOM 5605 C C . CYS D 2 231 ? 101.712 86.717 84.795 1.00 69.57 455 CYS D C 1
ATOM 5606 O O . CYS D 2 231 ? 102.274 87.701 85.284 1.00 69.57 455 CYS D O 1
ATOM 5609 N N . SER D 2 232 ? 100.969 86.764 83.691 1.00 67.12 456 SER D N 1
ATOM 5610 C CA . SER D 2 232 ? 100.962 87.935 82.826 1.00 67.12 456 SER D CA 1
ATOM 5611 C C . SER D 2 232 ? 100.176 89.080 83.437 1.00 67.12 456 SER D C 1
ATOM 5612 O O . SER D 2 232 ? 100.478 90.252 83.194 1.00 67.12 456 SER D O 1
ATOM 5615 N N . GLN D 2 233 ? 99.156 88.767 84.211 1.00 61.09 457 GLN D N 1
ATOM 5616 C CA . GLN D 2 233 ? 98.463 89.761 84.999 1.00 61.09 457 GLN D CA 1
ATOM 5617 C C . GLN D 2 233 ? 99.022 89.650 86.408 1.00 61.09 457 GLN D C 1
ATOM 5618 O O . GLN D 2 233 ? 99.669 88.657 86.748 1.00 61.09 457 GLN D O 1
ATOM 5624 N N . ASN D 2 234 ? 98.850 90.707 87.194 1.00 59.03 458 ASN D N 1
ATOM 5625 C CA . ASN D 2 234 ? 99.216 90.672 88.598 1.00 59.03 458 ASN D CA 1
ATOM 5626 C C . ASN D 2 234 ? 98.445 89.573 89.291 1.00 59.03 458 ASN D C 1
ATOM 5627 O O . ASN D 2 234 ? 97.214 89.547 89.245 1.00 59.03 458 ASN D O 1
ATOM 5632 N N . SER D 2 235 ? 99.189 88.644 89.892 1.00 53.28 459 SER D N 1
ATOM 5633 C CA . SER D 2 235 ? 98.690 87.273 90.167 1.00 53.28 459 SER D CA 1
ATOM 5634 C C . SER D 2 235 ? 98.773 86.944 91.658 1.00 53.28 459 SER D C 1
ATOM 5635 O O . SER D 2 235 ? 98.082 86.014 92.098 1.00 53.28 459 SER D O 1
ATOM 5638 N N . LEU D 2 236 ? 99.594 87.684 92.404 1.00 53.23 460 LEU D N 1
ATOM 5639 C CA . LEU D 2 236 ? 100.006 87.245 93.763 1.00 53.23 460 LEU D CA 1
ATOM 5640 C C . LEU D 2 236 ? 98.988 87.714 94.809 1.00 53.23 460 LEU D C 1
ATOM 5641 O O . LEU D 2 236 ? 99.378 88.508 95.686 1.00 53.23 460 LEU D O 1
ATOM 5646 N N . TYR D 2 237 ? 97.743 87.234 94.732 1.00 50.79 461 TYR D N 1
ATOM 5647 C CA . TYR D 2 237 ? 96.744 87.574 95.780 1.00 50.79 461 TYR D CA 1
ATOM 5648 C C . TYR D 2 237 ? 97.224 86.967 97.104 1.00 50.79 461 TYR D C 1
ATOM 5649 O O . TYR D 2 237 ? 97.676 85.806 97.095 1.00 50.79 461 TYR D O 1
ATOM 5658 N N . PRO D 2 238 ? 97.130 87.685 98.247 1.00 58.13 462 PRO D N 1
ATOM 5659 C CA . PRO D 2 238 ? 97.668 87.199 99.534 1.00 58.13 462 PRO D CA 1
ATOM 5660 C C . PRO D 2 238 ? 97.092 85.897 100.114 1.00 58.13 462 PRO D C 1
ATOM 5661 O O . PRO D 2 238 ? 96.149 85.362 99.561 1.00 58.13 462 PRO D O 1
ATOM 5665 N N . MET D 2 239 ? 97.672 85.438 101.232 1.00 74.71 463 MET D N 1
ATOM 5666 C CA . MET D 2 239 ? 97.241 84.177 101.894 1.00 74.71 463 MET D CA 1
ATOM 5667 C C . MET D 2 239 ? 96.786 84.519 103.317 1.00 74.71 463 MET D C 1
ATOM 5668 O O . MET D 2 239 ? 96.747 85.720 103.650 1.00 74.71 463 MET D O 1
ATOM 5673 N N . SER D 2 240 ? 96.467 83.506 104.123 1.00 77.37 464 SER D N 1
ATOM 5674 C CA . SER D 2 240 ? 96.088 83.736 105.542 1.00 77.37 464 SER D CA 1
ATOM 5675 C C . SER D 2 240 ? 97.101 83.026 106.443 1.00 77.37 464 SER D C 1
ATOM 5676 O O . SER D 2 240 ? 97.685 82.024 105.991 1.00 77.37 464 SER D O 1
ATOM 5679 N N . PRO D 2 241 ? 97.379 83.528 107.665 1.00 83.75 465 PRO D N 1
ATOM 5680 C CA . PRO D 2 241 ? 98.291 82.840 108.585 1.00 83.75 465 PRO D CA 1
ATOM 5681 C C . PRO D 2 241 ? 97.763 81.424 108.838 1.00 83.75 465 PRO D C 1
ATOM 5682 O O . PRO D 2 241 ? 98.549 80.497 108.887 1.00 83.75 465 PRO D O 1
ATOM 5686 N N . LEU D 2 242 ? 96.438 81.300 108.965 1.00 77.09 466 LEU D N 1
ATOM 5687 C CA . LEU D 2 242 ? 95.768 79.995 109.193 1.00 77.09 466 LEU D CA 1
ATOM 5688 C C . LEU D 2 242 ? 95.655 79.236 107.865 1.00 77.09 466 LEU D C 1
ATOM 5689 O O . LEU D 2 242 ? 95.048 78.154 107.865 1.00 77.09 466 LEU D O 1
ATOM 5694 N N . LEU D 2 243 ? 96.239 79.763 106.787 1.00 70.28 467 LEU D N 1
ATOM 5695 C CA . LEU D 2 243 ? 96.570 78.896 105.660 1.00 70.28 467 LEU D CA 1
ATOM 5696 C C . LEU D 2 243 ? 98.079 78.746 105.510 1.00 70.28 467 LEU D C 1
ATOM 5697 O O . LEU D 2 243 ? 98.569 77.698 105.078 1.00 70.28 467 LEU D O 1
ATOM 5702 N N . GLN D 2 244 ? 98.841 79.772 105.889 1.00 80.41 468 GLN D N 1
ATOM 5703 C CA . GLN D 2 244 ? 100.278 79.733 105.657 1.00 80.41 468 GLN D CA 1
ATOM 5704 C C . GLN D 2 244 ? 100.967 78.801 106.647 1.00 80.41 468 GLN D C 1
ATOM 5705 O O . GLN D 2 244 ? 102.063 78.298 106.383 1.00 80.41 468 GLN D O 1
ATOM 5711 N N . GLN D 2 245 ? 100.316 78.518 107.773 1.00 80.41 469 GLN D N 1
ATOM 5712 C CA . GLN D 2 245 ? 100.869 77.545 108.706 1.00 80.41 469 GLN D CA 1
ATOM 5713 C C . GLN D 2 245 ? 100.716 76.120 108.188 1.00 80.41 469 GLN D C 1
ATOM 5714 O O . GLN D 2 245 ? 101.375 75.203 108.684 1.00 80.41 469 GLN D O 1
ATOM 5720 N N . CYS D 2 246 ? 99.853 75.912 107.196 1.00 78.60 470 CYS D N 1
ATOM 5721 C CA . CYS D 2 246 ? 99.566 74.568 106.711 1.00 78.60 470 CYS D CA 1
ATOM 5722 C C . CYS D 2 246 ? 100.678 74.010 105.833 1.00 78.60 470 CYS D C 1
ATOM 5723 O O . CYS D 2 246 ? 101.115 72.870 106.013 1.00 78.60 470 CYS D O 1
ATOM 5726 N N . ILE D 2 247 ? 101.146 74.798 104.870 1.00 72.90 471 ILE D N 1
ATOM 5727 C CA . ILE D 2 247 ? 102.004 74.242 103.829 1.00 72.90 471 ILE D CA 1
ATOM 5728 C C . ILE D 2 247 ? 103.450 74.123 104.322 1.00 72.90 471 ILE D C 1
ATOM 5729 O O . ILE D 2 247 ? 104.210 73.264 103.852 1.00 72.90 471 ILE D O 1
ATOM 5734 N N . ARG D 2 248 ? 103.831 74.898 105.343 1.00 82.41 472 ARG D N 1
ATOM 5735 C CA . ARG D 2 248 ? 105.242 74.938 105.726 1.00 82.41 472 ARG D CA 1
ATOM 5736 C C . ARG D 2 248 ? 105.678 73.681 106.495 1.00 82.41 472 ARG D C 1
ATOM 5737 O O . ARG D 2 248 ? 106.559 72.952 106.032 1.00 82.41 472 ARG D O 1
ATOM 5745 N N . GLY D 2 249 ? 105.084 73.395 107.654 1.00 77.16 473 GLY D N 1
ATOM 5746 C CA . GLY D 2 249 ? 105.651 72.358 108.493 1.00 77.16 473 GLY D CA 1
ATOM 5747 C C . GLY D 2 249 ? 104.706 71.555 109.362 1.00 77.16 473 GLY D C 1
ATOM 5748 O O . GLY D 2 249 ? 105.165 70.793 110.217 1.00 77.16 473 GLY D O 1
ATOM 5749 N N . ASP D 2 250 ? 103.398 71.712 109.181 1.00 78.90 474 ASP D N 1
ATOM 5750 C CA . ASP D 2 250 ? 102.435 71.061 110.060 1.00 78.90 474 ASP D CA 1
ATOM 5751 C C . ASP D 2 250 ? 101.142 70.797 109.310 1.00 78.90 474 ASP D C 1
ATOM 5752 O O . ASP D 2 250 ? 100.690 71.630 108.525 1.00 78.90 474 ASP D O 1
ATOM 5757 N N . THR D 2 251 ? 100.539 69.637 109.573 1.00 88.42 475 THR D N 1
ATOM 5758 C CA . THR D 2 251 ? 99.221 69.308 109.055 1.00 88.42 475 THR D CA 1
ATOM 5759 C C . THR D 2 251 ? 98.181 69.194 110.151 1.00 88.42 475 THR D C 1
ATOM 5760 O O . THR D 2 251 ? 97.135 68.579 109.935 1.00 88.42 475 THR D O 1
ATOM 5764 N N . SER D 2 252 ? 98.450 69.760 111.327 1.00 87.78 476 SER D N 1
ATOM 5765 C CA . SER D 2 252 ? 97.469 69.711 112.403 1.00 87.78 476 SER D CA 1
ATOM 5766 C C . SER D 2 252 ? 96.283 70.621 112.110 1.00 87.78 476 SER D C 1
ATOM 5767 O O . SER D 2 252 ? 95.199 70.440 112.673 1.00 87.78 476 SER D O 1
ATOM 5770 N N . SER D 2 253 ? 96.472 71.602 111.226 1.00 90.23 477 SER D N 1
ATOM 5771 C CA . SER D 2 253 ? 95.393 72.540 110.936 1.00 90.23 477 SER D CA 1
ATOM 5772 C C . SER D 2 253 ? 94.810 72.316 109.545 1.00 90.23 477 SER D C 1
ATOM 5773 O O . SER D 2 253 ? 93.785 72.912 109.196 1.00 90.23 477 SER D O 1
ATOM 5776 N N . CYS D 2 254 ? 95.437 71.465 108.741 1.00 89.18 478 CYS D N 1
ATOM 5777 C CA . CYS D 2 254 ? 95.012 71.311 107.357 1.00 89.18 478 CYS D CA 1
ATOM 5778 C C . CYS D 2 254 ? 93.810 70.374 107.271 1.00 89.18 478 CYS D C 1
ATOM 5779 O O . CYS D 2 254 ? 93.849 69.248 107.769 1.00 89.18 478 CYS D O 1
ATOM 5782 N N . ALA D 2 255 ? 92.749 70.832 106.611 1.00 82.72 479 ALA D N 1
ATOM 5783 C CA . ALA D 2 255 ? 91.455 70.161 106.629 1.00 82.72 479 ALA D CA 1
ATOM 5784 C C . ALA D 2 255 ? 91.395 69.026 105.617 1.00 82.72 479 ALA D C 1
ATOM 5785 O O . ALA D 2 255 ? 92.223 68.920 104.711 1.00 82.72 479 ALA D O 1
ATOM 5787 N N . ARG D 2 256 ? 90.383 68.178 105.774 1.00 84.17 480 ARG D N 1
ATOM 5788 C CA . ARG D 2 256 ? 90.260 66.946 105.009 1.00 84.17 480 ARG D CA 1
ATOM 5789 C C . ARG D 2 256 ? 88.810 66.750 104.596 1.00 84.17 480 ARG D C 1
ATOM 5790 O O . ARG D 2 256 ? 87.890 67.276 105.221 1.00 84.17 480 ARG D O 1
ATOM 5798 N N . THR D 2 257 ? 88.640 66.019 103.493 1.00 79.29 481 THR D N 1
ATOM 5799 C CA . THR D 2 257 ? 87.343 65.952 102.773 1.00 79.29 481 THR D CA 1
ATOM 5800 C C . THR D 2 257 ? 86.954 64.489 102.558 1.00 79.29 481 THR D C 1
ATOM 5801 O O . THR D 2 257 ? 87.826 63.623 102.686 1.00 79.29 481 THR D O 1
ATOM 5805 N N . LEU D 2 258 ? 85.679 64.248 102.251 1.00 74.31 482 LEU D N 1
ATOM 5806 C CA . LEU D 2 258 ? 85.186 62.924 101.807 1.00 74.31 482 LEU D CA 1
ATOM 5807 C C . LEU D 2 258 ? 85.040 62.929 100.285 1.00 74.31 482 LEU D C 1
ATOM 5808 O O . LEU D 2 258 ? 84.847 64.009 99.700 1.00 74.31 482 LEU D O 1
ATOM 5813 N N . VAL D 2 259 ? 85.195 61.756 99.682 1.00 73.46 483 VAL D N 1
ATOM 5814 C CA . VAL D 2 259 ? 85.473 61.598 98.264 1.00 73.46 483 VAL D CA 1
ATOM 5815 C C . VAL D 2 259 ? 84.225 61.804 97.435 1.00 73.46 483 VAL D C 1
ATOM 5816 O O . VAL D 2 259 ? 83.106 61.769 97.952 1.00 73.46 483 VAL D O 1
ATOM 5820 N N . SER D 2 260 ? 84.427 62.021 96.137 1.00 76.22 484 SER D N 1
ATOM 5821 C CA . SER D 2 260 ? 83.355 62.247 95.179 1.00 76.22 484 SER D CA 1
ATOM 5822 C C . SER D 2 260 ? 83.058 60.928 94.482 1.00 76.22 484 SER D C 1
ATOM 5823 O O . SER D 2 260 ? 83.837 60.475 93.636 1.00 76.22 484 SER D O 1
ATOM 5826 N N . GLY D 2 261 ? 81.955 60.287 94.879 1.00 81.67 485 GLY D N 1
ATOM 5827 C CA . GLY D 2 261 ? 81.720 58.872 94.536 1.00 81.67 485 GLY D CA 1
ATOM 5828 C C . GLY D 2 261 ? 82.789 57.970 95.134 1.00 81.67 485 GLY D C 1
ATOM 5829 O O . GLY D 2 261 ? 83.147 58.188 96.307 1.00 81.67 485 GLY D O 1
ATOM 5830 N N . THR D 2 262 ? 83.245 56.964 94.381 1.00 84.49 486 THR D N 1
ATOM 5831 C CA . THR D 2 262 ? 84.275 56.014 94.882 1.00 84.49 486 THR D CA 1
ATOM 5832 C C . THR D 2 262 ? 85.662 56.394 94.348 1.00 84.49 486 THR D C 1
ATOM 5833 O O . THR D 2 262 ? 86.630 55.689 94.695 1.00 84.49 486 THR D O 1
ATOM 5837 N N . MET D 2 263 ? 85.755 57.459 93.546 1.00 86.18 487 MET D N 1
ATOM 5838 C CA . MET D 2 263 ? 87.051 57.848 92.920 1.00 86.18 487 MET D CA 1
ATOM 5839 C C . MET D 2 263 ? 88.039 58.300 94.001 1.00 86.18 487 MET D C 1
ATOM 5840 O O . MET D 2 263 ? 87.635 59.100 94.870 1.00 86.18 487 MET D O 1
ATOM 5845 N N . GLY D 2 264 ? 89.292 57.837 93.924 1.00 88.44 488 GLY D N 1
ATOM 5846 C CA . GLY D 2 264 ? 90.361 58.402 94.774 1.00 88.44 488 GLY D CA 1
ATOM 5847 C C . GLY D 2 264 ? 91.729 57.903 94.345 1.00 88.44 488 GLY D C 1
ATOM 5848 O O . GLY D 2 264 ? 91.782 56.899 93.602 1.00 88.44 488 GLY D O 1
ATOM 5849 N N . ASN D 2 265 ? 92.789 58.606 94.754 1.00 81.23 489 ASN D N 1
ATOM 5850 C CA . ASN D 2 265 ? 94.180 58.177 94.453 1.00 81.23 489 ASN D CA 1
ATOM 5851 C C . ASN D 2 265 ? 94.667 57.292 95.603 1.00 81.23 489 ASN D C 1
ATOM 5852 O O . ASN D 2 265 ? 94.967 57.840 96.680 1.00 81.23 489 ASN D O 1
ATOM 5857 N N . LYS D 2 266 ? 94.705 55.976 95.393 1.00 86.26 490 LYS D N 1
ATOM 5858 C CA . LYS D 2 266 ? 95.058 55.050 96.502 1.00 86.26 490 LYS D CA 1
ATOM 5859 C C . LYS D 2 266 ? 96.564 54.769 96.516 1.00 86.26 490 LYS D C 1
ATOM 5860 O O . LYS D 2 266 ? 97.004 54.085 97.453 1.00 86.26 490 LYS D O 1
ATOM 5866 N N . PHE D 2 267 ? 97.312 55.279 95.531 1.00 87.86 491 PHE D N 1
ATOM 5867 C CA . PHE D 2 267 ? 98.770 54.997 95.434 1.00 87.86 491 PHE D CA 1
ATOM 5868 C C . PHE D 2 267 ? 99.476 56.100 94.639 1.00 87.86 491 PHE D C 1
ATOM 5869 O O . PHE D 2 267 ? 98.791 56.855 93.923 1.00 87.86 491 PHE D O 1
ATOM 5877 N N . ILE D 2 268 ? 100.796 56.195 94.818 1.00 91.29 492 ILE D N 1
ATOM 5878 C CA . ILE D 2 268 ? 101.613 57.209 94.092 1.00 91.29 492 ILE D CA 1
ATOM 5879 C C . ILE D 2 268 ? 103.078 56.767 94.125 1.00 91.29 492 ILE D C 1
ATOM 5880 O O . ILE D 2 268 ? 103.473 56.032 95.052 1.00 91.29 492 ILE D O 1
ATOM 5885 N N . LEU D 2 269 ? 103.823 57.173 93.098 1.00 100.14 493 LEU D N 1
ATOM 5886 C CA . LEU D 2 269 ? 105.272 57.052 93.019 1.00 100.14 493 LEU D CA 1
ATOM 5887 C C . LEU D 2 269 ? 105.883 58.434 93.198 1.00 100.14 493 LEU D C 1
ATOM 5888 O O . LEU D 2 269 ? 105.591 59.349 92.423 1.00 100.14 493 LEU D O 1
ATOM 5893 N N . SER D 2 270 ? 106.732 58.581 94.214 1.00 103.95 494 SER D N 1
ATOM 5894 C CA . SER D 2 270 ? 107.446 59.826 94.481 1.00 103.95 494 SER D CA 1
ATOM 5895 C C . SER D 2 270 ? 108.876 59.503 94.870 1.00 103.95 494 SER D C 1
ATOM 5896 O O . SER D 2 270 ? 109.094 58.701 95.783 1.00 103.95 494 SER D O 1
ATOM 5899 N N . LYS D 2 271 ? 109.830 60.127 94.166 1.00 105.97 495 LYS D N 1
ATOM 5900 C CA . LYS D 2 271 ? 111.272 59.931 94.362 1.00 105.97 495 LYS D CA 1
ATOM 5901 C C . LYS D 2 271 ? 111.666 58.459 94.258 1.00 105.97 495 LYS D C 1
ATOM 5902 O O . LYS D 2 271 ? 112.505 57.963 95.010 1.00 105.97 495 LYS D O 1
ATOM 5908 N N . GLY D 2 272 ? 111.040 57.746 93.325 1.00 105.26 496 GLY D N 1
ATOM 5909 C CA . GLY D 2 272 ? 111.285 56.327 93.195 1.00 105.26 496 GLY D CA 1
ATOM 5910 C C . GLY D 2 272 ? 110.741 55.471 94.313 1.00 105.26 496 GLY D C 1
ATOM 5911 O O . GLY D 2 272 ? 111.257 54.378 94.546 1.00 105.26 496 GLY D O 1
ATOM 5912 N N . ASN D 2 273 ? 109.711 55.931 95.015 1.00 109.16 497 ASN D N 1
ATOM 5913 C CA . ASN D 2 273 ? 109.135 55.176 96.114 1.00 109.16 497 ASN D CA 1
ATOM 5914 C C . ASN D 2 273 ? 107.621 55.117 95.971 1.00 109.16 497 ASN D C 1
ATOM 5915 O O . ASN D 2 273 ? 106.961 56.128 95.728 1.00 109.16 497 ASN D O 1
ATOM 5920 N N . ILE D 2 274 ? 107.075 53.916 96.115 1.00 106.67 498 ILE D N 1
ATOM 5921 C CA . ILE D 2 274 ? 105.635 53.693 96.087 1.00 106.67 498 ILE D CA 1
ATOM 5922 C C . ILE D 2 274 ? 105.089 53.914 97.486 1.00 106.67 498 ILE D C 1
ATOM 5923 O O . ILE D 2 274 ? 105.450 53.195 98.425 1.00 106.67 498 ILE D O 1
ATOM 5928 N N . VAL D 2 275 ? 104.226 54.911 97.636 1.00 107.34 499 VAL D N 1
ATOM 5929 C CA . VAL D 2 275 ? 103.508 55.139 98.880 1.00 107.34 499 VAL D CA 1
ATOM 5930 C C . VAL D 2 275 ? 102.024 55.040 98.559 1.00 107.34 499 VAL D C 1
ATOM 5931 O O . VAL D 2 275 ? 101.549 55.644 97.585 1.00 107.34 499 VAL D O 1
ATOM 5935 N N . ALA D 2 276 ? 101.301 54.263 99.362 1.00 116.38 500 ALA D N 1
ATOM 5936 C CA . ALA D 2 276 ? 99.898 53.986 99.097 1.00 116.38 500 ALA D CA 1
ATOM 5937 C C . ALA D 2 276 ? 99.230 53.542 100.385 1.00 116.38 500 ALA D C 1
ATOM 5938 O O . ALA D 2 276 ? 99.888 53.362 101.410 1.00 116.38 500 ALA D O 1
ATOM 5940 N N . ASN D 2 277 ? 97.914 53.369 100.317 1.00 118.12 501 ASN D N 1
ATOM 5941 C CA . ASN D 2 277 ? 97.159 52.712 101.375 1.00 118.12 501 ASN D CA 1
ATOM 5942 C C . ASN D 2 277 ? 96.811 51.320 100.877 1.00 118.12 501 ASN D C 1
ATOM 5943 O O . ASN D 2 277 ? 95.777 51.115 100.237 1.00 118.12 501 ASN D O 1
ATOM 5948 N N . CYS D 2 278 ? 97.667 50.357 101.181 1.00 118.54 502 CYS D N 1
ATOM 5949 C CA . CYS D 2 278 ? 97.442 48.979 100.777 1.00 118.54 502 CYS D CA 1
ATOM 5950 C C . CYS D 2 278 ? 96.558 48.222 101.756 1.00 118.54 502 CYS D C 1
ATOM 5951 O O . CYS D 2 278 ? 96.470 46.995 101.674 1.00 118.54 502 CYS D O 1
ATOM 5954 N N . ALA D 2 279 ? 95.913 48.927 102.686 1.00 120.33 503 ALA D N 1
ATOM 5955 C CA . ALA D 2 279 ? 94.773 48.355 103.389 1.00 120.33 503 ALA D CA 1
ATOM 5956 C C . ALA D 2 279 ? 93.479 48.625 102.630 1.00 120.33 503 ALA D C 1
ATOM 5957 O O . ALA D 2 279 ? 92.389 48.327 103.133 1.00 120.33 503 ALA D O 1
ATOM 5959 N N . SER D 2 280 ? 93.573 49.206 101.433 1.00 118.25 504 SER D N 1
ATOM 5960 C CA . SER D 2 280 ? 92.401 49.497 100.619 1.00 118.25 504 SER D CA 1
ATOM 5961 C C . SER D 2 280 ? 92.347 48.712 99.316 1.00 118.25 504 SER D C 1
ATOM 5962 O O . SER D 2 280 ? 91.298 48.140 99.010 1.00 118.25 504 SER D O 1
ATOM 5965 N N . ILE D 2 281 ? 93.429 48.672 98.535 1.00 117.43 505 ILE D N 1
ATOM 5966 C CA . ILE D 2 281 ? 93.458 47.868 97.318 1.00 117.43 505 ILE D CA 1
ATOM 5967 C C . ILE D 2 281 ? 94.657 46.930 97.352 1.00 117.43 505 ILE D C 1
ATOM 5968 O O . ILE D 2 281 ? 95.458 46.935 98.288 1.00 117.43 505 ILE D O 1
ATOM 5973 N N . LEU D 2 282 ? 94.775 46.150 96.271 1.00 125.84 506 LEU D N 1
ATOM 5974 C CA . LEU D 2 282 ? 95.604 44.918 96.220 1.00 125.84 506 LEU D CA 1
ATOM 5975 C C . LEU D 2 282 ? 97.070 45.291 95.993 1.00 125.84 506 LEU D C 1
ATOM 5976 O O . LEU D 2 282 ? 97.408 45.722 94.872 1.00 125.84 506 LEU D O 1
ATOM 5981 N N . CYS D 2 283 ? 97.894 45.133 97.030 1.00 134.89 507 CYS D N 1
ATOM 5982 C CA . CYS D 2 283 ? 99.336 45.273 96.894 1.00 134.89 507 CYS D CA 1
ATOM 5983 C C . CYS D 2 283 ? 99.979 43.934 97.213 1.00 134.89 507 CYS D C 1
ATOM 5984 O O . CYS D 2 283 ? 99.816 43.417 98.322 1.00 134.89 507 CYS D O 1
ATOM 5987 N N . LYS D 2 284 ? 100.697 43.349 96.253 1.00 134.04 508 LYS D N 1
ATOM 5988 C CA . LYS D 2 284 ? 101.180 41.956 96.454 1.00 134.04 508 LYS D CA 1
ATOM 5989 C C . LYS D 2 284 ? 102.615 41.811 95.936 1.00 134.04 508 LYS D C 1
ATOM 5990 O O . LYS D 2 284 ? 102.861 42.162 94.766 1.00 134.04 508 LYS D O 1
ATOM 5996 N N . CYS D 2 285 ? 103.510 41.293 96.783 1.00 134.93 509 CYS D N 1
ATOM 5997 C CA . CYS D 2 285 ? 104.922 41.152 96.450 1.00 134.93 509 CYS D CA 1
ATOM 5998 C C . CYS D 2 285 ? 105.060 40.146 95.313 1.00 134.93 509 CYS D C 1
ATOM 5999 O O . CYS D 2 285 ? 104.581 39.013 95.417 1.00 134.93 509 CYS D O 1
ATOM 6002 N N . TYR D 2 286 ? 105.698 40.569 94.217 1.00 137.87 510 TYR D N 1
ATOM 6003 C CA . TYR D 2 286 ? 105.599 39.840 92.954 1.00 137.87 510 TYR D CA 1
ATOM 6004 C C . TYR D 2 286 ? 106.447 38.575 92.958 1.00 137.87 510 TYR D C 1
ATOM 6005 O O . TYR D 2 286 ? 105.948 37.487 92.646 1.00 137.87 510 TYR D O 1
ATOM 6014 N N . SER D 2 287 ? 107.729 38.695 93.303 1.00 144.25 511 SER D N 1
ATOM 6015 C CA . SER D 2 287 ? 108.617 37.537 93.251 1.00 144.25 511 SER D CA 1
ATOM 6016 C C . SER D 2 287 ? 108.350 36.586 94.410 1.00 144.25 511 SER D C 1
ATOM 6017 O O . SER D 2 287 ? 108.506 35.367 94.276 1.00 144.25 511 SER D O 1
ATOM 6020 N N . THR D 2 288 ? 107.942 37.125 95.560 1.00 150.91 512 THR D N 1
ATOM 6021 C CA . THR D 2 288 ? 107.607 36.263 96.687 1.00 150.91 512 THR D CA 1
ATOM 6022 C C . THR D 2 288 ? 106.253 35.591 96.479 1.00 150.91 512 THR D C 1
ATOM 6023 O O . THR D 2 288 ? 106.137 34.369 96.613 1.00 150.91 512 THR D O 1
ATOM 6027 N N . GLY D 2 289 ? 105.230 36.367 96.137 1.00 149.26 513 GLY D N 1
ATOM 6028 C CA . GLY D 2 289 ? 103.932 35.812 95.819 1.00 149.26 513 GLY D CA 1
ATOM 6029 C C . GLY D 2 289 ? 102.857 36.000 96.865 1.00 149.26 513 GLY D C 1
ATOM 6030 O O . GLY D 2 289 ? 101.853 35.276 96.831 1.00 149.26 513 GLY D O 1
ATOM 6031 N N . THR D 2 290 ? 103.048 36.966 97.769 1.00 147.53 514 THR D N 1
ATOM 6032 C CA . THR D 2 290 ? 102.117 37.146 98.913 1.00 147.53 514 THR D CA 1
ATOM 6033 C C . THR D 2 290 ? 101.695 38.613 99.054 1.00 147.53 514 THR D C 1
ATOM 6034 O O . THR D 2 290 ? 102.496 39.495 98.688 1.00 147.53 514 THR D O 1
ATOM 6038 N N . ILE D 2 291 ? 100.464 38.853 99.523 1.00 140.95 515 ILE D N 1
ATOM 6039 C CA . ILE D 2 291 ? 99.964 40.245 99.751 1.00 140.95 515 ILE D CA 1
ATOM 6040 C C . ILE D 2 291 ? 100.559 40.777 101.061 1.00 140.95 515 ILE D C 1
ATOM 6041 O O . ILE D 2 291 ? 100.978 39.951 101.896 1.00 140.95 515 ILE D O 1
ATOM 6046 N N . ILE D 2 292 ? 100.621 42.103 101.219 1.00 140.87 516 ILE D N 1
ATOM 6047 C CA . ILE D 2 292 ? 101.166 42.724 102.465 1.00 140.87 516 ILE D CA 1
ATOM 6048 C C . ILE D 2 292 ? 100.023 43.411 103.223 1.00 140.87 516 ILE D C 1
ATOM 6049 O O . ILE D 2 292 ? 99.280 44.187 102.586 1.00 140.87 516 ILE D O 1
ATOM 6054 N N . ASN D 2 293 ? 99.907 43.151 104.531 1.00 145.03 517 ASN D N 1
ATOM 6055 C CA . ASN D 2 293 ? 98.900 43.810 105.345 1.00 145.03 517 ASN D CA 1
ATOM 6056 C C . ASN D 2 293 ? 99.480 45.019 106.070 1.00 145.03 517 ASN D C 1
ATOM 6057 O O . ASN D 2 293 ? 100.688 45.270 106.068 1.00 145.03 517 ASN D O 1
ATOM 6062 N N . GLN D 2 294 ? 98.591 45.766 106.710 1.00 130.99 518 GLN D N 1
ATOM 6063 C CA . GLN D 2 294 ? 98.907 47.039 107.332 1.00 130.99 518 GLN D CA 1
ATOM 6064 C C . GLN D 2 294 ? 98.343 47.082 108.747 1.00 130.99 518 GLN D C 1
ATOM 6065 O O . GLN D 2 294 ? 97.270 46.537 109.020 1.00 130.99 518 GLN D O 1
ATOM 6071 N N . SER D 2 295 ? 99.101 47.710 109.650 1.00 142.96 519 SER D N 1
ATOM 6072 C CA . SER D 2 295 ? 98.630 47.987 111.000 1.00 142.96 519 SER D CA 1
ATOM 6073 C C . SER D 2 295 ? 97.390 48.882 110.983 1.00 142.96 519 SER D C 1
ATOM 6074 O O . SER D 2 295 ? 97.333 49.864 110.240 1.00 142.96 519 SER D O 1
ATOM 6077 N N . PRO D 2 296 ? 96.379 48.564 111.802 1.00 145.20 520 PRO D N 1
ATOM 6078 C CA . PRO D 2 296 ? 95.213 49.457 111.921 1.00 145.20 520 PRO D CA 1
ATOM 6079 C C . PRO D 2 296 ? 95.512 50.781 112.597 1.00 145.20 520 PRO D C 1
ATOM 6080 O O . PRO D 2 296 ? 94.684 51.697 112.507 1.00 145.20 520 PRO D O 1
ATOM 6084 N N . ASP D 2 297 ? 96.650 50.917 113.275 1.00 149.84 521 ASP D N 1
ATOM 6085 C CA . ASP D 2 297 ? 97.113 52.199 113.787 1.00 149.84 521 ASP D CA 1
ATOM 6086 C C . ASP D 2 297 ? 97.968 52.953 112.776 1.00 149.84 521 ASP D C 1
ATOM 6087 O O . ASP D 2 297 ? 98.754 53.819 113.168 1.00 149.84 521 ASP D O 1
ATOM 6092 N N . LYS D 2 298 ? 97.839 52.628 111.488 1.00 137.87 522 LYS D N 1
ATOM 6093 C CA . LYS D 2 298 ? 98.569 53.286 110.413 1.00 137.87 522 LYS D CA 1
ATOM 6094 C C . LYS D 2 298 ? 97.601 53.624 109.288 1.00 137.87 522 LYS D C 1
ATOM 6095 O O . LYS D 2 298 ? 96.536 53.016 109.159 1.00 137.87 522 LYS D O 1
ATOM 6101 N N . LEU D 2 299 ? 97.979 54.611 108.472 1.00 123.25 523 LEU D N 1
ATOM 6102 C CA . LEU D 2 299 ? 97.065 55.181 107.493 1.00 123.25 523 LEU D CA 1
ATOM 6103 C C . LEU D 2 299 ? 97.520 55.020 106.052 1.00 123.25 523 LEU D C 1
ATOM 6104 O O . LEU D 2 299 ? 96.703 55.174 105.140 1.00 123.25 523 LEU D O 1
ATOM 6109 N N . LEU D 2 300 ? 98.794 54.729 105.819 1.00 121.67 524 LEU D N 1
ATOM 6110 C CA . LEU D 2 300 ? 99.307 54.404 104.500 1.00 121.67 524 LEU D CA 1
ATOM 6111 C C . LEU D 2 300 ? 100.312 53.268 104.631 1.00 121.67 524 LEU D C 1
ATOM 6112 O O . LEU D 2 300 ? 100.456 52.657 105.693 1.00 121.67 524 LEU D O 1
ATOM 6117 N N . THR D 2 301 ? 101.009 52.979 103.531 1.00 123.66 525 THR D N 1
ATOM 6118 C CA . THR D 2 301 ? 102.131 52.050 103.527 1.00 123.66 525 THR D CA 1
ATOM 6119 C C . THR D 2 301 ? 103.080 52.443 102.399 1.00 123.66 525 THR D C 1
ATOM 6120 O O . THR D 2 301 ? 102.657 52.594 101.249 1.00 123.66 525 THR D O 1
ATOM 6124 N N . PHE D 2 302 ? 104.356 52.621 102.736 1.00 123.83 526 PHE D N 1
ATOM 6125 C CA . PHE D 2 302 ? 105.377 53.054 101.790 1.00 123.83 526 PHE D CA 1
ATOM 6126 C C . PHE D 2 302 ? 106.193 51.841 101.366 1.00 123.83 526 PHE D C 1
ATOM 6127 O O . PHE D 2 302 ? 106.333 50.887 102.137 1.00 123.83 526 PHE D O 1
ATOM 6135 N N . ILE D 2 303 ? 106.728 51.879 100.149 1.00 116.88 527 ILE D N 1
ATOM 6136 C CA . ILE D 2 303 ? 107.453 50.758 99.565 1.00 116.88 527 ILE D CA 1
ATOM 6137 C C . ILE D 2 303 ? 108.736 51.277 98.928 1.00 116.88 527 ILE D C 1
ATOM 6138 O O . ILE D 2 303 ? 108.711 52.254 98.174 1.00 116.88 527 ILE D O 1
ATOM 6143 N N . ALA D 2 304 ? 109.849 50.653 99.322 1.00 117.04 528 ALA D N 1
ATOM 6144 C CA . ALA D 2 304 ? 111.163 50.845 98.671 1.00 117.04 528 ALA D CA 1
ATOM 6145 C C . ALA D 2 304 ? 111.682 49.477 98.219 1.00 117.04 528 ALA D C 1
ATOM 6146 O O . ALA D 2 304 ? 110.981 48.471 98.452 1.00 117.04 528 ALA D O 1
ATOM 6148 N N . SER D 2 305 ? 112.862 49.449 97.597 1.00 111.96 529 SER D N 1
ATOM 6149 C CA . SER D 2 305 ? 113.383 48.206 97.026 1.00 111.96 529 SER D CA 1
ATOM 6150 C C . SER D 2 305 ? 113.584 47.139 98.091 1.00 111.96 529 SER D C 1
ATOM 6151 O O . SER D 2 305 ? 113.440 45.943 97.812 1.00 111.96 529 SER D O 1
ATOM 6154 N N . ASP D 2 306 ? 113.900 47.554 99.318 1.00 114.21 530 ASP D N 1
ATOM 6155 C CA . ASP D 2 306 ? 114.351 46.601 100.326 1.00 114.21 530 ASP D CA 1
ATOM 6156 C C . ASP D 2 306 ? 113.204 45.766 100.882 1.00 114.21 530 ASP D C 1
ATOM 6157 O O . ASP D 2 306 ? 113.410 44.624 101.307 1.00 114.21 530 ASP D O 1
ATOM 6162 N N . THR D 2 307 ? 111.989 46.315 100.898 1.00 121.03 531 THR D N 1
ATOM 6163 C CA . THR D 2 307 ? 110.857 45.538 101.389 1.00 121.03 531 THR D CA 1
ATOM 6164 C C . THR D 2 307 ? 110.398 44.531 100.341 1.00 121.03 531 THR D C 1
ATOM 6165 O O . THR D 2 307 ? 110.198 43.350 100.648 1.00 121.03 531 THR D O 1
ATOM 6169 N N . CYS D 2 308 ? 110.233 44.977 99.093 1.00 125.02 532 CYS D N 1
ATOM 6170 C CA . CYS D 2 308 ? 109.908 44.082 97.992 1.00 125.02 532 CYS D CA 1
ATOM 6171 C C . CYS D 2 308 ? 110.361 44.752 96.707 1.00 125.02 532 CYS D C 1
ATOM 6172 O O . CYS D 2 308 ? 110.018 45.920 96.487 1.00 125.02 532 CYS D O 1
ATOM 6175 N N . PRO D 2 309 ? 111.132 44.070 95.861 1.00 124.47 533 PRO D N 1
ATOM 6176 C CA . PRO D 2 309 ? 111.730 44.734 94.693 1.00 124.47 533 PRO D CA 1
ATOM 6177 C C . PRO D 2 309 ? 110.733 45.091 93.605 1.00 124.47 533 PRO D C 1
ATOM 6178 O O . PRO D 2 309 ? 110.855 46.139 92.967 1.00 124.47 533 PRO D O 1
ATOM 6182 N N . LEU D 2 310 ? 109.765 44.216 93.357 1.00 129.14 534 LEU D N 1
ATOM 6183 C CA . LEU D 2 310 ? 108.733 44.453 92.355 1.00 129.14 534 LEU D CA 1
ATOM 6184 C C . LEU D 2 310 ? 107.384 44.175 92.992 1.00 129.14 534 LEU D C 1
ATOM 6185 O O . LEU D 2 310 ? 107.206 43.135 93.629 1.00 129.14 534 LEU D O 1
ATOM 6190 N N . VAL D 2 311 ? 106.435 45.092 92.818 1.00 132.31 535 VAL D N 1
ATOM 6191 C CA . VAL D 2 311 ? 105.136 44.999 93.480 1.00 132.31 535 VAL D CA 1
ATOM 6192 C C . VAL D 2 311 ? 104.032 44.975 92.427 1.00 132.31 535 VAL D C 1
ATOM 6193 O O . VAL D 2 311 ? 104.190 45.523 91.330 1.00 132.31 535 VAL D O 1
ATOM 6197 N N . GLU D 2 312 ? 102.944 44.277 92.740 1.00 127.44 536 GLU D N 1
ATOM 6198 C CA . GLU D 2 312 ? 101.767 44.237 91.895 1.00 127.44 536 GLU D CA 1
ATOM 6199 C C . GLU D 2 312 ? 100.639 45.011 92.552 1.00 127.44 536 GLU D C 1
ATOM 6200 O O . GLU D 2 312 ? 100.239 44.706 93.681 1.00 127.44 536 GLU D O 1
ATOM 6206 N N . ILE D 2 313 ? 100.139 46.024 91.848 1.00 122.52 537 ILE D N 1
ATOM 6207 C CA . ILE D 2 313 ? 98.997 46.792 92.319 1.00 122.52 537 ILE D CA 1
ATOM 6208 C C . ILE D 2 313 ? 97.885 46.673 91.292 1.00 122.52 537 ILE D C 1
ATOM 6209 O O . ILE D 2 313 ? 97.842 47.434 90.314 1.00 122.52 537 ILE D O 1
ATOM 6214 N N . ASP D 2 314 ? 97.006 45.695 91.513 1.00 132.73 538 ASP D N 1
ATOM 6215 C CA . ASP D 2 314 ? 95.815 45.429 90.701 1.00 132.73 538 ASP D CA 1
ATOM 6216 C C . ASP D 2 314 ? 96.179 45.204 89.233 1.00 132.73 538 ASP D C 1
ATOM 6217 O O . ASP D 2 314 ? 95.619 45.811 88.319 1.00 132.73 538 ASP D O 1
ATOM 6222 N N . GLY D 2 315 ? 97.168 44.336 89.014 1.00 139.24 539 GLY D N 1
ATOM 6223 C CA . GLY D 2 315 ? 97.518 43.882 87.684 1.00 139.24 539 GLY D CA 1
ATOM 6224 C C . GLY D 2 315 ? 98.715 44.548 87.041 1.00 139.24 539 GLY D C 1
ATOM 6225 O O . GLY D 2 315 ? 98.958 44.320 85.849 1.00 139.24 539 GLY D O 1
ATOM 6226 N N . VAL D 2 316 ? 99.479 45.352 87.778 1.00 125.11 540 VAL D N 1
ATOM 6227 C CA . VAL D 2 316 ? 100.634 46.059 87.237 1.00 125.11 540 VAL D CA 1
ATOM 6228 C C . VAL D 2 316 ? 101.888 45.398 87.788 1.00 125.11 540 VAL D C 1
ATOM 6229 O O . VAL D 2 316 ? 101.800 44.516 88.647 1.00 125.11 540 VAL D O 1
ATOM 6233 N N . THR D 2 317 ? 103.048 45.801 87.284 1.00 120.55 541 THR D N 1
ATOM 6234 C CA . THR D 2 317 ? 104.319 45.244 87.730 1.00 120.55 541 THR D CA 1
ATOM 6235 C C . THR D 2 317 ? 105.303 46.387 87.896 1.00 120.55 541 THR D C 1
ATOM 6236 O O . THR D 2 317 ? 105.840 46.896 86.907 1.00 120.55 541 THR D O 1
ATOM 6240 N N . ILE D 2 318 ? 105.544 46.786 89.138 1.00 121.98 542 ILE D N 1
ATOM 6241 C CA . ILE D 2 318 ? 106.259 48.013 89.457 1.00 121.98 542 ILE D CA 1
ATOM 6242 C C . ILE D 2 318 ? 107.635 47.660 89.986 1.00 121.98 542 ILE D C 1
ATOM 6243 O O . ILE D 2 318 ? 107.754 46.957 90.994 1.00 121.98 542 ILE D O 1
ATOM 6248 N N . GLN D 2 319 ? 108.663 48.162 89.310 1.00 121.84 543 GLN D N 1
ATOM 6249 C CA . GLN D 2 319 ? 110.037 48.122 89.783 1.00 121.84 543 GLN D CA 1
ATOM 6250 C C . GLN D 2 319 ? 110.329 49.402 90.549 1.00 121.84 543 GLN D C 1
ATOM 6251 O O . GLN D 2 319 ? 110.088 50.500 90.037 1.00 121.84 543 GLN D O 1
ATOM 6257 N N . VAL D 2 320 ? 110.846 49.268 91.770 1.00 115.88 544 VAL D N 1
ATOM 6258 C CA . VAL D 2 320 ? 111.114 50.411 92.627 1.00 115.88 544 VAL D CA 1
ATOM 6259 C C . VAL D 2 320 ? 112.612 50.523 92.859 1.00 115.88 544 VAL D C 1
ATOM 6260 O O . VAL D 2 320 ? 113.394 49.649 92.482 1.00 115.88 544 VAL D O 1
ATOM 6264 N N . GLY D 2 321 ? 113.004 51.629 93.491 1.00 109.40 545 GLY D N 1
ATOM 6265 C CA . GLY D 2 321 ? 114.389 51.920 93.772 1.00 109.40 545 GLY D CA 1
ATOM 6266 C C . GLY D 2 321 ? 114.660 52.118 95.253 1.00 109.40 545 GLY D C 1
ATOM 6267 O O . GLY D 2 321 ? 113.946 51.633 96.125 1.00 109.40 545 GLY D O 1
ATOM 6268 N N . GLY D 2 322 ? 115.721 52.877 95.519 1.00 111.65 546 GLY D N 1
ATOM 6269 C CA . GLY D 2 322 ? 116.173 53.049 96.886 1.00 111.65 546 GLY D CA 1
ATOM 6270 C C . GLY D 2 322 ? 115.288 53.996 97.672 1.00 111.65 546 GLY D C 1
ATOM 6271 O O . GLY D 2 322 ? 114.631 54.879 97.117 1.00 111.65 546 GLY D O 1
ATOM 6272 N N . ARG D 2 323 ? 115.286 53.806 98.990 1.00 114.72 547 ARG D N 1
ATOM 6273 C CA . ARG D 2 323 ? 114.410 54.576 99.858 1.00 114.72 547 ARG D CA 1
ATOM 6274 C C . ARG D 2 323 ? 114.892 56.013 100.005 1.00 114.72 547 ARG D C 1
ATOM 6275 O O . ARG D 2 323 ? 116.041 56.268 100.380 1.00 114.72 547 ARG D O 1
ATOM 6283 N N . GLN D 2 324 ? 113.993 56.956 99.726 1.00 113.40 548 GLN D N 1
ATOM 6284 C CA . GLN D 2 324 ? 114.267 58.381 99.834 1.00 113.40 548 GLN D CA 1
ATOM 6285 C C . GLN D 2 324 ? 113.500 59.050 100.961 1.00 113.40 548 GLN D C 1
ATOM 6286 O O . GLN D 2 324 ? 113.337 60.273 100.939 1.00 113.40 548 GLN D O 1
ATOM 6292 N N . TYR D 2 325 ? 113.007 58.287 101.932 1.00 113.51 549 TYR D N 1
ATOM 6293 C CA . TYR D 2 325 ? 112.066 58.796 102.911 1.00 113.51 549 TYR D CA 1
ATOM 6294 C C . TYR D 2 325 ? 112.358 58.212 104.281 1.00 113.51 549 TYR D C 1
ATOM 6295 O O . TYR D 2 325 ? 112.890 57.105 104.386 1.00 113.51 549 TYR D O 1
ATOM 6304 N N . PRO D 2 326 ? 112.043 58.938 105.348 1.00 121.87 550 PRO D N 1
ATOM 6305 C CA . PRO D 2 326 ? 112.029 58.320 106.674 1.00 121.87 550 PRO D CA 1
ATOM 6306 C C . PRO D 2 326 ? 110.880 57.333 106.798 1.00 121.87 550 PRO D C 1
ATOM 6307 O O . PRO D 2 326 ? 109.897 57.376 106.056 1.00 121.87 550 PRO D O 1
ATOM 6311 N N . ASP D 2 327 ? 111.019 56.425 107.759 1.00 127.37 551 ASP D N 1
ATOM 6312 C CA . ASP D 2 327 ? 110.069 55.333 107.879 1.00 127.37 551 ASP D CA 1
ATOM 6313 C C . ASP D 2 327 ? 108.872 55.743 108.734 1.00 127.37 551 ASP D C 1
ATOM 6314 O O . ASP D 2 327 ? 108.885 56.759 109.430 1.00 127.37 551 ASP D O 1
ATOM 6319 N N . MET D 2 328 ? 107.826 54.920 108.674 1.00 131.50 552 MET D N 1
ATOM 6320 C CA . MET D 2 328 ? 106.519 55.270 109.223 1.00 131.50 552 MET D CA 1
ATOM 6321 C C . MET D 2 328 ? 106.564 55.189 110.741 1.00 131.50 552 MET D C 1
ATOM 6322 O O . MET D 2 328 ? 106.599 54.101 111.321 1.00 131.50 552 MET D O 1
ATOM 6327 N N . VAL D 2 329 ? 106.623 56.367 111.365 1.00 133.63 553 VAL D N 1
ATOM 6328 C CA . VAL D 2 329 ? 106.387 56.497 112.831 1.00 133.63 553 VAL D CA 1
ATOM 6329 C C . VAL D 2 329 ? 104.872 56.577 113.048 1.00 133.63 553 VAL D C 1
ATOM 6330 O O . VAL D 2 329 ? 104.146 56.843 112.069 1.00 133.63 553 VAL D O 1
ATOM 6334 N N . TYR D 2 330 ? 104.424 56.334 114.280 1.00 133.06 554 TYR D N 1
ATOM 6335 C CA . TYR D 2 330 ? 103.001 56.381 114.599 1.00 133.06 554 TYR D CA 1
ATOM 6336 C C . TYR D 2 330 ? 102.420 57.769 114.328 1.00 133.06 554 TYR D C 1
ATOM 6337 O O . TYR D 2 330 ? 103.095 58.785 114.504 1.00 133.06 554 TYR D O 1
ATOM 6346 N N . GLU D 2 331 ? 101.159 57.796 113.895 1.00 124.98 555 GLU D N 1
ATOM 6347 C CA . GLU D 2 331 ? 100.503 59.019 113.454 1.00 124.98 555 GLU D CA 1
ATOM 6348 C C . GLU D 2 331 ? 99.343 59.417 114.364 1.00 124.98 555 GLU D C 1
ATOM 6349 O O . GLU D 2 331 ? 98.839 60.542 114.252 1.00 124.98 555 GLU D O 1
ATOM 6355 N N . SER D 2 332 ? 98.953 58.552 115.302 1.00 132.58 556 SER D N 1
ATOM 6356 C CA . SER D 2 332 ? 97.775 58.781 116.137 1.00 132.58 556 SER D CA 1
ATOM 6357 C C . SER D 2 332 ? 97.943 59.924 117.135 1.00 132.58 556 SER D C 1
ATOM 6358 O O . SER D 2 332 ? 96.940 60.370 117.699 1.00 132.58 556 SER D O 1
ATOM 6361 N N . LYS D 2 333 ? 99.165 60.401 117.370 1.00 137.36 557 LYS D N 1
ATOM 6362 C CA . LYS D 2 333 ? 99.389 61.593 118.181 1.00 137.36 557 LYS D CA 1
ATOM 6363 C C . LYS D 2 333 ? 99.565 62.858 117.354 1.00 137.36 557 LYS D C 1
ATOM 6364 O O . LYS D 2 333 ? 99.978 63.887 117.901 1.00 137.36 557 LYS D O 1
ATOM 6370 N N . VAL D 2 334 ? 99.283 62.808 116.053 1.00 132.25 558 VAL D N 1
ATOM 6371 C CA . VAL D 2 334 ? 99.265 63.984 115.193 1.00 132.25 558 VAL D CA 1
ATOM 6372 C C . VAL D 2 334 ? 97.851 64.117 114.655 1.00 132.25 558 VAL D C 1
ATOM 6373 O O . VAL D 2 334 ? 97.356 63.223 113.958 1.00 132.25 558 VAL D O 1
ATOM 6377 N N . ALA D 2 335 ? 97.212 65.251 114.965 1.00 118.03 559 ALA D N 1
ATOM 6378 C CA . ALA D 2 335 ? 95.757 65.431 114.752 1.00 118.03 559 ALA D CA 1
ATOM 6379 C C . ALA D 2 335 ? 95.424 65.503 113.256 1.00 118.03 559 ALA D C 1
ATOM 6380 O O . ALA D 2 335 ? 96.360 65.613 112.437 1.00 118.03 559 ALA D O 1
ATOM 6382 N N . LEU D 2 336 ? 94.131 65.466 112.922 1.00 103.97 560 LEU D N 1
ATOM 6383 C CA . LEU D 2 336 ? 93.696 65.510 111.499 1.00 103.97 560 LEU D CA 1
ATOM 6384 C C . LEU D 2 336 ? 92.689 66.647 111.315 1.00 103.97 560 LEU D C 1
ATOM 6385 O O . LEU D 2 336 ? 92.109 67.086 112.328 1.00 103.97 560 LEU D O 1
ATOM 6390 N N . GLY D 2 337 ? 92.487 67.107 110.078 1.00 88.76 561 GLY D N 1
ATOM 6391 C CA . GLY D 2 337 ? 91.711 68.341 109.832 1.00 88.76 561 GLY D CA 1
ATOM 6392 C C . GLY D 2 337 ? 90.214 68.132 109.977 1.00 88.76 561 GLY D C 1
ATOM 6393 O O . GLY D 2 337 ? 89.785 66.970 110.113 1.00 88.76 561 GLY D O 1
ATOM 6394 N N . PRO D 2 338 ? 89.388 69.203 109.974 1.00 79.33 562 PRO D N 1
ATOM 6395 C CA . PRO D 2 338 ? 87.929 69.060 110.027 1.00 79.33 562 PRO D CA 1
ATOM 6396 C C . PRO D 2 338 ? 87.386 68.842 108.607 1.00 79.33 562 PRO D C 1
ATOM 6397 O O . PRO D 2 338 ? 88.173 68.868 107.679 1.00 79.33 562 PRO D O 1
ATOM 6401 N N . ALA D 2 339 ? 86.069 68.646 108.469 1.00 78.20 563 ALA D N 1
ATOM 6402 C CA . ALA D 2 339 ? 85.499 68.401 107.127 1.00 78.20 563 ALA D CA 1
ATOM 6403 C C . ALA D 2 339 ? 85.486 69.701 106.320 1.00 78.20 563 ALA D C 1
ATOM 6404 O O . ALA D 2 339 ? 85.586 70.774 106.934 1.00 78.20 563 ALA D O 1
ATOM 6406 N N . ILE D 2 340 ? 85.415 69.600 104.992 1.00 74.66 564 ILE D N 1
ATOM 6407 C CA . ILE D 2 340 ? 85.301 70.820 104.142 1.00 74.66 564 ILE D CA 1
ATOM 6408 C C . ILE D 2 340 ? 84.083 70.658 103.234 1.00 74.66 564 ILE D C 1
ATOM 6409 O O . ILE D 2 340 ? 83.979 69.618 102.563 1.00 74.66 564 ILE D O 1
ATOM 6414 N N . SER D 2 341 ? 83.216 71.664 103.198 1.00 78.67 565 SER D N 1
ATOM 6415 C CA . SER D 2 341 ? 82.047 71.612 102.289 1.00 78.67 565 SER D CA 1
ATOM 6416 C C . SER D 2 341 ? 82.030 72.899 101.473 1.00 78.67 565 SER D C 1
ATOM 6417 O O . SER D 2 341 ? 81.922 73.978 102.080 1.00 78.67 565 SER D O 1
ATOM 6420 N N . LEU D 2 342 ? 82.220 72.732 100.178 1.00 83.20 566 LEU D N 1
ATOM 6421 C CA . LEU D 2 342 ? 82.396 73.854 99.234 1.00 83.20 566 LEU D CA 1
ATOM 6422 C C . LEU D 2 342 ? 81.009 74.208 98.696 1.00 83.20 566 LEU D C 1
ATOM 6423 O O . LEU D 2 342 ? 80.752 73.926 97.508 1.00 83.20 566 LEU D O 1
ATOM 6428 N N . GLU D 2 343 ? 80.125 74.757 99.531 1.00 87.65 567 GLU D N 1
ATOM 6429 C CA . GLU D 2 343 ? 78.759 75.113 99.058 1.00 87.65 567 GLU D CA 1
ATOM 6430 C C . GLU D 2 343 ? 78.250 76.288 99.885 1.00 87.65 567 GLU D C 1
ATOM 6431 O O . GLU D 2 343 ? 77.974 76.080 101.082 1.00 87.65 567 GLU D O 1
ATOM 6437 N N . ARG D 2 344 ? 78.171 77.487 99.293 1.00 80.22 568 ARG D N 1
ATOM 6438 C CA . ARG D 2 344 ? 78.079 78.649 100.163 1.00 80.22 568 ARG D CA 1
ATOM 6439 C C . ARG D 2 344 ? 76.826 78.651 101.018 1.00 80.22 568 ARG D C 1
ATOM 6440 O O . ARG D 2 344 ? 76.771 79.380 102.008 1.00 80.22 568 ARG D O 1
ATOM 6448 N N . LEU D 2 345 ? 75.811 77.875 100.634 1.00 73.82 569 LEU D N 1
ATOM 6449 C CA . LEU D 2 345 ? 74.602 77.763 101.437 1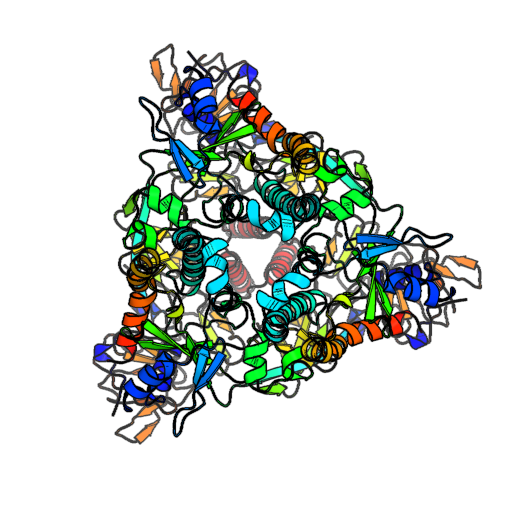.00 73.82 569 LEU D CA 1
ATOM 6450 C C . LEU D 2 345 ? 74.884 77.140 102.793 1.00 73.82 569 LEU D C 1
ATOM 6451 O O . LEU D 2 345 ? 74.296 77.541 103.796 1.00 73.82 569 LEU D O 1
ATOM 6456 N N . ASP D 2 346 ? 75.758 76.128 102.792 1.00 81.17 570 ASP D N 1
ATOM 6457 C CA . ASP D 2 346 ? 76.196 75.448 104.041 1.00 81.17 570 ASP D CA 1
ATOM 6458 C C . ASP D 2 346 ? 76.983 76.450 104.890 1.00 81.17 570 ASP D C 1
ATOM 6459 O O . ASP D 2 346 ? 76.674 76.577 106.090 1.00 81.17 570 ASP D O 1
ATOM 6464 N N . VAL D 2 347 ? 77.937 77.155 104.273 1.00 77.55 571 VAL D N 1
ATOM 6465 C CA . VAL D 2 347 ? 78.717 78.196 105.004 1.00 77.55 571 VAL D CA 1
ATOM 6466 C C . VAL D 2 347 ? 77.727 79.266 105.471 1.00 77.55 571 VAL D C 1
ATOM 6467 O O . VAL D 2 347 ? 77.831 79.693 106.636 1.00 77.55 571 VAL D O 1
ATOM 6471 N N . GLY D 2 348 ? 76.779 79.641 104.605 1.00 77.09 572 GLY D N 1
ATOM 6472 C CA . GLY D 2 348 ? 75.743 80.621 104.988 1.00 77.09 572 GLY D CA 1
ATOM 6473 C C . GLY D 2 348 ? 74.866 80.081 106.104 1.00 77.09 572 GLY D C 1
ATOM 6474 O O . GLY D 2 348 ? 74.673 80.804 107.099 1.00 77.09 572 GLY D O 1
ATOM 6475 N N . THR D 2 349 ? 74.369 78.848 105.947 1.00 75.66 573 THR D N 1
ATOM 6476 C CA . THR D 2 349 ? 73.551 78.203 107.003 1.00 75.66 573 THR D CA 1
ATOM 6477 C C . THR D 2 349 ? 74.301 78.268 108.332 1.00 75.66 573 THR D C 1
ATOM 6478 O O . THR D 2 349 ? 73.669 78.628 109.344 1.00 75.66 573 THR D O 1
ATOM 6482 N N . ASN D 2 350 ? 75.611 77.984 108.328 1.00 81.19 574 ASN D N 1
ATOM 6483 C CA . ASN D 2 350 ? 76.367 77.910 109.604 1.00 81.19 574 ASN D CA 1
ATOM 6484 C C . ASN D 2 350 ? 76.848 79.289 110.071 1.00 81.19 574 ASN D C 1
ATOM 6485 O O . ASN D 2 350 ? 77.117 79.421 111.281 1.00 81.19 574 ASN D O 1
ATOM 6490 N N . LEU D 2 351 ? 76.955 80.248 109.148 1.00 78.65 575 LEU D N 1
ATOM 6491 C CA . LEU D 2 351 ? 77.135 81.671 109.534 1.00 78.65 575 LEU D CA 1
ATOM 6492 C C . LEU D 2 351 ? 75.805 82.171 110.107 1.00 78.65 575 LEU D C 1
ATOM 6493 O O . LEU D 2 351 ? 75.838 82.977 111.056 1.00 78.65 575 LEU D O 1
ATOM 6498 N N . GLY D 2 352 ? 74.687 81.693 109.555 1.00 87.73 576 GLY D N 1
ATOM 6499 C CA . GLY D 2 352 ? 73.365 81.945 110.158 1.00 87.73 576 GLY D CA 1
ATOM 6500 C C . GLY D 2 352 ? 73.212 81.186 111.464 1.00 87.73 576 GLY D C 1
ATOM 6501 O O . GLY D 2 352 ? 72.294 81.520 112.240 1.00 87.73 576 GLY D O 1
ATOM 6502 N N . ASN D 2 353 ? 74.064 80.181 111.669 1.00 84.53 577 ASN D N 1
ATOM 6503 C CA . ASN D 2 353 ? 74.131 79.497 112.983 1.00 84.53 577 ASN D CA 1
ATOM 6504 C C . ASN D 2 353 ? 74.947 80.395 113.907 1.00 84.53 577 ASN D C 1
ATOM 6505 O O . ASN D 2 353 ? 74.513 80.628 115.046 1.00 84.53 577 ASN D O 1
ATOM 6510 N N . ALA D 2 354 ? 76.116 80.823 113.419 1.00 85.22 578 ALA D N 1
ATOM 6511 C CA . ALA D 2 354 ? 76.950 81.835 114.103 1.00 85.22 578 ALA D CA 1
ATOM 6512 C C . ALA D 2 354 ? 76.060 83.015 114.492 1.00 85.22 578 ALA D C 1
ATOM 6513 O O . ALA D 2 354 ? 76.210 83.507 115.617 1.00 85.22 578 ALA D O 1
ATOM 6515 N N . LEU D 2 355 ? 75.153 83.425 113.602 1.00 93.49 579 LEU D N 1
ATOM 6516 C CA . LEU D 2 355 ? 74.198 84.520 113.924 1.00 93.49 579 LEU D CA 1
ATOM 6517 C C . LEU D 2 355 ? 73.314 84.070 115.093 1.00 93.49 579 LEU D C 1
ATOM 6518 O O . LEU D 2 355 ? 73.107 84.878 116.020 1.00 93.49 579 LEU D O 1
ATOM 6523 N N . LYS D 2 356 ? 72.849 82.817 115.067 1.00 92.98 580 LYS D N 1
ATOM 6524 C CA . LYS D 2 356 ? 72.013 82.270 116.170 1.00 92.98 580 LYS D CA 1
ATOM 6525 C C . LYS D 2 356 ? 72.836 82.244 117.463 1.00 92.98 580 LYS D C 1
ATOM 6526 O O . LYS D 2 356 ? 72.279 82.590 118.521 1.00 92.98 580 LYS D O 1
ATOM 6532 N N . LYS D 2 357 ? 74.115 81.865 117.373 1.00 96.09 581 LYS D N 1
ATOM 6533 C CA . LYS D 2 357 ? 74.994 81.818 118.572 1.00 96.09 581 LYS D CA 1
ATOM 6534 C C . LYS D 2 357 ? 75.123 83.237 119.136 1.00 96.09 581 LYS D C 1
ATOM 6535 O O . LYS D 2 357 ? 75.037 83.390 120.372 1.00 96.09 581 LYS D O 1
ATOM 6541 N N . LEU D 2 358 ? 75.278 84.232 118.258 1.00 96.31 582 LEU D N 1
ATOM 6542 C CA . LEU D 2 358 ? 75.388 85.649 118.688 1.00 96.31 582 LEU D CA 1
ATOM 6543 C C . LEU D 2 358 ? 74.095 86.037 119.410 1.00 96.31 582 LEU D C 1
ATOM 6544 O O . LEU D 2 358 ? 74.182 86.717 120.453 1.00 96.31 582 LEU D O 1
ATOM 6549 N N . ASP D 2 359 ? 72.951 85.606 118.867 1.00 96.17 583 ASP D N 1
ATOM 6550 C CA . ASP D 2 359 ? 71.627 85.860 119.494 1.00 96.17 583 ASP D CA 1
ATOM 6551 C C . ASP D 2 359 ? 71.567 85.134 120.843 1.00 96.17 583 ASP D C 1
ATOM 6552 O O . ASP D 2 359 ? 70.553 85.319 121.545 1.00 96.17 583 ASP D O 1
ATOM 6557 N N . GLN E 1 1 ? 71.942 112.367 102.364 1.00 77.44 136 GLN E N 1
ATOM 6558 C CA . GLN E 1 1 ? 71.576 111.132 103.042 1.00 77.44 136 GLN E CA 1
ATOM 6559 C C . GLN E 1 1 ? 72.813 110.362 103.454 1.00 77.44 136 GLN E C 1
ATOM 6560 O O . GLN E 1 1 ? 72.891 109.832 104.559 1.00 77.44 136 GLN E O 1
ATOM 6566 N N . ILE E 1 2 ? 73.785 110.308 102.554 1.00 75.15 137 ILE E N 1
ATOM 6567 C CA . ILE E 1 2 ? 75.051 109.651 102.846 1.00 75.15 137 ILE E CA 1
ATOM 6568 C C . ILE E 1 2 ? 75.945 110.610 103.618 1.00 75.15 137 ILE E C 1
ATOM 6569 O O . ILE E 1 2 ? 76.172 111.746 103.193 1.00 75.15 137 ILE E O 1
ATOM 6574 N N . HIS E 1 3 ? 76.445 110.154 104.766 1.00 82.22 138 HIS E N 1
ATOM 6575 C CA . HIS E 1 3 ? 77.412 110.921 105.544 1.00 82.22 138 HIS E CA 1
ATOM 6576 C C . HIS E 1 3 ? 78.796 110.674 104.950 1.00 82.22 138 HIS E C 1
ATOM 6577 O O . HIS E 1 3 ? 79.599 109.885 105.452 1.00 82.22 138 HIS E O 1
ATOM 6584 N N . TRP E 1 4 ? 79.076 111.383 103.851 1.00 73.70 139 TRP E N 1
ATOM 6585 C CA . TRP E 1 4 ? 80.355 111.266 103.164 1.00 73.70 139 TRP E CA 1
ATOM 6586 C C . TRP E 1 4 ? 81.519 111.777 104.003 1.00 73.70 139 TRP E C 1
ATOM 6587 O O . TRP E 1 4 ? 82.665 111.407 103.731 1.00 73.70 139 TRP E O 1
ATOM 6598 N N . ASN E 1 5 ? 81.249 112.633 104.995 1.00 80.32 140 ASN E N 1
ATOM 6599 C CA . ASN E 1 5 ? 82.290 113.227 105.825 1.00 80.32 140 ASN E CA 1
ATOM 6600 C C . ASN E 1 5 ? 83.032 112.191 106.649 1.00 80.32 140 ASN E C 1
ATOM 6601 O O . ASN E 1 5 ? 84.220 112.377 106.924 1.00 80.32 140 ASN E O 1
ATOM 6606 N N . ASN E 1 6 ? 82.360 111.084 106.965 1.00 77.94 141 ASN E N 1
ATOM 6607 C CA . ASN E 1 6 ? 83.050 109.935 107.606 1.00 77.94 141 ASN E CA 1
ATOM 6608 C C . ASN E 1 6 ? 83.710 109.069 106.530 1.00 77.94 141 ASN E C 1
ATOM 6609 O O . ASN E 1 6 ? 84.561 108.230 106.894 1.00 77.94 141 ASN E O 1
ATOM 6614 N N . LEU E 1 7 ? 83.327 109.248 105.262 1.00 77.51 142 LEU E N 1
ATOM 6615 C CA . LEU E 1 7 ? 83.777 108.292 104.254 1.00 77.51 142 LEU E CA 1
ATOM 6616 C C . LEU E 1 7 ? 85.100 108.660 103.599 1.00 77.51 142 LEU E C 1
ATOM 6617 O O . LEU E 1 7 ? 85.831 107.767 103.158 1.00 77.51 142 LEU E O 1
ATOM 6622 N N . SER E 1 8 ? 85.423 109.940 103.497 1.00 75.86 143 SER E N 1
ATOM 6623 C CA . SER E 1 8 ? 86.668 110.303 102.842 1.00 75.86 143 SER E CA 1
ATOM 6624 C C . SER E 1 8 ? 87.880 110.134 103.744 1.00 75.86 143 SER E C 1
ATOM 6625 O O . SER E 1 8 ? 89.010 110.205 103.253 1.00 75.86 143 SER E O 1
ATOM 6628 N N . THR E 1 9 ? 87.677 109.902 105.045 1.00 75.56 144 THR E N 1
ATOM 6629 C CA . THR E 1 9 ? 88.805 109.781 105.964 1.00 75.56 144 THR E CA 1
ATOM 6630 C C . THR E 1 9 ? 89.576 108.488 105.749 1.00 75.56 144 THR E C 1
ATOM 6631 O O . THR E 1 9 ? 90.760 108.413 106.090 1.00 75.56 144 THR E O 1
ATOM 6635 N N . ILE E 1 10 ? 88.925 107.457 105.216 1.00 70.56 145 ILE E N 1
ATOM 6636 C CA . ILE E 1 10 ? 89.621 106.313 104.648 1.00 70.56 145 ILE E CA 1
ATOM 6637 C C . ILE E 1 10 ? 89.384 106.218 103.152 1.00 70.56 145 ILE E C 1
ATOM 6638 O O . ILE E 1 10 ? 89.617 105.167 102.553 1.00 70.56 145 ILE E O 1
ATOM 6643 N N . GLY E 1 11 ? 88.926 107.298 102.534 1.00 66.75 146 GLY E N 1
ATOM 6644 C CA . GLY E 1 11 ? 88.922 107.360 101.096 1.00 66.75 146 GLY E CA 1
ATOM 6645 C C . GLY E 1 11 ? 87.801 106.580 100.467 1.00 66.75 146 GLY E C 1
ATOM 6646 O O . GLY E 1 11 ? 88.042 105.540 99.858 1.00 66.75 146 GLY E O 1
ATOM 6647 N N . ILE E 1 12 ? 86.570 107.024 100.659 1.00 69.39 147 ILE E N 1
ATOM 6648 C CA . ILE E 1 12 ? 85.429 106.499 99.923 1.00 69.39 147 ILE E CA 1
ATOM 6649 C C . ILE E 1 12 ? 84.829 107.666 99.167 1.00 69.39 147 ILE E C 1
ATOM 6650 O O . ILE E 1 12 ? 84.280 108.593 99.773 1.00 69.39 147 ILE E O 1
ATOM 6655 N N . ILE E 1 13 ? 84.972 107.650 97.845 1.00 69.71 148 ILE E N 1
ATOM 6656 C CA . ILE E 1 13 ? 84.619 108.790 97.012 1.00 69.71 148 ILE E CA 1
ATOM 6657 C C . ILE E 1 13 ? 83.767 108.301 95.848 1.00 69.71 148 ILE E C 1
ATOM 6658 O O . ILE E 1 13 ? 84.257 107.581 94.973 1.00 69.71 148 ILE E O 1
ATOM 6663 N N . GLY E 1 14 ? 82.500 108.700 95.833 1.00 58.67 149 GLY E N 1
ATOM 6664 C CA . GLY E 1 14 ? 81.567 108.212 94.846 1.00 58.67 149 GLY E CA 1
ATOM 6665 C C . GLY E 1 14 ? 81.664 109.017 93.567 1.00 58.67 149 GLY E C 1
ATOM 6666 O O . GLY E 1 14 ? 81.233 110.162 93.506 1.00 58.67 149 GLY E O 1
ATOM 6667 N N . THR E 1 15 ? 82.214 108.384 92.535 1.00 64.50 150 THR E N 1
ATOM 6668 C CA . THR E 1 15 ? 82.475 109.065 91.280 1.00 64.50 150 THR E CA 1
ATOM 6669 C C . THR E 1 15 ? 81.232 109.255 90.426 1.00 64.50 150 THR E C 1
ATOM 6670 O O . THR E 1 15 ? 81.314 109.936 89.399 1.00 64.50 150 THR E O 1
ATOM 6674 N N . ASP E 1 16 ? 80.100 108.675 90.812 1.00 71.14 151 ASP E N 1
ATOM 6675 C CA . ASP E 1 16 ? 78.879 108.810 90.036 1.00 71.14 151 ASP E CA 1
ATOM 6676 C C . ASP E 1 16 ? 77.700 108.478 90.935 1.00 71.14 151 ASP E C 1
ATOM 6677 O O . ASP E 1 16 ? 77.782 107.574 91.772 1.00 71.14 151 ASP E O 1
ATOM 6682 N N . SER E 1 17 ? 76.612 109.220 90.756 1.00 69.57 152 SER E N 1
ATOM 6683 C CA . SER E 1 17 ? 75.342 108.934 91.405 1.00 69.57 152 SER E CA 1
ATOM 6684 C C . SER E 1 17 ? 74.229 109.238 90.420 1.00 69.57 152 SER E C 1
ATOM 6685 O O . SER E 1 17 ? 74.155 110.343 89.879 1.00 69.57 152 SER E O 1
ATOM 6688 N N . VAL E 1 18 ? 73.427 108.212 90.133 1.00 67.27 153 VAL E N 1
ATOM 6689 C CA . VAL E 1 18 ? 72.360 108.308 89.099 1.00 67.27 153 VAL E CA 1
ATOM 6690 C C . VAL E 1 18 ? 71.046 107.862 89.741 1.00 67.27 153 VAL E C 1
ATOM 6691 O O . VAL E 1 18 ? 71.058 107.488 90.928 1.00 67.27 153 VAL E O 1
ATOM 6695 N N . HIS E 1 19 ? 69.964 107.895 88.965 1.00 72.22 154 HIS E N 1
ATOM 6696 C CA . HIS E 1 19 ? 68.691 107.342 89.399 1.00 72.22 154 HIS E CA 1
ATOM 6697 C C . HIS E 1 19 ? 68.620 105.855 89.085 1.00 72.22 154 HIS E C 1
ATOM 6698 O O . HIS E 1 19 ? 69.628 105.214 88.786 1.00 72.22 154 HIS E O 1
ATOM 6705 N N . TYR E 1 20 ? 67.414 105.306 89.173 1.00 68.41 155 TYR E N 1
ATOM 6706 C CA . TYR E 1 20 ? 67.154 103.909 88.847 1.00 68.41 155 TYR E CA 1
ATOM 6707 C C . TYR E 1 20 ? 65.773 103.751 88.232 1.00 68.41 155 TYR E C 1
ATOM 6708 O O . TYR E 1 20 ? 64.808 104.350 88.706 1.00 68.41 155 TYR E O 1
ATOM 6717 N N . LYS E 1 21 ? 65.687 102.953 87.180 1.00 70.19 156 LYS E N 1
ATOM 6718 C CA . LYS E 1 21 ? 64.431 102.678 86.505 1.00 70.19 156 LYS E CA 1
ATOM 6719 C C . LYS E 1 21 ? 64.225 101.178 86.465 1.00 70.19 156 LYS E C 1
ATOM 6720 O O . LYS E 1 21 ? 65.198 100.425 86.472 1.00 70.19 156 LYS E O 1
ATOM 6726 N N . ILE E 1 22 ? 62.972 100.747 86.420 1.00 70.18 157 ILE E N 1
ATOM 6727 C CA . ILE E 1 22 ? 62.640 99.355 86.181 1.00 70.18 157 ILE E CA 1
ATOM 6728 C C . ILE E 1 22 ? 61.654 99.324 85.020 1.00 70.18 157 ILE E C 1
ATOM 6729 O O . ILE E 1 22 ? 60.889 100.268 84.794 1.00 70.18 157 ILE E O 1
ATOM 6734 N N . MET E 1 23 ? 61.724 98.270 84.216 1.00 79.78 158 MET E N 1
ATOM 6735 C CA . MET E 1 23 ? 60.847 98.168 83.056 1.00 79.78 158 MET E CA 1
ATOM 6736 C C . MET E 1 23 ? 59.582 97.433 83.473 1.00 79.78 158 MET E C 1
ATOM 6737 O O . MET E 1 23 ? 59.613 96.532 84.313 1.00 79.78 158 MET E O 1
ATOM 6742 N N . THR E 1 24 ? 58.458 97.865 82.913 1.00 89.49 159 THR E N 1
ATOM 6743 C CA . THR E 1 24 ? 57.182 97.206 83.097 1.00 89.49 159 THR E CA 1
ATOM 6744 C C . THR E 1 24 ? 56.651 96.720 81.760 1.00 89.49 159 THR E C 1
ATOM 6745 O O . THR E 1 24 ? 57.088 97.159 80.679 1.00 89.49 159 THR E O 1
ATOM 6749 N N . ARG E 1 25 ? 55.661 95.826 81.855 1.00 80.02 160 ARG E N 1
ATOM 6750 C CA . ARG E 1 25 ? 55.167 95.010 80.749 1.00 80.02 160 ARG E CA 1
ATOM 6751 C C . ARG E 1 25 ? 53.661 95.205 80.635 1.00 80.02 160 ARG E C 1
ATOM 6752 O O . ARG E 1 25 ? 52.882 94.422 81.197 1.00 80.02 160 ARG E O 1
ATOM 6760 N N . PRO E 1 26 ? 53.210 96.243 79.926 1.00 91.46 161 PRO E N 1
ATOM 6761 C CA . PRO E 1 26 ? 51.759 96.447 79.800 1.00 91.46 161 PRO E CA 1
ATOM 6762 C C . PRO E 1 26 ? 51.106 95.485 78.836 1.00 91.46 161 PRO E C 1
ATOM 6763 O O . PRO E 1 26 ? 49.937 95.127 79.023 1.00 91.46 161 PRO E O 1
ATOM 6767 N N . SER E 1 27 ? 51.816 95.067 77.794 1.00 85.67 162 SER E N 1
ATOM 6768 C CA . SER E 1 27 ? 51.231 94.185 76.800 1.00 85.67 162 SER E CA 1
ATOM 6769 C C . SER E 1 27 ? 52.285 93.206 76.307 1.00 85.67 162 SER E C 1
ATOM 6770 O O . SER E 1 27 ? 53.381 93.107 76.859 1.00 85.67 162 SER E O 1
ATOM 6773 N N . HIS E 1 28 ? 51.928 92.473 75.256 1.00 81.53 163 HIS E N 1
ATOM 6774 C CA . HIS E 1 28 ? 52.724 91.363 74.765 1.00 81.53 163 HIS E CA 1
ATOM 6775 C C . HIS E 1 28 ? 52.731 91.382 73.245 1.00 81.53 163 HIS E C 1
ATOM 6776 O O . HIS E 1 28 ? 52.105 92.232 72.609 1.00 81.53 163 HIS E O 1
ATOM 6783 N N . GLN E 1 29 ? 53.431 90.415 72.660 1.00 81.89 164 GLN E N 1
ATOM 6784 C CA . GLN E 1 29 ? 53.499 90.340 71.211 1.00 81.89 164 GLN E CA 1
ATOM 6785 C C . GLN E 1 29 ? 53.855 88.915 70.816 1.00 81.89 164 GLN E C 1
ATOM 6786 O O . GLN E 1 29 ? 54.575 88.232 71.544 1.00 81.89 164 GLN E O 1
ATOM 6792 N N . TYR E 1 30 ? 53.367 88.475 69.660 1.00 80.21 165 TYR E N 1
ATOM 6793 C CA . TYR E 1 30 ? 53.546 87.080 69.280 1.00 80.21 165 TYR E CA 1
ATOM 6794 C C . TYR E 1 30 ? 54.720 86.876 68.336 1.00 80.21 165 TYR E C 1
ATOM 6795 O O . TYR E 1 30 ? 55.004 87.712 67.474 1.00 80.21 165 TYR E O 1
ATOM 6804 N N . LEU E 1 31 ? 55.382 85.725 68.494 1.00 81.43 166 LEU E N 1
ATOM 6805 C CA . LEU E 1 31 ? 56.667 85.444 67.860 1.00 81.43 166 LEU E CA 1
ATOM 6806 C C . LEU E 1 31 ? 56.787 83.933 67.691 1.00 81.43 166 LEU E C 1
ATOM 6807 O O . LEU E 1 31 ? 56.967 83.217 68.675 1.00 81.43 166 LEU E O 1
ATOM 6812 N N . VAL E 1 32 ? 56.692 83.445 66.458 1.00 85.80 167 VAL E N 1
ATOM 6813 C CA . VAL E 1 32 ? 56.621 82.012 66.188 1.00 85.80 167 VAL E CA 1
ATOM 6814 C C . VAL E 1 32 ? 57.994 81.516 65.762 1.00 85.80 167 VAL E C 1
ATOM 6815 O O . VAL E 1 32 ? 58.530 81.960 64.738 1.00 85.80 167 VAL E O 1
ATOM 6819 N N . ILE E 1 33 ? 58.566 80.597 66.537 1.00 78.88 168 ILE E N 1
ATOM 6820 C CA . ILE E 1 33 ? 59.786 79.905 66.149 1.00 78.88 168 ILE E CA 1
ATOM 6821 C C . ILE E 1 33 ? 59.352 78.677 65.365 1.00 78.88 168 ILE E C 1
ATOM 6822 O O . ILE E 1 33 ? 58.816 77.706 65.924 1.00 78.88 168 ILE E O 1
ATOM 6827 N N . LYS E 1 34 ? 59.560 78.752 64.059 1.00 86.03 169 LYS E N 1
ATOM 6828 C CA . LYS E 1 34 ? 59.373 77.630 63.154 1.00 86.03 169 LYS E CA 1
ATOM 6829 C C . LYS E 1 34 ? 60.699 76.888 63.095 1.00 86.03 169 LYS E C 1
ATOM 6830 O O . LYS E 1 34 ? 61.642 77.337 62.440 1.00 86.03 169 LYS E O 1
ATOM 6836 N N . LEU E 1 35 ? 60.776 75.748 63.792 1.00 74.45 170 LEU E N 1
ATOM 6837 C CA . LEU E 1 35 ? 62.031 75.008 63.910 1.00 74.45 170 LEU E CA 1
ATOM 6838 C C . LEU E 1 35 ? 62.469 74.430 62.576 1.00 74.45 170 LEU E C 1
ATOM 6839 O O . LEU E 1 35 ? 63.668 74.247 62.341 1.00 74.45 170 LEU E O 1
ATOM 6844 N N . MET E 1 36 ? 61.485 74.168 61.709 1.00 84.35 171 MET E N 1
ATOM 6845 C CA . MET E 1 36 ? 61.727 73.578 60.366 1.00 84.35 171 MET E CA 1
ATOM 6846 C C . MET E 1 36 ? 62.261 74.660 59.422 1.00 84.35 171 MET E C 1
ATOM 6847 O O . MET E 1 36 ? 61.580 75.694 59.265 1.00 84.35 171 MET E O 1
ATOM 6852 N N . PRO E 1 37 ? 63.436 74.468 58.781 1.00 72.43 172 PRO E N 1
ATOM 6853 C CA . PRO E 1 37 ? 63.953 75.437 57.810 1.00 72.43 172 PRO E CA 1
ATOM 6854 C C . PRO E 1 37 ? 63.055 75.444 56.564 1.00 72.43 172 PRO E C 1
ATOM 6855 O O . PRO E 1 37 ? 63.109 74.500 55.798 1.00 72.43 172 PRO E O 1
ATOM 6859 N N . ASN E 1 38 ? 62.249 76.499 56.409 1.00 93.07 173 ASN E N 1
ATOM 6860 C CA . ASN E 1 38 ? 61.182 76.535 55.380 1.00 93.07 173 ASN E CA 1
ATOM 6861 C C . ASN E 1 38 ? 61.851 76.886 54.057 1.00 93.07 173 ASN E C 1
ATOM 6862 O O . ASN E 1 38 ? 61.589 77.981 53.534 1.00 93.07 173 ASN E O 1
ATOM 6867 N N . VAL E 1 39 ? 62.658 75.976 53.523 1.00 91.03 174 VAL E N 1
ATOM 6868 C CA . VAL E 1 39 ? 63.418 76.329 52.292 1.00 91.03 174 VAL E CA 1
ATOM 6869 C C . VAL E 1 39 ? 63.159 75.254 51.238 1.00 91.03 174 VAL E C 1
ATOM 6870 O O . VAL E 1 39 ? 64.091 74.489 50.935 1.00 91.03 174 VAL E O 1
ATOM 6874 N N . SER E 1 40 ? 61.946 75.232 50.679 1.00 98.04 175 SER E N 1
ATOM 6875 C CA . SER E 1 40 ? 61.607 74.248 49.619 1.00 98.04 175 SER E CA 1
ATOM 6876 C C . SER E 1 40 ? 62.561 74.447 48.438 1.00 98.04 175 SER E C 1
ATOM 6877 O O . SER E 1 40 ? 62.633 73.560 47.569 1.00 98.04 175 SER E O 1
ATOM 6880 N N . LEU E 1 41 ? 63.295 75.564 48.440 1.00 100.81 176 LEU E N 1
ATOM 6881 C CA . LEU E 1 41 ? 64.349 75.819 47.421 1.00 100.81 176 LEU E CA 1
ATOM 6882 C C . LEU E 1 41 ? 65.352 74.659 47.427 1.00 100.81 176 LEU E C 1
ATOM 6883 O O . LEU E 1 41 ? 66.172 74.585 46.491 1.00 100.81 176 LEU E O 1
ATOM 6888 N N . ILE E 1 42 ? 65.285 73.797 48.448 1.00 111.23 177 ILE E N 1
ATOM 6889 C CA . ILE E 1 42 ? 66.314 72.727 48.638 1.00 111.23 177 ILE E CA 1
ATOM 6890 C C . ILE E 1 42 ? 66.363 71.832 47.395 1.00 111.23 177 ILE E C 1
ATOM 6891 O O . ILE E 1 42 ? 67.340 71.076 47.270 1.00 111.23 177 ILE E O 1
ATOM 6896 N N . ASP E 1 43 ? 65.344 71.890 46.528 1.00 124.99 178 ASP E N 1
ATOM 6897 C CA . ASP E 1 43 ? 65.384 71.114 45.259 1.00 124.99 178 ASP E CA 1
ATOM 6898 C C . ASP E 1 43 ? 65.589 69.626 45.548 1.00 124.99 178 ASP E C 1
ATOM 6899 O O . ASP E 1 43 ? 66.510 69.031 44.958 1.00 124.99 178 ASP E O 1
ATOM 6904 N N . ASN E 1 44 ? 64.779 69.059 46.446 1.00 119.53 179 ASN E N 1
ATOM 6905 C CA . ASN E 1 44 ? 64.883 67.614 46.777 1.00 119.53 179 ASN E CA 1
ATOM 6906 C C . ASN E 1 44 ? 66.289 67.298 47.302 1.00 119.53 179 ASN E C 1
ATOM 6907 O O . ASN E 1 44 ? 66.865 66.281 46.868 1.00 119.53 179 ASN E O 1
ATOM 6912 N N . CYS E 1 45 ? 66.826 68.152 48.179 1.00 114.36 180 CYS E N 1
ATOM 6913 C CA . CYS E 1 45 ? 68.178 67.926 48.760 1.00 114.36 180 CYS E CA 1
ATOM 6914 C C . CYS E 1 45 ? 68.098 67.969 50.285 1.00 114.36 180 CYS E C 1
ATOM 6915 O O . CYS E 1 45 ? 67.061 68.435 50.800 1.00 114.36 180 CYS E O 1
ATOM 6918 N N . THR E 1 46 ? 69.124 67.459 50.972 1.00 102.32 181 THR E N 1
ATOM 6919 C CA . THR E 1 46 ? 69.129 67.378 52.458 1.00 102.32 181 THR E CA 1
ATOM 6920 C C . THR E 1 46 ? 68.050 66.393 52.898 1.00 102.32 181 THR E C 1
ATOM 6921 O O . THR E 1 46 ? 67.770 66.349 54.111 1.00 102.32 181 THR E O 1
ATOM 6925 N N . LYS E 1 47 ? 67.486 65.628 51.953 1.00 102.96 182 LYS E N 1
ATOM 6926 C CA . LYS E 1 47 ? 66.361 64.800 52.367 1.00 102.96 182 LYS E CA 1
ATOM 6927 C C . LYS E 1 47 ? 66.723 63.922 53.554 1.00 102.96 182 LYS E C 1
ATOM 6928 O O . LYS E 1 47 ? 65.939 63.792 54.498 1.00 102.96 182 LYS E O 1
ATOM 6934 N N . ALA E 1 48 ? 67.918 63.329 53.536 1.00 97.93 183 ALA E N 1
ATOM 6935 C CA . ALA E 1 48 ? 68.295 62.391 54.588 1.00 97.93 183 ALA E CA 1
ATOM 6936 C C . ALA E 1 48 ? 68.551 63.107 55.906 1.00 97.93 183 ALA E C 1
ATOM 6937 O O . ALA E 1 48 ? 68.168 62.612 56.972 1.00 97.93 183 ALA E O 1
ATOM 6939 N N . GLU E 1 49 ? 69.175 64.281 55.848 1.00 99.57 184 GLU E N 1
ATOM 6940 C CA . GLU E 1 49 ? 69.522 65.013 57.061 1.00 99.57 184 GLU E CA 1
ATOM 6941 C C . GLU E 1 49 ? 68.283 65.599 57.711 1.00 99.57 184 GLU E C 1
ATOM 6942 O O . GLU E 1 49 ? 68.127 65.546 58.935 1.00 99.57 184 GLU E O 1
ATOM 6948 N N . LEU E 1 50 ? 67.380 66.133 56.893 1.00 96.85 185 LEU E N 1
ATOM 6949 C CA . LEU E 1 50 ? 66.090 66.581 57.392 1.00 96.85 185 LEU E CA 1
ATOM 6950 C C . LEU E 1 50 ? 65.262 65.413 57.907 1.00 96.85 185 LEU E C 1
ATOM 6951 O O . LEU E 1 50 ? 64.520 65.555 58.883 1.00 96.85 185 LEU E O 1
ATOM 6956 N N . GLY E 1 51 ? 65.392 64.244 57.278 1.00 97.00 186 GLY E N 1
ATOM 6957 C CA . GLY E 1 51 ? 64.637 63.085 57.726 1.00 97.00 186 GLY E CA 1
ATOM 6958 C C . GLY E 1 51 ? 65.128 62.549 59.052 1.00 97.00 186 GLY E C 1
ATOM 6959 O O . GLY E 1 51 ? 64.340 62.068 59.872 1.00 97.00 186 GLY E O 1
ATOM 6960 N N . GLU E 1 52 ? 66.440 62.618 59.281 1.00 90.40 187 GLU E N 1
ATOM 6961 C CA . GLU E 1 52 ? 66.977 62.335 60.608 1.00 90.40 187 GLU E CA 1
ATOM 6962 C C . GLU E 1 52 ? 66.556 63.406 61.600 1.00 90.40 187 GLU E C 1
ATOM 6963 O O . GLU E 1 52 ? 66.248 63.111 62.760 1.00 90.40 187 GLU E O 1
ATOM 6969 N N . TYR E 1 53 ? 66.505 64.657 61.139 1.00 80.21 188 TYR E N 1
ATOM 6970 C CA . TYR E 1 53 ? 66.183 65.767 62.021 1.00 80.21 188 TYR E CA 1
ATOM 6971 C C . TYR E 1 53 ? 64.732 65.716 62.472 1.00 80.21 188 TYR E C 1
ATOM 6972 O O . TYR E 1 53 ? 64.400 66.185 63.562 1.00 80.21 188 TYR E O 1
ATOM 6981 N N . GLU E 1 54 ? 63.870 65.246 61.574 1.00 82.72 189 GLU E N 1
ATOM 6982 C CA . GLU E 1 54 ? 62.442 65.062 61.925 1.00 82.72 189 GLU E CA 1
ATOM 6983 C C . GLU E 1 54 ? 62.403 64.230 63.206 1.00 82.72 189 GLU E C 1
ATOM 6984 O O . GLU E 1 54 ? 61.797 64.681 64.192 1.00 82.72 189 GLU E O 1
ATOM 6990 N N . LYS E 1 55 ? 63.061 63.073 63.183 1.00 82.95 190 LYS E N 1
ATOM 6991 C CA . LYS E 1 55 ? 63.044 62.177 64.365 1.00 82.95 190 LYS E CA 1
ATOM 6992 C C . LYS E 1 55 ? 63.697 62.910 65.542 1.00 82.95 190 LYS E C 1
ATOM 6993 O O . LYS E 1 55 ? 63.134 62.857 66.651 1.00 82.95 190 LYS E O 1
ATOM 6999 N N . LEU E 1 56 ? 64.811 63.601 65.284 1.00 75.42 191 LEU E N 1
ATOM 7000 C CA . LEU E 1 56 ? 65.472 64.379 66.359 1.00 75.42 191 LEU E CA 1
ATOM 7001 C C . LEU E 1 56 ? 64.382 65.189 67.060 1.00 75.42 191 LEU E C 1
ATOM 7002 O O . LEU E 1 56 ? 64.369 65.230 68.304 1.00 75.42 191 LEU E O 1
ATOM 7007 N N . LEU E 1 57 ? 63.474 65.761 66.267 1.00 78.85 192 LEU E N 1
ATOM 7008 C CA . LEU E 1 57 ? 62.491 66.701 66.790 1.00 78.85 192 LEU E CA 1
ATOM 7009 C C . LEU E 1 57 ? 61.600 66.119 67.868 1.00 78.85 192 LEU E C 1
ATOM 7010 O O . LEU E 1 57 ? 61.074 66.886 68.674 1.00 78.85 192 LEU E O 1
ATOM 7015 N N . ASN E 1 58 ? 61.430 64.799 67.915 1.00 78.24 193 ASN E N 1
ATOM 7016 C CA . ASN E 1 58 ? 60.611 64.210 68.965 1.00 78.24 193 ASN E CA 1
ATOM 7017 C C . ASN E 1 58 ? 61.289 64.352 70.323 1.00 78.24 193 ASN E C 1
ATOM 7018 O O . ASN E 1 58 ? 60.665 64.795 71.294 1.00 78.24 193 ASN E O 1
ATOM 7023 N N . SER E 1 59 ? 62.586 64.048 70.391 1.00 75.37 194 SER E N 1
ATOM 7024 C CA . SER E 1 59 ? 63.324 64.279 71.625 1.00 75.37 194 SER E CA 1
ATOM 7025 C C . SER E 1 59 ? 63.544 65.758 71.877 1.00 75.37 194 SER E C 1
ATOM 7026 O O . SER E 1 59 ? 63.775 66.156 73.022 1.00 75.37 194 SER E O 1
ATOM 7029 N N . VAL E 1 60 ? 63.514 66.570 70.827 1.00 76.04 195 VAL E N 1
ATOM 7030 C CA . VAL E 1 60 ? 63.542 68.016 71.017 1.00 76.04 195 VAL E CA 1
ATOM 7031 C C . VAL E 1 60 ? 62.301 68.492 71.754 1.00 76.04 195 VAL E C 1
ATOM 7032 O O . VAL E 1 60 ? 62.388 69.212 72.753 1.00 76.04 195 VAL E O 1
ATOM 7036 N N . LEU E 1 61 ? 61.128 68.063 71.288 1.00 72.03 196 LEU E N 1
ATOM 7037 C CA . LEU E 1 61 ? 59.888 68.748 71.627 1.00 72.03 196 LEU E CA 1
ATOM 7038 C C . LEU E 1 61 ? 59.078 68.019 72.686 1.00 72.03 196 LEU E C 1
ATOM 7039 O O . LEU E 1 61 ? 58.658 68.637 73.667 1.00 72.03 196 LEU E O 1
ATOM 7044 N N . GLU E 1 62 ? 58.857 66.717 72.469 1.00 76.16 197 GLU E N 1
ATOM 7045 C CA . GLU E 1 62 ? 57.724 65.953 73.060 1.00 76.16 197 GLU E CA 1
ATOM 7046 C C . GLU E 1 62 ? 57.601 66.226 74.566 1.00 76.16 197 GLU E C 1
ATOM 7047 O O . GLU E 1 62 ? 56.482 66.540 75.012 1.00 76.16 197 GLU E O 1
ATOM 7053 N N . PRO E 1 63 ? 58.685 66.114 75.362 1.00 69.24 198 PRO E N 1
ATOM 7054 C CA . PRO E 1 63 ? 58.629 66.410 76.798 1.00 69.24 198 PRO E CA 1
ATOM 7055 C C . PRO E 1 63 ? 57.858 67.709 77.075 1.00 69.24 198 PRO E C 1
ATOM 7056 O O . PRO E 1 63 ? 56.935 67.689 77.871 1.00 69.24 198 PRO E O 1
ATOM 7060 N N . ILE E 1 64 ? 58.262 68.792 76.407 1.00 73.09 199 ILE E N 1
ATOM 7061 C CA . ILE E 1 64 ? 57.616 70.096 76.513 1.00 73.09 199 ILE E CA 1
ATOM 7062 C C . ILE E 1 64 ? 56.163 70.000 76.073 1.00 73.09 199 ILE E C 1
ATOM 7063 O O . ILE E 1 64 ? 55.271 70.614 76.675 1.00 73.09 199 ILE E O 1
ATOM 7068 N N . ASN E 1 65 ? 55.937 69.258 74.983 1.00 74.72 200 ASN E N 1
ATOM 7069 C CA . ASN E 1 65 ? 54.582 69.125 74.389 1.00 74.72 200 ASN E CA 1
ATOM 7070 C C . ASN E 1 65 ? 53.667 68.534 75.452 1.00 74.72 200 ASN E C 1
ATOM 7071 O O . ASN E 1 65 ? 52.583 69.095 75.685 1.00 74.72 200 ASN E O 1
ATOM 7076 N N . GLN E 1 66 ? 54.116 67.448 76.077 1.00 80.22 201 GLN E N 1
ATOM 7077 C CA . GLN E 1 66 ? 53.326 66.823 77.164 1.00 80.22 201 GLN E CA 1
ATOM 7078 C C . GLN E 1 66 ? 53.195 67.827 78.312 1.00 80.22 201 GLN E C 1
ATOM 7079 O O . GLN E 1 66 ? 52.073 67.976 78.829 1.00 80.22 201 GLN E O 1
ATOM 7085 N N . ALA E 1 67 ? 54.282 68.522 78.654 1.00 78.22 202 ALA E N 1
ATOM 7086 C CA . ALA E 1 67 ? 54.247 69.447 79.810 1.00 78.22 202 ALA E CA 1
ATOM 7087 C C . ALA E 1 67 ? 53.145 70.495 79.600 1.00 78.22 202 ALA E C 1
ATOM 7088 O O . ALA E 1 67 ? 52.503 70.884 80.594 1.00 78.22 202 ALA E O 1
ATOM 7090 N N . LEU E 1 68 ? 52.909 70.881 78.343 1.00 77.50 203 LEU E N 1
ATOM 7091 C CA . LEU E 1 68 ? 51.915 71.862 77.924 1.00 77.50 203 LEU E CA 1
ATOM 7092 C C . LEU E 1 68 ? 50.534 71.243 77.747 1.00 77.50 203 LEU E C 1
ATOM 7093 O O . LEU E 1 68 ? 49.528 71.906 78.012 1.00 77.50 203 LEU E O 1
ATOM 7098 N N . THR E 1 69 ? 50.456 69.983 77.323 1.00 76.91 204 THR E N 1
ATOM 7099 C CA . THR E 1 69 ? 49.152 69.340 77.280 1.00 76.91 204 THR E CA 1
ATOM 7100 C C . THR E 1 69 ? 48.622 69.050 78.675 1.00 76.91 204 THR E C 1
ATOM 7101 O O . THR E 1 69 ? 47.403 69.054 78.874 1.00 76.91 204 THR E O 1
ATOM 7105 N N . LEU E 1 70 ? 49.508 68.824 79.653 1.00 78.95 205 LEU E N 1
ATOM 7106 C CA . LEU E 1 70 ? 49.036 68.751 81.034 1.00 78.95 205 LEU E CA 1
ATOM 7107 C C . LEU E 1 70 ? 48.505 70.085 81.525 1.00 78.95 205 LEU E C 1
ATOM 7108 O O . LEU E 1 70 ? 47.569 70.112 82.326 1.00 78.95 205 LEU E O 1
ATOM 7113 N N . MET E 1 71 ? 49.080 71.195 81.072 1.00 81.82 206 MET E N 1
ATOM 7114 C CA . MET E 1 71 ? 48.533 72.480 81.503 1.00 81.82 206 MET E CA 1
ATOM 7115 C C . MET E 1 71 ? 47.220 72.805 80.785 1.00 81.82 206 MET E C 1
ATOM 7116 O O . MET E 1 71 ? 46.289 73.342 81.397 1.00 81.82 206 MET E O 1
ATOM 7121 N N . THR E 1 72 ? 47.112 72.468 79.496 1.00 81.76 207 THR E N 1
ATOM 7122 C CA . THR E 1 72 ? 45.902 72.818 78.751 1.00 81.76 207 THR E CA 1
ATOM 7123 C C . THR E 1 72 ? 44.732 71.911 79.103 1.00 81.76 207 THR E C 1
ATOM 7124 O O . THR E 1 72 ? 43.656 72.394 79.478 1.00 81.76 207 THR E O 1
ATOM 7128 N N . LYS E 1 73 ? 44.924 70.596 79.011 1.00 79.23 208 LYS E N 1
ATOM 7129 C CA . LYS E 1 73 ? 43.782 69.689 78.983 1.00 79.23 208 LYS E CA 1
ATOM 7130 C C . LYS E 1 73 ? 43.294 69.346 80.384 1.00 79.23 208 LYS E C 1
ATOM 7131 O O . LYS E 1 73 ? 42.467 68.443 80.550 1.00 79.23 208 LYS E O 1
ATOM 7137 N N . ASN E 1 74 ? 43.790 70.033 81.400 1.00 91.37 209 ASN E N 1
ATOM 7138 C CA . ASN E 1 74 ? 43.358 69.753 82.756 1.00 91.37 209 ASN E CA 1
ATOM 7139 C C . ASN E 1 74 ? 42.962 71.040 83.454 1.00 91.37 209 ASN E C 1
ATOM 7140 O O . ASN E 1 74 ? 41.783 71.362 83.533 1.00 91.37 209 ASN E O 1
ATOM 7145 N N . GLY F 2 3 ? 33.269 78.802 82.577 1.00 105.88 227 GLY F N 1
ATOM 7146 C CA . GLY F 2 3 ? 34.019 77.602 82.256 1.00 105.88 227 GLY F CA 1
ATOM 7147 C C . GLY F 2 3 ? 35.460 77.690 82.701 1.00 105.88 227 GLY F C 1
ATOM 7148 O O . GLY F 2 3 ? 35.986 78.783 82.898 1.00 105.88 227 GLY F O 1
ATOM 7149 N N . VAL F 2 4 ? 36.106 76.539 82.871 1.00 112.81 228 VAL F N 1
ATOM 7150 C CA . VAL F 2 4 ? 37.504 76.486 83.264 1.00 112.81 228 VAL F CA 1
ATOM 7151 C C . VAL F 2 4 ? 38.298 75.764 82.185 1.00 112.81 228 VAL F C 1
ATOM 7152 O O . VAL F 2 4 ? 37.762 75.012 81.365 1.00 112.81 228 VAL F O 1
ATOM 7156 N N . VAL F 2 5 ? 39.599 76.019 82.176 1.00 108.61 229 VAL F N 1
ATOM 7157 C CA . VAL F 2 5 ? 40.577 75.211 81.463 1.00 108.61 229 VAL F CA 1
ATOM 7158 C C . VAL F 2 5 ? 41.508 74.532 82.469 1.00 108.61 229 VAL F C 1
ATOM 7159 O O . VAL F 2 5 ? 42.435 73.813 82.108 1.00 108.61 229 VAL F O 1
ATOM 7163 N N . LEU F 2 6 ? 41.208 74.727 83.749 1.00 107.28 230 LEU F N 1
ATOM 7164 C CA . LEU F 2 6 ? 42.095 74.360 84.848 1.00 107.28 230 LEU F CA 1
ATOM 7165 C C . LEU F 2 6 ? 41.276 73.620 85.902 1.00 107.28 230 LEU F C 1
ATOM 7166 O O . LEU F 2 6 ? 40.552 74.244 86.683 1.00 107.28 230 LEU F O 1
ATOM 7171 N N . ALA F 2 7 ? 41.391 72.295 85.919 1.00 111.61 231 ALA F N 1
ATOM 7172 C CA . ALA F 2 7 ? 40.747 71.452 86.916 1.00 111.61 231 ALA F CA 1
ATOM 7173 C C . ALA F 2 7 ? 41.827 70.749 87.722 1.00 111.61 231 ALA F C 1
ATOM 7174 O O . ALA F 2 7 ? 42.687 70.067 87.149 1.00 111.61 231 ALA F O 1
ATOM 7176 N N . GLY F 2 8 ? 41.776 70.903 89.047 1.00 110.82 232 GLY F N 1
ATOM 7177 C CA . GLY F 2 8 ? 42.885 70.463 89.878 1.00 110.82 232 GLY F CA 1
ATOM 7178 C C . GLY F 2 8 ? 42.963 68.963 90.063 1.00 110.82 232 GLY F C 1
ATOM 7179 O O . GLY F 2 8 ? 44.058 68.413 90.206 1.00 110.82 232 GLY F O 1
ATOM 7180 N N . ALA F 2 9 ? 41.818 68.278 90.033 1.00 108.76 233 ALA F N 1
ATOM 7181 C CA . ALA F 2 9 ? 41.809 66.843 90.300 1.00 108.76 233 ALA F CA 1
ATOM 7182 C C . ALA F 2 9 ? 42.386 66.040 89.141 1.00 108.76 233 ALA F C 1
ATOM 7183 O O . ALA F 2 9 ? 42.723 64.864 89.312 1.00 108.76 233 ALA F O 1
ATOM 7185 N N . ALA F 2 10 ? 42.505 66.648 87.965 1.00 109.26 234 ALA F N 1
ATOM 7186 C CA . ALA F 2 10 ? 43.095 65.970 86.820 1.00 109.26 234 ALA F CA 1
ATOM 7187 C C . ALA F 2 10 ? 44.516 66.442 86.534 1.00 109.26 234 ALA F C 1
ATOM 7188 O O . ALA F 2 10 ? 45.283 65.728 85.882 1.00 109.26 234 ALA F O 1
ATOM 7190 N N . LEU F 2 11 ? 44.882 67.639 87.000 1.00 102.45 235 LEU F N 1
ATOM 7191 C CA . LEU F 2 11 ? 46.248 68.120 86.838 1.00 102.45 235 LEU F CA 1
ATOM 7192 C C . LEU F 2 11 ? 47.155 67.640 87.961 1.00 102.45 235 LEU F C 1
ATOM 7193 O O . LEU F 2 11 ? 48.192 67.021 87.705 1.00 102.45 235 LEU F O 1
ATOM 7198 N N . GLY F 2 12 ? 46.793 67.920 89.204 1.00 102.73 236 GLY F N 1
ATOM 7199 C CA . GLY F 2 12 ? 47.610 67.480 90.311 1.00 102.73 236 GLY F CA 1
ATOM 7200 C C . GLY F 2 12 ? 48.623 68.504 90.770 1.00 102.73 236 GLY F C 1
ATOM 7201 O O . GLY F 2 12 ? 48.460 69.072 91.849 1.00 102.73 236 GLY F O 1
ATOM 7202 N N . VAL F 2 13 ? 49.663 68.765 89.978 1.00 96.67 237 VAL F N 1
ATOM 7203 C CA . VAL F 2 13 ? 50.762 69.615 90.430 1.00 96.67 237 VAL F CA 1
ATOM 7204 C C . VAL F 2 13 ? 51.175 70.587 89.326 1.00 96.67 237 VAL F C 1
ATOM 7205 O O . VAL F 2 13 ? 51.343 70.197 88.164 1.00 96.67 237 VAL F O 1
ATOM 7209 N N . ALA F 2 14 ? 51.282 71.863 89.690 1.00 86.93 238 ALA F N 1
ATOM 7210 C CA . ALA F 2 14 ? 51.743 72.973 88.866 1.00 86.93 238 ALA F CA 1
ATOM 7211 C C . ALA F 2 14 ? 51.999 74.160 89.789 1.00 86.93 238 ALA F C 1
ATOM 7212 O O . ALA F 2 14 ? 51.387 74.266 90.854 1.00 86.93 238 ALA F O 1
ATOM 7214 N N . THR F 2 15 ? 52.897 75.048 89.370 1.00 80.10 239 THR F N 1
ATOM 7215 C CA . THR F 2 15 ? 53.312 76.159 90.212 1.00 80.10 239 THR F CA 1
ATOM 7216 C C . THR F 2 15 ? 52.623 77.455 89.792 1.00 80.10 239 THR F C 1
ATOM 7217 O O . THR F 2 15 ? 51.769 77.476 88.910 1.00 80.10 239 THR F O 1
ATOM 7221 N N . ALA F 2 16 ? 53.038 78.557 90.424 1.00 74.26 240 ALA F N 1
ATOM 7222 C CA . ALA F 2 16 ? 52.360 79.838 90.249 1.00 74.26 240 ALA F CA 1
ATOM 7223 C C . ALA F 2 16 ? 52.531 80.381 88.843 1.00 74.26 240 ALA F C 1
ATOM 7224 O O . ALA F 2 16 ? 51.545 80.727 88.173 1.00 74.26 240 ALA F O 1
ATOM 7226 N N . ALA F 2 17 ? 53.778 80.455 88.386 1.00 78.27 241 ALA F N 1
ATOM 7227 C CA . ALA F 2 17 ? 54.056 80.967 87.055 1.00 78.27 241 ALA F CA 1
ATOM 7228 C C . ALA F 2 17 ? 53.479 80.056 85.990 1.00 78.27 241 ALA F C 1
ATOM 7229 O O . ALA F 2 17 ? 53.047 80.525 84.933 1.00 78.27 241 ALA F O 1
ATOM 7231 N N . GLN F 2 18 ? 53.419 78.755 86.272 1.00 76.89 242 GLN F N 1
ATOM 7232 C CA . GLN F 2 18 ? 52.839 77.817 85.320 1.00 76.89 242 GLN F CA 1
ATOM 7233 C C . GLN F 2 18 ? 51.334 78.018 85.185 1.00 76.89 242 GLN F C 1
ATOM 7234 O O . GLN F 2 18 ? 50.788 77.964 84.073 1.00 76.89 242 GLN F O 1
ATOM 7240 N N . ILE F 2 19 ? 50.657 78.269 86.307 1.00 80.96 243 ILE F N 1
ATOM 7241 C CA . ILE F 2 19 ? 49.231 78.567 86.286 1.00 80.96 243 ILE F CA 1
ATOM 7242 C C . ILE F 2 19 ? 48.965 79.850 85.517 1.00 80.96 243 ILE F C 1
ATOM 7243 O O . ILE F 2 19 ? 48.076 79.895 84.658 1.00 80.96 243 ILE F O 1
ATOM 7248 N N . THR F 2 20 ? 49.752 80.896 85.783 1.00 78.57 244 THR F N 1
ATOM 7249 C CA . THR F 2 20 ? 49.549 82.156 85.078 1.00 78.57 244 THR F CA 1
ATOM 7250 C C . THR F 2 20 ? 49.876 82.034 83.596 1.00 78.57 244 THR F C 1
ATOM 7251 O O . THR F 2 20 ? 49.211 82.666 82.767 1.00 78.57 244 THR F O 1
ATOM 7255 N N . ALA F 2 21 ? 50.847 81.191 83.240 1.00 80.97 245 ALA F N 1
ATOM 7256 C CA . ALA F 2 21 ? 51.138 80.953 81.832 1.00 80.97 245 ALA F CA 1
ATOM 7257 C C . ALA F 2 21 ? 50.019 80.185 81.153 1.00 80.97 245 ALA F C 1
ATOM 7258 O O . ALA F 2 21 ? 49.717 80.448 79.987 1.00 80.97 245 ALA F O 1
ATOM 7260 N N . GLY F 2 22 ? 49.377 79.257 81.864 1.00 84.74 246 GLY F N 1
ATOM 7261 C CA . GLY F 2 22 ? 48.237 78.566 81.283 1.00 84.74 246 GLY F CA 1
ATOM 7262 C C . GLY F 2 22 ? 47.032 79.471 81.101 1.00 84.74 246 GLY F C 1
ATOM 7263 O O . GLY F 2 22 ? 46.326 79.390 80.089 1.00 84.74 246 GLY F O 1
ATOM 7264 N N . ILE F 2 23 ? 46.795 80.354 82.072 1.00 90.77 247 ILE F N 1
ATOM 7265 C CA . ILE F 2 23 ? 45.708 81.321 81.963 1.00 90.77 247 ILE F CA 1
ATOM 7266 C C . ILE F 2 23 ? 45.962 82.275 80.809 1.00 90.77 247 ILE F C 1
ATOM 7267 O O . ILE F 2 23 ? 45.062 82.556 80.012 1.00 90.77 247 ILE F O 1
ATOM 7272 N N . ALA F 2 24 ? 47.207 82.735 80.663 1.00 93.65 248 ALA F N 1
ATOM 7273 C CA . ALA F 2 24 ? 47.543 83.634 79.565 1.00 93.65 248 ALA F CA 1
ATOM 7274 C C . ALA F 2 24 ? 47.520 82.912 78.223 1.00 93.65 248 ALA F C 1
ATOM 7275 O O . ALA F 2 24 ? 47.282 83.532 77.180 1.00 93.65 248 ALA F O 1
ATOM 7277 N N . LEU F 2 25 ? 47.775 81.603 78.227 1.00 97.90 249 LEU F N 1
ATOM 7278 C CA . LEU F 2 25 ? 47.624 80.829 77.006 1.00 97.90 249 LEU F CA 1
ATOM 7279 C C . LEU F 2 25 ? 46.161 80.722 76.615 1.00 97.90 249 LEU F C 1
ATOM 7280 O O . LEU F 2 25 ? 45.819 80.793 75.429 1.00 97.90 249 LEU F O 1
ATOM 7285 N N . HIS F 2 26 ? 45.279 80.571 77.603 1.00 112.90 250 HIS F N 1
ATOM 7286 C CA . HIS F 2 26 ? 43.857 80.567 77.288 1.00 112.90 250 HIS F CA 1
ATOM 7287 C C . HIS F 2 26 ? 43.335 81.968 76.975 1.00 112.90 250 HIS F C 1
ATOM 7288 O O . HIS F 2 26 ? 42.252 82.094 76.388 1.00 112.90 250 HIS F O 1
ATOM 7295 N N . GLN F 2 27 ? 44.074 83.021 77.342 1.00 115.59 251 GLN F N 1
ATOM 7296 C CA . GLN F 2 27 ? 43.751 84.352 76.839 1.00 115.59 251 GLN F CA 1
ATOM 7297 C C . GLN F 2 27 ? 43.928 84.422 75.332 1.00 115.59 251 GLN F C 1
ATOM 7298 O O . GLN F 2 27 ? 43.173 85.114 74.646 1.00 115.59 251 GLN F O 1
ATOM 7304 N N . SER F 2 28 ? 44.891 83.647 74.829 1.00 113.96 252 SER F N 1
ATOM 7305 C CA . SER F 2 28 ? 44.995 83.372 73.372 1.00 113.96 252 SER F CA 1
ATOM 7306 C C . SER F 2 28 ? 43.876 82.411 72.951 1.00 113.96 252 SER F C 1
ATOM 7307 O O . SER F 2 28 ? 43.767 81.329 73.555 1.00 113.96 252 SER F O 1
ATOM 7310 N N . ASN F 2 29 ? 43.048 82.849 72.000 1.00 129.30 253 ASN F N 1
ATOM 7311 C CA . ASN F 2 29 ? 41.900 82.054 71.496 1.00 129.30 253 ASN F CA 1
ATOM 7312 C C . ASN F 2 29 ? 42.346 81.323 70.228 1.00 129.30 253 ASN F C 1
ATOM 7313 O O . ASN F 2 29 ? 41.478 80.999 69.397 1.00 129.30 253 ASN F O 1
ATOM 7318 N N . LEU F 2 30 ? 43.645 81.024 70.126 1.00 127.95 254 LEU F N 1
ATOM 7319 C CA . LEU F 2 30 ? 44.182 80.332 68.925 1.00 127.95 254 LEU F CA 1
ATOM 7320 C C . LEU F 2 30 ? 43.493 78.971 68.804 1.00 127.95 254 LEU F C 1
ATOM 7321 O O . LEU F 2 30 ? 43.138 78.604 67.677 1.00 127.95 254 LEU F O 1
ATOM 7326 N N . ASN F 2 31 ? 43.293 78.277 69.929 1.00 134.42 255 ASN F N 1
ATOM 7327 C CA . ASN F 2 31 ? 42.588 76.967 69.920 1.00 134.42 255 ASN F CA 1
ATOM 7328 C C . ASN F 2 31 ? 41.126 77.182 69.513 1.00 134.42 255 ASN F C 1
ATOM 7329 O O . ASN F 2 31 ? 40.636 76.420 68.657 1.00 134.42 255 ASN F O 1
ATOM 7334 N N . ALA F 2 32 ? 40.464 78.181 70.106 1.00 143.34 256 ALA F N 1
ATOM 7335 C CA . ALA F 2 32 ? 39.060 78.512 69.767 1.00 143.34 256 ALA F CA 1
ATOM 7336 C C . ALA F 2 32 ? 38.956 78.813 68.269 1.00 143.34 256 ALA F C 1
ATOM 7337 O O . ALA F 2 32 ? 38.099 78.199 67.602 1.00 143.34 256 ALA F O 1
ATOM 7339 N N . GLN F 2 33 ? 39.809 79.707 67.762 1.00 142.24 257 GLN F N 1
ATOM 7340 C CA . GLN F 2 33 ? 39.813 80.062 66.315 1.00 142.24 257 GLN F CA 1
ATOM 7341 C C . GLN F 2 33 ? 40.402 78.897 65.512 1.00 142.24 257 GLN F C 1
ATOM 7342 O O . GLN F 2 33 ? 41.037 78.022 66.123 1.00 142.24 257 GLN F O 1
ATOM 7348 N N . ALA F 2 34 ? 40.138 78.835 64.204 1.00 128.42 258 ALA F N 1
ATOM 7349 C CA . ALA F 2 34 ? 40.791 77.781 63.393 1.00 128.42 258 ALA F CA 1
ATOM 7350 C C . ALA F 2 34 ? 42.303 78.040 63.410 1.00 128.42 258 ALA F C 1
ATOM 7351 O O . ALA F 2 34 ? 42.708 79.189 63.144 1.00 128.42 258 ALA F O 1
ATOM 7353 N N . ILE F 2 35 ? 43.101 77.003 63.683 1.00 118.36 259 ILE F N 1
ATOM 7354 C CA . ILE F 2 35 ? 44.588 77.152 63.696 1.00 118.36 259 ILE F CA 1
ATOM 7355 C C . ILE F 2 35 ? 45.110 76.943 62.272 1.00 118.36 259 ILE F C 1
ATOM 7356 O O . ILE F 2 35 ? 46.315 77.168 62.048 1.00 118.36 259 ILE F O 1
ATOM 7361 N N . GLN F 2 36 ? 44.232 76.531 61.354 1.00 111.92 260 GLN F N 1
ATOM 7362 C CA . GLN F 2 36 ? 44.634 76.298 59.942 1.00 111.92 260 GLN F CA 1
ATOM 7363 C C . GLN F 2 36 ? 45.117 77.619 59.338 1.00 111.92 260 GLN F C 1
ATOM 7364 O O . GLN F 2 36 ? 46.140 77.598 58.634 1.00 111.92 260 GLN F O 1
ATOM 7370 N N . SER F 2 37 ? 44.440 78.726 59.653 1.00 108.34 261 SER F N 1
ATOM 7371 C CA . SER F 2 37 ? 44.814 80.045 59.078 1.00 108.34 261 SER F CA 1
ATOM 7372 C C . SER F 2 37 ? 46.247 80.386 59.499 1.00 108.34 261 SER F C 1
ATOM 7373 O O . SER F 2 37 ? 47.020 80.831 58.629 1.00 108.34 261 SER F O 1
ATOM 7376 N N . LEU F 2 38 ? 46.596 80.135 60.764 1.00 100.07 262 LEU F N 1
ATOM 7377 C CA . LEU F 2 38 ? 47.989 80.365 61.232 1.00 100.07 262 LEU F CA 1
ATOM 7378 C C . LEU F 2 38 ? 48.923 79.431 60.456 1.00 100.07 262 LEU F C 1
ATOM 7379 O O . LEU F 2 38 ? 49.890 79.930 59.848 1.00 100.07 262 LEU F O 1
ATOM 7384 N N . ARG F 2 39 ? 48.621 78.129 60.478 1.00 104.88 263 ARG F N 1
ATOM 7385 C CA . ARG F 2 39 ? 49.360 77.134 59.712 1.00 104.88 263 ARG F CA 1
ATOM 7386 C C . ARG F 2 39 ? 49.536 77.558 58.259 1.00 104.88 263 ARG F C 1
ATOM 7387 O O . ARG F 2 39 ? 50.663 77.640 57.760 1.00 104.88 263 ARG F O 1
ATOM 7395 N N . THR F 2 40 ? 48.419 77.830 57.578 1.00 104.14 264 THR F N 1
ATOM 7396 C CA . THR F 2 40 ? 48.437 78.119 56.149 1.00 104.14 264 THR F CA 1
ATOM 7397 C C . THR F 2 40 ? 49.071 79.464 55.820 1.00 104.14 264 THR F C 1
ATOM 7398 O O . THR F 2 40 ? 49.456 79.685 54.667 1.00 104.14 264 THR F O 1
ATOM 7402 N N . SER F 2 41 ? 49.191 80.370 56.793 1.00 103.99 265 SER F N 1
ATOM 7403 C CA . SER F 2 41 ? 49.926 81.599 56.533 1.00 103.99 265 SER F CA 1
ATOM 7404 C C . SER F 2 41 ? 51.423 81.340 56.458 1.00 103.99 265 SER F C 1
ATOM 7405 O O . SER F 2 41 ? 52.140 82.025 55.717 1.00 103.99 265 SER F O 1
ATOM 7408 N N . LEU F 2 42 ? 51.920 80.413 57.283 1.00 93.82 266 LEU F N 1
ATOM 7409 C CA . LEU F 2 42 ? 53.382 80.342 57.560 1.00 93.82 266 LEU F CA 1
ATOM 7410 C C . LEU F 2 42 ? 54.090 79.533 56.469 1.00 93.82 266 LEU F C 1
ATOM 7411 O O . LEU F 2 42 ? 55.336 79.497 56.485 1.00 93.82 266 LEU F O 1
ATOM 7416 N N . GLU F 2 43 ? 53.326 78.903 55.574 1.00 103.36 267 GLU F N 1
ATOM 7417 C CA . GLU F 2 43 ? 53.916 78.047 54.508 1.00 103.36 267 GLU F CA 1
ATOM 7418 C C . GLU F 2 43 ? 54.786 78.880 53.559 1.00 103.36 267 GLU F C 1
ATOM 7419 O O . GLU F 2 43 ? 55.882 78.405 53.206 1.00 103.36 267 GLU F O 1
ATOM 7425 N N . GLN F 2 44 ? 54.290 80.047 53.141 1.00 105.97 268 GLN F N 1
ATOM 7426 C CA . GLN F 2 44 ? 54.878 80.781 51.992 1.00 105.97 268 GLN F CA 1
ATOM 7427 C C . GLN F 2 44 ? 55.542 82.064 52.497 1.00 105.97 268 GLN F C 1
ATOM 7428 O O . GLN F 2 44 ? 55.836 82.938 51.658 1.00 105.97 268 GLN F O 1
ATOM 7434 N N . SER F 2 45 ? 55.795 82.159 53.807 1.00 99.04 269 SER F N 1
ATOM 7435 C CA . SER F 2 45 ? 56.356 83.416 54.366 1.00 99.04 269 SER F CA 1
ATOM 7436 C C . SER F 2 45 ? 57.726 83.688 53.736 1.00 99.04 269 SER F C 1
ATOM 7437 O O . SER F 2 45 ? 57.933 84.826 53.268 1.00 99.04 269 SER F O 1
ATOM 7440 N N . ASN F 2 46 ? 58.596 82.671 53.725 1.00 95.51 270 ASN F N 1
ATOM 7441 C CA . ASN F 2 46 ? 59.939 82.746 53.088 1.00 95.51 270 ASN F CA 1
ATOM 7442 C C . ASN F 2 46 ? 60.621 84.058 53.489 1.00 95.51 270 ASN F C 1
ATOM 7443 O O . ASN F 2 46 ? 61.105 84.774 52.591 1.00 95.51 270 ASN F O 1
ATOM 7448 N N . LYS F 2 47 ? 60.643 84.353 54.790 1.00 84.88 271 LYS F N 1
ATOM 7449 C CA . LYS F 2 47 ? 61.241 85.613 55.311 1.00 84.88 271 LYS F CA 1
ATOM 7450 C C . LYS F 2 47 ? 61.858 85.364 56.691 1.00 84.88 271 LYS F C 1
ATOM 7451 O O . LYS F 2 47 ? 61.193 84.720 57.527 1.00 84.88 271 LYS F O 1
ATOM 7457 N N . ALA F 2 48 ? 63.087 85.851 56.896 1.00 80.89 272 ALA F N 1
ATOM 7458 C CA . ALA F 2 48 ? 63.808 85.705 58.183 1.00 80.89 272 ALA F CA 1
ATOM 7459 C C . ALA F 2 48 ? 62.924 86.217 59.323 1.00 80.89 272 ALA F C 1
ATOM 7460 O O . ALA F 2 48 ? 62.739 85.472 60.299 1.00 80.89 272 ALA F O 1
ATOM 7462 N N . ILE F 2 49 ? 62.401 87.441 59.197 1.00 88.13 273 ILE F N 1
ATOM 7463 C CA . ILE F 2 49 ? 61.489 88.011 60.234 1.00 88.13 273 ILE F CA 1
ATOM 7464 C C . ILE F 2 49 ? 60.324 88.703 59.519 1.00 88.13 273 ILE F C 1
ATOM 7465 O O . ILE F 2 49 ? 60.572 89.731 58.860 1.00 88.13 273 ILE F O 1
ATOM 7470 N N . GLU F 2 50 ? 59.109 88.154 59.631 1.00 87.86 274 GLU F N 1
ATOM 7471 C CA . GLU F 2 50 ? 57.970 88.723 58.862 1.00 87.86 274 GLU F CA 1
ATOM 7472 C C . GLU F 2 50 ? 56.861 89.152 59.827 1.00 87.86 274 GLU F C 1
ATOM 7473 O O . GLU F 2 50 ? 56.816 88.615 60.947 1.00 87.86 274 GLU F O 1
ATOM 7479 N N . GLU F 2 51 ? 56.024 90.105 59.410 1.00 92.72 275 GLU F N 1
ATOM 7480 C CA . GLU F 2 51 ? 54.886 90.547 60.258 1.00 92.72 275 GLU F CA 1
ATOM 7481 C C . GLU F 2 51 ? 53.583 89.989 59.682 1.00 92.72 275 GLU F C 1
ATOM 7482 O O . GLU F 2 51 ? 53.008 90.625 58.785 1.00 92.72 275 GLU F O 1
ATOM 7488 N N . ILE F 2 52 ? 53.176 88.814 60.164 1.00 95.66 276 ILE F N 1
ATOM 7489 C CA . ILE F 2 52 ? 51.875 88.169 59.815 1.00 95.66 276 ILE F CA 1
ATOM 7490 C C . ILE F 2 52 ? 50.827 88.606 60.842 1.00 95.66 276 ILE F C 1
ATOM 7491 O O . ILE F 2 52 ? 50.892 88.128 61.987 1.00 95.66 276 ILE F O 1
ATOM 7496 N N . ARG F 2 53 ? 49.909 89.494 60.453 1.00 101.72 277 ARG F N 1
ATOM 7497 C CA . ARG F 2 53 ? 48.889 90.021 61.402 1.00 101.72 277 ARG F CA 1
ATOM 7498 C C . ARG F 2 53 ? 47.832 88.959 61.720 1.00 101.72 277 ARG F C 1
ATOM 7499 O O . ARG F 2 53 ? 47.648 88.043 60.894 1.00 101.72 277 ARG F O 1
ATOM 7507 N N . GLU F 2 54 ? 47.188 89.064 62.887 1.00 114.37 278 GLU F N 1
ATOM 7508 C CA . GLU F 2 54 ? 46.125 88.102 63.288 1.00 114.37 278 GLU F CA 1
ATOM 7509 C C . GLU F 2 54 ? 44.928 88.899 63.819 1.00 114.37 278 GLU F C 1
ATOM 7510 O O . GLU F 2 54 ? 45.137 89.750 64.702 1.00 114.37 278 GLU F O 1
ATOM 7516 N N . ALA F 2 55 ? 43.725 88.630 63.299 1.00 124.82 279 ALA F N 1
ATOM 7517 C CA . ALA F 2 55 ? 42.591 89.575 63.443 1.00 124.82 279 ALA F CA 1
ATOM 7518 C C . ALA F 2 55 ? 42.218 89.678 64.924 1.00 124.82 279 ALA F C 1
ATOM 7519 O O . ALA F 2 55 ? 42.108 88.620 65.577 1.00 124.82 279 ALA F O 1
ATOM 7521 N N . THR F 2 56 ? 42.007 90.900 65.421 1.00 127.54 280 THR F N 1
ATOM 7522 C CA . THR F 2 56 ? 41.684 91.112 66.859 1.00 127.54 280 THR F CA 1
ATOM 7523 C C . THR F 2 56 ? 42.798 90.512 67.726 1.00 127.54 280 THR F C 1
ATOM 7524 O O . THR F 2 56 ? 42.471 89.912 68.769 1.00 127.54 280 THR F O 1
ATOM 7528 N N . GLN F 2 57 ? 44.053 90.643 67.288 1.00 109.01 281 GLN F N 1
ATOM 7529 C CA . GLN F 2 57 ? 45.206 90.086 68.047 1.00 109.01 281 GLN F CA 1
ATOM 7530 C C . GLN F 2 57 ? 46.476 90.844 67.643 1.00 109.01 281 GLN F C 1
ATOM 7531 O O . GLN F 2 57 ? 46.432 91.569 66.629 1.00 109.01 281 GLN F O 1
ATOM 7537 N N . GLU F 2 58 ? 47.554 90.711 68.422 1.00 98.30 282 GLU F N 1
ATOM 7538 C CA . GLU F 2 58 ? 48.838 91.367 68.063 1.00 98.30 282 GLU F CA 1
ATOM 7539 C C . GLU F 2 58 ? 49.384 90.743 66.773 1.00 98.30 282 GLU F C 1
ATOM 7540 O O . GLU F 2 58 ? 49.030 89.581 66.481 1.00 98.30 282 GLU F O 1
ATOM 7546 N N . THR F 2 59 ? 50.194 91.496 66.023 1.00 97.19 283 THR F N 1
ATOM 7547 C CA . THR F 2 59 ? 50.850 90.944 64.844 1.00 97.19 283 THR F CA 1
ATOM 7548 C C . THR F 2 59 ? 51.809 89.819 65.215 1.00 97.19 283 THR F C 1
ATOM 7549 O O . THR F 2 59 ? 52.705 89.993 66.042 1.00 97.19 283 THR F O 1
ATOM 7553 N N . VAL F 2 60 ? 51.613 88.669 64.595 1.00 87.99 284 VAL F N 1
ATOM 7554 C CA . VAL F 2 60 ? 52.550 87.560 64.721 1.00 87.99 284 VAL F CA 1
ATOM 7555 C C . VAL F 2 60 ? 53.814 87.912 63.951 1.00 87.99 284 VAL F C 1
ATOM 7556 O O . VAL F 2 60 ? 53.749 88.511 62.877 1.00 87.99 284 VAL F O 1
ATOM 7560 N N . ILE F 2 61 ? 54.971 87.686 64.567 1.00 84.87 285 ILE F N 1
ATOM 7561 C CA . ILE F 2 61 ? 56.259 87.922 63.852 1.00 84.87 285 ILE F CA 1
ATOM 7562 C C . ILE F 2 61 ? 56.914 86.561 63.629 1.00 84.87 285 ILE F C 1
ATOM 7563 O O . ILE F 2 61 ? 57.157 85.859 64.630 1.00 84.87 285 ILE F O 1
ATOM 7568 N N . ALA F 2 62 ? 57.183 86.202 62.368 1.00 90.60 286 ALA F N 1
ATOM 7569 C CA . ALA F 2 62 ? 57.662 84.844 62.019 1.00 90.60 286 ALA F CA 1
ATOM 7570 C C . ALA F 2 62 ? 59.186 84.851 61.856 1.00 90.60 286 ALA F C 1
ATOM 7571 O O . ALA F 2 62 ? 59.687 85.696 61.093 1.00 90.60 286 ALA F O 1
ATOM 7573 N N . VAL F 2 63 ? 59.886 83.928 62.526 1.00 82.16 287 VAL F N 1
ATOM 7574 C CA . VAL F 2 63 ? 61.378 83.870 62.453 1.00 82.16 287 VAL F CA 1
ATOM 7575 C C . VAL F 2 63 ? 61.801 82.714 61.535 1.00 82.16 287 VAL F C 1
ATOM 7576 O O . VAL F 2 63 ? 60.978 81.803 61.319 1.00 82.16 287 VAL F O 1
ATOM 7580 N N . GLN F 2 64 ? 63.028 82.769 60.997 1.00 80.60 288 GLN F N 1
ATOM 7581 C CA . GLN F 2 64 ? 63.600 81.631 60.292 1.00 80.60 288 GLN F CA 1
ATOM 7582 C C . GLN F 2 64 ? 65.029 81.467 60.792 1.00 80.60 288 GLN F C 1
ATOM 7583 O O . GLN F 2 64 ? 65.523 82.310 61.543 1.00 80.60 288 GLN F O 1
ATOM 7589 N N . GLY F 2 65 ? 65.679 80.362 60.434 1.00 71.29 289 GLY F N 1
ATOM 7590 C CA . GLY F 2 65 ? 67.049 80.150 60.873 1.00 71.29 289 GLY F CA 1
ATOM 7591 C C . GLY F 2 65 ? 68.207 80.451 59.937 1.00 71.29 289 GLY F C 1
ATOM 7592 O O . GLY F 2 65 ? 69.094 81.229 60.292 1.00 71.29 289 GLY F O 1
ATOM 7593 N N . VAL F 2 66 ? 68.233 79.839 58.748 1.00 76.68 290 VAL F N 1
ATOM 7594 C CA . VAL F 2 66 ? 69.478 79.666 57.990 1.00 76.68 290 VAL F CA 1
ATOM 7595 C C . VAL F 2 66 ? 69.399 80.100 56.527 1.00 76.68 290 VAL F C 1
ATOM 7596 O O . VAL F 2 66 ? 70.113 79.552 55.680 1.00 76.68 290 VAL F O 1
ATOM 7600 N N . GLN F 2 67 ? 68.569 81.107 56.233 1.00 92.61 291 GLN F N 1
ATOM 7601 C CA . GLN F 2 67 ? 68.023 81.321 54.891 1.00 92.61 291 GLN F CA 1
ATOM 7602 C C . GLN F 2 67 ? 69.078 81.651 53.829 1.00 92.61 291 GLN F C 1
ATOM 7603 O O . GLN F 2 67 ? 68.938 81.239 52.667 1.00 92.61 291 GLN F O 1
ATOM 7609 N N . ASP F 2 68 ? 70.141 82.362 54.208 1.00 105.59 292 ASP F N 1
ATOM 7610 C CA . ASP F 2 68 ? 70.918 83.106 53.218 1.00 105.59 292 ASP F CA 1
ATOM 7611 C C . ASP F 2 68 ? 71.760 82.212 52.326 1.00 105.59 292 ASP F C 1
ATOM 7612 O O . ASP F 2 68 ? 71.941 82.527 51.148 1.00 105.59 292 ASP F O 1
ATOM 7617 N N . TYR F 2 69 ? 72.286 81.103 52.851 1.00 102.23 293 TYR F N 1
ATOM 7618 C CA . TYR F 2 69 ? 73.086 80.251 51.978 1.00 102.23 293 TYR F CA 1
ATOM 7619 C C . TYR F 2 69 ? 72.218 79.554 50.940 1.00 102.23 293 TYR F C 1
ATOM 7620 O O . TYR F 2 69 ? 72.634 79.382 49.783 1.00 102.23 293 TYR F O 1
ATOM 7629 N N . VAL F 2 70 ? 71.008 79.159 51.328 1.00 111.27 294 VAL F N 1
ATOM 7630 C CA . VAL F 2 70 ? 70.075 78.601 50.361 1.00 111.27 294 VAL F CA 1
ATOM 7631 C C . VAL F 2 70 ? 69.676 79.661 49.342 1.00 111.27 294 VAL F C 1
ATOM 7632 O O . VAL F 2 70 ? 69.518 79.357 48.154 1.00 111.27 294 VAL F O 1
ATOM 7636 N N . ASN F 2 71 ? 69.594 80.929 49.768 1.00 110.81 295 ASN F N 1
ATOM 7637 C CA . ASN F 2 71 ? 69.464 82.004 48.784 1.00 110.81 295 ASN F CA 1
ATOM 7638 C C . ASN F 2 71 ? 70.699 82.127 47.897 1.00 110.81 295 ASN F C 1
ATOM 7639 O O . ASN F 2 71 ? 70.598 82.605 46.764 1.00 110.81 295 ASN F O 1
ATOM 7644 N N . ASN F 2 72 ? 71.863 81.693 48.379 1.00 112.88 296 ASN F N 1
ATOM 7645 C CA . ASN F 2 72 ? 73.084 81.930 47.625 1.00 112.88 296 ASN F CA 1
ATOM 7646 C C . ASN F 2 72 ? 73.276 80.907 46.510 1.00 112.88 296 ASN F C 1
ATOM 7647 O O . ASN F 2 72 ? 73.352 81.267 45.333 1.00 112.88 296 ASN F O 1
ATOM 7652 N N . GLU F 2 73 ? 73.431 79.628 46.869 1.00 114.61 297 GLU F N 1
ATOM 7653 C CA . GLU F 2 73 ? 74.037 78.661 45.914 1.00 114.61 297 GLU F CA 1
ATOM 7654 C C . GLU F 2 73 ? 72.963 77.767 45.279 1.00 114.61 297 GLU F C 1
ATOM 7655 O O . GLU F 2 73 ? 73.070 76.534 45.412 1.00 114.61 297 GLU F O 1
ATOM 7661 N N . LEU F 2 74 ? 72.057 78.364 44.502 1.00 126.43 298 LEU F N 1
ATOM 7662 C CA . LEU F 2 74 ? 71.191 77.563 43.598 1.00 126.43 298 LEU F CA 1
ATOM 7663 C C . LEU F 2 74 ? 71.859 77.413 42.226 1.00 126.43 298 LEU F C 1
ATOM 7664 O O . LEU F 2 74 ? 72.376 76.312 41.946 1.00 126.43 298 LEU F O 1
ATOM 7669 N N . VAL F 2 75 ? 71.831 78.463 41.398 1.00 138.90 299 VAL F N 1
ATOM 7670 C CA . VAL F 2 75 ? 72.377 78.380 40.007 1.00 138.90 299 VAL F CA 1
ATOM 7671 C C . VAL F 2 75 ? 73.890 78.129 40.010 1.00 138.90 299 VAL F C 1
ATOM 7672 O O . VAL F 2 75 ? 74.335 77.277 39.221 1.00 138.90 299 VAL F O 1
ATOM 7676 N N . PRO F 2 76 ? 74.700 78.799 40.861 1.00 129.46 300 PRO F N 1
ATOM 7677 C CA . PRO F 2 76 ? 76.162 78.647 40.806 1.00 129.46 300 PRO F CA 1
ATOM 7678 C C . PRO F 2 76 ? 76.605 77.203 41.082 1.00 129.46 300 PRO F C 1
ATOM 7679 O O . PRO F 2 76 ? 77.439 76.690 40.357 1.00 129.46 300 PRO F O 1
ATOM 7683 N N . ALA F 2 77 ? 76.028 76.600 42.120 1.00 128.86 301 ALA F N 1
ATOM 7684 C CA . ALA F 2 77 ? 76.441 75.277 42.640 1.00 128.86 301 ALA F CA 1
ATOM 7685 C C . ALA F 2 77 ? 76.291 74.223 41.541 1.00 128.86 301 ALA F C 1
ATOM 7686 O O . ALA F 2 77 ? 76.843 73.120 41.693 1.00 128.86 301 ALA F O 1
ATOM 7688 N N . MET F 2 78 ? 75.575 74.559 40.467 1.00 133.62 302 MET F N 1
ATOM 7689 C CA . MET F 2 78 ? 75.350 73.587 39.365 1.00 133.62 302 MET F CA 1
ATOM 7690 C C . MET F 2 78 ? 76.707 73.212 38.768 1.00 133.62 302 MET F C 1
ATOM 7691 O O . MET F 2 78 ? 76.914 72.016 38.483 1.00 133.62 302 MET F O 1
ATOM 7696 N N . GLN F 2 79 ? 77.657 74.153 38.790 1.00 136.76 303 GLN F N 1
ATOM 7697 C CA . GLN F 2 79 ? 79.088 73.793 38.604 1.00 136.76 303 GLN F CA 1
ATOM 7698 C C . GLN F 2 79 ? 79.900 74.096 39.872 1.00 136.76 303 GLN F C 1
ATOM 7699 O O . GLN F 2 79 ? 80.926 73.420 40.073 1.00 136.76 303 GLN F O 1
ATOM 7705 N N . HIS F 2 80 ? 79.497 75.094 40.668 1.00 138.54 304 HIS F N 1
ATOM 7706 C CA . HIS F 2 80 ? 80.310 75.508 41.846 1.00 138.54 304 HIS F CA 1
ATOM 7707 C C . HIS F 2 80 ? 80.429 74.424 42.926 1.00 138.54 304 HIS F C 1
ATOM 7708 O O . HIS F 2 80 ? 81.564 74.206 43.394 1.00 138.54 304 HIS F O 1
ATOM 7715 N N . MET F 2 81 ? 79.329 73.758 43.298 1.00 124.98 305 MET F N 1
ATOM 7716 C CA . MET F 2 81 ? 79.378 72.779 44.425 1.00 124.98 305 MET F CA 1
ATOM 7717 C C . MET F 2 81 ? 78.259 71.745 44.261 1.00 124.98 305 MET F C 1
ATOM 7718 O O . MET F 2 81 ? 77.083 72.153 44.267 1.00 124.98 305 MET F O 1
ATOM 7723 N N . SER F 2 82 ? 78.609 70.457 44.180 1.00 122.30 306 SER F N 1
ATOM 7724 C CA . SER F 2 82 ? 77.595 69.409 43.881 1.00 122.30 306 SER F CA 1
ATOM 7725 C C . SER F 2 82 ? 76.480 69.391 44.936 1.00 122.30 306 SER F C 1
ATOM 7726 O O . SER F 2 82 ? 76.731 69.806 46.085 1.00 122.30 306 SER F O 1
ATOM 7729 N N . CYS F 2 83 ? 75.288 68.939 44.535 1.00 114.83 307 CYS F N 1
ATOM 7730 C CA . CYS F 2 83 ? 74.098 68.840 45.422 1.00 114.83 307 CYS F CA 1
ATOM 7731 C C . CYS F 2 83 ? 74.463 68.028 46.666 1.00 114.83 307 CYS F C 1
ATOM 7732 O O . CYS F 2 83 ? 74.099 68.455 47.777 1.00 114.83 307 CYS F O 1
ATOM 7735 N N . GLU F 2 84 ? 75.193 66.927 46.482 1.00 109.94 308 GLU F N 1
ATOM 7736 C CA . GLU F 2 84 ? 75.634 66.102 47.634 1.00 109.94 308 GLU F CA 1
ATOM 7737 C C . GLU F 2 84 ? 76.651 66.922 48.427 1.00 109.94 308 GLU F C 1
ATOM 7738 O O . GLU F 2 84 ? 76.536 66.966 49.660 1.00 109.94 308 GLU F O 1
ATOM 7744 N N . LEU F 2 85 ? 77.587 67.565 47.725 1.00 108.49 309 LEU F N 1
ATOM 7745 C CA . LEU F 2 85 ? 78.584 68.364 48.430 1.00 108.49 309 LEU F CA 1
ATOM 7746 C C . LEU F 2 85 ? 77.913 69.413 49.307 1.00 108.49 309 LEU F C 1
ATOM 7747 O O . LEU F 2 85 ? 78.186 69.512 50.512 1.00 108.49 309 LEU F O 1
ATOM 7752 N N . VAL F 2 86 ? 77.000 70.182 48.713 1.00 107.46 310 VAL F N 1
ATOM 7753 C CA . VAL F 2 86 ? 76.200 71.142 49.464 1.00 107.46 310 VAL F CA 1
ATOM 7754 C C . VAL F 2 86 ? 75.274 70.424 50.437 1.00 107.46 310 VAL F C 1
ATOM 7755 O O . VAL F 2 86 ? 74.961 70.952 51.509 1.00 107.46 310 VAL F O 1
ATOM 7759 N N . GLY F 2 87 ? 74.861 69.199 50.109 1.00 96.99 311 GLY F N 1
ATOM 7760 C CA . GLY F 2 87 ? 74.071 68.414 51.038 1.00 96.99 311 GLY F CA 1
ATOM 7761 C C . GLY F 2 87 ? 74.849 68.069 52.288 1.00 96.99 311 GLY F C 1
ATOM 7762 O O . GLY F 2 87 ? 74.331 68.170 53.400 1.00 96.99 311 GLY F O 1
ATOM 7763 N N . GLN F 2 88 ? 76.098 67.657 52.090 1.00 90.83 312 GLN F N 1
ATOM 7764 C CA . GLN F 2 88 ? 77.001 67.457 53.243 1.00 90.83 312 GLN F CA 1
ATOM 7765 C C . GLN F 2 88 ? 77.178 68.809 53.923 1.00 90.83 312 GLN F C 1
ATOM 7766 O O . GLN F 2 88 ? 77.039 68.869 55.159 1.00 90.83 312 GLN F O 1
ATOM 7772 N N . ARG F 2 89 ? 77.399 69.861 53.134 1.00 81.97 313 ARG F N 1
ATOM 7773 C CA . ARG F 2 89 ? 77.710 71.167 53.759 1.00 81.97 313 ARG F CA 1
ATOM 7774 C C . ARG F 2 89 ? 76.536 71.571 54.641 1.00 81.97 313 ARG F C 1
ATOM 7775 O O . ARG F 2 89 ? 76.765 71.935 55.811 1.00 81.97 313 ARG F O 1
ATOM 7783 N N . LEU F 2 90 ? 75.322 71.534 54.086 1.00 81.33 314 LEU F N 1
ATOM 7784 C CA . LEU F 2 90 ? 74.108 71.887 54.863 1.00 81.33 314 LEU F CA 1
ATOM 7785 C C . LEU F 2 90 ? 74.002 70.946 56.065 1.00 81.33 314 LEU F C 1
ATOM 7786 O O . LEU F 2 90 ? 73.793 71.447 57.185 1.00 81.33 314 LEU F O 1
ATOM 7791 N N . GLY F 2 91 ? 74.181 69.640 55.837 1.00 77.22 315 GLY F N 1
ATOM 7792 C CA . GLY F 2 91 ? 74.048 68.663 56.897 1.00 77.22 315 GLY F CA 1
ATOM 7793 C C . GLY F 2 91 ? 74.880 69.036 58.096 1.00 77.22 315 GLY F C 1
ATOM 7794 O O . GLY F 2 91 ? 74.436 68.914 59.239 1.00 77.22 315 GLY F O 1
ATOM 7795 N N . LEU F 2 92 ? 76.051 69.599 57.810 1.00 69.08 316 LEU F N 1
ATOM 7796 C CA . LEU F 2 92 ? 76.929 70.098 58.890 1.00 69.08 316 LEU F CA 1
ATOM 7797 C C . LEU F 2 92 ? 76.196 71.194 59.661 1.00 69.08 316 LEU F C 1
ATOM 7798 O O . LEU F 2 92 ? 75.995 71.031 60.879 1.00 69.08 316 LEU F O 1
ATOM 7803 N N . LYS F 2 93 ? 75.786 72.258 58.967 1.00 62.37 317 LYS F N 1
ATOM 7804 C CA . LYS F 2 93 ? 75.176 73.401 59.693 1.00 62.37 317 LYS F CA 1
ATOM 7805 C C . LYS F 2 93 ? 73.909 72.920 60.394 1.00 62.37 317 LYS F C 1
ATOM 7806 O O . LYS F 2 93 ? 73.717 73.265 61.574 1.00 62.37 317 LYS F O 1
ATOM 7812 N N . LEU F 2 94 ? 73.110 72.117 59.696 1.00 59.93 318 LEU F N 1
ATOM 7813 C CA . LEU F 2 94 ? 71.832 71.669 60.289 1.00 59.93 318 LEU F CA 1
ATOM 7814 C C . LEU F 2 94 ? 72.150 70.940 61.593 1.00 59.93 318 LEU F C 1
ATOM 7815 O O . LEU F 2 94 ? 71.500 71.246 62.610 1.00 59.93 318 LEU F O 1
ATOM 7820 N N . LEU F 2 95 ? 73.144 70.050 61.578 1.00 58.44 319 LEU F N 1
ATOM 7821 C CA . LEU F 2 95 ? 73.481 69.358 62.812 1.00 58.44 319 LEU F CA 1
ATOM 7822 C C . LEU F 2 95 ? 74.038 70.331 63.842 1.00 58.44 319 LEU F C 1
ATOM 7823 O O . LEU F 2 95 ? 73.845 70.146 65.046 1.00 58.44 319 LEU F O 1
ATOM 7828 N N . ARG F 2 96 ? 74.682 71.407 63.388 1.00 55.24 320 ARG F N 1
ATOM 7829 C CA . ARG F 2 96 ? 75.082 72.446 64.327 1.00 55.24 320 ARG F CA 1
ATOM 7830 C C . ARG F 2 96 ? 73.872 73.179 64.877 1.00 55.24 320 ARG F C 1
ATOM 7831 O O . ARG F 2 96 ? 73.843 73.550 66.056 1.00 55.24 320 ARG F O 1
ATOM 7839 N N . TYR F 2 97 ? 72.861 73.381 64.035 1.00 54.30 321 TYR F N 1
ATOM 7840 C CA . TYR F 2 97 ? 71.646 74.042 64.482 1.00 54.30 321 TYR F CA 1
ATOM 7841 C C . TYR F 2 97 ? 70.939 73.165 65.499 1.00 54.30 321 TYR F C 1
ATOM 7842 O O . TYR F 2 97 ? 70.408 73.655 66.501 1.00 54.30 321 TYR F O 1
ATOM 7851 N N . TYR F 2 98 ? 70.954 71.856 65.252 1.00 62.95 322 TYR F N 1
ATOM 7852 C CA . TYR F 2 98 ? 70.410 70.900 66.202 1.00 62.95 322 TYR F CA 1
ATOM 7853 C C . TYR F 2 98 ? 71.219 70.890 67.479 1.00 62.95 322 TYR F C 1
ATOM 7854 O O . TYR F 2 98 ? 70.667 70.692 68.562 1.00 62.95 322 TYR F O 1
ATOM 7863 N N . THR F 2 99 ? 72.523 71.114 67.373 1.00 57.33 323 THR F N 1
ATOM 7864 C CA . THR F 2 99 ? 73.356 71.157 68.561 1.00 57.33 323 THR F CA 1
ATOM 7865 C C . THR F 2 99 ? 72.999 72.360 69.412 1.00 57.33 323 THR F C 1
ATOM 7866 O O . THR F 2 99 ? 72.880 72.258 70.638 1.00 57.33 323 THR F O 1
ATOM 7870 N N . GLU F 2 100 ? 72.745 73.490 68.759 1.00 52.23 324 GLU F N 1
ATOM 7871 C CA . GLU F 2 100 ? 72.371 74.694 69.485 1.00 52.23 324 GLU F CA 1
ATOM 7872 C C . GLU F 2 100 ? 70.992 74.555 70.113 1.00 52.23 324 GLU F C 1
ATOM 7873 O O . GLU F 2 100 ? 70.807 74.846 71.304 1.00 52.23 324 GLU F O 1
ATOM 7879 N N . LEU F 2 101 ? 70.013 74.091 69.336 1.00 54.20 325 LEU F N 1
ATOM 7880 C CA . LEU F 2 101 ? 68.672 73.902 69.868 1.00 54.20 325 LEU F CA 1
ATOM 7881 C C . LEU F 2 101 ? 68.605 72.805 70.901 1.00 54.20 325 LEU F C 1
ATOM 7882 O O . LEU F 2 101 ? 67.767 72.878 71.795 1.00 54.20 325 LEU F O 1
ATOM 7887 N N . LEU F 2 102 ? 69.475 71.809 70.827 1.00 53.46 326 LEU F N 1
ATOM 7888 C CA . LEU F 2 102 ? 69.527 70.805 71.864 1.00 53.46 326 LEU F CA 1
ATOM 7889 C C . LEU F 2 102 ? 70.261 71.323 73.085 1.00 53.46 326 LEU F C 1
ATOM 7890 O O . LEU F 2 102 ? 70.049 70.814 74.195 1.00 53.46 326 LEU F O 1
ATOM 7895 N N . SER F 2 103 ? 71.087 72.351 72.913 1.00 49.63 327 SER F N 1
ATOM 7896 C CA . SER F 2 103 ? 71.658 73.014 74.072 1.00 49.63 327 SER F CA 1
ATOM 7897 C C . SER F 2 103 ? 70.619 73.856 74.793 1.00 49.63 327 SER F C 1
ATOM 7898 O O . SER F 2 103 ? 70.604 73.900 76.028 1.00 49.63 327 SER F O 1
ATOM 7901 N N . ILE F 2 104 ? 69.735 74.528 74.050 1.00 54.14 328 ILE F N 1
ATOM 7902 C CA . ILE F 2 104 ? 68.839 75.492 74.673 1.00 54.14 328 ILE F CA 1
ATOM 7903 C C . ILE F 2 104 ? 67.382 75.016 74.770 1.00 54.14 328 ILE F C 1
ATOM 7904 O O . ILE F 2 104 ? 66.772 75.166 75.833 1.00 54.14 328 ILE F O 1
ATOM 7909 N N . PHE F 2 105 ? 66.809 74.412 73.725 1.00 58.57 329 PHE F N 1
ATOM 7910 C CA . PHE F 2 105 ? 65.471 73.842 73.813 1.00 58.57 329 PHE F CA 1
ATOM 7911 C C . PHE F 2 105 ? 65.498 72.394 74.262 1.00 58.57 329 PHE F C 1
ATOM 7912 O O . PHE F 2 105 ? 64.454 71.737 74.270 1.00 58.57 329 PHE F O 1
ATOM 7920 N N . GLY F 2 106 ? 66.666 71.880 74.627 1.00 54.65 330 GLY F N 1
ATOM 7921 C CA . GLY F 2 106 ? 66.832 70.470 74.861 1.00 54.65 330 GLY F CA 1
ATOM 7922 C C . GLY F 2 106 ? 66.421 70.035 76.245 1.00 54.65 330 GLY F C 1
ATOM 7923 O O . GLY F 2 106 ? 65.532 70.614 76.874 1.00 54.65 330 GLY F O 1
ATOM 7924 N N . PRO F 2 107 ? 67.064 68.981 76.747 1.00 52.54 331 PRO F N 1
ATOM 7925 C CA . PRO F 2 107 ? 66.640 68.400 78.018 1.00 52.54 331 PRO F CA 1
ATOM 7926 C C . PRO F 2 107 ? 67.357 68.969 79.225 1.00 52.54 331 PRO F C 1
ATOM 7927 O O . PRO F 2 107 ? 67.075 68.529 80.345 1.00 52.54 331 PRO F O 1
ATOM 7931 N N . SER F 2 108 ? 68.273 69.912 79.045 1.00 50.77 332 SER F N 1
ATOM 7932 C CA . SER F 2 108 ? 68.734 70.691 80.184 1.00 50.77 332 SER F CA 1
ATOM 7933 C C . SER F 2 108 ? 67.774 71.814 80.527 1.00 50.77 332 SER F C 1
ATOM 7934 O O . SER F 2 108 ? 67.961 72.475 81.548 1.00 50.77 332 SER F O 1
ATOM 7937 N N . LEU F 2 109 ? 66.770 72.045 79.691 1.00 51.85 333 LEU F N 1
ATOM 7938 C CA . LEU F 2 109 ? 65.780 73.101 79.861 1.00 51.85 333 LEU F CA 1
ATOM 7939 C C . LEU F 2 109 ? 64.768 72.609 80.883 1.00 51.85 333 LEU F C 1
ATOM 7940 O O . LEU F 2 109 ? 64.091 71.604 80.677 1.00 51.85 333 LEU F O 1
ATOM 7945 N N . ARG F 2 110 ? 64.661 73.321 82.006 1.00 57.54 334 ARG F N 1
ATOM 7946 C CA . ARG F 2 110 ? 63.985 72.755 83.171 1.00 57.54 334 ARG F CA 1
ATOM 7947 C C . ARG F 2 110 ? 62.466 72.799 83.038 1.00 57.54 334 ARG F C 1
ATOM 7948 O O . ARG F 2 110 ? 61.810 71.755 82.961 1.00 57.54 334 ARG F O 1
ATOM 7956 N N . ASP F 2 111 ? 61.885 73.995 83.010 1.00 59.93 335 ASP F N 1
ATOM 7957 C CA . ASP F 2 111 ? 60.435 74.139 83.117 1.00 59.93 335 ASP F CA 1
ATOM 7958 C C . ASP F 2 111 ? 59.912 74.948 81.947 1.00 59.93 335 ASP F C 1
ATOM 7959 O O . ASP F 2 111 ? 59.911 76.189 82.004 1.00 59.93 335 ASP F O 1
ATOM 7964 N N . PRO F 2 112 ? 59.443 74.310 80.876 1.00 58.34 336 PRO F N 1
ATOM 7965 C CA . PRO F 2 112 ? 59.058 75.083 79.685 1.00 58.34 336 PRO F CA 1
ATOM 7966 C C . PRO F 2 112 ? 57.753 75.829 79.847 1.00 58.34 336 PRO F C 1
ATOM 7967 O O . PRO F 2 112 ? 57.463 76.732 79.053 1.00 58.34 336 PRO F O 1
ATOM 7971 N N . ILE F 2 113 ? 56.985 75.488 80.883 1.00 60.87 337 ILE F N 1
ATOM 7972 C CA . ILE F 2 113 ? 55.777 76.294 81.233 1.00 60.87 337 ILE F CA 1
ATOM 7973 C C . ILE F 2 113 ? 56.242 77.627 81.831 1.00 60.87 337 ILE F C 1
ATOM 7974 O O . ILE F 2 113 ? 55.727 78.676 81.396 1.00 60.87 337 ILE F O 1
ATOM 7979 N N . SER F 2 114 ? 57.197 77.583 82.764 1.00 68.74 338 SER F N 1
ATOM 7980 C CA . SER F 2 114 ? 57.704 78.813 83.431 1.00 68.74 338 SER F CA 1
ATOM 7981 C C . SER F 2 114 ? 59.049 79.228 82.825 1.00 68.74 338 SER F C 1
ATOM 7982 O O . SER F 2 114 ? 59.705 80.111 83.415 1.00 68.74 338 SER F O 1
ATOM 7985 N N . ALA F 2 115 ? 59.437 78.642 81.687 1.00 65.62 339 ALA F N 1
ATOM 7986 C CA . ALA F 2 115 ? 60.773 78.915 81.101 1.00 65.62 339 ALA F CA 1
ATOM 7987 C C . ALA F 2 115 ? 60.940 80.404 80.789 1.00 65.62 339 ALA F C 1
ATOM 7988 O O . ALA F 2 115 ? 60.015 80.995 80.196 1.00 65.62 339 ALA F O 1
ATOM 7990 N N . GLU F 2 116 ? 62.098 80.970 81.141 1.00 65.01 340 GLU F N 1
ATOM 7991 C CA . GLU F 2 116 ? 62.386 82.395 80.825 1.00 65.01 340 GLU F CA 1
ATOM 7992 C C . GLU F 2 116 ? 63.677 82.462 80.002 1.00 65.01 340 GLU F C 1
ATOM 7993 O O . GLU F 2 116 ? 64.761 82.207 80.563 1.00 65.01 340 GLU F O 1
ATOM 7999 N N . ILE F 2 117 ? 63.535 82.773 78.714 1.00 56.84 341 ILE F N 1
ATOM 8000 C CA . ILE F 2 117 ? 64.583 82.644 77.708 1.00 56.84 341 ILE F CA 1
ATOM 8001 C C . ILE F 2 117 ? 64.886 84.031 77.167 1.00 56.84 341 ILE F C 1
ATOM 8002 O O . ILE F 2 117 ? 64.078 84.596 76.421 1.00 56.84 341 ILE F O 1
ATOM 8007 N N . SER F 2 118 ? 66.051 84.575 77.519 1.00 51.36 342 SER F N 1
ATOM 8008 C CA . SER F 2 118 ? 66.376 85.955 77.181 1.00 51.36 342 SER F CA 1
ATOM 8009 C C . SER F 2 118 ? 66.716 86.097 75.698 1.00 51.36 342 SER F C 1
ATOM 8010 O O . SER F 2 118 ? 67.045 85.131 75.010 1.00 51.36 342 SER F O 1
ATOM 8013 N N . ILE F 2 119 ? 66.645 87.339 75.213 1.00 52.40 343 ILE F N 1
ATOM 8014 C CA . ILE F 2 119 ? 66.765 87.598 73.780 1.00 52.40 343 ILE F CA 1
ATOM 8015 C C . ILE F 2 119 ? 68.228 87.567 73.353 1.00 52.40 343 ILE F C 1
ATOM 8016 O O . ILE F 2 119 ? 68.550 87.508 72.160 1.00 52.40 343 ILE F O 1
ATOM 8021 N N . GLN F 2 120 ? 69.143 87.571 74.323 1.00 51.56 344 GLN F N 1
ATOM 8022 C CA . GLN F 2 120 ? 70.559 87.481 73.980 1.00 51.56 344 GLN F CA 1
ATOM 8023 C C . GLN F 2 120 ? 70.944 86.060 73.576 1.00 51.56 344 GLN F C 1
ATOM 8024 O O . GLN F 2 120 ? 71.559 85.854 72.522 1.00 51.56 344 GLN F O 1
ATOM 8030 N N . ALA F 2 121 ? 70.555 85.070 74.387 1.00 39.98 345 ALA F N 1
ATOM 8031 C CA . ALA F 2 121 ? 71.095 83.723 74.250 1.00 39.98 345 ALA F CA 1
ATOM 8032 C C . ALA F 2 121 ? 70.568 83.012 73.015 1.00 39.98 345 ALA F C 1
ATOM 8033 O O . ALA F 2 121 ? 71.154 82.025 72.566 1.00 39.98 345 ALA F O 1
ATOM 8035 N N . LEU F 2 122 ? 69.485 83.508 72.441 1.00 45.04 346 LEU F N 1
ATOM 8036 C CA . LEU F 2 122 ? 68.823 82.870 71.322 1.00 45.04 346 LEU F CA 1
ATOM 8037 C C . LEU F 2 122 ? 69.411 83.245 69.983 1.00 45.04 346 LEU F C 1
ATOM 8038 O O . LEU F 2 122 ? 68.747 83.013 68.973 1.00 45.04 346 LEU F O 1
ATOM 8043 N N . SER F 2 123 ? 70.627 83.795 69.956 1.00 47.71 347 SER F N 1
ATOM 8044 C CA . SER F 2 123 ? 71.079 84.570 68.806 1.00 47.71 347 SER F CA 1
ATOM 8045 C C . SER F 2 123 ? 71.223 83.712 67.562 1.00 47.71 347 SER F C 1
ATOM 8046 O O . SER F 2 123 ? 70.514 83.928 66.576 1.00 47.71 347 SER F O 1
ATOM 8049 N N . TYR F 2 124 ? 72.064 82.679 67.614 1.00 51.05 348 TYR F N 1
ATOM 8050 C CA . TYR F 2 124 ? 72.227 81.799 66.462 1.00 51.05 348 TYR F CA 1
ATOM 8051 C C . TYR F 2 124 ? 70.983 80.946 66.232 1.00 51.05 348 TYR F C 1
ATOM 8052 O O . TYR F 2 124 ? 70.757 80.454 65.121 1.00 51.05 348 TYR F O 1
ATOM 8061 N N . ALA F 2 125 ? 70.168 80.763 67.272 1.00 51.20 349 ALA F N 1
ATOM 8062 C CA . ALA F 2 125 ? 68.844 80.194 67.069 1.00 51.20 349 ALA F CA 1
ATOM 8063 C C . ALA F 2 125 ? 67.958 81.163 66.309 1.00 51.20 349 ALA F C 1
ATOM 8064 O O . ALA F 2 125 ? 67.257 80.768 65.370 1.00 51.20 349 ALA F O 1
ATOM 8066 N N . LEU F 2 126 ? 67.996 82.440 66.679 1.00 50.91 350 LEU F N 1
ATOM 8067 C CA . LEU F 2 126 ? 67.206 83.437 65.969 1.00 50.91 350 LEU F CA 1
ATOM 8068 C C . LEU F 2 126 ? 67.957 84.065 64.803 1.00 50.91 350 LEU F C 1
ATOM 8069 O O . LEU F 2 126 ? 67.631 85.190 64.417 1.00 50.91 350 LEU F O 1
ATOM 8074 N N . GLY F 2 127 ? 68.963 83.365 64.267 1.00 56.34 351 GLY F N 1
ATOM 8075 C CA . GLY F 2 127 ? 69.604 83.788 63.007 1.00 56.34 351 GLY F CA 1
ATOM 8076 C C . GLY F 2 127 ? 70.847 84.636 63.222 1.00 56.34 351 GLY F C 1
ATOM 8077 O O . GLY F 2 127 ? 71.421 85.087 62.212 1.00 56.34 351 GLY F O 1
ATOM 8078 N N . GLY F 2 128 ? 71.258 84.852 64.477 1.00 60.05 352 GLY F N 1
ATOM 8079 C CA . GLY F 2 128 ? 72.501 85.594 64.770 1.00 60.05 352 GLY F CA 1
ATOM 8080 C C . GLY F 2 128 ? 72.326 87.104 64.784 1.00 60.05 352 GLY F C 1
ATOM 8081 O O . GLY F 2 128 ? 73.343 87.807 64.934 1.00 60.05 352 GLY F O 1
ATOM 8082 N N . GLU F 2 129 ? 71.089 87.595 64.645 1.00 60.47 353 GLU F N 1
ATOM 8083 C CA . GLU F 2 129 ? 70.821 89.060 64.705 1.00 60.47 353 GLU F CA 1
ATOM 8084 C C . GLU F 2 129 ? 69.830 89.334 65.842 1.00 60.47 353 GLU F C 1
ATOM 8085 O O . GLU F 2 129 ? 68.760 88.691 65.846 1.00 60.47 353 GLU F O 1
ATOM 8091 N N . ILE F 2 130 ? 70.158 90.256 66.756 1.00 52.07 354 ILE F N 1
ATOM 8092 C CA . ILE F 2 130 ? 69.227 90.526 67.847 1.00 52.07 354 ILE F CA 1
ATOM 8093 C C . ILE F 2 130 ? 68.594 91.904 67.714 1.00 52.07 354 ILE F C 1
ATOM 8094 O O . ILE F 2 130 ? 67.442 92.095 68.135 1.00 52.07 354 ILE F O 1
ATOM 8099 N N . HIS F 2 131 ? 69.271 92.852 67.073 1.00 58.22 355 HIS F N 1
ATOM 8100 C CA . HIS F 2 131 ? 68.796 94.230 67.082 1.00 58.22 355 HIS F CA 1
ATOM 8101 C C . HIS F 2 131 ? 67.621 94.430 66.134 1.00 58.22 355 HIS F C 1
ATOM 8102 O O . HIS F 2 131 ? 66.769 95.297 66.368 1.00 58.22 355 HIS F O 1
ATOM 8109 N N . LYS F 2 132 ? 67.562 93.635 65.064 1.00 62.57 356 LYS F N 1
ATOM 8110 C CA . LYS F 2 132 ? 66.558 93.886 63.995 1.00 62.57 356 LYS F CA 1
ATOM 8111 C C . LYS F 2 132 ? 65.156 93.561 64.522 1.00 62.57 356 LYS F C 1
ATOM 8112 O O . LYS F 2 132 ? 64.231 94.329 64.217 1.00 62.57 356 LYS F O 1
ATOM 8118 N N . ILE F 2 133 ? 65.006 92.487 65.301 1.00 66.42 357 ILE F N 1
ATOM 8119 C CA . ILE F 2 133 ? 63.695 92.108 65.822 1.00 66.42 357 ILE F CA 1
ATOM 8120 C C . ILE F 2 133 ? 63.169 93.181 66.764 1.00 66.42 357 ILE F C 1
ATOM 8121 O O . ILE F 2 133 ? 61.984 93.541 66.730 1.00 66.42 357 ILE F O 1
ATOM 8126 N N . LEU F 2 134 ? 64.060 93.686 67.618 1.00 66.27 358 LEU F N 1
ATOM 8127 C CA . LEU F 2 134 ? 63.704 94.811 68.521 1.00 66.27 358 LEU F CA 1
ATOM 8128 C C . LEU F 2 134 ? 63.487 96.066 67.671 1.00 66.27 358 LEU F C 1
ATOM 8129 O O . LEU F 2 134 ? 62.721 96.945 68.104 1.00 66.27 358 LEU F O 1
ATOM 8134 N N . GLU F 2 135 ? 64.180 96.165 66.534 1.00 74.91 359 GLU F N 1
ATOM 8135 C CA . GLU F 2 135 ? 63.971 97.309 65.607 1.00 74.91 359 GLU F CA 1
ATOM 8136 C C . GLU F 2 135 ? 62.537 97.237 65.079 1.00 74.91 359 GLU F C 1
ATOM 8137 O O . GLU F 2 135 ? 61.879 98.293 65.017 1.00 74.91 359 GLU F O 1
ATOM 8143 N N . LYS F 2 136 ? 62.064 96.028 64.756 1.00 75.44 360 LYS F N 1
ATOM 8144 C CA . LYS F 2 136 ? 60.669 95.845 64.277 1.00 75.44 360 LYS F CA 1
ATOM 8145 C C . LYS F 2 136 ? 59.723 96.291 65.394 1.00 75.44 360 LYS F C 1
ATOM 8146 O O . LYS F 2 136 ? 58.715 96.954 65.081 1.00 75.44 360 LYS F O 1
ATOM 8152 N N . LEU F 2 137 ? 60.059 95.962 66.645 1.00 76.89 361 LEU F N 1
ATOM 8153 C CA . LEU F 2 137 ? 59.211 96.358 67.802 1.00 76.89 361 LEU F CA 1
ATOM 8154 C C . LEU F 2 137 ? 58.997 97.877 67.795 1.00 76.89 361 LEU F C 1
ATOM 8155 O O . LEU F 2 137 ? 58.076 98.337 68.503 1.00 76.89 361 LEU F O 1
ATOM 8160 N N . GLY F 2 138 ? 59.814 98.627 67.043 1.00 80.41 362 GLY F N 1
ATOM 8161 C CA . GLY F 2 138 ? 59.604 100.089 66.988 1.00 80.41 362 GLY F CA 1
ATOM 8162 C C . GLY F 2 138 ? 60.638 100.858 67.792 1.00 80.41 362 GLY F C 1
ATOM 8163 O O . GLY F 2 138 ? 60.401 102.053 68.056 1.00 80.41 362 GLY F O 1
ATOM 8164 N N . TYR F 2 139 ? 61.757 100.215 68.137 1.00 86.50 363 TYR F N 1
ATOM 8165 C CA . TYR F 2 139 ? 62.835 100.881 68.915 1.00 86.50 363 TYR F CA 1
ATOM 8166 C C . TYR F 2 139 ? 63.992 101.203 67.965 1.00 86.50 363 TYR F C 1
ATOM 8167 O O . TYR F 2 139 ? 64.464 100.270 67.286 1.00 86.50 363 TYR F O 1
ATOM 8176 N N . SER F 2 140 ? 64.444 102.462 67.932 1.00 95.87 364 SER F N 1
ATOM 8177 C CA . SER F 2 140 ? 65.506 102.882 66.972 1.00 95.87 364 SER F CA 1
ATOM 8178 C C . SER F 2 140 ? 66.823 102.125 67.199 1.00 95.87 364 SER F C 1
ATOM 8179 O O . SER F 2 140 ? 67.379 101.610 66.208 1.00 95.87 364 SER F O 1
ATOM 8182 N N . GLY F 2 141 ? 67.295 102.060 68.449 1.00 100.26 365 GLY F N 1
ATOM 8183 C CA . GLY F 2 141 ? 68.705 101.750 68.765 1.00 100.26 365 GLY F CA 1
ATOM 8184 C C . GLY F 2 141 ? 69.532 103.022 68.688 1.00 100.26 365 GLY F C 1
ATOM 8185 O O . GLY F 2 141 ? 70.751 102.968 68.932 1.00 100.26 365 GLY F O 1
ATOM 8186 N N . ASN F 2 142 ? 68.860 104.120 68.331 1.00 105.58 366 ASN F N 1
ATOM 8187 C CA . ASN F 2 142 ? 69.370 105.516 68.403 1.00 105.58 366 ASN F CA 1
ATOM 8188 C C . ASN F 2 142 ? 68.746 106.250 69.596 1.00 105.58 366 ASN F C 1
ATOM 8189 O O . ASN F 2 142 ? 69.041 107.451 69.759 1.00 105.58 366 ASN F O 1
ATOM 8194 N N . ASP F 2 143 ? 67.957 105.534 70.416 1.00 99.79 367 ASP F N 1
ATOM 8195 C CA . ASP F 2 143 ? 66.976 106.139 71.366 1.00 99.79 367 ASP F CA 1
ATOM 8196 C C . ASP F 2 143 ? 67.270 105.688 72.798 1.00 99.79 367 ASP F C 1
ATOM 8197 O O . ASP F 2 143 ? 68.177 104.855 72.979 1.00 99.79 367 ASP F O 1
ATOM 8202 N N . MET F 2 144 ? 66.506 106.207 73.768 1.00 94.40 368 MET F N 1
ATOM 8203 C CA . MET F 2 144 ? 66.778 105.923 75.205 1.00 94.40 368 MET F CA 1
ATOM 8204 C C . MET F 2 144 ? 66.556 104.446 75.531 1.00 94.40 368 MET F C 1
ATOM 8205 O O . MET F 2 144 ? 67.414 103.861 76.199 1.00 94.40 368 MET F O 1
ATOM 8210 N N . ILE F 2 145 ? 65.523 103.810 74.985 1.00 86.95 369 ILE F N 1
ATOM 8211 C CA . ILE F 2 145 ? 65.282 102.405 75.429 1.00 86.95 369 ILE F CA 1
ATOM 8212 C C . ILE F 2 145 ? 66.282 101.429 74.801 1.00 86.95 369 ILE F C 1
ATOM 8213 O O . ILE F 2 145 ? 66.946 100.732 75.572 1.00 86.95 369 ILE F O 1
ATOM 8218 N N . ALA F 2 146 ? 66.444 101.428 73.476 1.00 82.02 370 ALA F N 1
ATOM 8219 C CA . ALA F 2 146 ? 67.276 100.394 72.814 1.00 82.02 370 ALA F CA 1
ATOM 8220 C C . ALA F 2 146 ? 68.727 100.417 73.301 1.00 82.02 370 ALA F C 1
ATOM 8221 O O . ALA F 2 146 ? 69.289 99.329 73.495 1.00 82.02 370 ALA F O 1
ATOM 8223 N N . ILE F 2 147 ? 69.283 101.614 73.512 1.00 81.97 371 ILE F N 1
ATOM 8224 C CA . ILE F 2 147 ? 70.711 101.767 73.922 1.00 81.97 371 ILE F CA 1
ATOM 8225 C C . ILE F 2 147 ? 70.870 101.338 75.385 1.00 81.97 371 ILE F C 1
ATOM 8226 O O . ILE F 2 147 ? 71.588 100.347 75.627 1.00 81.97 371 ILE F O 1
ATOM 8231 N N . LEU F 2 148 ? 70.239 102.061 76.313 1.00 84.42 372 LEU F N 1
ATOM 8232 C CA . LEU F 2 148 ? 70.368 101.750 77.763 1.00 84.42 372 LEU F CA 1
ATOM 8233 C C . LEU F 2 148 ? 69.976 100.289 78.003 1.00 84.42 372 LEU F C 1
ATOM 8234 O O . LEU F 2 148 ? 70.752 99.565 78.659 1.00 84.42 372 LEU F O 1
ATOM 8239 N N . GLU F 2 149 ? 68.817 99.883 77.477 1.00 74.19 373 GLU F N 1
ATOM 8240 C CA . GLU F 2 149 ? 68.227 98.555 77.787 1.00 74.19 373 GLU F CA 1
ATOM 8241 C C . GLU F 2 149 ? 68.203 97.690 76.524 1.00 74.19 373 GLU F C 1
ATOM 8242 O O . GLU F 2 149 ? 67.225 97.784 75.757 1.00 74.19 373 GLU F O 1
ATOM 8248 N N . SER F 2 150 ? 69.260 96.903 76.313 1.00 54.85 374 SER F N 1
ATOM 8249 C CA . SER F 2 150 ? 69.186 95.694 75.453 1.00 54.85 374 SER F CA 1
ATOM 8250 C C . SER F 2 150 ? 69.399 94.452 76.320 1.00 54.85 374 SER F C 1
ATOM 8251 O O . SER F 2 150 ? 69.498 93.344 75.765 1.00 54.85 374 SER F O 1
ATOM 8254 N N . ARG F 2 151 ? 69.480 94.649 77.640 1.00 50.17 375 ARG F N 1
ATOM 8255 C CA . ARG F 2 151 ? 69.914 93.572 78.571 1.00 50.17 375 ARG F CA 1
ATOM 8256 C C . ARG F 2 151 ? 68.852 92.481 78.790 1.00 50.17 375 ARG F C 1
ATOM 8257 O O . ARG F 2 151 ? 69.265 91.314 78.925 1.00 50.17 375 ARG F O 1
ATOM 8265 N N . GLY F 2 152 ? 67.561 92.824 78.900 1.00 52.08 376 GLY F N 1
ATOM 8266 C CA . GLY F 2 152 ? 66.610 91.917 79.519 1.00 52.08 376 GLY F CA 1
ATOM 8267 C C . GLY F 2 152 ? 65.258 91.779 78.856 1.00 52.08 376 GLY F C 1
ATOM 8268 O O . GLY F 2 152 ? 64.274 91.492 79.555 1.00 52.08 376 GLY F O 1
ATOM 8269 N N . ILE F 2 153 ? 65.157 91.988 77.548 1.00 50.52 377 ILE F N 1
ATOM 8270 C CA . ILE F 2 153 ? 63.913 91.734 76.840 1.00 50.52 377 ILE F CA 1
ATOM 8271 C C . ILE F 2 153 ? 63.634 90.237 76.818 1.00 50.52 377 ILE F C 1
ATOM 8272 O O . ILE F 2 153 ? 64.310 89.473 76.121 1.00 50.52 377 ILE F O 1
ATOM 8277 N N . LYS F 2 154 ? 62.628 89.806 77.586 1.00 57.73 378 LYS F N 1
ATOM 8278 C CA . LYS F 2 154 ? 62.423 88.391 77.881 1.00 57.73 378 LYS F CA 1
ATOM 8279 C C . LYS F 2 154 ? 61.381 87.768 76.959 1.00 57.73 378 LYS F C 1
ATOM 8280 O O . LYS F 2 154 ? 60.503 88.451 76.433 1.00 57.73 378 LYS F O 1
ATOM 8286 N N . THR F 2 155 ? 61.500 86.454 76.770 1.00 56.63 379 THR F N 1
ATOM 8287 C CA . THR F 2 155 ? 60.544 85.648 76.026 1.00 56.63 379 THR F CA 1
ATOM 8288 C C . THR F 2 155 ? 60.056 84.496 76.895 1.00 56.63 379 THR F C 1
ATOM 8289 O O . THR F 2 155 ? 60.744 84.060 77.823 1.00 56.63 379 THR F O 1
ATOM 8293 N N . LYS F 2 156 ? 58.859 83.998 76.590 1.00 57.50 380 LYS F N 1
ATOM 8294 C CA . LYS F 2 156 ? 58.294 82.847 77.279 1.00 57.50 380 LYS F CA 1
ATOM 8295 C C . LYS F 2 156 ? 57.621 81.942 76.264 1.00 57.50 380 LYS F C 1
ATOM 8296 O O . LYS F 2 156 ? 57.263 82.375 75.175 1.00 57.50 380 LYS F O 1
ATOM 8302 N N . ILE F 2 157 ? 57.435 80.682 76.644 1.00 63.26 381 ILE F N 1
ATOM 8303 C CA . ILE F 2 157 ? 56.811 79.677 75.787 1.00 63.26 381 ILE F CA 1
ATOM 8304 C C . ILE F 2 157 ? 55.307 79.744 75.963 1.00 63.26 381 ILE F C 1
ATOM 8305 O O . ILE F 2 157 ? 54.808 79.715 77.093 1.00 63.26 381 ILE F O 1
ATOM 8310 N N . THR F 2 158 ? 54.571 79.814 74.852 1.00 72.56 382 THR F N 1
ATOM 8311 C CA . THR F 2 158 ? 53.122 79.762 74.920 1.00 72.56 382 THR F CA 1
ATOM 8312 C C . THR F 2 158 ? 52.575 78.447 74.390 1.00 72.56 382 THR F C 1
ATOM 8313 O O . THR F 2 158 ? 51.879 77.739 75.119 1.00 72.56 382 THR F O 1
ATOM 8317 N N . HIS F 2 159 ? 52.861 78.089 73.146 1.00 75.36 383 HIS F N 1
ATOM 8318 C CA . HIS F 2 159 ? 52.136 76.963 72.567 1.00 75.36 383 HIS F CA 1
ATOM 8319 C C . HIS F 2 159 ? 53.061 76.092 71.733 1.00 75.36 383 HIS F C 1
ATOM 8320 O O . HIS F 2 159 ? 54.079 76.556 71.225 1.00 75.36 383 HIS F O 1
ATOM 8327 N N . VAL F 2 160 ? 52.707 74.812 71.606 1.00 81.10 384 VAL F N 1
ATOM 8328 C CA . VAL F 2 160 ? 53.438 73.853 70.783 1.00 81.10 384 VAL F CA 1
ATOM 8329 C C . VAL F 2 160 ? 52.458 73.194 69.822 1.00 81.10 384 VAL F C 1
ATOM 8330 O O . VAL F 2 160 ? 51.383 72.750 70.238 1.00 81.10 384 VAL F O 1
ATOM 8334 N N . ASP F 2 161 ? 52.808 73.154 68.535 1.00 87.80 385 ASP F N 1
ATOM 8335 C CA . ASP F 2 161 ? 52.037 72.408 67.551 1.00 87.80 385 ASP F CA 1
ATOM 8336 C C . ASP F 2 161 ? 52.921 71.365 66.883 1.00 87.80 385 ASP F C 1
ATOM 8337 O O . ASP F 2 161 ? 54.028 71.678 66.433 1.00 87.80 385 ASP F O 1
ATOM 8342 N N . LEU F 2 162 ? 52.424 70.132 66.816 1.00 82.93 386 LEU F N 1
ATOM 8343 C CA . LEU F 2 162 ? 53.167 69.019 66.239 1.00 82.93 386 LEU F CA 1
ATOM 8344 C C . LEU F 2 162 ? 53.139 68.908 64.714 1.00 82.93 386 LEU F C 1
ATOM 8345 O O . LEU F 2 162 ? 54.187 68.590 64.149 1.00 82.93 386 LEU F O 1
ATOM 8350 N N . PRO F 2 163 ? 52.019 69.082 63.991 1.00 89.83 387 PRO F N 1
ATOM 8351 C CA . PRO F 2 163 ? 52.144 69.004 62.527 1.00 89.83 387 PRO F CA 1
ATOM 8352 C C . PRO F 2 163 ? 52.870 70.193 61.933 1.00 89.83 387 PRO F C 1
ATOM 8353 O O . PRO F 2 163 ? 53.604 70.033 60.951 1.00 89.83 387 PRO F O 1
ATOM 8357 N N . GLY F 2 164 ? 52.709 71.383 62.515 1.00 85.88 388 GLY F N 1
ATOM 8358 C CA . GLY F 2 164 ? 53.563 72.493 62.144 1.00 85.88 388 GLY F CA 1
ATOM 8359 C C . GLY F 2 164 ? 54.952 72.416 62.734 1.00 85.88 388 GLY F C 1
ATOM 8360 O O . GLY F 2 164 ? 55.824 73.186 62.314 1.00 85.88 388 GLY F O 1
ATOM 8361 N N . LYS F 2 165 ? 55.156 71.515 63.708 1.00 82.91 389 LYS F N 1
ATOM 8362 C CA . LYS F 2 165 ? 56.446 71.245 64.355 1.00 82.91 389 LYS F CA 1
ATOM 8363 C C . LYS F 2 165 ? 57.042 72.498 64.986 1.00 82.91 389 LYS F C 1
ATOM 8364 O O . LYS F 2 165 ? 58.258 72.669 65.031 1.00 82.91 389 LYS F O 1
ATOM 8370 N N . LEU F 2 166 ? 56.188 73.390 65.464 1.00 78.27 390 LEU F N 1
ATOM 8371 C CA . LEU F 2 166 ? 56.650 74.726 65.791 1.00 78.27 390 LEU F CA 1
ATOM 8372 C C . LEU F 2 166 ? 56.229 75.123 67.188 1.00 78.27 390 LEU F C 1
ATOM 8373 O O . LEU F 2 166 ? 55.276 74.586 67.760 1.00 78.27 390 LEU F O 1
ATOM 8378 N N . ILE F 2 167 ? 56.960 76.095 67.728 1.00 72.74 391 ILE F N 1
ATOM 8379 C CA . ILE F 2 167 ? 56.711 76.613 69.065 1.00 72.74 391 ILE F CA 1
ATOM 8380 C C . ILE F 2 167 ? 56.369 78.091 68.929 1.00 72.74 391 ILE F C 1
ATOM 8381 O O . ILE F 2 167 ? 56.891 78.780 68.046 1.00 72.74 391 ILE F O 1
ATOM 8386 N N . ILE F 2 168 ? 55.435 78.547 69.750 1.00 73.66 392 ILE F N 1
ATOM 8387 C CA . ILE F 2 168 ? 54.905 79.897 69.706 1.00 73.66 392 ILE F CA 1
ATOM 8388 C C . ILE F 2 168 ? 55.303 80.571 71.005 1.00 73.66 392 ILE F C 1
ATOM 8389 O O . ILE F 2 168 ? 54.883 80.119 72.083 1.00 73.66 392 ILE F O 1
ATOM 8394 N N . LEU F 2 169 ? 56.119 81.622 70.905 1.00 71.39 393 LEU F N 1
ATOM 8395 C CA . LEU F 2 169 ? 56.531 82.446 72.027 1.00 71.39 393 LEU F CA 1
ATOM 8396 C C . LEU F 2 169 ? 55.814 83.784 71.996 1.00 71.39 393 LEU F C 1
ATOM 8397 O O . LEU F 2 169 ? 55.293 84.222 70.970 1.00 71.39 393 LEU F O 1
ATOM 8402 N N . SER F 2 170 ? 55.837 84.470 73.129 1.00 69.08 394 SER F N 1
ATOM 8403 C CA . SER F 2 170 ? 55.309 85.819 73.194 1.00 69.08 394 SER F CA 1
ATOM 8404 C C . SER F 2 170 ? 56.246 86.660 74.030 1.00 69.08 394 SER F C 1
ATOM 8405 O O . SER F 2 170 ? 56.536 86.330 75.183 1.00 69.08 394 SER F O 1
ATOM 8408 N N . ILE F 2 171 ? 56.707 87.759 73.450 1.00 69.23 395 ILE F N 1
ATOM 8409 C CA . ILE F 2 171 ? 57.693 88.610 74.097 1.00 69.23 395 ILE F CA 1
ATOM 8410 C C . ILE F 2 171 ? 56.966 89.795 74.709 1.00 69.23 395 ILE F C 1
ATOM 8411 O O . ILE F 2 171 ? 55.789 90.034 74.406 1.00 69.23 395 ILE F O 1
ATOM 8416 N N . SER F 2 172 ? 57.667 90.513 75.589 1.00 69.21 396 SER F N 1
ATOM 8417 C CA . SER F 2 172 ? 57.078 91.677 76.296 1.00 69.21 396 SER F CA 1
ATOM 8418 C C . SER F 2 172 ? 57.569 92.975 75.651 1.00 69.21 396 SER F C 1
ATOM 8419 O O . SER F 2 172 ? 58.389 92.900 74.713 1.00 69.21 396 SER F O 1
ATOM 8422 N N . TYR F 2 173 ? 57.086 94.117 76.144 1.00 78.17 397 TYR F N 1
ATOM 8423 C CA . TYR F 2 173 ? 57.544 95.428 75.617 1.00 78.17 397 TYR F CA 1
ATOM 8424 C C . TYR F 2 173 ? 58.356 96.124 76.707 1.00 78.17 397 TYR F C 1
ATOM 8425 O O . TYR F 2 173 ? 57.857 96.222 77.845 1.00 78.17 397 TYR F O 1
ATOM 8434 N N . PRO F 2 174 ? 59.577 96.619 76.423 1.00 74.87 398 PRO F N 1
ATOM 8435 C CA . PRO F 2 174 ? 60.305 97.381 77.431 1.00 74.87 398 PRO F CA 1
ATOM 8436 C C . PRO F 2 174 ? 59.498 98.671 77.636 1.00 74.87 398 PRO F C 1
ATOM 8437 O O . PRO F 2 174 ? 59.236 99.343 76.655 1.00 74.87 398 PRO F O 1
ATOM 8441 N N . THR F 2 175 ? 59.069 98.944 78.870 1.00 78.00 399 THR F N 1
ATOM 8442 C CA . THR F 2 175 ? 58.426 100.248 79.188 1.00 78.00 399 THR F CA 1
ATOM 8443 C C . THR F 2 175 ? 59.031 100.796 80.483 1.00 78.00 399 THR F C 1
ATOM 8444 O O . THR F 2 175 ? 58.703 100.266 81.562 1.00 78.00 399 THR F O 1
ATOM 8448 N N . LEU F 2 176 ? 59.897 101.804 80.359 1.00 69.08 400 LEU F N 1
ATOM 8449 C CA . LEU F 2 176 ? 60.725 102.243 81.471 1.00 69.08 400 LEU F CA 1
ATOM 8450 C C . LEU F 2 176 ? 59.913 103.093 82.429 1.00 69.08 400 LEU F C 1
ATOM 8451 O O . LEU F 2 176 ? 59.106 103.923 82.008 1.00 69.08 400 LEU F O 1
ATOM 8456 N N . SER F 2 177 ? 60.121 102.874 83.721 1.00 74.03 401 SER F N 1
ATOM 8457 C CA . SER F 2 177 ? 59.480 103.679 84.742 1.00 74.03 401 SER F CA 1
ATOM 8458 C C . SER F 2 177 ? 60.382 103.687 85.956 1.00 74.03 401 SER F C 1
ATOM 8459 O O . SER F 2 177 ? 60.773 102.633 86.460 1.00 74.03 401 SER F O 1
ATOM 8462 N N . GLU F 2 178 ? 60.741 104.875 86.414 1.00 66.86 402 GLU F N 1
ATOM 8463 C CA . GLU F 2 178 ? 61.639 104.976 87.545 1.00 66.86 402 GLU F CA 1
ATOM 8464 C C . GLU F 2 178 ? 60.831 104.801 88.814 1.00 66.86 402 GLU F C 1
ATOM 8465 O O . GLU F 2 178 ? 59.669 105.209 88.884 1.00 66.86 402 GLU F O 1
ATOM 8471 N N . VAL F 2 179 ? 61.467 104.153 89.791 1.00 64.22 403 VAL F N 1
ATOM 8472 C CA . VAL F 2 179 ? 61.012 104.166 91.208 1.00 64.22 403 VAL F CA 1
ATOM 8473 C C . VAL F 2 179 ? 61.072 105.606 91.716 1.00 64.22 403 VAL F C 1
ATOM 8474 O O . VAL F 2 179 ? 61.859 106.394 91.160 1.00 64.22 403 VAL F O 1
ATOM 8478 N N . LYS F 2 180 ? 60.249 105.945 92.706 1.00 67.99 404 LYS F N 1
ATOM 8479 C CA . LYS F 2 180 ? 60.151 107.351 93.175 1.00 67.99 404 LYS F CA 1
ATOM 8480 C C . LYS F 2 180 ? 61.445 107.885 93.800 1.00 67.99 404 LYS F C 1
ATOM 8481 O O . LYS F 2 180 ? 61.844 108.998 93.417 1.00 67.99 404 LYS F O 1
ATOM 8487 N N . GLY F 2 181 ? 62.111 107.123 94.670 1.00 72.78 405 GLY F N 1
ATOM 8488 C CA . GLY F 2 181 ? 63.271 107.696 95.390 1.00 72.78 405 GLY F CA 1
ATOM 8489 C C . GLY F 2 181 ? 64.501 106.812 95.393 1.00 72.78 405 GLY F C 1
ATOM 8490 O O . GLY F 2 181 ? 65.039 106.549 96.476 1.00 72.78 405 GLY F O 1
ATOM 8491 N N . VAL F 2 182 ? 64.952 106.440 94.197 1.00 70.54 406 VAL F N 1
ATOM 8492 C CA . VAL F 2 182 ? 66.088 105.560 93.940 1.00 70.54 406 VAL F CA 1
ATOM 8493 C C . VAL F 2 182 ? 67.280 106.335 93.382 1.00 70.54 406 VAL F C 1
ATOM 8494 O O . VAL F 2 182 ? 67.214 106.977 92.327 1.00 70.54 406 VAL F O 1
ATOM 8498 N N . ILE F 2 183 ? 68.383 106.272 94.114 1.00 64.73 407 ILE F N 1
ATOM 8499 C CA . ILE F 2 183 ? 69.648 106.889 93.740 1.00 64.73 407 ILE F CA 1
ATOM 8500 C C . ILE F 2 183 ? 70.740 105.843 93.893 1.00 64.73 407 ILE F C 1
ATOM 8501 O O . ILE F 2 183 ? 70.844 105.168 94.921 1.00 64.73 407 ILE F O 1
ATOM 8506 N N . VAL F 2 184 ? 71.547 105.695 92.846 1.00 61.00 408 VAL F N 1
ATOM 8507 C CA . VAL F 2 184 ? 72.610 104.705 92.775 1.00 61.00 408 VAL F CA 1
ATOM 8508 C C . VAL F 2 184 ? 73.944 105.414 92.904 1.00 61.00 408 VAL F C 1
ATOM 8509 O O . VAL F 2 184 ? 74.240 106.318 92.120 1.00 61.00 408 VAL F O 1
ATOM 8513 N N . HIS F 2 185 ? 74.744 105.000 93.878 1.00 63.62 409 HIS F N 1
ATOM 8514 C CA . HIS F 2 185 ? 76.087 105.529 94.076 1.00 63.62 409 HIS F CA 1
ATOM 8515 C C . HIS F 2 185 ? 77.116 104.472 93.709 1.00 63.62 409 HIS F C 1
ATOM 8516 O O . HIS F 2 185 ? 77.081 103.353 94.244 1.00 63.62 409 HIS F O 1
ATOM 8523 N N . ARG F 2 186 ? 78.041 104.831 92.813 1.00 52.99 410 ARG F N 1
ATOM 8524 C CA . ARG F 2 186 ? 79.170 103.972 92.457 1.00 52.99 410 ARG F CA 1
ATOM 8525 C C . ARG F 2 186 ? 80.343 104.319 93.356 1.00 52.99 410 ARG F C 1
ATOM 8526 O O . ARG F 2 186 ? 80.939 105.386 93.225 1.00 52.99 410 ARG F O 1
ATOM 8534 N N . LEU F 2 187 ? 80.692 103.411 94.249 1.00 48.83 411 LEU F N 1
ATOM 8535 C CA . LEU F 2 187 ? 81.757 103.715 95.182 1.00 48.83 411 LEU F CA 1
ATOM 8536 C C . LEU F 2 187 ? 83.118 103.535 94.528 1.00 48.83 411 LEU F C 1
ATOM 8537 O O . LEU F 2 187 ? 83.231 103.045 93.402 1.00 48.83 411 LEU F O 1
ATOM 8542 N N . GLU F 2 188 ? 84.154 103.948 95.261 1.00 58.63 412 GLU F N 1
ATOM 8543 C CA . GLU F 2 188 ? 85.540 103.875 94.826 1.00 58.63 412 GLU F CA 1
ATOM 8544 C C . GLU F 2 188 ? 86.416 104.153 96.039 1.00 58.63 412 GLU F C 1
ATOM 8545 O O . GLU F 2 188 ? 86.017 104.886 96.946 1.00 58.63 412 GLU F O 1
ATOM 8551 N N . ALA F 2 189 ? 87.606 103.560 96.062 1.00 66.80 413 ALA F N 1
ATOM 8552 C CA . ALA F 2 189 ? 88.506 103.747 97.189 1.00 66.80 413 ALA F CA 1
ATOM 8553 C C . ALA F 2 189 ? 89.947 103.809 96.712 1.00 66.80 413 ALA F C 1
ATOM 8554 O O . ALA F 2 189 ? 90.267 103.464 95.573 1.00 66.80 413 ALA F O 1
ATOM 8556 N N . VAL F 2 190 ? 90.793 104.347 97.591 1.00 78.80 414 VAL F N 1
ATOM 8557 C CA . VAL F 2 190 ? 92.259 104.447 97.335 1.00 78.80 414 VAL F CA 1
ATOM 8558 C C . VAL F 2 190 ? 92.976 103.649 98.423 1.00 78.80 414 VAL F C 1
ATOM 8559 O O . VAL F 2 190 ? 92.355 103.370 99.468 1.00 78.80 414 VAL F O 1
ATOM 8563 N N . SER F 2 191 ? 94.229 103.277 98.163 1.00 79.93 415 SER F N 1
ATOM 8564 C CA . SER F 2 191 ? 95.028 102.547 99.129 1.00 79.93 415 SER F CA 1
ATOM 8565 C C . SER F 2 191 ? 95.725 103.502 100.087 1.00 79.93 415 SER F C 1
ATOM 8566 O O . SER F 2 191 ? 95.744 104.717 99.894 1.00 79.93 415 SER F O 1
ATOM 8569 N N . TYR F 2 192 ? 96.312 102.924 101.130 1.00 86.02 416 TYR F N 1
ATOM 8570 C CA . TYR F 2 192 ? 97.063 103.673 102.123 1.00 86.02 416 TYR F CA 1
ATOM 8571 C C . TYR F 2 192 ? 97.980 102.706 102.852 1.00 86.02 416 TYR F C 1
ATOM 8572 O O . TYR F 2 192 ? 98.077 101.533 102.494 1.00 86.02 416 TYR F O 1
ATOM 8581 N N . ASN F 2 193 ? 98.644 103.194 103.903 1.00 95.67 417 ASN F N 1
ATOM 8582 C CA . ASN F 2 193 ? 99.490 102.353 104.740 1.00 95.67 417 ASN F CA 1
ATOM 8583 C C . ASN F 2 193 ? 99.349 102.715 106.214 1.00 95.67 417 ASN F C 1
ATOM 8584 O O . ASN F 2 193 ? 98.967 103.837 106.552 1.00 95.67 417 ASN F O 1
ATOM 8589 N N . ILE F 2 194 ? 99.624 101.744 107.073 1.00 91.93 418 ILE F N 1
ATOM 8590 C CA . ILE F 2 194 ? 99.771 101.940 108.509 1.00 91.93 418 ILE F CA 1
ATOM 8591 C C . ILE F 2 194 ? 101.048 101.238 108.954 1.00 91.93 418 ILE F C 1
ATOM 8592 O O . ILE F 2 194 ? 101.260 100.059 108.650 1.00 91.93 418 ILE F O 1
ATOM 8597 N N . GLY F 2 195 ? 101.949 101.994 109.581 1.00 94.97 419 GLY F N 1
ATOM 8598 C CA . GLY F 2 195 ? 103.382 101.665 109.472 1.00 94.97 419 GLY F CA 1
ATOM 8599 C C . GLY F 2 195 ? 103.742 101.382 108.022 1.00 94.97 419 GLY F C 1
ATOM 8600 O O . GLY F 2 195 ? 103.492 102.259 107.172 1.00 94.97 419 GLY F O 1
ATOM 8601 N N . SER F 2 196 ? 104.251 100.180 107.729 1.00 92.46 420 SER F N 1
ATOM 8602 C CA . SER F 2 196 ? 104.647 99.838 106.339 1.00 92.46 420 SER F CA 1
ATOM 8603 C C . SER F 2 196 ? 103.556 99.012 105.646 1.00 92.46 420 SER F C 1
ATOM 8604 O O . SER F 2 196 ? 103.635 98.862 104.411 1.00 92.46 420 SER F O 1
ATOM 8607 N N . GLN F 2 197 ? 102.589 98.486 106.406 1.00 95.23 421 GLN F N 1
ATOM 8608 C CA . GLN F 2 197 ? 101.527 97.621 105.824 1.00 95.23 421 GLN F CA 1
ATOM 8609 C C . GLN F 2 197 ? 100.662 98.438 104.854 1.00 95.23 421 GLN F C 1
ATOM 8610 O O . GLN F 2 197 ? 100.268 99.553 105.232 1.00 95.23 421 GLN F O 1
ATOM 8616 N N . GLU F 2 198 ? 100.325 97.872 103.689 1.00 84.78 422 GLU F N 1
ATOM 8617 C CA . GLU F 2 198 ? 99.515 98.591 102.663 1.00 84.78 422 GLU F CA 1
ATOM 8618 C C . GLU F 2 198 ? 98.116 97.968 102.575 1.00 84.78 422 GLU F C 1
ATOM 8619 O O . GLU F 2 198 ? 98.024 96.732 102.467 1.00 84.78 422 GLU F O 1
ATOM 8625 N N . TRP F 2 199 ? 97.073 98.804 102.585 1.00 84.46 423 TRP F N 1
ATOM 8626 C CA . TRP F 2 199 ? 95.698 98.346 102.750 1.00 84.46 423 TRP F CA 1
ATOM 8627 C C . TRP F 2 199 ? 94.775 99.173 101.862 1.00 84.46 423 TRP F C 1
ATOM 8628 O O . TRP F 2 199 ? 95.156 100.245 101.381 1.00 84.46 423 TRP F O 1
ATOM 8639 N N . TYR F 2 200 ? 93.544 98.677 101.680 1.00 74.45 424 TYR F N 1
ATOM 8640 C CA . TYR F 2 200 ? 92.417 99.531 101.296 1.00 74.45 424 TYR F CA 1
ATOM 8641 C C . TYR F 2 200 ? 91.106 98.890 101.743 1.00 74.45 424 TYR F C 1
ATOM 8642 O O . TYR F 2 200 ? 91.086 97.762 102.221 1.00 74.45 424 TYR F O 1
ATOM 8651 N N . THR F 2 201 ? 90.015 99.655 101.627 1.00 72.06 425 THR F N 1
ATOM 8652 C CA . THR F 2 201 ? 88.735 99.296 102.294 1.00 72.06 425 THR F CA 1
ATOM 8653 C C . THR F 2 201 ? 87.916 98.385 101.374 1.00 72.06 425 THR F C 1
ATOM 8654 O O . THR F 2 201 ? 87.807 98.709 100.175 1.00 72.06 425 THR F O 1
ATOM 8658 N N . THR F 2 202 ? 87.383 97.283 101.912 1.00 64.28 426 THR F N 1
ATOM 8659 C CA . THR F 2 202 ? 86.595 96.323 101.093 1.00 64.28 426 THR F CA 1
ATOM 8660 C C . THR F 2 202 ? 85.100 96.622 101.248 1.00 64.28 426 THR F C 1
ATOM 8661 O O . THR F 2 202 ? 84.550 96.325 102.328 1.00 64.28 426 THR F O 1
ATOM 8665 N N . VAL F 2 203 ? 84.478 97.202 100.216 1.00 59.37 427 VAL F N 1
ATOM 8666 C CA . VAL F 2 203 ? 83.026 97.548 100.267 1.00 59.37 427 VAL F CA 1
ATOM 8667 C C . VAL F 2 203 ? 82.365 97.141 98.944 1.00 59.37 427 VAL F C 1
ATOM 8668 O O . VAL F 2 203 ? 83.091 96.987 97.944 1.00 59.37 427 VAL F O 1
ATOM 8672 N N . PRO F 2 204 ? 81.030 96.928 98.905 1.00 53.97 428 PRO F N 1
ATOM 8673 C CA . PRO F 2 204 ? 80.329 96.589 97.660 1.00 53.97 428 PRO F CA 1
ATOM 8674 C C . PRO F 2 204 ? 80.559 97.647 96.572 1.00 53.97 428 PRO F C 1
ATOM 8675 O O . PRO F 2 204 ? 80.534 98.825 96.885 1.00 53.97 428 PRO F O 1
ATOM 8679 N N . ARG F 2 205 ? 80.770 97.200 95.328 1.00 49.62 429 ARG F N 1
ATOM 8680 C CA . ARG F 2 205 ? 81.084 98.119 94.199 1.00 49.62 429 ARG F CA 1
ATOM 8681 C C . ARG F 2 205 ? 79.990 99.184 94.089 1.00 49.62 429 ARG F C 1
ATOM 8682 O O . ARG F 2 205 ? 80.338 100.382 94.061 1.00 49.62 429 ARG F O 1
ATOM 8690 N N . TYR F 2 206 ? 78.721 98.765 94.045 1.00 49.42 430 TYR F N 1
ATOM 8691 C CA . TYR F 2 206 ? 77.622 99.770 94.023 1.00 49.42 430 TYR F CA 1
ATOM 8692 C C . TYR F 2 206 ? 76.824 99.765 95.333 1.00 49.42 430 TYR F C 1
ATOM 8693 O O . TYR F 2 206 ? 76.915 98.788 96.088 1.00 49.42 430 TYR F O 1
ATOM 8702 N N . VAL F 2 207 ? 76.099 100.858 95.607 1.00 60.86 431 VAL F N 1
ATOM 8703 C CA . VAL F 2 207 ? 75.036 100.898 96.610 1.00 60.86 431 VAL F CA 1
ATOM 8704 C C . VAL F 2 207 ? 73.834 101.608 96.002 1.00 60.86 431 VAL F C 1
ATOM 8705 O O . VAL F 2 207 ? 73.975 102.417 95.076 1.00 60.86 431 VAL F O 1
ATOM 8709 N N . ALA F 2 208 ? 72.643 101.279 96.509 1.00 64.13 432 ALA F N 1
ATOM 8710 C CA . ALA F 2 208 ? 71.387 101.820 95.941 1.00 64.13 432 ALA F CA 1
ATOM 8711 C C . ALA F 2 208 ? 70.434 102.179 97.083 1.00 64.13 432 ALA F C 1
ATOM 8712 O O . ALA F 2 208 ? 70.096 101.280 97.871 1.00 64.13 432 ALA F O 1
ATOM 8714 N N . THR F 2 209 ? 70.018 103.444 97.158 1.00 72.79 433 THR F N 1
ATOM 8715 C CA . THR F 2 209 ? 69.137 103.885 98.269 1.00 72.79 433 THR F CA 1
ATOM 8716 C C . THR F 2 209 ? 67.748 104.213 97.715 1.00 72.79 433 THR F C 1
ATOM 8717 O O . THR F 2 209 ? 67.670 105.046 96.790 1.00 72.79 433 THR F O 1
ATOM 8721 N N . ASN F 2 210 ? 66.704 103.589 98.266 1.00 77.80 434 ASN F N 1
ATOM 8722 C CA . ASN F 2 210 ? 65.313 103.908 97.846 1.00 77.80 434 ASN F CA 1
ATOM 8723 C C . ASN F 2 210 ? 64.583 104.506 99.050 1.00 77.80 434 ASN F C 1
ATOM 8724 O O . ASN F 2 210 ? 64.113 103.727 99.903 1.00 77.80 434 ASN F O 1
ATOM 8729 N N . GLY F 2 211 ? 64.547 105.838 99.139 1.00 77.56 435 GLY F N 1
ATOM 8730 C CA . GLY F 2 211 ? 64.096 106.506 100.374 1.00 77.56 435 GLY F CA 1
ATOM 8731 C C . GLY F 2 211 ? 65.057 106.194 101.507 1.00 77.56 435 GLY F C 1
ATOM 8732 O O . GLY F 2 211 ? 66.278 106.339 101.294 1.00 77.56 435 GLY F O 1
ATOM 8733 N N . TYR F 2 212 ? 64.538 105.802 102.672 1.00 83.42 436 TYR F N 1
ATOM 8734 C CA . TYR F 2 212 ? 65.411 105.384 103.803 1.00 83.42 436 TYR F CA 1
ATOM 8735 C C . TYR F 2 212 ? 66.155 104.094 103.449 1.00 83.42 436 TYR F C 1
ATOM 8736 O O . TYR F 2 212 ? 67.349 103.989 103.786 1.00 83.42 436 TYR F O 1
ATOM 8745 N N . LEU F 2 213 ? 65.477 103.178 102.753 1.00 76.79 437 LEU F N 1
ATOM 8746 C CA . LEU F 2 213 ? 66.012 101.814 102.500 1.00 76.79 437 LEU F CA 1
ATOM 8747 C C . LEU F 2 213 ? 67.245 101.892 101.595 1.00 76.79 437 LEU F C 1
ATOM 8748 O O . LEU F 2 213 ? 67.183 102.616 100.587 1.00 76.79 437 LEU F O 1
ATOM 8753 N N . ILE F 2 214 ? 68.322 101.182 101.948 1.00 71.59 438 ILE F N 1
ATOM 8754 C CA . ILE F 2 214 ? 69.522 101.116 101.060 1.00 71.59 438 ILE F CA 1
ATOM 8755 C C . ILE F 2 214 ? 69.704 99.655 100.643 1.00 71.59 438 ILE F C 1
ATOM 8756 O O . ILE F 2 214 ? 69.772 98.793 101.544 1.00 71.59 438 ILE F O 1
ATOM 8761 N N . SER F 2 215 ? 69.802 99.388 99.338 1.00 64.18 439 SER F N 1
ATOM 8762 C CA . SER F 2 215 ? 69.906 97.987 98.852 1.00 64.18 439 SER F CA 1
ATOM 8763 C C . SER F 2 215 ? 71.296 97.724 98.268 1.00 64.18 439 SER F C 1
ATOM 8764 O O . SER F 2 215 ? 72.017 98.698 97.975 1.00 64.18 439 SER F O 1
ATOM 8767 N N . ASN F 2 216 ? 71.647 96.442 98.121 1.00 58.77 440 ASN F N 1
ATOM 8768 C CA . ASN F 2 216 ? 72.776 96.014 97.308 1.00 58.77 440 ASN F CA 1
ATOM 8769 C C . ASN F 2 216 ? 72.410 96.063 95.838 1.00 58.77 440 ASN F C 1
ATOM 8770 O O . ASN F 2 216 ? 71.324 96.495 95.444 1.00 58.77 440 ASN F O 1
ATOM 8775 N N . PHE F 2 217 ? 73.310 95.580 95.006 1.00 56.06 441 PHE F N 1
ATOM 8776 C CA . PHE F 2 217 ? 73.099 95.874 93.608 1.00 56.06 441 PHE F CA 1
ATOM 8777 C C . PHE F 2 217 ? 73.785 94.802 92.786 1.00 56.06 441 PHE F C 1
ATOM 8778 O O . PHE F 2 217 ? 74.762 94.205 93.232 1.00 56.06 441 PHE F O 1
ATOM 8786 N N . ASP F 2 218 ? 73.257 94.556 91.600 1.00 63.13 442 ASP F N 1
ATOM 8787 C CA . ASP F 2 218 ? 73.857 93.589 90.700 1.00 63.13 442 ASP F CA 1
ATOM 8788 C C . ASP F 2 218 ? 74.626 94.320 89.617 1.00 63.13 442 ASP F C 1
ATOM 8789 O O . ASP F 2 218 ? 74.307 95.452 89.257 1.00 63.13 442 ASP F O 1
ATOM 8794 N N . GLU F 2 219 ? 75.626 93.644 89.087 1.00 76.69 443 GLU F N 1
ATOM 8795 C CA . GLU F 2 219 ? 76.517 94.229 88.114 1.00 76.69 443 GLU F CA 1
ATOM 8796 C C . GLU F 2 219 ? 76.350 93.608 86.738 1.00 76.69 443 GLU F C 1
ATOM 8797 O O . GLU F 2 219 ? 76.827 94.180 85.753 1.00 76.69 443 GLU F O 1
ATOM 8803 N N . SER F 2 220 ? 75.697 92.458 86.643 1.00 74.19 444 SER F N 1
ATOM 8804 C CA . SER F 2 220 ? 75.616 91.769 85.360 1.00 74.19 444 SER F CA 1
ATOM 8805 C C . SER F 2 220 ? 74.531 92.323 84.428 1.00 74.19 444 SER F C 1
ATOM 8806 O O . SER F 2 220 ? 74.824 92.507 83.242 1.00 74.19 444 SER F O 1
ATOM 8809 N N . PRO F 2 221 ? 73.264 92.603 84.869 1.00 66.52 445 PRO F N 1
ATOM 8810 C CA . PRO F 2 221 ? 72.343 93.220 83.906 1.00 66.52 445 PRO F CA 1
ATOM 8811 C C . PRO F 2 221 ? 72.372 94.741 83.920 1.00 66.52 445 PRO F C 1
ATOM 8812 O O . PRO F 2 221 ? 71.966 95.371 82.938 1.00 66.52 445 PRO F O 1
ATOM 8816 N N . CYS F 2 222 ? 72.867 95.340 85.005 1.00 73.10 446 CYS F N 1
ATOM 8817 C CA . CYS F 2 222 ? 72.633 96.751 85.285 1.00 73.10 446 CYS F CA 1
ATOM 8818 C C . CYS F 2 222 ? 73.634 97.625 84.541 1.00 73.10 446 CYS F C 1
ATOM 8819 O O . CYS F 2 222 ? 74.840 97.535 84.766 1.00 73.10 446 CYS F O 1
ATOM 8822 N N . VAL F 2 223 ? 73.109 98.490 83.686 1.00 70.25 447 VAL F N 1
ATOM 8823 C CA . VAL F 2 223 ? 73.872 99.359 82.810 1.00 70.25 447 VAL F CA 1
ATOM 8824 C C . VAL F 2 223 ? 73.726 100.782 83.333 1.00 70.25 447 VAL F C 1
ATOM 8825 O O . VAL F 2 223 ? 72.724 101.117 83.970 1.00 70.25 447 VAL F O 1
ATOM 8829 N N . PHE F 2 224 ? 74.727 101.616 83.087 1.00 61.22 448 PHE F N 1
ATOM 8830 C CA . PHE F 2 224 ? 74.759 102.973 83.619 1.00 61.22 448 PHE F CA 1
ATOM 8831 C C . PHE F 2 224 ? 74.685 103.992 82.493 1.00 61.22 448 PHE F C 1
ATOM 8832 O O . PHE F 2 224 ? 75.579 104.061 81.645 1.00 61.22 448 PHE F O 1
ATOM 8840 N N . VAL F 2 225 ? 73.609 104.771 82.481 1.00 73.89 449 VAL F N 1
ATOM 8841 C CA . VAL F 2 225 ? 73.527 105.955 81.643 1.00 73.89 449 VAL F CA 1
ATOM 8842 C C . VAL F 2 225 ? 73.642 107.151 82.583 1.00 73.89 449 VAL F C 1
ATOM 8843 O O . VAL F 2 225 ? 73.584 106.988 83.805 1.00 73.89 449 VAL F O 1
ATOM 8847 N N . SER F 2 226 ? 73.808 108.354 82.023 1.00 79.57 450 SER F N 1
ATOM 8848 C CA . SER F 2 226 ? 74.148 109.529 82.818 1.00 79.57 450 SER F CA 1
ATOM 8849 C C . SER F 2 226 ? 72.986 109.974 83.701 1.00 79.57 450 SER F C 1
ATOM 8850 O O . SER F 2 226 ? 73.188 110.645 84.717 1.00 79.57 450 SER F O 1
ATOM 8853 N N . GLU F 2 227 ? 71.764 109.617 83.330 1.00 78.65 451 GLU F N 1
ATOM 8854 C CA . GLU F 2 227 ? 70.604 109.945 84.143 1.00 78.65 451 GLU F CA 1
ATOM 8855 C C . GLU F 2 227 ? 70.308 108.901 85.207 1.00 78.65 451 GLU F C 1
ATOM 8856 O O . GLU F 2 227 ? 70.108 109.261 86.371 1.00 78.65 451 GLU F O 1
ATOM 8862 N N . SER F 2 228 ? 70.289 107.622 84.854 1.00 75.97 452 SER F N 1
ATOM 8863 C CA . SER F 2 228 ? 69.794 106.608 85.764 1.00 75.97 452 SER F CA 1
ATOM 8864 C C . SER F 2 228 ? 70.583 105.326 85.588 1.00 75.97 452 SER F C 1
ATOM 8865 O O . SER F 2 228 ? 71.409 105.196 84.684 1.00 75.97 452 SER F O 1
ATOM 8868 N N . ALA F 2 229 ? 70.321 104.380 86.481 1.00 72.21 453 ALA F N 1
ATOM 8869 C CA . ALA F 2 229 ? 70.857 103.031 86.394 1.00 72.21 453 ALA F CA 1
ATOM 8870 C C . ALA F 2 229 ? 69.746 102.111 85.918 1.00 72.21 453 ALA F C 1
ATOM 8871 O O . ALA F 2 229 ? 68.741 101.934 86.613 1.00 72.21 453 ALA F O 1
ATOM 8873 N N . ILE F 2 230 ? 69.923 101.527 84.741 1.00 73.83 454 ILE F N 1
ATOM 8874 C CA . ILE F 2 230 ? 68.915 100.687 84.122 1.00 73.83 454 ILE F CA 1
ATOM 8875 C C . ILE F 2 230 ? 69.187 99.245 84.490 1.00 73.83 454 ILE F C 1
ATOM 8876 O O . ILE F 2 230 ? 70.246 98.706 84.158 1.00 73.83 454 ILE F O 1
ATOM 8881 N N . CYS F 2 231 ? 68.237 98.615 85.157 1.00 69.57 455 CYS F N 1
ATOM 8882 C CA . CYS F 2 231 ? 68.364 97.216 85.520 1.00 69.57 455 CYS F CA 1
ATOM 8883 C C . CYS F 2 231 ? 67.237 96.438 84.863 1.00 69.57 455 CYS F C 1
ATOM 8884 O O . CYS F 2 231 ? 66.105 96.433 85.352 1.00 69.57 455 CYS F O 1
ATOM 8887 N N . SER F 2 232 ? 67.567 95.772 83.758 1.00 67.12 456 SER F N 1
ATOM 8888 C CA . SER F 2 232 ? 66.556 95.184 82.892 1.00 67.12 456 SER F CA 1
ATOM 8889 C C . SER F 2 232 ? 65.956 93.930 83.502 1.00 67.12 456 SER F C 1
ATOM 8890 O O . SER F 2 232 ? 64.789 93.607 83.259 1.00 67.12 456 SER F O 1
ATOM 8893 N N . GLN F 2 233 ? 66.737 93.201 84.274 1.00 61.09 457 GLN F N 1
ATOM 8894 C CA . GLN F 2 233 ? 66.220 92.103 85.060 1.00 61.09 457 GLN F CA 1
ATOM 8895 C C . GLN F 2 233 ? 66.039 92.641 86.470 1.00 61.09 457 GLN F C 1
ATOM 8896 O O . GLN F 2 233 ? 66.577 93.696 86.811 1.00 61.09 457 GLN F O 1
ATOM 8902 N N . ASN F 2 234 ? 65.210 91.962 87.256 1.00 59.03 458 ASN F N 1
ATOM 8903 C CA . ASN F 2 234 ? 65.058 92.294 88.660 1.00 59.03 458 ASN F CA 1
ATOM 8904 C C . ASN F 2 234 ? 66.395 92.173 89.352 1.00 59.03 458 ASN F C 1
ATOM 8905 O O . ASN F 2 234 ? 67.032 91.120 89.304 1.00 59.03 458 ASN F O 1
ATOM 8910 N N . SER F 2 235 ? 66.830 93.281 89.955 1.00 53.28 459 SER F N 1
ATOM 8911 C CA . SER F 2 235 ? 68.267 93.532 90.229 1.00 53.28 459 SER F CA 1
ATOM 8912 C C . SER F 2 235 ? 68.511 93.765 91.721 1.00 53.28 459 SER F C 1
ATOM 8913 O O . SER F 2 235 ? 69.663 93.630 92.160 1.00 53.28 459 SER F O 1
ATOM 8916 N N . LEU F 2 236 ? 67.461 94.107 92.468 1.00 53.23 460 LEU F N 1
ATOM 8917 C CA . LEU F 2 236 ? 67.637 94.681 93.827 1.00 53.23 460 LEU F CA 1
ATOM 8918 C C . LEU F 2 236 ? 67.739 93.563 94.872 1.00 53.23 460 LEU F C 1
ATOM 8919 O O . LEU F 2 236 ? 66.857 93.503 95.750 1.00 53.23 460 LEU F O 1
ATOM 8924 N N . TYR F 2 237 ? 68.776 92.723 94.792 1.00 50.79 461 TYR F N 1
ATOM 8925 C CA . TYR F 2 237 ? 68.980 91.687 95.839 1.00 50.79 461 TYR F CA 1
ATOM 8926 C C . TYR F 2 23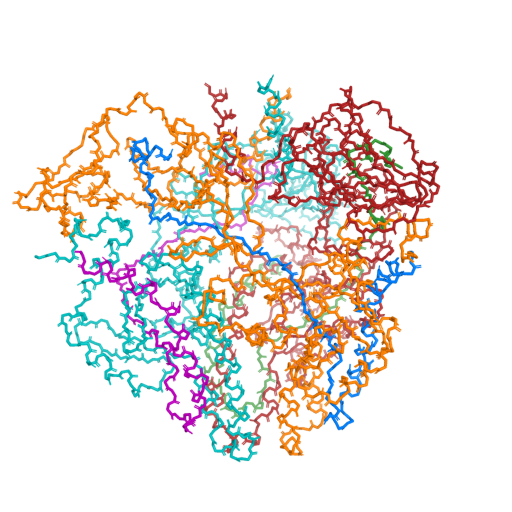7 ? 69.267 92.403 97.164 1.00 50.79 461 TYR F C 1
ATOM 8927 O O . TYR F 2 237 ? 70.048 93.374 97.156 1.00 50.79 461 TYR F O 1
ATOM 8936 N N . PRO F 2 238 ? 68.693 91.961 98.306 1.00 58.13 462 PRO F N 1
ATOM 8937 C CA . PRO F 2 238 ? 68.846 92.667 99.595 1.00 58.13 462 PRO F CA 1
ATOM 8938 C C . PRO F 2 238 ? 70.262 92.817 100.174 1.00 58.13 462 PRO F C 1
ATOM 8939 O O . PRO F 2 238 ? 71.196 92.268 99.620 1.00 58.13 462 PRO F O 1
ATOM 8943 N N . MET F 2 239 ? 70.372 93.547 101.293 1.00 74.71 463 MET F N 1
ATOM 8944 C CA . MET F 2 239 ? 71.680 93.802 101.955 1.00 74.71 463 MET F CA 1
ATOM 8945 C C . MET F 2 239 ? 71.611 93.234 103.377 1.00 74.71 463 MET F C 1
ATOM 8946 O O . MET F 2 239 ? 70.590 92.601 103.709 1.00 74.71 463 MET F O 1
ATOM 8951 N N . SER F 2 240 ? 72.649 93.462 104.183 1.00 77.37 464 SER F N 1
ATOM 8952 C CA . SER F 2 240 ? 72.640 93.016 105.601 1.00 77.37 464 SER F CA 1
ATOM 8953 C C . SER F 2 240 ? 72.750 94.247 106.504 1.00 77.37 464 SER F C 1
ATOM 8954 O O . SER F 2 240 ? 73.326 95.254 106.053 1.00 77.37 464 SER F O 1
ATOM 8957 N N . PRO F 2 241 ? 72.177 94.236 107.727 1.00 83.75 465 PRO F N 1
ATOM 8958 C CA . PRO F 2 241 ? 72.319 95.367 108.648 1.00 83.75 465 PRO F CA 1
ATOM 8959 C C . PRO F 2 241 ? 73.810 95.616 108.901 1.00 83.75 465 PRO F C 1
ATOM 8960 O O . PRO F 2 241 ? 74.220 96.759 108.951 1.00 83.75 465 PRO F O 1
ATOM 8964 N N . LEU F 2 242 ? 74.578 94.529 109.025 1.00 77.09 466 LEU F N 1
ATOM 8965 C CA . LEU F 2 242 ? 76.043 94.599 109.253 1.00 77.09 466 LEU F CA 1
ATOM 8966 C C . LEU F 2 242 ? 76.756 94.882 107.925 1.00 77.09 466 LEU F C 1
ATOM 8967 O O . LEU F 2 242 ? 77.997 94.896 107.924 1.00 77.09 466 LEU F O 1
ATOM 8972 N N . LEU F 2 243 ? 76.008 95.127 106.847 1.00 70.28 467 LEU F N 1
ATOM 8973 C CA . LEU F 2 243 ? 76.594 95.849 105.722 1.00 70.28 467 LEU F CA 1
ATOM 8974 C C . LEU F 2 243 ? 75.970 97.231 105.574 1.00 70.28 467 LEU F C 1
ATOM 8975 O O . LEU F 2 243 ? 76.634 98.180 105.143 1.00 70.28 467 LEU F O 1
ATOM 8980 N N . GLN F 2 244 ? 74.702 97.379 105.954 1.00 80.41 468 GLN F N 1
ATOM 8981 C CA . GLN F 2 244 ? 74.018 98.644 105.725 1.00 80.41 468 GLN F CA 1
ATOM 8982 C C . GLN F 2 244 ? 74.483 99.705 106.716 1.00 80.41 468 GLN F C 1
ATOM 8983 O O . GLN F 2 244 ? 74.372 100.906 106.454 1.00 80.41 468 GLN F O 1
ATOM 8989 N N . GLN F 2 245 ? 75.053 99.280 107.841 1.00 80.41 469 GLN F N 1
ATOM 8990 C CA . GLN F 2 245 ? 75.621 100.244 108.775 1.00 80.41 469 GLN F CA 1
ATOM 8991 C C . GLN F 2 245 ? 76.932 100.822 108.258 1.00 80.41 469 GLN F C 1
ATOM 8992 O O . GLN F 2 245 ? 77.398 101.850 108.755 1.00 80.41 469 GLN F O 1
ATOM 8998 N N . CYS F 2 246 ? 77.542 100.179 107.264 1.00 78.60 470 CYS F N 1
ATOM 8999 C CA . CYS F 2 246 ? 78.850 100.603 106.779 1.00 78.60 470 CYS F CA 1
ATOM 9000 C C . CYS F 2 246 ? 78.779 101.846 105.903 1.00 78.60 470 CYS F C 1
ATOM 9001 O O . CYS F 2 246 ? 79.548 102.794 106.084 1.00 78.60 470 CYS F O 1
ATOM 9004 N N . ILE F 2 247 ? 77.861 101.860 104.941 1.00 72.90 471 ILE F N 1
ATOM 9005 C CA . ILE F 2 247 ? 77.915 102.883 103.902 1.00 72.90 471 ILE F CA 1
ATOM 9006 C C . ILE F 2 247 ? 77.296 104.195 104.397 1.00 72.90 471 ILE F C 1
ATOM 9007 O O . ILE F 2 247 ? 77.661 105.282 103.928 1.00 72.90 471 ILE F O 1
ATOM 9012 N N . ARG F 2 248 ? 76.435 104.136 105.418 1.00 82.41 472 ARG F N 1
ATOM 9013 C CA . ARG F 2 248 ? 75.697 105.339 105.804 1.00 82.41 472 ARG F CA 1
ATOM 9014 C C . ARG F 2 248 ? 76.570 106.342 106.574 1.00 82.41 472 ARG F C 1
ATOM 9015 O O . ARG F 2 248 ? 76.761 107.470 106.113 1.00 82.41 472 ARG F O 1
ATOM 9023 N N . GLY F 2 249 ? 77.114 105.968 107.732 1.00 77.16 473 GLY F N 1
ATOM 9024 C CA . GLY F 2 249 ? 77.730 106.976 108.572 1.00 77.16 473 GLY F CA 1
ATOM 9025 C C . GLY F 2 249 ? 78.898 106.556 109.440 1.00 77.16 473 GLY F C 1
ATOM 9026 O O . GLY F 2 249 ? 79.330 107.333 110.296 1.00 77.16 473 GLY F O 1
ATOM 9027 N N . ASP F 2 250 ? 79.415 105.344 109.257 1.00 78.90 474 ASP F N 1
ATOM 9028 C CA . ASP F 2 250 ? 80.460 104.833 110.134 1.00 78.90 474 ASP F CA 1
ATOM 9029 C C . ASP F 2 250 ? 81.334 103.845 109.382 1.00 78.90 474 ASP F C 1
ATOM 9030 O O . ASP F 2 250 ? 80.837 103.039 108.596 1.00 78.90 474 ASP F O 1
ATOM 9035 N N . THR F 2 251 ? 82.640 103.901 109.644 1.00 88.42 475 THR F N 1
ATOM 9036 C CA . THR F 2 251 ? 83.582 102.924 109.124 1.00 88.42 475 THR F CA 1
ATOM 9037 C C . THR F 2 251 ? 84.201 102.078 110.218 1.00 88.42 475 THR F C 1
ATOM 9038 O O . THR F 2 251 ? 85.255 101.479 110.001 1.00 88.42 475 THR F O 1
ATOM 9042 N N . SER F 2 252 ? 83.577 102.026 111.395 1.00 87.78 476 SER F N 1
ATOM 9043 C CA . SER F 2 252 ? 84.109 101.199 112.469 1.00 87.78 476 SER F CA 1
ATOM 9044 C C . SER F 2 252 ? 83.912 99.717 112.173 1.00 87.78 476 SER F C 1
ATOM 9045 O O . SER F 2 252 ? 84.610 98.868 112.735 1.00 87.78 476 SER F O 1
ATOM 9048 N N . SER F 2 253 ? 82.967 99.394 111.289 1.00 90.23 477 SER F N 1
ATOM 9049 C CA . SER F 2 253 ? 82.692 97.991 110.997 1.00 90.23 477 SER F CA 1
ATOM 9050 C C . SER F 2 253 ? 83.177 97.600 109.606 1.00 90.23 477 SER F C 1
ATOM 9051 O O . SER F 2 253 ? 83.171 96.415 109.255 1.00 90.23 477 SER F O 1
ATOM 9054 N N . CYS F 2 254 ? 83.600 98.569 108.803 1.00 89.18 478 CYS F N 1
ATOM 9055 C CA . CYS F 2 254 ? 83.946 98.280 107.418 1.00 89.18 478 CYS F CA 1
ATOM 9056 C C . CYS F 2 254 ? 85.357 97.706 107.331 1.00 89.18 478 CYS F C 1
ATOM 9057 O O . CYS F 2 254 ? 86.314 98.300 107.829 1.00 89.18 478 CYS F O 1
ATOM 9060 N N . ALA F 2 255 ? 85.489 96.558 106.668 1.00 82.72 479 ALA F N 1
ATOM 9061 C CA . ALA F 2 255 ? 86.716 95.772 106.685 1.00 82.72 479 ALA F CA 1
ATOM 9062 C C . ALA F 2 255 ? 87.729 96.289 105.673 1.00 82.72 479 ALA F C 1
ATOM 9063 O O . ALA F 2 255 ? 87.407 97.060 104.768 1.00 82.72 479 ALA F O 1
ATOM 9065 N N . ARG F 2 256 ? 88.969 95.834 105.828 1.00 84.17 480 ARG F N 1
ATOM 9066 C CA . ARG F 2 256 ? 90.098 96.343 105.064 1.00 84.17 480 ARG F CA 1
ATOM 9067 C C . ARG F 2 256 ? 90.991 95.185 104.648 1.00 84.17 480 ARG F C 1
ATOM 9068 O O . ARG F 2 256 ? 90.994 94.125 105.271 1.00 84.17 480 ARG F O 1
ATOM 9076 N N . THR F 2 257 ? 91.708 95.404 103.544 1.00 79.29 481 THR F N 1
ATOM 9077 C CA . THR F 2 257 ? 92.413 94.315 102.822 1.00 79.29 481 THR F CA 1
ATOM 9078 C C . THR F 2 257 ? 93.875 94.708 102.607 1.00 79.29 481 THR F C 1
ATOM 9079 O O . THR F 2 257 ? 94.191 95.896 102.737 1.00 79.29 481 THR F O 1
ATOM 9083 N N . LEU F 2 258 ? 94.720 93.724 102.298 1.00 74.31 482 LEU F N 1
ATOM 9084 C CA . LEU F 2 258 ? 96.113 93.958 101.854 1.00 74.31 482 LEU F CA 1
ATOM 9085 C C . LEU F 2 258 ? 96.181 93.831 100.331 1.00 74.31 482 LEU F C 1
ATOM 9086 O O . LEU F 2 258 ? 95.341 93.126 99.746 1.00 74.31 482 LEU F O 1
ATOM 9091 N N . VAL F 2 259 ? 97.120 94.552 99.729 1.00 73.46 483 VAL F N 1
ATOM 9092 C CA . VAL F 2 259 ? 97.117 94.875 98.311 1.00 73.46 483 VAL F CA 1
ATOM 9093 C C . VAL F 2 259 ? 97.560 93.691 97.480 1.00 73.46 483 VAL F C 1
ATOM 9094 O O . VAL F 2 259 ? 98.150 92.738 97.996 1.00 73.46 483 VAL F O 1
ATOM 9098 N N . SER F 2 260 ? 97.271 93.760 96.183 1.00 76.22 484 SER F N 1
ATOM 9099 C CA . SER F 2 260 ? 97.609 92.720 95.223 1.00 76.22 484 SER F CA 1
ATOM 9100 C C . SER F 2 260 ? 98.900 93.122 94.526 1.00 76.22 484 SER F C 1
ATOM 9101 O O . SER F 2 260 ? 98.904 94.024 93.681 1.00 76.22 484 SER F O 1
ATOM 9104 N N . GLY F 2 261 ? 100.006 92.485 94.921 1.00 81.67 485 GLY F N 1
ATOM 9105 C CA . GLY F 2 261 ? 101.350 92.988 94.578 1.00 81.67 485 GLY F CA 1
ATOM 9106 C C . GLY F 2 261 ? 101.598 94.363 95.178 1.00 81.67 485 GLY F C 1
ATOM 9107 O O . GLY F 2 261 ? 101.232 94.563 96.352 1.00 81.67 485 GLY F O 1
ATOM 9108 N N . THR F 2 262 ? 102.243 95.262 94.426 1.00 84.49 486 THR F N 1
ATOM 9109 C CA . THR F 2 262 ? 102.552 96.628 94.929 1.00 84.49 486 THR F CA 1
ATOM 9110 C C . THR F 2 262 ? 101.531 97.641 94.398 1.00 84.49 486 THR F C 1
ATOM 9111 O O . THR F 2 262 ? 101.658 98.831 94.747 1.00 84.49 486 THR F O 1
ATOM 9115 N N . MET F 2 263 ? 100.561 97.192 93.596 1.00 86.18 487 MET F N 1
ATOM 9116 C CA . MET F 2 263 ? 99.576 98.122 92.972 1.00 86.18 487 MET F CA 1
ATOM 9117 C C . MET F 2 263 ? 98.693 98.751 94.055 1.00 86.18 487 MET F C 1
ATOM 9118 O O . MET F 2 263 ? 98.201 98.000 94.923 1.00 86.18 487 MET F O 1
ATOM 9123 N N . GLY F 2 264 ? 98.469 100.068 93.980 1.00 88.44 488 GLY F N 1
ATOM 9124 C CA . GLY F 2 264 ? 97.446 100.711 94.832 1.00 88.44 488 GLY F CA 1
ATOM 9125 C C . GLY F 2 264 ? 97.195 102.146 94.405 1.00 88.44 488 GLY F C 1
ATOM 9126 O O . GLY F 2 264 ? 98.039 102.694 93.662 1.00 88.44 488 GLY F O 1
ATOM 9127 N N . ASN F 2 265 ? 96.057 102.713 94.815 1.00 81.23 489 ASN F N 1
ATOM 9128 C CA . ASN F 2 265 ? 95.736 104.134 94.517 1.00 81.23 489 ASN F CA 1
ATOM 9129 C C . ASN F 2 265 ? 96.260 104.995 95.668 1.00 81.23 489 ASN F C 1
ATOM 9130 O O . ASN F 2 265 ? 95.636 104.980 96.745 1.00 81.23 489 ASN F O 1
ATOM 9135 N N . LYS F 2 266 ? 97.381 105.685 95.459 1.00 86.26 490 LYS F N 1
ATOM 9136 C CA . LYS F 2 266 ? 98.009 106.451 96.569 1.00 86.26 490 LYS F CA 1
ATOM 9137 C C . LYS F 2 266 ? 97.501 107.897 96.585 1.00 86.26 490 LYS F C 1
ATOM 9138 O O . LYS F 2 266 ? 97.875 108.617 97.523 1.00 86.26 490 LYS F O 1
ATOM 9144 N N . PHE F 2 267 ? 96.685 108.292 95.601 1.00 87.86 491 PHE F N 1
ATOM 9145 C CA . PHE F 2 267 ? 96.202 109.696 95.507 1.00 87.86 491 PHE F CA 1
ATOM 9146 C C . PHE F 2 267 ? 94.893 109.760 94.713 1.00 87.86 491 PHE F C 1
ATOM 9147 O O . PHE F 2 267 ? 94.580 108.790 93.996 1.00 87.86 491 PHE F O 1
ATOM 9155 N N . ILE F 2 268 ? 94.152 110.855 94.895 1.00 91.29 492 ILE F N 1
ATOM 9156 C CA . ILE F 2 268 ? 92.865 111.059 94.170 1.00 91.29 492 ILE F CA 1
ATOM 9157 C C . ILE F 2 268 ? 92.518 112.549 94.205 1.00 91.29 492 ILE F C 1
ATOM 9158 O O . ILE F 2 268 ? 92.958 113.256 95.133 1.00 91.29 492 ILE F O 1
ATOM 9163 N N . LEU F 2 269 ? 91.793 112.994 93.180 1.00 100.14 493 LEU F N 1
ATOM 9164 C CA . LEU F 2 269 ? 91.175 114.309 93.103 1.00 100.14 493 LEU F CA 1
ATOM 9165 C C . LEU F 2 269 ? 89.673 114.150 93.282 1.00 100.14 493 LEU F C 1
ATOM 9166 O O . LEU F 2 269 ? 89.025 113.441 92.507 1.00 100.14 493 LEU F O 1
ATOM 9171 N N . SER F 2 270 ? 89.123 114.810 94.300 1.00 103.95 494 SER F N 1
ATOM 9172 C CA . SER F 2 270 ? 87.687 114.807 94.568 1.00 103.95 494 SER F CA 1
ATOM 9173 C C . SER F 2 270 ? 87.254 116.207 94.960 1.00 103.95 494 SER F C 1
ATOM 9174 O O . SER F 2 270 ? 87.841 116.794 95.873 1.00 103.95 494 SER F O 1
ATOM 9177 N N . LYS F 2 271 ? 86.237 116.724 94.256 1.00 105.97 495 LYS F N 1
ATOM 9178 C CA . LYS F 2 271 ? 85.688 118.071 94.455 1.00 105.97 495 LYS F CA 1
ATOM 9179 C C . LYS F 2 271 ? 86.767 119.147 94.352 1.00 105.97 495 LYS F C 1
ATOM 9180 O O . LYS F 2 271 ? 86.778 120.121 95.106 1.00 105.97 495 LYS F O 1
ATOM 9186 N N . GLY F 2 272 ? 87.696 118.962 93.419 1.00 105.26 496 GLY F N 1
ATOM 9187 C CA . GLY F 2 272 ? 88.804 119.883 93.289 1.00 105.26 496 GLY F CA 1
ATOM 9188 C C . GLY F 2 272 ? 89.817 119.836 94.407 1.00 105.26 496 GLY F C 1
ATOM 9189 O O . GLY F 2 272 ? 90.507 120.828 94.641 1.00 105.26 496 GLY F O 1
ATOM 9190 N N . ASN F 2 273 ? 89.934 118.713 95.107 1.00 109.16 497 ASN F N 1
ATOM 9191 C CA . ASN F 2 273 ? 90.875 118.588 96.205 1.00 109.16 497 ASN F CA 1
ATOM 9192 C C . ASN F 2 273 ? 91.682 117.306 96.060 1.00 109.16 497 ASN F C 1
ATOM 9193 O O . ASN F 2 273 ? 91.135 116.230 95.815 1.00 109.16 497 ASN F O 1
ATOM 9198 N N . ILE F 2 274 ? 92.995 117.432 96.203 1.00 106.67 498 ILE F N 1
ATOM 9199 C CA . ILE F 2 274 ? 93.908 116.295 96.172 1.00 106.67 498 ILE F CA 1
ATOM 9200 C C . ILE F 2 274 ? 93.989 115.709 97.571 1.00 106.67 498 ILE F C 1
ATOM 9201 O O . ILE F 2 274 ? 94.432 116.379 98.510 1.00 106.67 498 ILE F O 1
ATOM 9206 N N . VAL F 2 275 ? 93.555 114.463 97.719 1.00 107.34 499 VAL F N 1
ATOM 9207 C CA . VAL F 2 275 ? 93.717 113.726 98.962 1.00 107.34 499 VAL F CA 1
ATOM 9208 C C . VAL F 2 275 ? 94.543 112.490 98.638 1.00 107.34 499 VAL F C 1
ATOM 9209 O O . VAL F 2 275 ? 94.256 111.779 97.662 1.00 107.34 499 VAL F O 1
ATOM 9213 N N . ALA F 2 276 ? 95.577 112.250 99.439 1.00 116.38 500 ALA F N 1
ATOM 9214 C CA . ALA F 2 276 ? 96.518 111.172 99.172 1.00 116.38 500 ALA F CA 1
ATOM 9215 C C . ALA F 2 276 ? 97.236 110.812 100.459 1.00 116.38 500 ALA F C 1
ATOM 9216 O O . ALA F 2 276 ? 97.065 111.471 101.486 1.00 116.38 500 ALA F O 1
ATOM 9218 N N . ASN F 2 277 ? 98.043 109.758 100.389 1.00 118.12 501 ASN F N 1
ATOM 9219 C CA . ASN F 2 277 ? 98.989 109.430 101.447 1.00 118.12 501 ASN F CA 1
ATOM 9220 C C . ASN F 2 277 ? 100.369 109.824 100.948 1.00 118.12 501 ASN F C 1
ATOM 9221 O O . ASN F 2 277 ? 101.062 109.031 100.306 1.00 118.12 501 ASN F O 1
ATOM 9226 N N . CYS F 2 278 ? 100.776 111.046 101.254 1.00 118.54 502 CYS F N 1
ATOM 9227 C CA . CYS F 2 278 ? 102.083 111.539 100.850 1.00 118.54 502 CYS F CA 1
ATOM 9228 C C . CYS F 2 278 ? 103.181 111.149 101.828 1.00 118.54 502 CYS F C 1
ATOM 9229 O O . CYS F 2 278 ? 104.288 111.685 101.746 1.00 118.54 502 CYS F O 1
ATOM 9232 N N . ALA F 2 279 ? 102.892 110.237 102.756 1.00 120.33 503 ALA F N 1
ATOM 9233 C CA . ALA F 2 279 ? 103.957 109.533 103.458 1.00 120.33 503 ALA F CA 1
ATOM 9234 C C . ALA F 2 279 ? 104.368 108.278 102.696 1.00 120.33 503 ALA F C 1
ATOM 9235 O O . ALA F 2 279 ? 105.170 107.481 103.197 1.00 120.33 503 ALA F O 1
ATOM 9237 N N . SER F 2 280 ? 103.817 108.071 101.499 1.00 118.25 504 SER F N 1
ATOM 9238 C CA . SER F 2 280 ? 104.149 106.911 100.683 1.00 118.25 504 SER F CA 1
ATOM 9239 C C . SER F 2 280 ? 104.855 107.259 99.380 1.00 118.25 504 SER F C 1
ATOM 9240 O O . SER F 2 280 ? 105.875 106.636 99.072 1.00 118.25 504 SER F O 1
ATOM 9243 N N . ILE F 2 281 ? 104.350 108.218 98.600 1.00 117.43 505 ILE F N 1
ATOM 9244 C CA . ILE F 2 281 ? 105.032 108.646 97.384 1.00 117.43 505 ILE F CA 1
ATOM 9245 C C . ILE F 2 281 ? 105.246 110.153 97.420 1.00 117.43 505 ILE F C 1
ATOM 9246 O O . ILE F 2 281 ? 104.843 110.843 98.358 1.00 117.43 505 ILE F O 1
ATOM 9251 N N . LEU F 2 282 ? 105.863 110.646 96.340 1.00 125.84 506 LEU F N 1
ATOM 9252 C CA . LEU F 2 282 ? 106.517 111.980 96.291 1.00 125.84 506 LEU F CA 1
ATOM 9253 C C . LEU F 2 282 ? 105.462 113.065 96.066 1.00 125.84 506 LEU F C 1
ATOM 9254 O O . LEU F 2 282 ? 104.919 113.144 94.946 1.00 125.84 506 LEU F O 1
ATOM 9259 N N . CYS F 2 283 ? 105.188 113.855 97.105 1.00 134.89 507 CYS F N 1
ATOM 9260 C CA . CYS F 2 283 ? 104.348 115.036 96.971 1.00 134.89 507 CYS F CA 1
ATOM 9261 C C . CYS F 2 283 ? 105.187 116.261 97.292 1.00 134.89 507 CYS F C 1
ATOM 9262 O O . CYS F 2 283 ? 105.717 116.376 98.401 1.00 134.89 507 CYS F O 1
ATOM 9265 N N . LYS F 2 284 ? 105.335 117.176 96.334 1.00 134.04 508 LYS F N 1
ATOM 9266 C CA . LYS F 2 284 ? 106.302 118.290 96.536 1.00 134.04 508 LYS F CA 1
ATOM 9267 C C . LYS F 2 284 ? 105.711 119.606 96.021 1.00 134.04 508 LYS F C 1
ATOM 9268 O O . LYS F 2 284 ? 105.283 119.646 94.850 1.00 134.04 508 LYS F O 1
ATOM 9274 N N . CYS F 2 285 ? 105.714 120.639 96.869 1.00 134.93 509 CYS F N 1
ATOM 9275 C CA . CYS F 2 285 ? 105.132 121.934 96.538 1.00 134.93 509 CYS F CA 1
ATOM 9276 C C . CYS F 2 285 ? 105.934 122.557 95.402 1.00 134.93 509 CYS F C 1
ATOM 9277 O O . CYS F 2 285 ? 107.155 122.707 95.505 1.00 134.93 509 CYS F O 1
ATOM 9280 N N . TYR F 2 286 ? 105.248 122.901 94.307 1.00 137.87 510 TYR F N 1
ATOM 9281 C CA . TYR F 2 286 ? 105.929 123.180 93.044 1.00 137.87 510 TYR F CA 1
ATOM 9282 C C . TYR F 2 286 ? 106.602 124.546 93.050 1.00 137.87 510 TYR F C 1
ATOM 9283 O O . TYR F 2 286 ? 107.794 124.658 92.738 1.00 137.87 510 TYR F O 1
ATOM 9292 N N . SER F 2 287 ? 105.859 125.597 93.397 1.00 144.25 511 SER F N 1
ATOM 9293 C CA . SER F 2 287 ? 106.419 126.945 93.347 1.00 144.25 511 SER F CA 1
ATOM 9294 C C . SER F 2 287 ? 107.377 127.186 94.506 1.00 144.25 511 SER F C 1
ATOM 9295 O O . SER F 2 287 ? 108.356 127.930 94.373 1.00 144.25 511 SER F O 1
ATOM 9298 N N . THR F 2 288 ? 107.114 126.561 95.655 1.00 150.91 512 THR F N 1
ATOM 9299 C CA . THR F 2 288 ? 108.029 126.699 96.782 1.00 150.91 512 THR F CA 1
ATOM 9300 C C . THR F 2 288 ? 109.287 125.862 96.572 1.00 150.91 512 THR F C 1
ATOM 9301 O O . THR F 2 288 ? 110.404 126.371 96.706 1.00 150.91 512 THR F O 1
ATOM 9305 N N . GLY F 2 289 ? 109.125 124.588 96.227 1.00 149.26 513 GLY F N 1
ATOM 9306 C CA . GLY F 2 289 ? 110.253 123.741 95.907 1.00 149.26 513 GLY F CA 1
ATOM 9307 C C . GLY F 2 289 ? 110.627 122.714 96.952 1.00 149.26 513 GLY F C 1
ATOM 9308 O O . GLY F 2 289 ? 111.756 122.206 96.916 1.00 149.26 513 GLY F O 1
ATOM 9309 N N . THR F 2 290 ? 109.695 122.396 97.856 1.00 147.53 514 THR F N 1
ATOM 9310 C CA . THR F 2 290 ? 110.004 121.498 98.998 1.00 147.53 514 THR F CA 1
ATOM 9311 C C . THR F 2 290 ? 108.944 120.399 99.138 1.00 147.53 514 THR F C 1
ATOM 9312 O O . THR F 2 290 ? 107.779 120.655 98.773 1.00 147.53 514 THR F O 1
ATOM 9316 N N . ILE F 2 291 ? 109.350 119.213 99.605 1.00 140.95 515 ILE F N 1
ATOM 9317 C CA . ILE F 2 291 ? 108.394 118.084 99.831 1.00 140.95 515 ILE F CA 1
ATOM 9318 C C . ILE F 2 291 ? 107.636 118.332 101.142 1.00 140.95 515 ILE F C 1
ATOM 9319 O O . ILE F 2 291 ? 108.144 119.106 101.978 1.00 140.95 515 ILE F O 1
ATOM 9324 N N . ILE F 2 292 ? 106.456 117.724 101.300 1.00 140.87 516 ILE F N 1
ATOM 9325 C CA . ILE F 2 292 ? 105.647 117.884 102.546 1.00 140.87 516 ILE F CA 1
ATOM 9326 C C . ILE F 2 292 ? 105.622 116.550 103.302 1.00 140.87 516 ILE F C 1
ATOM 9327 O O . ILE F 2 292 ? 105.320 115.520 102.664 1.00 140.87 516 ILE F O 1
ATOM 9332 N N . ASN F 2 293 ? 105.906 116.576 104.610 1.00 145.03 517 ASN F N 1
ATOM 9333 C CA . ASN F 2 293 ? 105.838 115.374 105.422 1.00 145.03 517 ASN F CA 1
ATOM 9334 C C . ASN F 2 293 ? 104.501 115.272 106.148 1.00 145.03 517 ASN F C 1
ATOM 9335 O O . ASN F 2 293 ? 103.681 116.194 106.147 1.00 145.03 517 ASN F O 1
ATOM 9340 N N . GLN F 2 294 ? 104.298 114.127 106.785 1.00 130.99 518 GLN F N 1
ATOM 9341 C CA . GLN F 2 294 ? 103.037 113.766 107.408 1.00 130.99 518 GLN F CA 1
ATOM 9342 C C . GLN F 2 294 ? 103.282 113.253 108.822 1.00 130.99 518 GLN F C 1
ATOM 9343 O O . GLN F 2 294 ? 104.290 112.595 109.094 1.00 130.99 518 GLN F O 1
ATOM 9349 N N . SER F 2 295 ? 102.361 113.595 109.726 1.00 142.96 519 SER F N 1
ATOM 9350 C CA . SER F 2 295 ? 102.356 113.046 111.075 1.00 142.96 519 SER F CA 1
ATOM 9351 C C . SER F 2 295 ? 102.199 111.525 111.056 1.00 142.96 519 SER F C 1
ATOM 9352 O O . SER F 2 295 ? 101.376 110.987 110.312 1.00 142.96 519 SER F O 1
ATOM 9355 N N . PRO F 2 296 ? 102.979 110.806 111.873 1.00 145.20 520 PRO F N 1
ATOM 9356 C CA . PRO F 2 296 ? 102.787 109.350 111.989 1.00 145.20 520 PRO F CA 1
ATOM 9357 C C . PRO F 2 296 ? 101.491 108.947 112.666 1.00 145.20 520 PRO F C 1
ATOM 9358 O O . PRO F 2 296 ? 101.111 107.773 112.574 1.00 145.20 520 PRO F O 1
ATOM 9362 N N . ASP F 2 297 ? 100.805 109.865 113.346 1.00 149.84 521 ASP F N 1
ATOM 9363 C CA . ASP F 2 297 ? 99.464 109.625 113.859 1.00 149.84 521 ASP F CA 1
ATOM 9364 C C . ASP F 2 297 ? 98.384 109.992 112.849 1.00 149.84 521 ASP F C 1
ATOM 9365 O O . ASP F 2 297 ? 97.241 110.240 113.242 1.00 149.84 521 ASP F O 1
ATOM 9370 N N . LYS F 2 298 ? 98.729 110.044 111.561 1.00 137.87 522 LYS F N 1
ATOM 9371 C CA . LYS F 2 298 ? 97.794 110.351 110.487 1.00 137.87 522 LYS F CA 1
ATOM 9372 C C . LYS F 2 298 ? 97.983 109.345 109.359 1.00 137.87 522 LYS F C 1
ATOM 9373 O O . LYS F 2 298 ? 99.041 108.725 109.229 1.00 137.87 522 LYS F O 1
ATOM 9379 N N . LEU F 2 299 ? 96.938 109.182 108.544 1.00 123.25 523 LEU F N 1
ATOM 9380 C CA . LEU F 2 299 ? 96.900 108.106 107.564 1.00 123.25 523 LEU F CA 1
ATOM 9381 C C . LEU F 2 299 ? 96.811 108.584 106.123 1.00 123.25 523 LEU F C 1
ATOM 9382 O O . LEU F 2 299 ? 97.086 107.800 105.210 1.00 123.25 523 LEU F O 1
ATOM 9387 N N . LEU F 2 300 ? 96.428 109.833 105.892 1.00 121.67 524 LEU F N 1
ATOM 9388 C CA . LEU F 2 300 ? 96.453 110.442 104.574 1.00 121.67 524 LEU F CA 1
ATOM 9389 C C . LEU F 2 300 ? 96.936 111.879 104.707 1.00 121.67 524 LEU F C 1
ATOM 9390 O O . LEU F 2 300 ? 97.395 112.308 105.770 1.00 121.67 524 LEU F O 1
ATOM 9395 N N . THR F 2 301 ? 96.838 112.630 103.608 1.00 123.66 525 THR F N 1
ATOM 9396 C CA . THR F 2 301 ? 97.084 114.066 103.607 1.00 123.66 525 THR F CA 1
ATOM 9397 C C . THR F 2 301 ? 96.269 114.694 102.480 1.00 123.66 525 THR F C 1
ATOM 9398 O O . THR F 2 301 ? 96.348 114.254 101.330 1.00 123.66 525 THR F O 1
ATOM 9402 N N . PHE F 2 302 ? 95.478 115.710 102.820 1.00 123.83 526 PHE F N 1
ATOM 9403 C CA . PHE F 2 302 ? 94.592 116.381 101.875 1.00 123.83 526 PHE F CA 1
ATOM 9404 C C . PHE F 2 302 ? 95.237 117.694 101.453 1.00 123.83 526 PHE F C 1
ATOM 9405 O O . PHE F 2 302 ? 95.995 118.290 102.224 1.00 123.83 526 PHE F O 1
ATOM 9413 N N . ILE F 2 303 ? 94.937 118.141 100.237 1.00 116.88 527 ILE F N 1
ATOM 9414 C CA . ILE F 2 303 ? 95.545 119.330 99.655 1.00 116.88 527 ILE F CA 1
ATOM 9415 C C . ILE F 2 303 ? 94.456 120.183 99.020 1.00 116.88 527 ILE F C 1
ATOM 9416 O O . ILE F 2 303 ? 93.621 119.675 98.266 1.00 116.88 527 ILE F O 1
ATOM 9421 N N . ALA F 2 304 ? 94.441 121.459 99.415 1.00 117.04 528 ALA F N 1
ATOM 9422 C CA . ALA F 2 304 ? 93.619 122.503 98.767 1.00 117.04 528 ALA F CA 1
ATOM 9423 C C . ALA F 2 304 ? 94.545 123.636 98.317 1.00 117.04 528 ALA F C 1
ATOM 9424 O O . ALA F 2 304 ? 95.767 123.530 98.548 1.00 117.04 528 ALA F O 1
ATOM 9426 N N . SER F 2 305 ? 93.981 124.673 97.697 1.00 111.96 529 SER F N 1
ATOM 9427 C CA . SER F 2 305 ? 94.797 125.746 97.127 1.00 111.96 529 SER F CA 1
ATOM 9428 C C . SER F 2 305 ? 95.622 126.450 98.192 1.00 111.96 529 SER F C 1
ATOM 9429 O O . SER F 2 305 ? 96.731 126.923 97.914 1.00 111.96 529 SER F O 1
ATOM 9432 N N . ASP F 2 306 ? 95.106 126.516 99.420 1.00 114.21 530 ASP F N 1
ATOM 9433 C CA . ASP F 2 306 ? 95.707 127.380 100.429 1.00 114.21 530 ASP F CA 1
ATOM 9434 C C . ASP F 2 306 ? 97.004 126.802 100.983 1.00 114.21 530 ASP F C 1
ATOM 9435 O O . ASP F 2 306 ? 97.891 127.549 101.409 1.00 114.21 530 ASP F O 1
ATOM 9440 N N . THR F 2 307 ? 97.134 125.475 100.997 1.00 121.03 531 THR F N 1
ATOM 9441 C CA . THR F 2 307 ? 98.373 124.881 101.486 1.00 121.03 531 THR F CA 1
ATOM 9442 C C . THR F 2 307 ? 99.474 124.988 100.438 1.00 121.03 531 THR F C 1
ATOM 9443 O O . THR F 2 307 ? 100.597 125.402 100.745 1.00 121.03 531 THR F O 1
ATOM 9447 N N . CYS F 2 308 ? 99.168 124.624 99.189 1.00 125.02 532 CYS F N 1
ATOM 9448 C CA . CYS F 2 308 ? 100.106 124.790 98.088 1.00 125.02 532 CYS F CA 1
ATOM 9449 C C . CYS F 2 308 ? 99.299 124.851 96.804 1.00 125.02 532 CYS F C 1
ATOM 9450 O O . CYS F 2 308 ? 98.457 123.971 96.583 1.00 125.02 532 CYS F O 1
ATOM 9453 N N . PRO F 2 309 ? 99.504 125.861 95.960 1.00 124.47 533 PRO F N 1
ATOM 9454 C CA . PRO F 2 309 ? 98.629 126.049 94.792 1.00 124.47 533 PRO F CA 1
ATOM 9455 C C . PRO F 2 309 ? 98.817 125.009 93.702 1.00 124.47 533 PRO F C 1
ATOM 9456 O O . PRO F 2 309 ? 97.847 124.593 93.064 1.00 124.47 533 PRO F O 1
ATOM 9460 N N . LEU F 2 310 ? 100.058 124.608 93.453 1.00 129.14 534 LEU F N 1
ATOM 9461 C CA . LEU F 2 310 ? 100.367 123.596 92.449 1.00 129.14 534 LEU F CA 1
ATOM 9462 C C . LEU F 2 310 ? 101.282 122.564 93.084 1.00 129.14 534 LEU F C 1
ATOM 9463 O O . LEU F 2 310 ? 102.272 122.928 93.721 1.00 129.14 534 LEU F O 1
ATOM 9468 N N . VAL F 2 311 ? 100.960 121.285 92.907 1.00 132.31 535 VAL F N 1
ATOM 9469 C CA . VAL F 2 311 ? 101.690 120.205 93.567 1.00 132.31 535 VAL F CA 1
ATOM 9470 C C . VAL F 2 311 ? 102.260 119.262 92.513 1.00 132.31 535 VAL F C 1
ATOM 9471 O O . VAL F 2 311 ? 101.706 119.127 91.416 1.00 132.31 535 VAL F O 1
ATOM 9475 N N . GLU F 2 312 ? 103.408 118.666 92.824 1.00 127.44 536 GLU F N 1
ATOM 9476 C CA . GLU F 2 312 ? 104.030 117.668 91.977 1.00 127.44 536 GLU F CA 1
ATOM 9477 C C . GLU F 2 312 ? 103.922 116.303 92.631 1.00 127.44 536 GLU F C 1
ATOM 9478 O O . GLU F 2 312 ? 104.387 116.107 93.760 1.00 127.44 536 GLU F O 1
ATOM 9484 N N . ILE F 2 313 ? 103.293 115.365 91.926 1.00 122.52 537 ILE F N 1
ATOM 9485 C CA . ILE F 2 313 ? 103.198 113.991 92.395 1.00 122.52 537 ILE F CA 1
ATOM 9486 C C . ILE F 2 313 ? 103.855 113.090 91.367 1.00 122.52 537 ILE F C 1
ATOM 9487 O O . ILE F 2 313 ? 103.216 112.674 90.388 1.00 122.52 537 ILE F O 1
ATOM 9492 N N . ASP F 2 314 ? 105.141 112.815 91.587 1.00 132.73 538 ASP F N 1
ATOM 9493 C CA . ASP F 2 314 ? 105.965 111.917 90.772 1.00 132.73 538 ASP F CA 1
ATOM 9494 C C . ASP F 2 314 ? 105.978 112.347 89.305 1.00 132.73 538 ASP F C 1
ATOM 9495 O O . ASP F 2 314 ? 105.731 111.560 88.390 1.00 132.73 538 ASP F O 1
ATOM 9500 N N . GLY F 2 315 ? 106.237 113.638 89.088 1.00 139.24 539 GLY F N 1
ATOM 9501 C CA . GLY F 2 315 ? 106.455 114.170 87.758 1.00 139.24 539 GLY F CA 1
ATOM 9502 C C . GLY F 2 315 ? 105.279 114.876 87.118 1.00 139.24 539 GLY F C 1
ATOM 9503 O O . GLY F 2 315 ? 105.355 115.202 85.926 1.00 139.24 539 GLY F O 1
ATOM 9504 N N . VAL F 2 316 ? 104.203 115.136 87.856 1.00 125.11 540 VAL F N 1
ATOM 9505 C CA . VAL F 2 316 ? 103.013 115.785 87.317 1.00 125.11 540 VAL F CA 1
ATOM 9506 C C . VAL F 2 316 ? 102.961 117.201 87.870 1.00 125.11 540 VAL F C 1
ATOM 9507 O O . VAL F 2 316 ? 103.770 117.562 88.729 1.00 125.11 540 VAL F O 1
ATOM 9511 N N . THR F 2 317 ? 102.033 118.005 87.367 1.00 120.55 541 THR F N 1
ATOM 9512 C CA . THR F 2 317 ? 101.881 119.384 87.816 1.00 120.55 541 THR F CA 1
ATOM 9513 C C . THR F 2 317 ? 100.399 119.666 87.983 1.00 120.55 541 THR F C 1
ATOM 9514 O O . THR F 2 317 ? 99.690 119.880 86.995 1.00 120.55 541 THR F O 1
ATOM 9518 N N . ILE F 2 318 ? 99.935 119.674 89.226 1.00 121.98 542 ILE F N 1
ATOM 9519 C CA . ILE F 2 318 ? 98.515 119.682 89.546 1.00 121.98 542 ILE F CA 1
ATOM 9520 C C . ILE F 2 318 ? 98.134 121.049 90.077 1.00 121.98 542 ILE F C 1
ATOM 9521 O O . ILE F 2 318 ? 98.685 121.501 91.085 1.00 121.98 542 ILE F O 1
ATOM 9526 N N . GLN F 2 319 ? 97.186 121.691 89.402 1.00 121.84 543 GLN F N 1
ATOM 9527 C CA . GLN F 2 319 ? 96.535 122.900 89.878 1.00 121.84 543 GLN F CA 1
ATOM 9528 C C . GLN F 2 319 ? 95.281 122.513 90.644 1.00 121.84 543 GLN F C 1
ATOM 9529 O O . GLN F 2 319 ? 94.449 121.757 90.131 1.00 121.84 543 GLN F O 1
ATOM 9535 N N . VAL F 2 320 ? 95.140 123.026 91.866 1.00 115.88 544 VAL F N 1
ATOM 9536 C CA . VAL F 2 320 ? 94.016 122.687 92.724 1.00 115.88 544 VAL F CA 1
ATOM 9537 C C . VAL F 2 320 ? 93.171 123.929 92.958 1.00 115.88 544 VAL F C 1
ATOM 9538 O O . VAL F 2 320 ? 93.538 125.043 92.582 1.00 115.88 544 VAL F O 1
ATOM 9542 N N . GLY F 2 321 ? 92.018 123.716 93.590 1.00 109.40 545 GLY F N 1
ATOM 9543 C CA . GLY F 2 321 ? 91.075 124.770 93.874 1.00 109.40 545 GLY F CA 1
ATOM 9544 C C . GLY F 2 321 ? 90.769 124.904 95.355 1.00 109.40 545 GLY F C 1
ATOM 9545 O O . GLY F 2 321 ? 91.546 124.525 96.226 1.00 109.40 545 GLY F O 1
ATOM 9546 N N . GLY F 2 322 ? 89.582 125.444 95.622 1.00 111.65 546 GLY F N 1
ATOM 9547 C CA . GLY F 2 322 ? 89.208 125.748 96.990 1.00 111.65 546 GLY F CA 1
ATOM 9548 C C . GLY F 2 322 ? 88.829 124.507 97.774 1.00 111.65 546 GLY F C 1
ATOM 9549 O O . GLY F 2 322 ? 88.392 123.498 97.218 1.00 111.65 546 GLY F O 1
ATOM 9550 N N . ARG F 2 323 ? 88.995 124.598 99.092 1.00 114.72 547 ARG F N 1
ATOM 9551 C CA . ARG F 2 323 ? 88.766 123.453 99.958 1.00 114.72 547 ARG F CA 1
ATOM 9552 C C . ARG F 2 323 ? 87.280 123.154 100.106 1.00 114.72 547 ARG F C 1
ATOM 9553 O O . ARG F 2 323 ? 86.486 124.021 100.483 1.00 114.72 547 ARG F O 1
ATOM 9561 N N . GLN F 2 324 ? 86.911 121.904 99.825 1.00 113.40 548 GLN F N 1
ATOM 9562 C CA . GLN F 2 324 ? 85.540 121.431 99.933 1.00 113.40 548 GLN F CA 1
ATOM 9563 C C . GLN F 2 32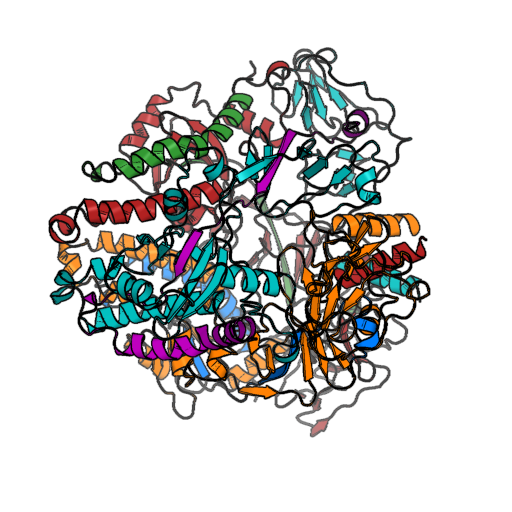4 ? 85.344 120.430 101.058 1.00 113.40 548 GLN F C 1
ATOM 9564 O O . GLN F 2 324 ? 84.365 119.679 101.036 1.00 113.40 548 GLN F O 1
ATOM 9570 N N . TYR F 2 325 ? 86.251 120.382 102.028 1.00 113.51 549 TYR F N 1
ATOM 9571 C CA . TYR F 2 325 ? 86.280 119.311 103.006 1.00 113.51 549 TYR F CA 1
ATOM 9572 C C . TYR F 2 325 ? 86.641 119.853 104.376 1.00 113.51 549 TYR F C 1
ATOM 9573 O O . TYR F 2 325 ? 87.335 120.866 104.483 1.00 113.51 549 TYR F O 1
ATOM 9582 N N . PRO F 2 326 ? 86.170 119.216 105.443 1.00 121.87 550 PRO F N 1
ATOM 9583 C CA . PRO F 2 326 ? 86.714 119.510 106.769 1.00 121.87 550 PRO F CA 1
ATOM 9584 C C . PRO F 2 326 ? 88.142 119.007 106.891 1.00 121.87 550 PRO F C 1
ATOM 9585 O O . PRO F 2 326 ? 88.594 118.134 106.147 1.00 121.87 550 PRO F O 1
ATOM 9589 N N . ASP F 2 327 ? 88.861 119.579 107.853 1.00 127.37 551 ASP F N 1
ATOM 9590 C CA . ASP F 2 327 ? 90.281 119.300 107.972 1.00 127.37 551 ASP F CA 1
ATOM 9591 C C . ASP F 2 327 ? 90.523 118.056 108.824 1.00 127.37 551 ASP F C 1
ATOM 9592 O O . ASP F 2 327 ? 89.636 117.559 109.520 1.00 127.37 551 ASP F O 1
ATOM 9597 N N . MET F 2 328 ? 91.758 117.561 108.763 1.00 131.50 552 MET F N 1
ATOM 9598 C CA . MET F 2 328 ? 92.107 116.252 109.309 1.00 131.50 552 MET F CA 1
ATOM 9599 C C . MET F 2 328 ? 92.156 116.329 110.827 1.00 131.50 552 MET F C 1
ATOM 9600 O O . MET F 2 328 ? 93.081 116.902 111.408 1.00 131.50 552 MET F O 1
ATOM 9605 N N . VAL F 2 329 ? 91.106 115.792 111.452 1.00 133.63 553 VAL F N 1
ATOM 9606 C CA . VAL F 2 329 ? 91.112 115.520 112.917 1.00 133.63 553 VAL F CA 1
ATOM 9607 C C . VAL F 2 329 ? 91.798 114.167 113.131 1.00 133.63 553 VAL F C 1
ATOM 9608 O O . VAL F 2 329 ? 91.929 113.407 112.151 1.00 133.63 553 VAL F O 1
ATOM 9612 N N . TYR F 2 330 ? 92.234 113.897 114.363 1.00 133.06 554 TYR F N 1
ATOM 9613 C CA . TYR F 2 330 ? 92.903 112.640 114.679 1.00 133.06 554 TYR F CA 1
ATOM 9614 C C . TYR F 2 330 ? 91.990 111.445 114.407 1.00 133.06 554 TYR F C 1
ATOM 9615 O O . TYR F 2 330 ? 90.772 111.522 114.583 1.00 133.06 554 TYR F O 1
ATOM 9624 N N . GLU F 2 331 ? 92.594 110.339 113.972 1.00 124.98 555 GLU F N 1
ATOM 9625 C CA . GLU F 2 331 ? 91.862 109.161 113.529 1.00 124.98 555 GLU F CA 1
ATOM 9626 C C . GLU F 2 331 ? 92.096 107.956 114.437 1.00 124.98 555 GLU F C 1
ATOM 9627 O O . GLU F 2 331 ? 91.373 106.959 114.324 1.00 124.98 555 GLU F O 1
ATOM 9633 N N . SER F 2 332 ? 93.041 108.047 115.374 1.00 132.58 556 SER F N 1
ATOM 9634 C CA . SER F 2 332 ? 93.430 106.911 116.207 1.00 132.58 556 SER F CA 1
ATOM 9635 C C . SER F 2 332 ? 92.357 106.485 117.205 1.00 132.58 556 SER F C 1
ATOM 9636 O O . SER F 2 332 ? 92.471 105.392 117.767 1.00 132.58 556 SER F O 1
ATOM 9639 N N . LYS F 2 333 ? 91.334 107.305 117.442 1.00 137.36 557 LYS F N 1
ATOM 9640 C CA . LYS F 2 333 ? 90.190 106.904 118.253 1.00 137.36 557 LYS F CA 1
ATOM 9641 C C . LYS F 2 333 ? 89.005 106.426 117.425 1.00 137.36 557 LYS F C 1
ATOM 9642 O O . LYS F 2 333 ? 87.908 106.270 117.973 1.00 137.36 557 LYS F O 1
ATOM 9648 N N . VAL F 2 334 ? 89.189 106.209 116.125 1.00 132.25 558 VAL F N 1
ATOM 9649 C CA . VAL F 2 334 ? 88.178 105.608 115.264 1.00 132.25 558 VAL F CA 1
ATOM 9650 C C . VAL F 2 334 ? 88.768 104.317 114.723 1.00 132.25 558 VAL F C 1
ATOM 9651 O O . VAL F 2 334 ? 89.789 104.336 114.026 1.00 132.25 558 VAL F O 1
ATOM 9655 N N . ALA F 2 335 ? 88.104 103.197 115.032 1.00 118.03 559 ALA F N 1
ATOM 9656 C CA . ALA F 2 335 ? 88.674 101.847 114.817 1.00 118.03 559 ALA F CA 1
ATOM 9657 C C . ALA F 2 335 ? 88.776 101.525 113.320 1.00 118.03 559 ALA F C 1
ATOM 9658 O O . ALA F 2 335 ? 88.214 102.282 112.503 1.00 118.03 559 ALA F O 1
ATOM 9660 N N . LEU F 2 336 ? 89.454 100.423 112.984 1.00 103.97 560 LEU F N 1
ATOM 9661 C CA . LEU F 2 336 ? 89.632 100.027 111.559 1.00 103.97 560 LEU F CA 1
ATOM 9662 C C . LEU F 2 336 ? 89.149 98.587 111.374 1.00 103.97 560 LEU F C 1
ATOM 9663 O O . LEU F 2 336 ? 89.058 97.864 112.386 1.00 103.97 560 LEU F O 1
ATOM 9668 N N . GLY F 2 337 ? 88.851 98.184 110.137 1.00 88.76 561 GLY F N 1
ATOM 9669 C CA . GLY F 2 337 ? 88.168 96.897 109.889 1.00 88.76 561 GLY F CA 1
ATOM 9670 C C . GLY F 2 337 ? 89.096 95.703 110.031 1.00 88.76 561 GLY F C 1
ATOM 9671 O O . GLY F 2 337 ? 90.317 95.912 110.166 1.00 88.76 561 GLY F O 1
ATOM 9672 N N . PRO F 2 338 ? 88.580 94.453 110.026 1.00 79.33 562 PRO F N 1
ATOM 9673 C CA . PRO F 2 338 ? 89.431 93.260 110.076 1.00 79.33 562 PRO F CA 1
ATOM 9674 C C . PRO F 2 338 ? 89.891 92.901 108.656 1.00 79.33 562 PRO F C 1
ATOM 9675 O O . PRO F 2 338 ? 89.475 93.571 107.729 1.00 79.33 562 PRO F O 1
ATOM 9679 N N . ALA F 2 339 ? 90.717 91.857 108.516 1.00 78.20 563 ALA F N 1
ATOM 9680 C CA . ALA F 2 339 ? 91.213 91.488 107.173 1.00 78.20 563 ALA F CA 1
ATOM 9681 C C . ALA F 2 339 ? 90.093 90.830 106.365 1.00 78.20 563 ALA F C 1
ATOM 9682 O O . ALA F 2 339 ? 89.114 90.379 106.979 1.00 78.20 563 ALA F O 1
ATOM 9684 N N . ILE F 2 340 ? 90.215 90.821 105.037 1.00 74.66 564 ILE F N 1
ATOM 9685 C CA . ILE F 2 340 ? 89.214 90.114 104.187 1.00 74.66 564 ILE F CA 1
ATOM 9686 C C . ILE F 2 340 ? 89.961 89.141 103.276 1.00 74.66 564 ILE F C 1
ATOM 9687 O O . ILE F 2 340 ? 90.914 89.571 102.606 1.00 74.66 564 ILE F O 1
ATOM 9692 N N . SER F 2 341 ? 89.522 87.888 103.239 1.00 78.67 565 SER F N 1
ATOM 9693 C CA . SER F 2 341 ? 90.150 86.902 102.327 1.00 78.67 565 SER F CA 1
ATOM 9694 C C . SER F 2 341 ? 89.043 86.247 101.511 1.00 78.67 565 SER F C 1
ATOM 9695 O O . SER F 2 341 ? 88.162 85.614 102.117 1.00 78.67 565 SER F O 1
ATOM 9698 N N . LEU F 2 342 ? 89.092 86.497 100.216 1.00 83.20 566 LEU F N 1
ATOM 9699 C CA . LEU F 2 342 ? 88.032 86.091 99.272 1.00 83.20 566 LEU F CA 1
ATOM 9700 C C . LEU F 2 342 ? 88.416 84.713 98.731 1.00 83.20 566 LEU F C 1
ATOM 9701 O O . LEU F 2 342 ? 88.788 84.634 97.544 1.00 83.20 566 LEU F O 1
ATOM 9706 N N . GLU F 2 343 ? 88.382 83.672 99.565 1.00 87.65 567 GLU F N 1
ATOM 9707 C CA . GLU F 2 343 ? 88.755 82.312 99.090 1.00 87.65 567 GLU F CA 1
ATOM 9708 C C . GLU F 2 343 ? 87.990 81.282 99.915 1.00 87.65 567 GLU F C 1
ATOM 9709 O O . GLU F 2 343 ? 88.309 81.145 101.112 1.00 87.65 567 GLU F O 1
ATOM 9715 N N . ARG F 2 344 ? 86.991 80.617 99.322 1.00 80.22 568 ARG F N 1
ATOM 9716 C CA . ARG F 2 344 ? 86.030 79.956 100.192 1.00 80.22 568 ARG F CA 1
ATOM 9717 C C . ARG F 2 344 ? 86.654 78.868 101.046 1.00 80.22 568 ARG F C 1
ATOM 9718 O O . ARG F 2 344 ? 86.050 78.455 102.035 1.00 80.22 568 ARG F O 1
ATOM 9726 N N . LEU F 2 345 ? 87.832 78.376 100.660 1.00 73.82 569 LEU F N 1
ATOM 9727 C CA . LEU F 2 345 ? 88.533 77.382 101.460 1.00 73.82 569 LEU F CA 1
ATOM 9728 C C . LEU F 2 345 ? 88.933 77.935 102.817 1.00 73.82 569 LEU F C 1
ATOM 9729 O O . LEU F 2 345 ? 88.880 77.224 103.819 1.00 73.82 569 LEU F O 1
ATOM 9734 N N . ASP F 2 346 ? 89.374 79.198 102.818 1.00 81.17 570 ASP F N 1
ATOM 9735 C CA . ASP F 2 346 ? 89.746 79.914 104.069 1.00 81.17 570 ASP F CA 1
ATOM 9736 C C . ASP F 2 346 ? 88.485 80.095 104.918 1.00 81.17 570 ASP F C 1
ATOM 9737 O O . ASP F 2 346 ? 88.530 79.762 106.117 1.00 81.17 570 ASP F O 1
ATOM 9742 N N . VAL F 2 347 ? 87.398 80.571 104.303 1.00 77.55 571 VAL F N 1
ATOM 9743 C CA . VAL F 2 347 ? 86.107 80.726 105.035 1.00 77.55 571 VAL F CA 1
ATOM 9744 C C . VAL F 2 347 ? 85.674 79.334 105.500 1.00 77.55 571 VAL F C 1
ATOM 9745 O O . VAL F 2 347 ? 85.253 79.209 106.665 1.00 77.55 571 VAL F O 1
ATOM 9749 N N . GLY F 2 348 ? 85.822 78.327 104.632 1.00 77.09 572 GLY F N 1
ATOM 9750 C CA . GLY F 2 348 ? 85.489 76.940 105.013 1.00 77.09 572 GLY F CA 1
ATOM 9751 C C . GLY F 2 348 ? 86.395 76.447 106.127 1.00 77.09 572 GLY F C 1
ATOM 9752 O O . GLY F 2 348 ? 85.866 75.917 107.121 1.00 77.09 572 GLY F O 1
ATOM 9753 N N . THR F 2 349 ? 87.712 76.632 105.970 1.00 75.66 573 THR F N 1
ATOM 9754 C CA . THR F 2 349 ? 88.680 76.243 107.025 1.00 75.66 573 THR F CA 1
ATOM 9755 C C . THR F 2 349 ? 88.250 76.858 108.355 1.00 75.66 573 THR F C 1
ATOM 9756 O O . THR F 2 349 ? 88.254 76.130 109.366 1.00 75.66 573 THR F O 1
ATOM 9760 N N . ASN F 2 350 ? 87.843 78.135 108.353 1.00 81.19 574 ASN F N 1
ATOM 9761 C CA . ASN F 2 350 ? 87.530 78.825 109.631 1.00 81.19 574 ASN F CA 1
ATOM 9762 C C . ASN F 2 350 ? 86.095 78.553 110.098 1.00 81.19 574 ASN F C 1
ATOM 9763 O O . ASN F 2 350 ? 85.848 78.719 111.309 1.00 81.19 574 ASN F O 1
ATOM 9768 N N . LEU F 2 351 ? 85.210 78.169 109.175 1.00 78.65 575 LEU F N 1
ATOM 9769 C CA . LEU F 2 351 ? 83.887 77.614 109.561 1.00 78.65 575 LEU F CA 1
ATOM 9770 C C . LEU F 2 351 ? 84.118 76.212 110.131 1.00 78.65 575 LEU F C 1
ATOM 9771 O O . LEU F 2 351 ? 83.404 75.836 111.080 1.00 78.65 575 LEU F O 1
ATOM 9776 N N . GLY F 2 352 ? 85.090 75.482 109.578 1.00 87.73 576 GLY F N 1
ATOM 9777 C CA . GLY F 2 352 ? 85.532 74.209 110.178 1.00 87.73 576 GLY F CA 1
ATOM 9778 C C . GLY F 2 352 ? 86.266 74.453 111.484 1.00 87.73 576 GLY F C 1
ATOM 9779 O O . GLY F 2 352 ? 86.435 73.490 112.259 1.00 87.73 576 GLY F O 1
ATOM 9780 N N . ASN F 2 353 ? 86.712 75.692 111.691 1.00 84.53 577 ASN F N 1
ATOM 9781 C CA . ASN F 2 353 ? 87.273 76.090 113.006 1.00 84.53 577 ASN F CA 1
ATOM 9782 C C . ASN F 2 353 ? 86.088 76.347 113.931 1.00 84.53 577 ASN F C 1
ATOM 9783 O O . ASN F 2 353 ? 86.103 75.853 115.068 1.00 84.53 577 ASN F O 1
ATOM 9788 N N . ALA F 2 354 ? 85.133 77.148 113.444 1.00 85.22 578 ALA F N 1
ATOM 9789 C CA . ALA F 2 354 ? 83.840 77.365 114.130 1.00 85.22 578 ALA F CA 1
ATOM 9790 C C . ALA F 2 354 ? 83.262 76.004 114.516 1.00 85.22 578 ALA F C 1
ATOM 9791 O O . ALA F 2 354 ? 82.761 75.886 115.641 1.00 85.22 578 ALA F O 1
ATOM 9793 N N . LEU F 2 355 ? 83.359 75.014 113.624 1.00 93.49 579 LEU F N 1
ATOM 9794 C CA . LEU F 2 355 ? 82.887 73.640 113.945 1.00 93.49 579 LEU F CA 1
ATOM 9795 C C . LEU F 2 355 ? 83.718 73.097 115.112 1.00 93.49 579 LEU F C 1
ATOM 9796 O O . LEU F 2 355 ? 83.121 72.513 116.039 1.00 93.49 579 LEU F O 1
ATOM 9801 N N . LYS F 2 356 ? 85.036 73.318 115.085 1.00 92.98 580 LYS F N 1
ATOM 9802 C CA . LYS F 2 356 ? 85.928 72.865 116.187 1.00 92.98 580 LYS F CA 1
ATOM 9803 C C . LYS F 2 356 ? 85.541 73.589 117.482 1.00 92.98 580 LYS F C 1
ATOM 9804 O O . LYS F 2 356 ? 85.519 72.933 118.539 1.00 92.98 580 LYS F O 1
ATOM 9810 N N . LYS F 2 357 ? 85.231 74.887 117.394 1.00 96.09 581 LYS F N 1
ATOM 9811 C CA . LYS F 2 357 ? 84.833 75.671 118.595 1.00 96.09 581 LYS F CA 1
ATOM 9812 C C . LYS F 2 357 ? 83.540 75.073 119.158 1.00 96.09 581 LYS F C 1
ATOM 9813 O O . LYS F 2 357 ? 83.451 74.921 120.395 1.00 96.09 581 LYS F O 1
ATOM 9819 N N . LEU F 2 358 ? 82.600 74.713 118.281 1.00 96.31 582 LEU F N 1
ATOM 9820 C CA . LEU F 2 358 ? 81.317 74.101 118.711 1.00 96.31 582 LEU F CA 1
ATOM 9821 C C . LEU F 2 358 ? 81.626 72.785 119.430 1.00 96.31 582 LEU F C 1
ATOM 9822 O O . LEU F 2 358 ? 80.994 72.519 120.473 1.00 96.31 582 LEU F O 1
ATOM 9827 N N . ASP F 2 359 ? 82.570 72.010 118.885 1.00 96.17 583 ASP F N 1
ATOM 9828 C CA . ASP F 2 359 ? 83.011 70.734 119.510 1.00 96.17 583 ASP F CA 1
ATOM 9829 C C . ASP F 2 359 ? 83.671 71.042 120.859 1.00 96.17 583 ASP F C 1
ATOM 9830 O O . ASP F 2 359 ? 84.017 70.070 121.559 1.00 96.17 583 ASP F O 1
#

InterPro domains:
  IPR000776 Precursor fusion glycoprotein F0, Paramyxoviridae [PF00523] (163-647)

Secondary structure (DSSP, 8-state):
---GGGTTTTTB--SEEEEEEEEE-S-EEEEEEE-S---GGG-S-SHHHHHHHHHHHHHHHHHHHHHHHHHH--/--S-BHHHH--B-HHHHHHHHHHHHS-TTTS-SHHHHHHHTS---SEEEE--TTSPPEEEE-SSHHHHHHSSSTHHHHS-HHHHHHHHHHHHHHHHHHHHHHSSTT---TTT-EEETTTTTTTTTT--HHHHHHTT--SSSHHHHH--S--EEEEEEEETTTTEEEEEEE--EEEE-TTEEEEE--B--EEETTEEEEE---SEEEEETTEEE---SSS-EE-SSEEE-SS-------HHHHHHHHH--SS--EEE-STT----EEEETTEEEE-TTTS-EEETTT--B----TT-S-EEE-TTT-SEEEESS--EE-----S------TTS---------HHHHHHHHHHHHHHH-/---GGGTTTTTB--SEEEEEEEEE-S-EEEEEEE-S---GGG-S-SHHHHHHHHHHHHHHHHHHHHHHHHHH--/--S-BHHHH--B-HHHHHHHHHHHHS-TTTS-SHHHHHHHTS---SEEEE--TTSPPEEEE-SSHHHHHHSSSTHHHHS-HHHHHHHHHHHHHHHHHHHHHHSSTT---TTT-EEETTTTTTTTTT--HHHHHHTT--SSSHHHHH--S--EEEEEEEETTTTEEEEEEE--EEEE-TTEEEEE--B--EEETTEEEEE---SEEEEETTEEE---SSS-EE-SSEEE-SS-------HHHHHHHHH--SS--EEE-STT----EEEETTEEEE-TTTS-EEETTT--B----TT-S-EEE-TTT-SEEEESS--EE-----S------TTS---------HHHHHHHHHHHHHHH-/---GGGTTTTTB--SEEEEEEEEE-S-EEEEEEE-S---GGG-S-SHHHHHHHHHHHHHHHHHHHHHHHHHH--/--S-BHHHH--B-HHHHHHHHHHHHS-TTTS-SHHHHHHHTS---SEEEE--TTSPPEEEE-SSHHHHHHSSSTHHHHS-HHHHHHHHHHHHHHHHHHHHHHSSTT---TTT-EEETTTTTTTTTT--HHHHHHTT--SSSHHHHH--S--EEEEEEEETTTTEEEEEEE--EEEE-TTEEEEE--B--EEETTEEEEE---SEEEEETTEEE---SSS-EE-SSEEE-SS-------HHHHHHHHH--SS--EEE-STT----EEEETTEEEE-TTTS-EEETTT--B----TT-S-EEE-TTT-SEEEESS--EE-----S------TTS---------HHHHHHHHHHHHHHH-

Organism: NCBI:txid3052342

Sequence (1293 aa):
QIHWNNLSTIGIIGTDSVHYKIMTRPSHQYLVIKLMPNVSLIDNCTKAELGEYEKLLNSVLEPINQALTLMTKNGVVLAGAALGVATAAQITAGIALHQSNLNAQAIQSLRTSLEQSNKAIEEIREATQETVIAVQGVQDYVNNELVPAMQHMSCELVGQRLGLKLLRYYTELLSIFGPSLRDPISAEISIQALSYALGGEIHKILEKLGYSGNDMIAILESRGIKTKITHVDLPGKLIILSISYPTLSEVKGVIVHRLEAVSYNIGSQEWYTTVPRYVATNGYLISNFDESPCVFVSESAICSQNSLYPMSPLLQQCIRGDTSSCARTLVSGTMGNKFILSKGNIVANCASILCKCYSTGTIINQSPDKLLTFIASDTCPLVEIDGVTIQVGGRQYPDMVYESKVALGPAISLERLDVGTNLGNALKKLDQIHWNNLSTIGIIGTDSVHYKIMTRPSHQYLVIKLMPNVSLIDNCTKAELGEYEKLLNSVLEPINQALTLMTKNGVVLAGAALGVATAAQITAGIALHQSNLNAQAIQSLRTSLEQSNKAIEEIREATQETVIAVQGVQDYVNNELVPAMQHMSCELVGQRLGLKLLRYYTELLSIFGPSLRDPISAEISIQALSYALGGEIHKILEKLGYSGNDMIAILESRGIKTKITHVDLPGKLIILSISYPTLSEVKGVIVHRLEAVSYNIGSQEWYTTVPRYVATNGYLISNFDESPCVFVSESAICSQNSLYPMSPLLQQCIRGDTSSCARTLVSGTMGNKFILSKGNIVANCASILCKCYSTGTIINQSPDKLLTFIASDTCPLVEIDGVTIQVGGRQYPDMVYESKVALGPAISLERLDVGTNLGNALKKLDQIHWNNLSTIGIIGTDSVHYKIMTRPS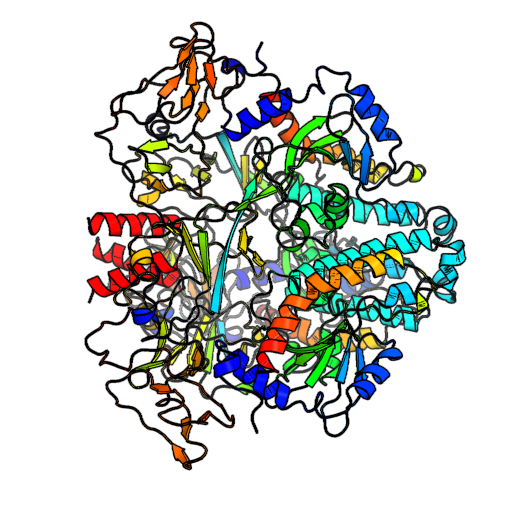HQYLVIKLMPNVSLIDNCTKAELGEYEKLLNSVLEPINQALTLMTKNGVVLAGAALGVATAAQITAGIALHQSNLNAQAIQSLRTSLEQSNKAIEEIREATQETVIAVQGVQDYVNNELVPAMQHMSCELVGQRLGLKLLRYYTELLSIFGPSLRDPISAEISIQALSYALGGEIHKILEKLGYSGNDMIAILESRGIKTKITHVDLPGKLIILSISYPTLSEVKGVIVHRLEAVSYNIGSQEWYTTVPRYVATNGYLISNFDESPCVFVSESAICSQNSLYPMSPLLQQCIRGDTSSCARTLVSGTMGNKFILSKGNIVANCASILCKCYSTGTIINQSPDKLLTFIASDTCPLVEIDGVTIQVGGRQYPDMVYESKVALGPAISLERLDVGTNLGNALKKLD

B-factor: mean 87.74, std 24.69, range [39.98, 150.91]

Foldseek 3Di:
DDPCVVVCVVHDDDPDDDDDDDDDDPDDDDDDDDVDPPPPVCVPPCVVVVVVVVVVVCVVPVVVVVVVCVVPVD/DDPDDCVVVPDDDDLLVVLVVVLVVDCCVVDPVVVVVVVLPPQLDQWDFCQDPPDHTDIDHDADRVVVVPPDVPCVVVNDPVRVVVVVVVVVVVLVVLCCVDVNDVQDDQSNGKDFLVSCQNVSHNDRVVVVVVVVDPCVDDDVVQDPQGFIKHWRDADVVSRDTDIDTDDDDDDDQDAKDKDQDDWWWWDQPNFIKIWDAQRMWMARPPAIFGWDDRRWGDDPPDIDRNPDTGHGDDPLRVVCPPDAQLATAMEGDDPPDTGQWDADPQKIKGACCPFFKAQDVVGGTDDDDSQDIIDIDACVVHQWIDTPHDTDGGHHDPDDDDDGCVPGHHHHYDDPDVVVVVVVVVVVVVVVD/DDPCVVVCVVHDDDPDDDDDDDDDDPDDDDDDDDVDPPPPVCVPPCVVVVVVVVVVVCVVPVVVVVVVCVVPVD/DDPDDCVVVPDDDDLLVVLVVVLVVDCCVVDPVVVVVVVLPPQLDQWDFCQDPPDHTDIDHDADRVVVVPPDVPCVVVNDPVRVVVVVVVVVVVLVVLCCVDVNDVQDDQSNGKDFLVSCQNVSHNDRVVVVVVVVDPCVDDDVVQDPQGFIKHWRDADVVSRDTDIDTDDDDDDDQDAKDKDQDDWWWWDQPNFIKIWDAQRMWMARPPAIFGWDDRRWGDDPPDIDRNPDTGHGDDPLRVVCPPDAQLATAMEGDDPPDTGQWDADPQKIKGACCPFFKAQDVVGGTDDDDSQDIIDIDACVVHQWIDTPHDTDGGHHDPDDDDDGCVPGHHHHYDDPDVVVVVVVVVVVVVVVD/DDPCVVVCVVHDDDPDDDDDDDDDDPDDDDDDDDVDPPPPVCVPPCVVVVVVVVVVVCVVPVVVVVVVCVVPVD/DDPDDCVVVPDDDDLLVVLVVVLVVDCCVVDPVVVVVVVLPPQLDQWDFCCDPPDHTDIDHDADRVVVVPPDVPCVVVNDPVRVVVVVVVVVVVLVVLCCVDVNDVQDDQSNGKDFLVSCQNVSHNDRVVVVVVVVDPCVDDDVVQDPQGFIKHWRDADVVSRDTDIDTDDDDDDDQDAKDKDQDDWWWWDQVNFIKIWDAQRMWMARPPAIFGWDDRRWGDDPPDIDRNPDTGHGDDPLRVVCPPDAQLATAMEGDDPPDTGQWDADPQKIKGACCPFFKAQDVVGGTDDDDSQDIIDIDACVVHQWIDTPHDTDGGHHDPDDDDDGCVPGHHHHYDDPDVVVVVVVVVVVVVVVD